Protein AF-0000000075077177 (afdb_homodimer)

pLDDT: mean 89.26, std 9.07, range [48.75, 98.31]

Structure (mmCIF, N/CA/C/O backbone):
data_AF-0000000075077177-model_v1
#
loop_
_entity.id
_entity.type
_entity.pdbx_description
1 polymer 'ISNCY family transposase'
#
loop_
_atom_site.group_PDB
_atom_site.id
_atom_site.type_symbol
_atom_site.label_atom_id
_atom_site.label_alt_id
_atom_site.label_comp_id
_atom_site.label_asym_id
_atom_site.label_entity_id
_atom_site.label_seq_id
_atom_site.pdbx_PDB_ins_code
_atom_site.Cartn_x
_atom_site.Cartn_y
_atom_site.Cartn_z
_atom_site.occupancy
_atom_site.B_iso_or_equiv
_atom_site.auth_seq_id
_atom_site.auth_comp_id
_atom_site.auth_asym_id
_atom_site.auth_atom_id
_atom_site.pdbx_PDB_model_num
ATOM 1 N N . MET A 1 1 ? 8.195 -30.578 5.145 1 78 1 MET A N 1
ATOM 2 C CA . MET A 1 1 ? 8.414 -29.609 4.086 1 78 1 MET A CA 1
ATOM 3 C C . MET A 1 1 ? 9.688 -28.797 4.344 1 78 1 MET A C 1
ATOM 5 O O . MET A 1 1 ? 10.57 -28.734 3.488 1 78 1 MET A O 1
ATOM 9 N N . ILE A 1 2 ? 9.875 -28.344 5.578 1 74.62 2 ILE A N 1
ATOM 10 C CA . ILE A 1 2 ? 11.055 -27.547 5.871 1 74.62 2 ILE A CA 1
ATOM 11 C C . ILE A 1 2 ? 12.312 -28.406 5.777 1 74.62 2 ILE A C 1
ATOM 13 O O . ILE A 1 2 ? 13.352 -27.953 5.301 1 74.62 2 ILE A O 1
ATOM 17 N N . GLU A 1 3 ? 12.117 -29.594 6.188 1 79.62 3 GLU A N 1
ATOM 18 C CA . GLU A 1 3 ? 13.25 -30.516 6.117 1 79.62 3 GLU A CA 1
ATOM 19 C C . GLU A 1 3 ? 13.664 -30.766 4.668 1 79.62 3 GLU A C 1
ATOM 21 O O . GLU A 1 3 ? 14.852 -30.828 4.355 1 79.62 3 GLU A O 1
ATOM 26 N N . ARG A 1 4 ? 12.656 -30.953 3.814 1 84.44 4 ARG A N 1
ATOM 27 C CA . ARG A 1 4 ? 12.953 -31.172 2.404 1 84.44 4 ARG A CA 1
ATOM 28 C C . ARG A 1 4 ? 13.602 -29.938 1.78 1 84.44 4 ARG A C 1
ATOM 30 O O . ARG A 1 4 ? 14.523 -30.047 0.971 1 84.44 4 ARG A O 1
ATOM 37 N N . ILE A 1 5 ? 13.125 -28.828 2.166 1 88.94 5 ILE A N 1
ATOM 38 C CA . ILE A 1 5 ? 13.695 -27.562 1.678 1 88.94 5 ILE A CA 1
ATOM 39 C C . ILE A 1 5 ? 15.156 -27.469 2.104 1 88.94 5 ILE A C 1
ATOM 41 O O . ILE A 1 5 ? 16.031 -27.141 1.289 1 88.94 5 ILE A O 1
ATOM 45 N N . ARG A 1 6 ? 15.375 -27.859 3.301 1 87.31 6 ARG A N 1
ATOM 46 C CA . ARG A 1 6 ? 16.734 -27.812 3.828 1 87.31 6 ARG A CA 1
ATOM 47 C C . ARG A 1 6 ? 17.641 -28.766 3.059 1 87.31 6 ARG A C 1
ATOM 49 O O . ARG A 1 6 ? 18.781 -28.406 2.721 1 87.31 6 ARG A O 1
ATOM 56 N N . GLN A 1 7 ? 17.172 -29.891 2.793 1 87.5 7 GLN A N 1
ATOM 57 C CA . GLN A 1 7 ? 17.953 -30.875 2.072 1 87.5 7 GLN A CA 1
ATOM 58 C C . GLN A 1 7 ? 18.375 -30.359 0.7 1 87.5 7 GLN A C 1
ATOM 60 O O . GLN A 1 7 ? 19.516 -30.547 0.286 1 87.5 7 GLN A O 1
ATOM 65 N N . VAL A 1 8 ? 17.5 -29.719 0.077 1 89 8 VAL A N 1
ATOM 66 C CA . VAL A 1 8 ? 17.797 -29.172 -1.245 1 89 8 VAL A CA 1
ATOM 67 C C . VAL A 1 8 ? 18.781 -28.016 -1.116 1 89 8 VAL A C 1
ATOM 69 O O . VAL A 1 8 ? 19.719 -27.891 -1.912 1 89 8 VAL A O 1
ATOM 72 N N . PHE A 1 9 ? 18.609 -27.219 -0.094 1 90.69 9 PHE A N 1
ATOM 73 C CA . PHE A 1 9 ? 19.469 -26.062 0.102 1 90.69 9 PHE A CA 1
ATOM 74 C C . PHE A 1 9 ? 20.875 -26.5 0.459 1 90.69 9 PHE A C 1
ATOM 76 O O . PHE A 1 9 ? 21.844 -25.781 0.183 1 90.69 9 PHE A O 1
ATOM 83 N N . GLU A 1 10 ? 21.031 -27.656 1.05 1 87.88 10 GLU A N 1
ATOM 84 C CA . GLU A 1 10 ? 22.328 -28.203 1.404 1 87.88 10 GLU A CA 1
ATOM 85 C C . GLU A 1 10 ? 23.125 -28.578 0.158 1 87.88 10 GLU A C 1
ATOM 87 O O . GLU A 1 10 ? 24.359 -28.656 0.203 1 87.88 10 GLU A O 1
ATOM 92 N N . THR A 1 11 ? 22.422 -28.766 -0.921 1 87.75 11 THR A N 1
ATOM 93 C CA . THR A 1 11 ? 23.094 -29.203 -2.145 1 87.75 11 THR A CA 1
ATOM 94 C C . THR A 1 11 ? 23.438 -28.016 -3.023 1 87.75 11 THR A C 1
ATOM 96 O O . THR A 1 11 ? 23.969 -28.172 -4.125 1 87.75 11 THR A O 1
ATOM 99 N N . LEU A 1 12 ? 23.203 -26.844 -2.594 1 89.81 12 LEU A N 1
ATOM 100 C CA . LEU A 1 12 ? 23.516 -25.656 -3.395 1 89.81 12 LEU A CA 1
ATOM 101 C C . LEU A 1 12 ? 25.016 -25.531 -3.619 1 89.81 12 LEU A C 1
ATOM 103 O O . LEU A 1 12 ? 25.812 -25.766 -2.703 1 89.81 12 LEU A O 1
ATOM 107 N N . PRO A 1 13 ? 25.344 -25.188 -4.828 1 86.75 13 PRO A N 1
ATOM 108 C CA . PRO A 1 13 ? 26.781 -25.047 -5.117 1 86.75 13 PRO A CA 1
ATOM 109 C C . PRO A 1 13 ? 27.422 -23.859 -4.398 1 86.75 13 PRO A C 1
ATOM 111 O O . PRO A 1 13 ? 26.781 -22.828 -4.215 1 86.75 13 PRO A O 1
ATOM 114 N N . ASP A 1 14 ? 28.594 -24.062 -3.91 1 80.31 14 ASP A N 1
ATOM 115 C CA . ASP A 1 14 ? 29.391 -23.016 -3.275 1 80.31 14 ASP A CA 1
ATOM 116 C C . ASP A 1 14 ? 30.562 -22.594 -4.16 1 80.31 14 ASP A C 1
ATOM 118 O O . ASP A 1 14 ? 31.516 -23.344 -4.32 1 80.31 14 ASP A O 1
ATOM 122 N N . GLY A 1 15 ? 30.375 -21.438 -4.875 1 69.94 15 GLY A N 1
ATOM 123 C CA . GLY A 1 15 ? 31.375 -20.984 -5.824 1 69.94 15 GLY A CA 1
ATOM 124 C C . GLY A 1 15 ? 32.625 -20.453 -5.156 1 69.94 15 GLY A C 1
ATOM 125 O O . GLY A 1 15 ? 33.594 -20.078 -5.832 1 69.94 15 GLY A O 1
ATOM 126 N N . ARG A 1 16 ? 32.688 -20.469 -3.898 1 72.75 16 ARG A N 1
ATOM 127 C CA . ARG A 1 16 ? 33.844 -19.875 -3.219 1 72.75 16 ARG A CA 1
ATOM 128 C C . ARG A 1 16 ? 35.031 -20.844 -3.186 1 72.75 16 ARG A C 1
ATOM 130 O O . ARG A 1 16 ? 34.844 -22.062 -3.078 1 72.75 16 ARG A O 1
ATOM 137 N N . SER A 1 17 ? 36.219 -20.281 -3.895 1 63.03 17 SER A N 1
ATOM 138 C CA . SER A 1 17 ? 37.469 -21.031 -4.039 1 63.03 17 SER A CA 1
ATOM 139 C C . SER A 1 17 ? 38.25 -21.078 -2.721 1 63.03 17 SER A C 1
ATOM 141 O O . SER A 1 17 ? 38.594 -20.047 -2.152 1 63.03 17 SER A O 1
ATOM 143 N N . GLY A 1 18 ? 37.938 -21.75 -1.528 1 56.16 18 GLY A N 1
ATOM 144 C CA . GLY A 1 18 ? 38.844 -21.859 -0.405 1 56.16 18 GLY A CA 1
ATOM 145 C C . GLY A 1 18 ? 38.219 -22.516 0.813 1 56.16 18 GLY A C 1
ATOM 146 O O . GLY A 1 18 ? 37.031 -22.812 0.829 1 56.16 18 GLY A O 1
ATOM 147 N N . THR A 1 19 ? 38.938 -23.25 1.387 1 51.66 19 THR A N 1
ATOM 148 C CA . THR A 1 19 ? 38.719 -24.078 2.578 1 51.66 19 THR A CA 1
ATOM 149 C C . THR A 1 19 ? 39.062 -23.281 3.84 1 51.66 19 THR A C 1
ATOM 151 O O . THR A 1 19 ? 39.906 -22.406 3.826 1 51.66 19 THR A O 1
ATOM 154 N N . GLY A 1 20 ? 38.5 -22.391 4.531 1 49.53 20 GLY A N 1
ATOM 155 C CA . GLY A 1 20 ? 38.906 -21.766 5.777 1 49.53 20 GLY A CA 1
ATOM 156 C C . GLY A 1 20 ? 37.875 -20.797 6.332 1 49.53 20 GLY A C 1
ATOM 157 O O . GLY A 1 20 ? 36.688 -20.922 6.066 1 49.53 20 GLY A O 1
ATOM 158 N N . VAL A 1 21 ? 38.438 -19.547 6.941 1 48.97 21 VAL A N 1
ATOM 159 C CA . VAL A 1 21 ? 37.906 -18.453 7.742 1 48.97 21 VAL A CA 1
ATOM 160 C C . VAL A 1 21 ? 36.844 -17.688 6.934 1 48.97 21 VAL A C 1
ATOM 162 O O . VAL A 1 21 ? 35.969 -17.062 7.5 1 48.97 21 VAL A O 1
ATOM 165 N N . TYR A 1 22 ? 36.875 -17.891 5.559 1 50.84 22 TYR A N 1
ATOM 166 C CA . TYR A 1 22 ? 36.031 -17.031 4.719 1 50.84 22 TYR A CA 1
ATOM 167 C C . TYR A 1 22 ? 34.688 -17.688 4.441 1 50.84 22 TYR A C 1
ATOM 169 O O . TYR A 1 22 ? 33.812 -17.078 3.811 1 50.84 22 TYR A O 1
ATOM 177 N N . GLN A 1 23 ? 34.625 -18.969 4.957 1 62 23 GLN A N 1
ATOM 178 C CA . GLN A 1 23 ? 33.375 -19.656 4.75 1 62 23 GLN A CA 1
ATOM 179 C C . GLN A 1 23 ? 32.562 -19.703 6.039 1 62 23 GLN A C 1
ATOM 181 O O . GLN A 1 23 ? 32.094 -20.781 6.449 1 62 23 GLN A O 1
ATOM 186 N N . LYS A 1 24 ? 32.562 -18.672 6.707 1 69.06 24 LYS A N 1
ATOM 187 C CA . LYS A 1 24 ? 31.859 -18.547 7.984 1 69.06 24 LYS A CA 1
ATOM 188 C C . LYS A 1 24 ? 30.375 -18.906 7.848 1 69.06 24 LYS A C 1
ATOM 190 O O . LYS A 1 24 ? 29.828 -19.594 8.711 1 69.06 24 LYS A O 1
ATOM 195 N N . TYR A 1 25 ? 29.875 -18.625 6.711 1 82.19 25 TYR A N 1
ATOM 196 C CA . TYR A 1 25 ? 28.453 -18.891 6.527 1 82.19 25 TYR A CA 1
ATOM 197 C C . TYR A 1 25 ? 28.219 -19.969 5.488 1 82.19 25 TYR A C 1
ATOM 199 O O . TYR A 1 25 ? 28.859 -19.984 4.434 1 82.19 25 TYR A O 1
ATOM 207 N N . SER A 1 26 ? 27.406 -20.938 5.898 1 85.62 26 SER A N 1
ATOM 208 C CA . SER A 1 26 ? 27.094 -22.016 4.961 1 85.62 26 SER A CA 1
ATOM 209 C C . SER A 1 26 ? 26.078 -21.547 3.918 1 85.62 26 SER A C 1
ATOM 211 O O . SER A 1 26 ? 25.344 -20.578 4.141 1 85.62 26 SER A O 1
ATOM 213 N N . MET A 1 27 ? 26.109 -22.266 2.811 1 89.25 27 MET A N 1
ATOM 214 C CA . MET A 1 27 ? 25.156 -21.969 1.751 1 89.25 27 MET A CA 1
ATOM 215 C C . MET A 1 27 ? 23.719 -22.203 2.227 1 89.25 27 MET A C 1
ATOM 217 O O . MET A 1 27 ? 22.812 -21.469 1.867 1 89.25 27 MET A O 1
ATOM 221 N N . VAL A 1 28 ? 23.641 -23.203 3.043 1 89.5 28 VAL A N 1
ATOM 222 C CA . VAL A 1 28 ? 22.328 -23.547 3.557 1 89.5 28 VAL A CA 1
ATOM 223 C C . VAL A 1 28 ? 21.797 -22.422 4.441 1 89.5 28 VAL A C 1
ATOM 225 O O . VAL A 1 28 ? 20.641 -22.031 4.34 1 89.5 28 VAL A O 1
ATOM 228 N N . ASP A 1 29 ? 22.625 -21.859 5.18 1 87.94 29 ASP A N 1
ATOM 229 C CA . ASP A 1 29 ? 22.234 -20.75 6.047 1 87.94 29 ASP A CA 1
ATOM 230 C C . ASP A 1 29 ? 21.828 -19.516 5.227 1 87.94 29 ASP A C 1
ATOM 232 O O . ASP A 1 29 ? 20.875 -18.828 5.562 1 87.94 29 ASP A O 1
ATOM 236 N N . ALA A 1 30 ? 22.562 -19.312 4.184 1 89.81 30 ALA A N 1
ATOM 237 C CA . ALA A 1 30 ? 22.266 -18.172 3.32 1 89.81 30 ALA A CA 1
ATOM 238 C C . ALA A 1 30 ? 20.922 -18.359 2.621 1 89.81 30 ALA A C 1
ATOM 240 O O . ALA A 1 30 ? 20.078 -17.453 2.615 1 89.81 30 ALA A O 1
ATOM 241 N N . ALA A 1 31 ? 20.703 -19.531 2.127 1 91.81 31 ALA A N 1
ATOM 242 C CA . ALA A 1 31 ? 19.484 -19.828 1.387 1 91.81 31 ALA A CA 1
ATOM 243 C C . ALA A 1 31 ? 18.266 -19.828 2.312 1 91.81 31 ALA A C 1
ATOM 245 O O . ALA A 1 31 ? 17.219 -19.281 1.966 1 91.81 31 ALA A O 1
ATOM 246 N N . LEU A 1 32 ? 18.438 -20.391 3.457 1 90.12 32 LEU A N 1
ATOM 247 C CA . LEU A 1 32 ? 17.344 -20.422 4.422 1 90.12 32 LEU A CA 1
ATOM 248 C C . LEU A 1 32 ? 17.031 -19.016 4.93 1 90.12 32 LEU A C 1
ATOM 250 O O . LEU A 1 32 ? 15.859 -18.688 5.168 1 90.12 32 LEU A O 1
ATOM 254 N N . SER A 1 33 ? 18.016 -18.266 5.105 1 88.62 33 SER A N 1
ATOM 255 C CA . SER A 1 33 ? 17.812 -16.875 5.523 1 88.62 33 SER A CA 1
ATOM 256 C C . SER A 1 33 ? 17.016 -16.109 4.473 1 88.62 33 SER A C 1
ATOM 258 O O . SER A 1 33 ? 16.094 -15.367 4.809 1 88.62 33 SER A O 1
ATOM 260 N N . ALA A 1 34 ? 17.406 -16.281 3.248 1 91 34 ALA A N 1
ATOM 261 C CA . ALA A 1 34 ? 16.672 -15.625 2.174 1 91 34 ALA A CA 1
ATOM 262 C C . ALA A 1 34 ? 15.227 -16.125 2.105 1 91 34 ALA A C 1
ATOM 264 O O . ALA A 1 34 ? 14.297 -15.32 2.025 1 91 34 ALA A O 1
ATOM 265 N N . PHE A 1 35 ? 15.078 -17.406 2.184 1 92.19 35 PHE A N 1
ATOM 266 C CA . PHE A 1 35 ? 13.75 -18.016 2.129 1 92.19 35 PHE A CA 1
ATOM 267 C C . PHE A 1 35 ? 12.883 -17.516 3.271 1 92.19 35 PHE A C 1
ATOM 269 O O . PHE A 1 35 ? 11.688 -17.266 3.088 1 92.19 35 PHE A O 1
ATOM 276 N N . SER A 1 36 ? 13.453 -17.359 4.41 1 90.25 36 SER A N 1
ATOM 277 C CA . SER A 1 36 ? 12.703 -16.922 5.586 1 90.25 36 SER A CA 1
ATOM 278 C C . SER A 1 36 ? 12.141 -15.523 5.402 1 90.25 36 SER A C 1
ATOM 280 O O . SER A 1 36 ? 11.055 -15.211 5.902 1 90.25 36 SER A O 1
ATOM 282 N N . VAL A 1 37 ? 12.844 -14.648 4.715 1 89.62 37 VAL A N 1
ATOM 283 C CA . VAL A 1 37 ? 12.383 -13.297 4.438 1 89.62 37 VAL A CA 1
ATOM 284 C C . VAL A 1 37 ? 11.078 -13.344 3.645 1 89.62 37 VAL A C 1
ATOM 286 O O . VAL A 1 37 ? 10.109 -12.664 3.984 1 89.62 37 VAL A O 1
ATOM 289 N N . PHE A 1 38 ? 11.055 -14.219 2.645 1 91.75 38 PHE A N 1
ATOM 290 C CA . PHE A 1 38 ? 9.906 -14.32 1.756 1 91.75 38 PHE A CA 1
ATOM 291 C C . PHE A 1 38 ? 8.773 -15.094 2.418 1 91.75 38 PHE A C 1
ATOM 293 O O . PHE A 1 38 ? 7.598 -14.766 2.238 1 91.75 38 PHE A O 1
ATOM 300 N N . PHE A 1 39 ? 9.164 -16.078 3.197 1 92.19 39 PHE A N 1
ATOM 301 C CA . PHE A 1 39 ? 8.164 -16.875 3.891 1 92.19 39 PHE A CA 1
ATOM 302 C C . PHE A 1 39 ? 7.406 -16.031 4.906 1 92.19 39 PHE A C 1
ATOM 304 O O . PHE A 1 39 ? 6.191 -16.156 5.059 1 92.19 39 PHE A O 1
ATOM 311 N N . MET A 1 40 ? 8.133 -15.156 5.512 1 90.31 40 MET A N 1
ATOM 312 C CA . MET A 1 40 ? 7.527 -14.289 6.52 1 90.31 40 MET A CA 1
ATOM 313 C C . MET A 1 40 ? 6.93 -13.047 5.879 1 90.31 40 MET A C 1
ATOM 315 O O . MET A 1 40 ? 6.371 -12.188 6.574 1 90.31 40 MET A O 1
ATOM 319 N N . GLN A 1 41 ? 7.074 -12.922 4.605 1 90.19 41 GLN A N 1
ATOM 320 C CA . GLN A 1 41 ? 6.617 -11.766 3.846 1 90.19 41 GLN A CA 1
ATOM 321 C C . GLN A 1 41 ? 7.172 -10.469 4.438 1 90.19 41 GLN A C 1
ATOM 323 O O . GLN A 1 41 ? 6.43 -9.5 4.629 1 90.19 41 GLN A O 1
ATOM 328 N N . SER A 1 42 ? 8.453 -10.492 4.758 1 86.25 42 SER A N 1
ATOM 329 C CA . SER A 1 42 ? 9.133 -9.297 5.227 1 86.25 42 SER A CA 1
ATOM 330 C C . SER A 1 42 ? 9.461 -8.359 4.07 1 86.25 42 SER A C 1
ATOM 332 O O . SER A 1 42 ? 9.844 -8.805 2.988 1 86.25 42 SER A O 1
ATOM 334 N N . PRO A 1 43 ? 9.336 -7.094 4.336 1 76.31 43 PRO A N 1
ATOM 335 C CA . PRO A 1 43 ? 9.562 -6.152 3.234 1 76.31 43 PRO A CA 1
ATOM 336 C C . PRO A 1 43 ? 11.047 -5.953 2.918 1 76.31 43 PRO A C 1
ATOM 338 O O . PRO A 1 43 ? 11.391 -5.438 1.852 1 76.31 43 PRO A O 1
ATOM 341 N N . SER A 1 44 ? 11.914 -6.27 3.93 1 76.75 44 SER A N 1
ATOM 342 C CA . SER A 1 44 ? 13.344 -6.109 3.689 1 76.75 44 SER A CA 1
ATOM 343 C C . SER A 1 44 ? 14.156 -7.141 4.469 1 76.75 44 SER A C 1
ATOM 345 O O . SER A 1 44 ? 13.695 -7.66 5.488 1 76.75 44 SER A O 1
ATOM 347 N N . PHE A 1 45 ? 15.328 -7.449 3.924 1 71.94 45 PHE A N 1
ATOM 348 C CA . PHE A 1 45 ? 16.25 -8.359 4.602 1 71.94 45 PHE A CA 1
ATOM 349 C C . PHE A 1 45 ? 16.641 -7.809 5.969 1 71.94 45 PHE A C 1
ATOM 351 O O . PHE A 1 45 ? 16.656 -8.547 6.957 1 71.94 45 PHE A O 1
ATOM 358 N N . LEU A 1 46 ? 16.891 -6.555 5.992 1 65.75 46 LEU A N 1
ATOM 359 C CA . LEU A 1 46 ? 17.359 -5.918 7.219 1 65.75 46 LEU A CA 1
ATOM 360 C C . LEU A 1 46 ? 16.297 -6.004 8.312 1 65.75 46 LEU A C 1
ATOM 362 O O . LEU A 1 46 ? 16.594 -6.371 9.453 1 65.75 46 LEU A O 1
ATOM 366 N N . ASP A 1 47 ? 15.125 -5.688 7.945 1 70.44 47 ASP A N 1
ATOM 367 C CA . ASP A 1 47 ? 14.016 -5.754 8.898 1 70.44 47 ASP A CA 1
ATOM 368 C C . ASP A 1 47 ? 13.836 -7.176 9.43 1 70.44 47 ASP A C 1
ATOM 370 O O . ASP A 1 47 ? 13.586 -7.371 10.617 1 70.44 47 ASP A O 1
ATOM 374 N N . HIS A 1 48 ? 14.008 -8.047 8.57 1 75.25 48 HIS A N 1
ATOM 375 C CA . HIS A 1 48 ? 13.844 -9.453 8.953 1 75.25 48 HIS A CA 1
ATOM 376 C C . HIS A 1 48 ? 14.953 -9.898 9.891 1 75.25 48 HIS A C 1
ATOM 378 O O . HIS A 1 48 ? 14.695 -10.578 10.891 1 75.25 48 HIS A O 1
ATOM 384 N N . GLN A 1 49 ? 16.125 -9.555 9.531 1 70 49 GLN A N 1
ATOM 385 C CA . GLN A 1 49 ? 17.266 -9.938 10.359 1 70 49 GLN A CA 1
ATOM 386 C C . GLN A 1 49 ? 17.125 -9.367 11.773 1 70 49 GLN A C 1
ATOM 388 O O . GLN A 1 49 ? 17.359 -10.062 12.758 1 70 49 GLN A O 1
ATOM 393 N N . ARG A 1 50 ? 16.688 -8.188 11.828 1 67.94 50 ARG A N 1
ATOM 394 C CA . ARG A 1 50 ? 16.469 -7.547 13.125 1 67.94 50 ARG A CA 1
ATOM 395 C C . ARG A 1 50 ? 15.398 -8.273 13.93 1 67.94 50 ARG A C 1
ATOM 397 O O . ARG A 1 50 ? 15.531 -8.445 15.141 1 67.94 50 ARG A O 1
ATOM 404 N N . THR A 1 51 ? 14.469 -8.664 13.195 1 65.94 51 THR A N 1
ATOM 405 C CA . THR A 1 51 ? 13.344 -9.328 13.828 1 65.94 51 THR A CA 1
ATOM 406 C C . THR A 1 51 ? 13.75 -10.703 14.359 1 65.94 51 THR A C 1
ATOM 408 O O . THR A 1 51 ? 13.328 -11.109 15.445 1 65.94 51 THR A O 1
ATOM 411 N N . MET A 1 52 ? 14.594 -11.281 13.547 1 67 52 MET A N 1
ATOM 412 C CA . MET A 1 52 ? 14.883 -12.672 13.875 1 67 52 MET A CA 1
ATOM 413 C C . MET A 1 52 ? 16.062 -12.773 14.844 1 67 52 MET A C 1
ATOM 415 O O . MET A 1 52 ? 16.234 -13.797 15.5 1 67 52 MET A O 1
ATOM 419 N N . GLN A 1 53 ? 16.875 -11.633 14.711 1 62.91 53 GLN A N 1
ATOM 420 C CA . GLN A 1 53 ? 18.094 -11.695 15.523 1 62.91 53 GLN A CA 1
ATOM 421 C C . GLN A 1 53 ? 17.812 -11.289 16.969 1 62.91 53 GLN A C 1
ATOM 423 O O . GLN A 1 53 ? 17.266 -10.203 17.219 1 62.91 53 GLN A O 1
ATOM 428 N N . LYS A 1 54 ? 17.375 -12.156 17.812 1 59.66 54 LYS A N 1
ATOM 429 C CA . LYS A 1 54 ? 17.266 -11.805 19.234 1 59.66 54 LYS A CA 1
ATOM 430 C C . LYS A 1 54 ? 18.531 -12.188 19.984 1 59.66 54 LYS A C 1
ATOM 432 O O . LYS A 1 54 ? 19.234 -13.109 19.594 1 59.66 54 LYS A O 1
ATOM 437 N N . GLU A 1 55 ? 18.766 -11.367 21.047 1 53.03 55 GLU A N 1
ATOM 438 C CA . GLU A 1 55 ? 19.828 -11.5 22.047 1 53.03 55 GLU A CA 1
ATOM 439 C C . GLU A 1 55 ? 19.484 -12.578 23.062 1 53.03 55 GLU A C 1
ATOM 441 O O . GLU A 1 55 ? 18.328 -12.953 23.219 1 53.03 55 GLU A O 1
ATOM 446 N N . ARG A 1 56 ? 20.312 -13.43 23.469 1 49.25 56 ARG A N 1
ATOM 447 C CA . ARG A 1 56 ? 20.406 -14.289 24.656 1 49.25 56 ARG A CA 1
ATOM 448 C C . ARG A 1 56 ? 20.344 -15.758 24.266 1 49.25 56 ARG A C 1
ATOM 450 O O . ARG A 1 56 ? 19.688 -16.562 24.938 1 49.25 56 ARG A O 1
ATOM 457 N N . GLY A 1 57 ? 20.688 -16.031 23.188 1 53.53 57 GLY A N 1
ATOM 458 C CA . GLY A 1 57 ? 20.953 -17.422 22.875 1 53.53 57 GLY A CA 1
ATOM 459 C C . GLY A 1 57 ? 19.891 -18.062 22 1 53.53 57 GLY A C 1
ATOM 460 O O . GLY A 1 57 ? 20.078 -19.172 21.5 1 53.53 57 GLY A O 1
ATOM 461 N N . LYS A 1 58 ? 18.562 -17.516 22.016 1 64.75 58 LYS A N 1
ATOM 462 C CA . LYS A 1 58 ? 17.547 -18.141 21.156 1 64.75 58 LYS A CA 1
ATOM 463 C C . LYS A 1 58 ? 17.141 -17.203 20.031 1 64.75 58 LYS A C 1
ATOM 465 O O . LYS A 1 58 ? 17.141 -15.977 20.188 1 64.75 58 LYS A O 1
ATOM 470 N N . ASN A 1 59 ? 17.094 -17.781 18.875 1 80.56 59 ASN A N 1
ATOM 471 C CA . ASN A 1 59 ? 16.719 -16.984 17.719 1 80.56 59 ASN A CA 1
ATOM 472 C C . ASN A 1 59 ? 15.68 -17.688 16.859 1 80.56 59 ASN A C 1
ATOM 474 O O . ASN A 1 59 ? 15.789 -18.906 16.625 1 80.56 59 ASN A O 1
ATOM 478 N N . ASN A 1 60 ? 14.617 -17.062 16.562 1 83.88 60 ASN A N 1
ATOM 479 C CA . ASN A 1 60 ? 13.539 -17.641 15.773 1 83.88 60 ASN A CA 1
ATOM 480 C C . ASN A 1 60 ? 14.039 -18.109 14.406 1 83.88 60 ASN A C 1
ATOM 482 O O . ASN A 1 60 ? 13.461 -19.016 13.812 1 83.88 60 ASN A O 1
ATOM 486 N N . ALA A 1 61 ? 15.133 -17.5 13.945 1 81.56 61 ALA A N 1
ATOM 487 C CA . ALA A 1 61 ? 15.711 -17.953 12.688 1 81.56 61 ALA A CA 1
ATOM 488 C C . ALA A 1 61 ? 16.188 -19.391 12.789 1 81.56 61 ALA A C 1
ATOM 490 O O . ALA A 1 61 ? 15.992 -20.188 11.867 1 81.56 61 ALA A O 1
ATOM 491 N N . GLN A 1 62 ? 16.75 -19.656 13.922 1 81.19 62 GLN A N 1
ATOM 492 C CA . GLN A 1 62 ? 17.25 -21.016 14.164 1 81.19 62 GLN A CA 1
ATOM 493 C C . GLN A 1 62 ? 16.125 -21.984 14.477 1 81.19 62 GLN A C 1
ATOM 495 O O . GLN A 1 62 ? 16.031 -23.047 13.875 1 81.19 62 GLN A O 1
ATOM 500 N N . SER A 1 63 ? 15.289 -21.625 15.359 1 84.56 63 SER A N 1
ATOM 501 C CA . SER A 1 63 ? 14.258 -22.547 15.844 1 84.56 63 SER A CA 1
ATOM 502 C C . SER A 1 63 ? 13.18 -22.766 14.789 1 84.56 63 SER A C 1
ATOM 504 O O . SER A 1 63 ? 12.641 -23.859 14.664 1 84.56 63 SER A O 1
ATOM 506 N N . LEU A 1 64 ? 12.875 -21.812 13.961 1 85.19 64 LEU A N 1
ATOM 507 C CA . LEU A 1 64 ? 11.773 -21.906 13.016 1 85.19 64 LEU A CA 1
ATOM 508 C C . LEU A 1 64 ? 12.273 -22.312 11.633 1 85.19 64 LEU A C 1
ATOM 510 O O . LEU A 1 64 ? 11.609 -23.062 10.922 1 85.19 64 LEU A O 1
ATOM 514 N N . PHE A 1 65 ? 13.461 -21.859 11.281 1 85.19 65 PHE A N 1
ATOM 515 C CA . PHE A 1 65 ? 13.906 -22.094 9.914 1 85.19 65 PHE A CA 1
ATOM 516 C C . PHE A 1 65 ? 15.172 -22.938 9.891 1 85.19 65 PHE A C 1
ATOM 518 O O . PHE A 1 65 ? 15.586 -23.422 8.836 1 85.19 65 PHE A O 1
ATOM 525 N N . GLY A 1 66 ? 15.828 -23.109 11.016 1 80.19 66 GLY A N 1
ATOM 526 C CA . GLY A 1 66 ? 17.016 -23.953 11.102 1 80.19 66 GLY A CA 1
ATOM 527 C C . GLY A 1 66 ? 18.281 -23.234 10.672 1 80.19 66 GLY A C 1
ATOM 528 O O . GLY A 1 66 ? 19.234 -23.875 10.211 1 80.19 66 GLY A O 1
ATOM 529 N N . VAL A 1 67 ? 18.281 -21.922 10.773 1 80.31 67 VAL A N 1
ATOM 530 C CA . VAL A 1 67 ? 19.469 -21.156 10.43 1 80.31 67 VAL A CA 1
ATOM 531 C C . VAL A 1 67 ? 20.438 -21.141 11.609 1 80.31 67 VAL A C 1
ATOM 533 O O . VAL A 1 67 ? 20.062 -20.781 12.727 1 80.31 67 VAL A O 1
ATOM 536 N N . TYR A 1 68 ? 21.609 -21.547 11.391 1 78.56 68 TYR A N 1
ATOM 537 C CA . TYR A 1 68 ? 22.578 -21.625 12.484 1 78.56 68 TYR A CA 1
ATOM 538 C C . TYR A 1 68 ? 23.328 -20.312 12.656 1 78.56 68 TYR A C 1
ATOM 540 O O . TYR A 1 68 ? 23.375 -19.75 13.758 1 78.56 68 TYR A O 1
ATOM 548 N N . GLN A 1 69 ? 23.906 -19.797 11.547 1 77.25 69 GLN A N 1
ATOM 549 C CA . GLN A 1 69 ? 24.531 -18.469 11.531 1 77.25 69 GLN A CA 1
ATOM 550 C C . GLN A 1 69 ? 23.844 -17.547 10.531 1 77.25 69 GLN A C 1
ATOM 552 O O . GLN A 1 69 ? 23.781 -17.859 9.336 1 77.25 69 GLN A O 1
ATOM 557 N N . ILE A 1 70 ? 23.359 -16.516 11.047 1 76.31 70 ILE A N 1
ATOM 558 C CA . ILE A 1 70 ? 22.625 -15.609 10.18 1 76.31 70 ILE A CA 1
ATOM 559 C C . ILE A 1 70 ? 23.594 -14.664 9.477 1 76.31 70 ILE A C 1
ATOM 561 O O . ILE A 1 70 ? 24.219 -13.812 10.117 1 76.31 70 ILE A O 1
ATOM 565 N N . PRO A 1 71 ? 23.766 -14.844 8.195 1 80 71 PRO A N 1
ATOM 566 C CA . PRO A 1 71 ? 24.609 -13.906 7.469 1 80 71 PRO A CA 1
ATOM 567 C C . PRO A 1 71 ? 23.984 -12.523 7.309 1 80 71 PRO A C 1
ATOM 569 O O . PRO A 1 71 ? 22.766 -12.375 7.484 1 80 71 PRO A O 1
ATOM 572 N N . SER A 1 72 ? 24.797 -11.516 7.105 1 81.12 72 SER A N 1
ATOM 573 C CA . SER A 1 72 ? 24.266 -10.195 6.777 1 81.12 72 SER A CA 1
ATOM 574 C C . SER A 1 72 ? 23.547 -10.203 5.43 1 81.12 72 SER A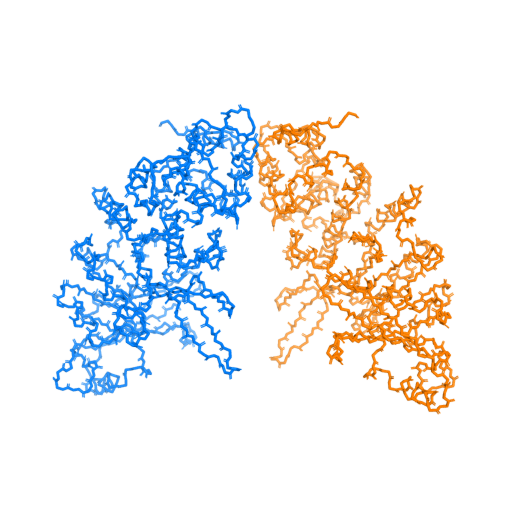 C 1
ATOM 576 O O . SER A 1 72 ? 23.703 -11.148 4.652 1 81.12 72 SER A O 1
ATOM 578 N N . ASP A 1 73 ? 22.781 -9.203 5.199 1 84.25 73 ASP A N 1
ATOM 579 C CA . ASP A 1 73 ? 22.062 -9.102 3.939 1 84.25 73 ASP A CA 1
ATOM 580 C C . ASP A 1 73 ? 23.016 -9.117 2.748 1 84.25 73 ASP A C 1
ATOM 582 O O . ASP A 1 73 ? 22.781 -9.828 1.771 1 84.25 73 ASP A O 1
ATOM 586 N N . ASN A 1 74 ? 24.094 -8.375 2.867 1 83.44 74 ASN A N 1
ATOM 587 C CA . ASN A 1 74 ? 25.078 -8.32 1.786 1 83.44 74 ASN A CA 1
ATOM 588 C C . ASN A 1 74 ? 25.734 -9.68 1.557 1 83.44 74 ASN A C 1
ATOM 590 O O . ASN A 1 74 ? 25.984 -10.062 0.415 1 83.44 74 ASN A O 1
ATOM 594 N N . GLN A 1 75 ? 25.953 -10.336 2.602 1 84.5 75 GLN A N 1
ATOM 595 C CA . GLN A 1 75 ? 26.562 -11.656 2.494 1 84.5 75 GLN A CA 1
ATOM 596 C C . GLN A 1 75 ? 25.609 -12.656 1.857 1 84.5 75 GLN A C 1
ATOM 598 O O . GLN A 1 75 ? 26.031 -13.516 1.08 1 84.5 75 GLN A O 1
ATOM 603 N N . ILE A 1 76 ? 24.359 -12.609 2.229 1 87.44 76 ILE A N 1
ATOM 604 C CA . ILE A 1 76 ? 23.359 -13.477 1.624 1 87.44 76 ILE A CA 1
ATOM 605 C C . ILE A 1 76 ? 23.328 -13.258 0.112 1 87.44 76 ILE A C 1
ATOM 607 O O . ILE A 1 76 ? 23.391 -14.227 -0.657 1 87.44 76 ILE A O 1
ATOM 611 N N . ARG A 1 77 ? 23.375 -12.055 -0.267 1 89.56 77 ARG A N 1
ATOM 612 C CA . ARG A 1 77 ? 23.297 -11.711 -1.685 1 89.56 77 ARG A CA 1
ATOM 613 C C . ARG A 1 77 ? 24.547 -12.188 -2.42 1 89.56 77 ARG A C 1
ATOM 615 O O . ARG A 1 77 ? 24.453 -12.734 -3.521 1 89.56 77 ARG A O 1
ATOM 622 N N . ASN A 1 78 ? 25.641 -12 -1.796 1 89.38 78 ASN A N 1
ATOM 623 C CA . ASN A 1 78 ? 26.906 -12.398 -2.422 1 89.38 78 ASN A CA 1
ATOM 624 C C . ASN A 1 78 ? 27 -13.914 -2.594 1 89.38 78 ASN A C 1
ATOM 626 O O . ASN A 1 78 ? 27.406 -14.398 -3.65 1 89.38 78 ASN A O 1
ATOM 630 N N . LEU A 1 79 ? 26.625 -14.625 -1.598 1 89.31 79 LEU A N 1
ATOM 631 C CA . LEU A 1 79 ? 26.703 -16.078 -1.629 1 89.31 79 LEU A CA 1
ATOM 632 C C . LEU A 1 79 ? 25.719 -16.656 -2.648 1 89.31 79 LEU A C 1
ATOM 634 O O . LEU A 1 79 ? 26.047 -17.578 -3.379 1 89.31 79 LEU A O 1
ATOM 638 N N . LEU A 1 80 ? 24.594 -16.062 -2.744 1 92.5 80 LEU A N 1
ATOM 639 C CA . LEU A 1 80 ? 23.516 -16.641 -3.547 1 92.5 80 LEU A CA 1
ATOM 640 C C . LEU A 1 80 ? 23.594 -16.156 -4.992 1 92.5 80 LEU A C 1
ATOM 642 O O . LEU A 1 80 ? 22.953 -16.734 -5.879 1 92.5 80 LEU A O 1
ATOM 646 N N . ASP A 1 81 ? 24.406 -15.18 -5.25 1 92.81 81 ASP A N 1
ATOM 647 C CA . ASP A 1 81 ? 24.516 -14.633 -6.598 1 92.81 81 ASP A CA 1
ATOM 648 C C . ASP A 1 81 ? 25.078 -15.672 -7.566 1 92.81 81 ASP A C 1
ATOM 650 O O . ASP A 1 81 ? 24.766 -15.656 -8.758 1 92.81 81 ASP A O 1
ATOM 654 N N . ALA A 1 82 ? 25.875 -16.562 -7.078 1 91.06 82 ALA A N 1
ATOM 655 C CA . ALA A 1 82 ? 26.547 -17.531 -7.93 1 91.06 82 ALA A CA 1
ATOM 656 C C . ALA A 1 82 ? 25.672 -18.781 -8.125 1 91.06 82 ALA A C 1
ATOM 658 O O . ALA A 1 82 ? 26.016 -19.656 -8.93 1 91.06 82 ALA A O 1
ATOM 659 N N . VAL A 1 83 ? 24.594 -18.844 -7.465 1 93.06 83 VAL A N 1
ATOM 660 C CA . VAL A 1 83 ? 23.75 -20.047 -7.5 1 93.06 83 VAL A CA 1
ATOM 661 C C . VAL A 1 83 ? 22.672 -19.891 -8.57 1 93.06 83 VAL A C 1
ATOM 663 O O . VAL A 1 83 ? 21.844 -18.984 -8.484 1 93.06 83 VAL A O 1
ATOM 666 N N . SER A 1 84 ? 22.672 -20.781 -9.492 1 93.19 84 SER A N 1
ATOM 667 C CA . SER A 1 84 ? 21.625 -20.797 -10.508 1 93.19 84 SER A CA 1
ATOM 668 C C . SER A 1 84 ? 20.297 -21.234 -9.914 1 93.19 84 SER A C 1
ATOM 670 O O . SER A 1 84 ? 20.234 -22.125 -9.078 1 93.19 84 SER A O 1
ATOM 672 N N . PRO A 1 85 ? 19.203 -20.641 -10.398 1 94.12 85 PRO A N 1
ATOM 673 C CA . PRO A 1 85 ? 17.891 -21.031 -9.898 1 94.12 85 PRO A CA 1
ATOM 674 C C . PRO A 1 85 ? 17.562 -22.5 -10.188 1 94.12 85 PRO A C 1
ATOM 676 O O . PRO A 1 85 ? 16.688 -23.094 -9.539 1 94.12 85 PRO A O 1
ATOM 679 N N . ASP A 1 86 ? 18.219 -23.156 -11.062 1 93.19 86 ASP A N 1
ATOM 680 C CA . ASP A 1 86 ? 18 -24.547 -11.438 1 93.19 86 ASP A CA 1
ATOM 681 C C . ASP A 1 86 ? 18.156 -25.469 -10.234 1 93.19 86 ASP A C 1
ATOM 683 O O . ASP A 1 86 ? 17.609 -26.578 -10.211 1 93.19 86 ASP A O 1
ATOM 687 N N . ALA A 1 87 ? 18.906 -24.938 -9.352 1 92.62 87 ALA A N 1
ATOM 688 C CA . ALA A 1 87 ? 19.156 -25.719 -8.141 1 92.62 87 ALA A CA 1
ATOM 689 C C . ALA A 1 87 ? 17.859 -25.953 -7.359 1 92.62 87 ALA A C 1
ATOM 691 O O . ALA A 1 87 ? 17.781 -26.891 -6.555 1 92.62 87 ALA A O 1
ATOM 692 N N . LEU A 1 88 ? 16.828 -25.172 -7.605 1 94.44 88 LEU A N 1
ATOM 693 C CA . LEU A 1 88 ? 15.594 -25.25 -6.832 1 94.44 88 LEU A CA 1
ATOM 694 C C . LEU A 1 88 ? 14.555 -26.109 -7.543 1 94.44 88 LEU A C 1
ATOM 696 O O . LEU A 1 88 ? 13.531 -26.469 -6.953 1 94.44 88 LEU A O 1
ATOM 700 N N . TRP A 1 89 ? 14.773 -26.531 -8.844 1 94.69 89 TRP A N 1
ATOM 701 C CA . TRP A 1 89 ? 13.75 -27.203 -9.648 1 94.69 89 TRP A CA 1
ATOM 702 C C . TRP A 1 89 ? 13.367 -28.547 -9.039 1 94.69 89 TRP A C 1
ATOM 704 O O . TRP A 1 89 ? 12.195 -28.906 -9.031 1 94.69 89 TRP A O 1
ATOM 714 N N . PRO A 1 90 ? 14.367 -29.203 -8.438 1 92.62 90 PRO A N 1
ATOM 715 C CA . PRO A 1 90 ? 14.008 -30.5 -7.828 1 92.62 90 PRO A CA 1
ATOM 716 C C . PRO A 1 90 ? 12.977 -30.344 -6.711 1 92.62 90 PRO A C 1
ATOM 718 O O . PRO A 1 90 ? 12.156 -31.25 -6.5 1 92.62 90 PRO A O 1
ATOM 721 N N . LEU A 1 91 ? 13.031 -29.281 -6.055 1 93.62 91 LEU A N 1
ATOM 722 C CA . LEU A 1 91 ? 12.078 -29.062 -4.977 1 93.62 91 LEU A CA 1
ATOM 723 C C . LEU A 1 91 ? 10.664 -28.875 -5.535 1 93.62 91 LEU A C 1
ATOM 725 O O . LEU A 1 91 ? 9.711 -29.469 -5.012 1 93.62 91 LEU A O 1
ATOM 729 N N . TYR A 1 92 ? 10.492 -28.109 -6.57 1 95.88 92 TYR A N 1
ATOM 730 C CA . TYR A 1 92 ? 9.203 -27.922 -7.219 1 95.88 92 TYR A CA 1
ATOM 731 C C . TYR A 1 92 ? 8.648 -29.25 -7.73 1 95.88 92 TYR A C 1
ATOM 733 O O . TYR A 1 92 ? 7.469 -29.547 -7.555 1 95.88 92 TYR A O 1
ATOM 741 N N . ARG A 1 93 ? 9.562 -30.062 -8.312 1 95.12 93 ARG A N 1
ATOM 742 C CA . ARG A 1 93 ? 9.172 -31.375 -8.828 1 95.12 93 ARG A CA 1
ATOM 743 C C . ARG A 1 93 ? 8.695 -32.281 -7.707 1 95.12 93 ARG A C 1
ATOM 745 O O . ARG A 1 93 ? 7.695 -33 -7.859 1 95.12 93 ARG A O 1
ATOM 752 N N . TRP A 1 94 ? 9.43 -32.156 -6.672 1 94.06 94 TRP A N 1
ATOM 753 C CA . TRP A 1 94 ? 9.078 -33 -5.523 1 94.06 94 TRP A CA 1
ATOM 754 C C . TRP A 1 94 ? 7.688 -32.656 -5.004 1 94.06 94 TRP A C 1
ATOM 756 O O . TRP A 1 94 ? 6.898 -33.531 -4.688 1 94.06 94 TRP A O 1
ATOM 766 N N . VAL A 1 95 ? 7.387 -31.422 -4.902 1 94.81 95 VAL A N 1
ATOM 767 C CA . VAL A 1 95 ? 6.086 -30.969 -4.414 1 94.81 95 VAL A CA 1
ATOM 768 C C . VAL A 1 95 ? 4.988 -31.453 -5.359 1 94.81 95 VAL A C 1
ATOM 770 O O . VAL A 1 95 ? 3.961 -31.969 -4.91 1 94.81 95 VAL A O 1
ATOM 773 N N . LEU A 1 96 ? 5.184 -31.297 -6.641 1 95.88 96 LEU A N 1
ATOM 774 C CA . LEU A 1 96 ? 4.195 -31.719 -7.625 1 95.88 96 LEU A CA 1
ATOM 775 C C . LEU A 1 96 ? 3.932 -33.219 -7.527 1 95.88 96 LEU A C 1
ATOM 777 O O . LEU A 1 96 ? 2.777 -33.656 -7.531 1 95.88 96 LEU A O 1
ATOM 781 N N . GLN A 1 97 ? 5 -33.969 -7.359 1 94.56 97 GLN A N 1
ATOM 782 C CA . GLN A 1 97 ? 4.875 -35.438 -7.242 1 94.56 97 GLN A CA 1
ATOM 783 C C . GLN A 1 97 ? 4.141 -35.812 -5.965 1 94.56 97 GLN A C 1
ATOM 785 O O . GLN A 1 97 ? 3.322 -36.75 -5.973 1 94.56 97 GLN A O 1
ATOM 790 N N . ALA A 1 98 ? 4.473 -35.125 -4.965 1 93.69 98 ALA A N 1
ATOM 791 C CA . ALA A 1 98 ? 3.807 -35.375 -3.691 1 93.69 98 ALA A CA 1
ATOM 792 C C . ALA A 1 98 ? 2.311 -35.094 -3.787 1 93.69 98 ALA A C 1
ATOM 794 O O . ALA A 1 98 ? 1.491 -35.844 -3.26 1 93.69 98 ALA A O 1
ATOM 795 N N . LEU A 1 99 ? 1.949 -34.031 -4.48 1 95.31 99 LEU A N 1
ATOM 796 C CA . LEU A 1 99 ? 0.547 -33.656 -4.652 1 95.31 99 LEU A CA 1
ATOM 797 C C . LEU A 1 99 ? -0.188 -34.719 -5.492 1 95.31 99 LEU A C 1
ATOM 799 O O . LEU A 1 99 ? -1.346 -35.031 -5.215 1 95.31 99 LEU A O 1
ATOM 803 N N . GLU A 1 100 ? 0.486 -35.188 -6.477 1 94.31 100 GLU A N 1
ATOM 804 C CA . GLU A 1 100 ? -0.093 -36.219 -7.316 1 94.31 100 GLU A CA 1
ATOM 805 C C . GLU A 1 100 ? -0.301 -37.5 -6.527 1 94.31 100 GLU A C 1
ATOM 807 O O . GLU A 1 100 ? -1.367 -38.125 -6.602 1 94.31 100 GLU A O 1
ATOM 812 N N . ALA A 1 101 ? 0.704 -37.844 -5.746 1 93.38 101 ALA A N 1
ATOM 813 C CA . ALA A 1 101 ? 0.667 -39.094 -4.973 1 93.38 101 ALA A CA 1
ATOM 814 C C . ALA A 1 101 ? -0.429 -39.062 -3.91 1 93.38 101 ALA A C 1
ATOM 816 O O . ALA A 1 101 ? -1.07 -40.062 -3.625 1 93.38 101 ALA A O 1
ATOM 817 N N . GLN A 1 102 ? -0.654 -37.906 -3.391 1 93.12 102 GLN A N 1
ATOM 818 C CA . GLN A 1 102 ? -1.645 -37.75 -2.332 1 93.12 102 GLN A CA 1
ATOM 819 C C . GLN A 1 102 ? -3.045 -37.562 -2.912 1 93.12 102 GLN A C 1
ATOM 821 O O . GLN A 1 102 ? -4.027 -37.531 -2.17 1 93.12 102 GLN A O 1
ATOM 826 N N . GLY A 1 103 ? -3.141 -37.375 -4.199 1 93.12 103 GLY A N 1
ATOM 827 C CA . GLY A 1 103 ? -4.434 -37.25 -4.859 1 93.12 103 GLY A CA 1
ATOM 828 C C . GLY A 1 103 ? -4.973 -35.844 -4.91 1 93.12 103 GLY A C 1
ATOM 829 O O . GLY A 1 103 ? -6.09 -35.625 -5.383 1 93.12 103 GLY A O 1
ATOM 830 N N . LYS A 1 104 ? -4.254 -34.906 -4.438 1 94.56 104 LYS A N 1
ATOM 831 C CA . LYS A 1 104 ? -4.711 -33.5 -4.43 1 94.56 104 LYS A CA 1
ATOM 832 C C . LYS A 1 104 ? -4.863 -32.969 -5.852 1 94.56 104 LYS A C 1
ATOM 834 O O . LYS A 1 104 ? -5.742 -32.156 -6.117 1 94.56 104 LYS A O 1
ATOM 839 N N . LEU A 1 105 ? -4.059 -33.406 -6.777 1 94.94 105 LEU A N 1
ATOM 840 C CA . LEU A 1 105 ? -4.102 -32.938 -8.156 1 94.94 105 LEU A CA 1
ATOM 841 C C . LEU A 1 105 ? -5.395 -33.375 -8.836 1 94.94 105 LEU A C 1
ATOM 843 O O . LEU A 1 105 ? -5.805 -32.781 -9.836 1 94.94 105 LEU A O 1
ATOM 847 N N . LYS A 1 106 ? -5.988 -34.406 -8.336 1 95.06 106 LYS A N 1
ATOM 848 C CA . LYS A 1 106 ? -7.25 -34.875 -8.898 1 95.06 106 LYS A CA 1
ATOM 849 C C . LYS A 1 106 ? -8.336 -33.812 -8.781 1 95.06 106 LYS A C 1
ATOM 851 O O . LYS A 1 106 ? -9.211 -33.719 -9.641 1 95.06 106 LYS A O 1
ATOM 856 N N . GLU A 1 107 ? -8.211 -33.031 -7.77 1 95.25 107 GLU A N 1
ATOM 857 C CA . GLU A 1 107 ? -9.18 -31.984 -7.547 1 95.25 107 GLU A CA 1
ATOM 858 C C . GLU A 1 107 ? -9.047 -30.875 -8.594 1 95.25 107 GLU A C 1
ATOM 860 O O . GLU A 1 107 ? -9.945 -30.047 -8.758 1 95.25 107 GLU A O 1
ATOM 865 N N . PHE A 1 108 ? -7.941 -30.875 -9.312 1 96.56 108 PHE A N 1
ATOM 866 C CA . PHE A 1 108 ? -7.668 -29.828 -10.297 1 96.56 108 PHE A CA 1
ATOM 867 C C . PHE A 1 108 ? -7.957 -30.312 -11.711 1 96.56 108 PHE A C 1
ATOM 869 O O . PHE A 1 108 ? -7.883 -29.547 -12.664 1 96.56 108 PHE A O 1
ATOM 876 N N . GLN A 1 109 ? -8.32 -31.531 -11.805 1 96 109 GLN A N 1
ATOM 877 C CA . GLN A 1 109 ? -8.5 -32.125 -13.125 1 96 109 GLN A CA 1
ATOM 878 C C . GLN A 1 109 ? -9.852 -31.75 -13.719 1 96 109 GLN A C 1
ATOM 880 O O . GLN A 1 109 ? -10.852 -31.656 -13 1 96 109 GLN A O 1
ATOM 885 N N . VAL A 1 110 ? -9.734 -31.469 -14.984 1 96.06 110 VAL A N 1
ATOM 886 C CA . VAL A 1 110 ? -10.922 -31.156 -15.773 1 96.06 110 VAL A CA 1
ATOM 887 C C . VAL A 1 110 ? -10.812 -31.797 -17.156 1 96.06 110 VAL A C 1
ATOM 889 O O . VAL A 1 110 ? -9.805 -32.438 -17.469 1 96.06 110 VAL A O 1
ATOM 892 N N . LEU A 1 111 ? -11.859 -31.734 -18.016 1 94.44 111 LEU A N 1
ATOM 893 C CA . LEU A 1 111 ? -11.852 -32.188 -19.406 1 94.44 111 LEU A CA 1
ATOM 894 C C . LEU A 1 111 ? -11.359 -33.625 -19.516 1 94.44 111 LEU A C 1
ATOM 896 O O . LEU A 1 111 ? -10.438 -33.906 -20.281 1 94.44 111 LEU A O 1
ATOM 900 N N . GLY A 1 112 ? -11.961 -34.5 -18.859 1 89.31 112 GLY A N 1
ATOM 901 C CA . GLY A 1 112 ? -11.555 -35.906 -18.906 1 89.31 112 GLY A CA 1
ATOM 902 C C . GLY A 1 112 ? -10.242 -36.156 -18.188 1 89.31 112 GLY A C 1
ATOM 903 O O . GLY A 1 112 ? -9.328 -36.781 -18.766 1 89.31 112 GLY A O 1
ATOM 904 N N . ASP A 1 113 ? -9.914 -35.625 -17.016 1 92.69 113 ASP A N 1
ATOM 905 C CA . ASP A 1 113 ? -8.805 -35.875 -16.094 1 92.69 113 ASP A CA 1
ATOM 906 C C . ASP A 1 113 ? -7.555 -35.094 -16.531 1 92.69 113 ASP A C 1
ATOM 908 O O . ASP A 1 113 ? -6.43 -35.562 -16.297 1 92.69 113 ASP A O 1
ATOM 912 N N . SER A 1 114 ? -7.762 -34.031 -17.266 1 96.62 114 SER A N 1
ATOM 913 C CA . SER A 1 114 ? -6.641 -33.188 -17.672 1 96.62 114 SER A CA 1
ATOM 914 C C . SER A 1 114 ? -6.316 -32.125 -16.625 1 96.62 114 SER A C 1
ATOM 916 O O . SER A 1 114 ? -7.223 -31.594 -15.992 1 96.62 114 SER A O 1
ATOM 918 N N . VAL A 1 115 ? -5.012 -31.938 -16.438 1 97.12 115 VAL A N 1
ATOM 919 C CA . VAL A 1 115 ? -4.559 -30.844 -15.594 1 97.12 115 VAL A CA 1
ATOM 920 C C . VAL A 1 115 ? -4.273 -29.609 -16.453 1 97.12 115 VAL A C 1
ATOM 922 O O . VAL A 1 115 ? -3.619 -29.703 -17.5 1 97.12 115 VAL A O 1
ATOM 925 N N . LEU A 1 116 ? -4.832 -28.484 -16.078 1 98 116 LEU A N 1
ATOM 926 C CA . LEU A 1 116 ? -4.637 -27.234 -16.812 1 98 116 LEU A CA 1
ATOM 927 C C . LEU A 1 116 ? -3.389 -26.5 -16.328 1 98 116 LEU A C 1
ATOM 929 O O . LEU A 1 116 ? -3.229 -26.281 -15.133 1 98 116 LEU A O 1
ATOM 933 N N . VAL A 1 117 ? -2.48 -26.188 -17.219 1 97.62 117 VAL A N 1
ATOM 934 C CA . VAL A 1 117 ? -1.292 -25.406 -16.906 1 97.62 117 VAL A CA 1
ATOM 935 C C . VAL A 1 117 ? -1.332 -24.078 -17.672 1 97.62 117 VAL A C 1
ATOM 937 O O . VAL A 1 117 ? -1.312 -24.078 -18.906 1 97.62 117 VAL A O 1
ATOM 940 N N . ALA A 1 118 ? -1.395 -23 -17 1 97.38 118 ALA A N 1
ATOM 941 C CA . ALA A 1 118 ? -1.431 -21.688 -17.609 1 97.38 118 ALA A CA 1
ATOM 942 C C . ALA A 1 118 ? -0.031 -21.078 -17.703 1 97.38 118 ALA A C 1
ATOM 944 O O . ALA A 1 118 ? 0.75 -21.156 -16.75 1 97.38 118 ALA A O 1
ATOM 945 N N . LEU A 1 119 ? 0.275 -20.562 -18.844 1 95.69 119 LEU A N 1
ATOM 946 C CA . LEU A 1 119 ? 1.559 -19.922 -19.078 1 95.69 119 LEU A CA 1
ATOM 947 C C . LEU A 1 119 ? 1.384 -18.406 -19.219 1 95.69 119 LEU A C 1
ATOM 949 O O . LEU A 1 119 ? 0.448 -17.938 -19.875 1 95.69 119 LEU A O 1
ATOM 953 N N . ASP A 1 120 ? 2.191 -17.703 -18.531 1 93.44 120 ASP A N 1
ATOM 954 C CA . ASP A 1 120 ? 2.176 -16.234 -18.641 1 93.44 120 ASP A CA 1
ATOM 955 C C . ASP A 1 120 ? 3.52 -15.648 -18.219 1 93.44 120 ASP A C 1
ATOM 957 O O . ASP A 1 120 ? 4.293 -16.281 -17.5 1 93.44 120 ASP A O 1
ATOM 961 N N . ARG A 1 121 ? 3.801 -14.539 -18.75 1 92.06 121 ARG A N 1
ATOM 962 C CA . ARG A 1 121 ? 5.035 -13.836 -18.422 1 92.06 121 ARG A CA 1
ATOM 963 C C . ARG A 1 121 ? 4.816 -12.828 -17.297 1 92.06 121 ARG A C 1
ATOM 965 O O . ARG A 1 121 ? 3.773 -12.172 -17.25 1 92.06 121 ARG A O 1
ATOM 972 N N . VAL A 1 122 ? 5.762 -12.773 -16.438 1 91.69 122 VAL A N 1
ATOM 973 C CA . VAL A 1 122 ? 5.695 -11.789 -15.367 1 91.69 122 VAL A CA 1
ATOM 974 C C . VAL A 1 122 ? 7.031 -11.055 -15.25 1 91.69 122 VAL A C 1
ATOM 976 O O . VAL A 1 122 ? 8.094 -11.672 -15.359 1 91.69 122 VAL A O 1
ATOM 979 N N . GLU A 1 123 ? 7 -9.797 -15.141 1 91.31 123 GLU A N 1
ATOM 980 C CA . GLU A 1 123 ? 8.195 -8.992 -14.906 1 91.31 123 GLU A CA 1
ATOM 981 C C . GLU A 1 123 ? 8.453 -8.828 -13.406 1 91.31 123 GLU A C 1
ATOM 983 O O . GLU A 1 123 ? 7.547 -8.484 -12.648 1 91.31 123 GLU A O 1
ATOM 988 N N . TYR A 1 124 ? 9.703 -9.117 -12.984 1 91.06 124 TYR A N 1
ATOM 989 C CA . TYR A 1 124 ? 9.969 -9.078 -11.555 1 91.06 124 TYR A CA 1
ATOM 990 C C . TYR A 1 124 ? 11.07 -8.07 -11.234 1 91.06 124 TYR A C 1
ATOM 992 O O . TYR A 1 124 ? 11.453 -7.902 -10.07 1 91.06 124 TYR A O 1
ATOM 1000 N N . PHE A 1 125 ? 11.633 -7.441 -12.18 1 90.88 125 PHE A N 1
ATOM 1001 C CA . PHE A 1 125 ? 12.609 -6.379 -11.992 1 90.88 125 PHE A CA 1
ATOM 1002 C C . PHE A 1 125 ? 12.578 -5.398 -13.164 1 90.88 125 PHE A C 1
ATOM 1004 O O . PHE A 1 125 ? 12.391 -5.801 -14.312 1 90.88 125 PHE A O 1
ATOM 1011 N N . SER A 1 126 ? 12.688 -4.133 -12.859 1 89.38 126 SER A N 1
ATOM 1012 C CA . SER A 1 126 ? 12.766 -3.09 -13.875 1 89.38 126 SER A CA 1
ATOM 1013 C C . SER A 1 126 ? 13.547 -1.882 -13.367 1 89.38 126 SER A C 1
ATOM 1015 O O . SER A 1 126 ? 13.336 -1.423 -12.242 1 89.38 126 SER A O 1
ATOM 1017 N N . SER A 1 127 ? 14.422 -1.463 -14.188 1 89.88 127 SER A N 1
ATOM 1018 C CA . SER A 1 127 ? 15.234 -0.321 -13.789 1 89.88 127 SER A CA 1
ATOM 1019 C C . SER A 1 127 ? 15.875 0.356 -15 1 89.88 127 SER A C 1
ATOM 1021 O O . SER A 1 127 ? 16.047 -0.266 -16.047 1 89.88 127 SER A O 1
ATOM 1023 N N . GLN A 1 128 ? 16.219 1.566 -14.836 1 87.62 128 GLN A N 1
ATOM 1024 C CA . GLN A 1 128 ? 16.953 2.275 -15.875 1 87.62 128 GLN A CA 1
ATOM 1025 C C . GLN A 1 128 ? 18.422 2.416 -15.508 1 87.62 128 GLN A C 1
ATOM 1027 O O . GLN A 1 128 ? 19.25 2.783 -16.344 1 87.62 128 GLN A O 1
ATOM 1032 N N . LYS A 1 129 ? 18.766 2.131 -14.391 1 85.81 129 LYS A N 1
ATOM 1033 C CA . LYS A 1 129 ? 20.125 2.354 -13.891 1 85.81 129 LYS A CA 1
ATOM 1034 C C . LYS A 1 129 ? 20.812 1.03 -13.586 1 85.81 129 LYS A C 1
ATOM 1036 O O . LYS A 1 129 ? 21.938 0.792 -14.047 1 85.81 129 LYS A O 1
ATOM 1041 N N . ILE A 1 130 ? 20.156 0.184 -12.883 1 87.56 130 ILE A N 1
ATOM 1042 C CA . ILE A 1 130 ? 20.734 -1.088 -12.469 1 87.56 130 ILE A CA 1
ATOM 1043 C C . ILE A 1 130 ? 20.562 -2.121 -13.578 1 87.56 130 ILE A C 1
ATOM 1045 O O . ILE A 1 130 ? 19.484 -2.275 -14.133 1 87.56 130 ILE A O 1
ATOM 1049 N N . HIS A 1 131 ? 21.656 -2.748 -13.984 1 88.19 131 HIS A N 1
ATOM 1050 C CA . HIS A 1 131 ? 21.547 -3.738 -15.047 1 88.19 131 HIS A CA 1
ATOM 1051 C C . HIS A 1 131 ? 22.641 -4.797 -14.922 1 88.19 131 HIS A C 1
ATOM 1053 O O . HIS A 1 131 ? 23.594 -4.621 -14.156 1 88.19 131 HIS A O 1
ATOM 1059 N N . CYS A 1 132 ? 22.469 -5.934 -15.492 1 86.56 132 CYS A N 1
ATOM 1060 C CA . CYS A 1 132 ? 23.438 -7.02 -15.633 1 86.56 132 CYS A CA 1
ATOM 1061 C C . CYS A 1 132 ? 23.344 -7.648 -17.016 1 86.56 132 CYS A C 1
ATOM 1063 O O . CYS A 1 132 ? 22.547 -7.215 -17.844 1 86.56 132 CYS A O 1
ATOM 1065 N N . ALA A 1 133 ? 24.141 -8.672 -17.266 1 82.69 133 ALA A N 1
ATOM 1066 C CA . ALA A 1 133 ? 24.203 -9.297 -18.578 1 82.69 133 ALA A CA 1
ATOM 1067 C C . ALA A 1 133 ? 22.953 -10.117 -18.859 1 82.69 133 ALA A C 1
ATOM 1069 O O . ALA A 1 133 ? 22.641 -10.414 -20.016 1 82.69 133 ALA A O 1
ATOM 1070 N N . CYS A 1 134 ? 22.219 -10.422 -17.875 1 83.69 134 CYS A N 1
ATOM 1071 C CA . CYS A 1 134 ? 21.047 -11.281 -18.031 1 83.69 134 CYS A CA 1
ATOM 1072 C C . CYS A 1 134 ? 19.797 -10.461 -18.266 1 83.69 134 CYS A C 1
ATOM 1074 O O . CYS A 1 134 ? 18.719 -11.016 -18.531 1 83.69 134 CYS A O 1
ATOM 1076 N N . CYS A 1 135 ? 19.875 -9.125 -18.25 1 87.88 135 CYS A N 1
ATOM 1077 C CA . CYS A 1 135 ? 18.703 -8.266 -18.391 1 87.88 135 CYS A CA 1
ATOM 1078 C C . CYS A 1 135 ? 18.266 -8.164 -19.844 1 87.88 135 CYS A C 1
ATOM 1080 O O . CYS A 1 135 ? 19.109 -8.156 -20.75 1 87.88 135 CYS A O 1
ATOM 1082 N N . SER A 1 136 ? 16.953 -8.195 -20.016 1 86.81 136 SER A N 1
ATOM 1083 C CA . SER A 1 136 ? 16.406 -7.773 -21.297 1 86.81 136 SER A CA 1
ATOM 1084 C C . SER A 1 136 ? 16.438 -6.254 -21.438 1 86.81 136 SER A C 1
ATOM 1086 O O . SER A 1 136 ? 16.25 -5.527 -20.453 1 86.81 136 SER A O 1
ATOM 1088 N N . THR A 1 137 ? 16.719 -5.789 -22.609 1 87 137 THR A N 1
ATOM 1089 C CA . THR A 1 137 ? 16.859 -4.352 -22.797 1 87 137 THR A CA 1
ATOM 1090 C C . THR A 1 137 ? 15.805 -3.828 -23.766 1 87 137 THR A C 1
ATOM 1092 O O . THR A 1 137 ? 15.438 -4.516 -24.719 1 87 137 THR A O 1
ATOM 1095 N N . LYS A 1 138 ? 15.219 -2.748 -23.391 1 83.94 138 LYS A N 1
ATOM 1096 C CA . LYS A 1 138 ? 14.289 -2.039 -24.266 1 83.94 138 LYS A CA 1
ATOM 1097 C C . LYS A 1 138 ? 14.641 -0.556 -24.359 1 83.94 138 LYS A C 1
ATOM 1099 O O . LYS A 1 138 ? 14.859 0.097 -23.328 1 83.94 138 LYS A O 1
ATOM 1104 N N . THR A 1 139 ? 14.773 -0.086 -25.531 1 85.06 139 THR A N 1
ATOM 1105 C CA . THR A 1 139 ? 15.078 1.328 -25.719 1 85.06 139 THR A CA 1
ATOM 1106 C C . THR A 1 139 ? 13.797 2.158 -25.719 1 85.06 139 THR A C 1
ATOM 1108 O O . THR A 1 139 ? 12.883 1.902 -26.516 1 85.06 139 THR A O 1
ATOM 1111 N N . LEU A 1 140 ? 13.711 3.074 -24.859 1 84.94 140 LEU A N 1
ATOM 1112 C CA . LEU A 1 140 ? 12.539 3.936 -24.766 1 84.94 140 LEU A CA 1
ATOM 1113 C C . LEU A 1 140 ? 12.57 5.02 -25.844 1 84.94 140 LEU A C 1
ATOM 1115 O O . LEU A 1 140 ? 13.602 5.234 -26.484 1 84.94 140 LEU A O 1
ATOM 1119 N N . LYS A 1 141 ? 11.438 5.664 -25.969 1 81.12 141 LYS A N 1
ATOM 1120 C CA . LYS A 1 141 ? 11.32 6.723 -26.969 1 81.12 141 LYS A CA 1
ATOM 1121 C C . LYS A 1 141 ? 12.281 7.871 -26.656 1 81.12 141 LYS A C 1
ATOM 1123 O O . LYS A 1 141 ? 12.82 8.492 -27.578 1 81.12 141 LYS A O 1
ATOM 1128 N N . ASN A 1 142 ? 12.555 8.086 -25.5 1 81.62 142 ASN A N 1
ATOM 1129 C CA . ASN A 1 142 ? 13.438 9.18 -25.109 1 81.62 142 ASN A CA 1
ATOM 1130 C C . ASN A 1 142 ? 14.906 8.781 -25.219 1 81.62 142 ASN A C 1
ATOM 1132 O O . ASN A 1 142 ? 15.789 9.562 -24.891 1 81.62 142 ASN A O 1
ATOM 1136 N N . GLY A 1 143 ? 15.102 7.516 -25.672 1 81.5 143 GLY A N 1
ATOM 1137 C CA . GLY A 1 143 ? 16.469 7.059 -25.875 1 81.5 143 GLY A CA 1
ATOM 1138 C C . GLY A 1 143 ? 17.047 6.324 -24.688 1 81.5 143 GLY A C 1
ATOM 1139 O O . GLY A 1 143 ? 18.094 5.695 -24.781 1 81.5 143 GLY A O 1
ATOM 1140 N N . ALA A 1 144 ? 16.344 6.461 -23.609 1 86.06 144 ALA A N 1
ATOM 1141 C CA . ALA A 1 144 ? 16.844 5.781 -22.422 1 86.06 144 ALA A CA 1
ATOM 1142 C C . ALA A 1 144 ? 16.656 4.273 -22.531 1 86.06 144 ALA A C 1
ATOM 1144 O O . ALA A 1 144 ? 15.719 3.809 -23.188 1 86.06 144 ALA A O 1
ATOM 1145 N N . ILE A 1 145 ? 17.625 3.51 -22.016 1 88.56 145 ILE A N 1
ATOM 1146 C CA . ILE A 1 145 ? 17.547 2.055 -22.047 1 88.56 145 ILE A CA 1
ATOM 1147 C C . ILE A 1 145 ? 16.891 1.536 -20.766 1 88.56 145 ILE A C 1
ATOM 1149 O O . ILE A 1 145 ? 17.25 1.949 -19.672 1 88.56 145 ILE A O 1
ATOM 1153 N N . HIS A 1 146 ? 15.961 0.762 -21 1 90.5 146 HIS A N 1
ATOM 1154 C CA . HIS A 1 146 ? 15.242 0.122 -19.891 1 90.5 146 HIS A CA 1
ATOM 1155 C C . HIS A 1 146 ? 15.656 -1.34 -19.75 1 90.5 146 HIS A C 1
ATOM 1157 O O . HIS A 1 146 ? 15.648 -2.09 -20.719 1 90.5 146 HIS A O 1
ATOM 1163 N N . TYR A 1 147 ? 16.094 -1.686 -18.547 1 90 147 TYR A N 1
ATOM 1164 C CA . TYR A 1 147 ? 16.5 -3.053 -18.25 1 90 147 TYR A CA 1
ATOM 1165 C C . TYR A 1 147 ? 15.422 -3.77 -17.438 1 90 147 TYR A C 1
ATOM 1167 O O . TYR A 1 147 ? 14.859 -3.199 -16.5 1 90 147 TYR A O 1
ATOM 1175 N N . ALA A 1 148 ? 15.172 -5.004 -17.859 1 92.12 148 ALA A N 1
ATOM 1176 C CA . ALA A 1 148 ? 14.109 -5.719 -17.156 1 92.12 148 ALA A CA 1
ATOM 1177 C C . ALA A 1 148 ? 14.43 -7.207 -17.047 1 92.12 148 ALA A C 1
ATOM 1179 O O . ALA A 1 148 ? 15.156 -7.754 -17.875 1 92.12 148 ALA A O 1
ATOM 1180 N N . HIS A 1 149 ? 14.008 -7.824 -15.969 1 93.25 149 HIS A N 1
ATOM 1181 C CA . HIS A 1 149 ? 13.977 -9.273 -15.812 1 93.25 149 HIS A CA 1
ATOM 1182 C C . HIS A 1 149 ? 12.547 -9.797 -15.844 1 93.25 149 HIS A C 1
ATOM 1184 O O . HIS A 1 149 ? 11.664 -9.242 -15.188 1 93.25 149 HIS A O 1
ATOM 1190 N N . SER A 1 150 ? 12.328 -10.789 -16.672 1 93.5 150 SER A N 1
ATOM 1191 C CA . SER A 1 150 ? 11.016 -11.422 -16.766 1 93.5 150 SER A CA 1
ATOM 1192 C C . SER A 1 150 ? 11.133 -12.945 -16.719 1 93.5 150 SER A C 1
ATOM 1194 O O . SER A 1 150 ? 12.227 -13.492 -16.891 1 93.5 150 SER A O 1
ATOM 1196 N N . ALA A 1 151 ? 10.055 -13.531 -16.359 1 94.69 151 ALA A N 1
ATOM 1197 C CA . ALA A 1 151 ? 10.008 -14.992 -16.312 1 94.69 151 ALA A CA 1
ATOM 1198 C C . ALA A 1 151 ? 8.641 -15.516 -16.734 1 94.69 151 ALA A C 1
ATOM 1200 O O . ALA A 1 151 ? 7.633 -14.812 -16.594 1 94.69 151 ALA A O 1
ATOM 1201 N N . VAL A 1 152 ? 8.664 -16.641 -17.359 1 95.31 152 VAL A N 1
ATOM 1202 C CA . VAL A 1 152 ? 7.43 -17.391 -17.531 1 95.31 152 VAL A CA 1
ATOM 1203 C C . VAL A 1 152 ? 7.125 -18.188 -16.266 1 95.31 152 VAL A C 1
ATOM 1205 O O . VAL A 1 152 ? 7.973 -18.922 -15.766 1 95.31 152 VAL A O 1
ATOM 1208 N N . THR A 1 153 ? 6.012 -17.953 -15.711 1 94.94 153 THR A N 1
ATOM 1209 C CA . THR A 1 153 ? 5.625 -18.609 -14.469 1 94.94 153 THR A CA 1
ATOM 1210 C C . THR A 1 153 ? 4.445 -19.547 -14.695 1 94.94 153 THR A C 1
ATOM 1212 O O . THR A 1 153 ? 3.291 -19.172 -14.516 1 94.94 153 THR A O 1
ATOM 1215 N N . PRO A 1 154 ? 4.738 -20.812 -15.047 1 96.44 154 PRO A N 1
ATOM 1216 C CA . PRO A 1 154 ? 3.656 -21.797 -15.219 1 96.44 154 PRO A CA 1
ATOM 1217 C C . PRO A 1 154 ? 2.926 -22.109 -13.914 1 96.44 154 PRO A C 1
ATOM 1219 O O . PRO A 1 154 ? 3.559 -22.219 -12.859 1 96.44 154 PRO A O 1
ATOM 1222 N N . VAL A 1 155 ? 1.613 -22.219 -14.023 1 96.88 155 VAL A N 1
ATOM 1223 C CA . VAL A 1 155 ? 0.798 -22.469 -12.836 1 96.88 155 VAL A CA 1
ATOM 1224 C C . VAL A 1 155 ? -0.312 -23.453 -13.164 1 96.88 155 VAL A C 1
ATOM 1226 O O . VAL A 1 155 ? -0.908 -23.406 -14.242 1 96.88 155 VAL A O 1
ATOM 1229 N N . ILE A 1 156 ? -0.516 -24.391 -12.305 1 97.31 156 ILE A N 1
ATOM 1230 C CA . ILE A 1 156 ? -1.673 -25.281 -12.438 1 97.31 156 ILE A CA 1
ATOM 1231 C C . ILE A 1 156 ? -2.924 -24.562 -11.93 1 97.31 156 ILE A C 1
ATOM 1233 O O . ILE A 1 156 ? -2.939 -24.047 -10.812 1 97.31 156 ILE A O 1
ATOM 1237 N N . VAL A 1 157 ? -3.943 -24.516 -12.75 1 96.94 157 VAL A N 1
ATOM 1238 C CA . VAL A 1 157 ? -5.184 -23.828 -12.414 1 96.94 157 VAL A CA 1
ATOM 1239 C C . VAL A 1 157 ? -6.371 -24.766 -12.641 1 96.94 157 VAL A C 1
ATOM 1241 O O . VAL A 1 157 ? -6.219 -25.844 -13.219 1 96.94 157 VAL A O 1
ATOM 1244 N N . SER A 1 158 ? -7.488 -24.391 -12.102 1 96.56 158 SER A N 1
ATOM 1245 C CA . SER A 1 158 ? -8.734 -25.125 -12.297 1 96.56 158 SER A CA 1
ATOM 1246 C C . SER A 1 158 ? -9.945 -24.219 -12.094 1 96.56 158 SER A C 1
ATOM 1248 O O . SER A 1 158 ? -9.945 -23.359 -11.203 1 96.56 158 SER A O 1
ATOM 1250 N N . PRO A 1 159 ? -10.969 -24.375 -12.977 1 94.25 159 PRO A N 1
ATOM 1251 C CA . PRO A 1 159 ? -12.188 -23.594 -12.758 1 94.25 159 PRO A CA 1
ATOM 1252 C C . PRO A 1 159 ? -12.883 -23.922 -11.438 1 94.25 159 PRO A C 1
ATOM 1254 O O . PRO A 1 159 ? -13.688 -23.141 -10.945 1 94.25 159 PRO A O 1
ATOM 1257 N N . HIS A 1 160 ? -12.492 -25.047 -10.867 1 92.69 160 HIS A N 1
ATOM 1258 C CA . HIS A 1 160 ? -13.188 -25.516 -9.68 1 92.69 160 HIS A CA 1
ATOM 1259 C C . HIS A 1 160 ? -12.406 -25.156 -8.414 1 92.69 160 HIS A C 1
ATOM 1261 O O . HIS A 1 160 ? -12.867 -25.438 -7.301 1 92.69 160 HIS A O 1
ATOM 1267 N N . GLN A 1 161 ? -11.258 -24.656 -8.594 1 92.5 161 GLN A N 1
ATOM 1268 C CA . GLN A 1 161 ? -10.406 -24.328 -7.453 1 92.5 161 GLN A CA 1
ATOM 1269 C C . GLN A 1 161 ? -10.031 -22.859 -7.441 1 92.5 161 GLN A C 1
ATOM 1271 O O . GLN A 1 161 ? -9.766 -22.266 -8.492 1 92.5 161 GLN A O 1
ATOM 1276 N N . ALA A 1 162 ? -10.023 -22.281 -6.273 1 89.12 162 ALA A N 1
ATOM 1277 C CA . ALA A 1 162 ? -9.602 -20.875 -6.145 1 89.12 162 ALA A CA 1
ATOM 1278 C C . ALA A 1 162 ? -8.086 -20.766 -6.074 1 89.12 162 ALA A C 1
ATOM 1280 O O . ALA A 1 162 ? -7.508 -19.781 -6.543 1 89.12 162 ALA A O 1
ATOM 1281 N N . ASP A 1 163 ? -7.492 -21.75 -5.57 1 92.12 163 ASP A N 1
ATOM 1282 C CA . ASP A 1 163 ? -6.043 -21.734 -5.395 1 92.12 163 ASP A CA 1
ATOM 1283 C C . ASP A 1 163 ? -5.332 -22.188 -6.668 1 92.12 163 ASP A C 1
ATOM 1285 O O . ASP A 1 163 ? -5.938 -22.812 -7.539 1 92.12 163 ASP A O 1
ATOM 1289 N N . VAL A 1 164 ? -4.117 -21.828 -6.793 1 95.69 164 VAL A N 1
ATOM 1290 C CA . VAL A 1 164 ? -3.277 -22.219 -7.918 1 95.69 164 VAL A CA 1
ATOM 1291 C C . VAL A 1 164 ? -2.01 -22.906 -7.402 1 95.69 164 VAL A C 1
ATOM 1293 O O . VAL A 1 164 ? -1.658 -22.766 -6.227 1 95.69 164 VAL A O 1
ATOM 1296 N N . ILE A 1 165 ? -1.374 -23.672 -8.219 1 96.25 165 ILE A N 1
ATOM 1297 C CA . ILE A 1 165 ? -0.14 -24.359 -7.859 1 96.25 165 ILE A CA 1
ATOM 1298 C C . ILE A 1 165 ? 0.996 -23.891 -8.766 1 96.25 165 ILE A C 1
ATOM 1300 O O . ILE A 1 165 ? 1.137 -24.359 -9.891 1 96.25 165 ILE A O 1
ATOM 1304 N N . PRO A 1 166 ? 1.795 -22.969 -8.219 1 96.31 166 PRO A N 1
ATOM 1305 C CA . PRO A 1 166 ? 2.922 -22.516 -9.031 1 96.31 166 PRO A CA 1
ATOM 1306 C C . PRO A 1 166 ? 3.93 -23.625 -9.32 1 96.31 166 PRO A C 1
ATOM 1308 O O . PRO A 1 166 ? 4.195 -24.469 -8.453 1 96.31 166 PRO A O 1
ATOM 1311 N N . LEU A 1 167 ? 4.43 -23.672 -10.547 1 97.12 167 LEU A N 1
ATOM 1312 C CA . LEU A 1 167 ? 5.5 -24.578 -10.945 1 97.12 167 LEU A CA 1
ATOM 1313 C C . LEU A 1 167 ? 6.82 -23.828 -11.086 1 97.12 167 LEU A C 1
ATOM 1315 O O . LEU A 1 167 ? 6.883 -22.625 -10.844 1 97.12 167 LEU A O 1
ATOM 1319 N N . ALA A 1 168 ? 7.891 -24.625 -11.359 1 96.56 168 ALA A N 1
ATOM 1320 C CA . ALA A 1 168 ? 9.195 -23.984 -11.531 1 96.56 168 ALA A CA 1
ATOM 1321 C C . ALA A 1 168 ? 9.164 -22.938 -12.648 1 96.56 168 ALA A C 1
ATOM 1323 O O . ALA A 1 168 ? 8.68 -23.219 -13.742 1 96.56 168 ALA A O 1
ATOM 1324 N N . PRO A 1 169 ? 9.625 -21.75 -12.367 1 96.38 169 PRO A N 1
ATOM 1325 C CA . PRO A 1 169 ? 9.609 -20.719 -13.398 1 96.38 169 PRO A CA 1
ATOM 1326 C C . PRO A 1 169 ? 10.711 -20.906 -14.438 1 96.38 169 PRO A C 1
ATOM 1328 O O . PRO A 1 169 ? 11.594 -21.75 -14.266 1 96.38 169 PRO A O 1
ATOM 1331 N N . GLU A 1 170 ? 10.555 -20.25 -15.57 1 96.5 170 GLU A N 1
ATOM 1332 C CA . GLU A 1 170 ? 11.586 -20.156 -16.594 1 96.5 170 GLU A CA 1
ATOM 1333 C C . GLU A 1 170 ? 11.945 -18.703 -16.891 1 96.5 170 GLU A C 1
ATOM 1335 O O . GLU A 1 170 ? 11.102 -17.922 -17.328 1 96.5 170 GLU A O 1
ATOM 1340 N N . PHE A 1 171 ? 13.195 -18.375 -16.703 1 95.12 171 PHE A N 1
ATOM 1341 C CA . PHE A 1 171 ? 13.617 -16.984 -16.781 1 95.12 171 PHE A CA 1
ATOM 1342 C C . PHE A 1 171 ? 13.984 -16.609 -18.203 1 95.12 171 PHE A C 1
ATOM 1344 O O . PHE A 1 171 ? 14.602 -17.406 -18.922 1 95.12 171 PHE A O 1
ATOM 1351 N N . ILE A 1 172 ? 13.539 -15.492 -18.578 1 93.19 172 ILE A N 1
ATOM 1352 C CA . ILE A 1 172 ? 13.828 -14.945 -19.906 1 93.19 172 ILE A CA 1
ATOM 1353 C C . ILE A 1 172 ? 15.141 -14.164 -19.859 1 93.19 172 ILE A C 1
ATOM 1355 O O . ILE A 1 172 ? 15.203 -13.086 -19.25 1 93.19 172 ILE A O 1
ATOM 1359 N N . ALA A 1 173 ? 16.172 -14.648 -20.359 1 88.62 173 ALA A N 1
ATOM 1360 C CA . ALA A 1 173 ? 17.484 -14.039 -20.391 1 88.62 173 ALA A CA 1
ATOM 1361 C C . ALA A 1 173 ? 18.203 -14.344 -21.703 1 88.62 173 ALA A C 1
ATOM 1363 O O . ALA A 1 173 ? 17.906 -15.352 -22.359 1 88.62 173 ALA A O 1
ATOM 1364 N N . PRO A 1 174 ? 19.016 -13.391 -22.078 1 83.69 174 PRO A N 1
ATOM 1365 C CA . PRO A 1 174 ? 19.781 -13.656 -23.297 1 83.69 174 PRO A CA 1
ATOM 1366 C C . PRO A 1 174 ? 20.531 -14.984 -23.25 1 83.69 174 PRO A C 1
ATOM 1368 O O . PRO A 1 174 ? 21.109 -15.328 -22.234 1 83.69 174 PRO A O 1
ATOM 1371 N N . GLN A 1 175 ? 20.297 -15.812 -24.281 1 77.38 175 GLN A N 1
ATOM 1372 C CA . GLN A 1 175 ? 20.922 -17.141 -24.344 1 77.38 175 GLN A CA 1
ATOM 1373 C C . GLN A 1 175 ? 22.281 -17.062 -25.031 1 77.38 175 GLN A C 1
ATOM 1375 O O . GLN A 1 175 ? 22.516 -16.219 -25.891 1 77.38 175 GLN A O 1
ATOM 1380 N N . ASP A 1 176 ? 23.141 -17.906 -24.469 1 66.25 176 ASP A N 1
ATOM 1381 C CA . ASP A 1 176 ? 24.5 -17.922 -25.031 1 66.25 176 ASP A CA 1
ATOM 1382 C C . ASP A 1 176 ? 24.453 -18.172 -26.547 1 66.25 176 ASP A C 1
ATOM 1384 O O . ASP A 1 176 ? 23.797 -19.094 -27 1 66.25 176 ASP A O 1
ATOM 1388 N N . GLY A 1 177 ? 25.141 -17.344 -27.297 1 59.53 177 GLY A N 1
ATOM 1389 C CA . GLY A 1 177 ? 25.344 -17.516 -28.719 1 59.53 177 GLY A CA 1
ATOM 1390 C C . GLY A 1 177 ? 24.25 -16.891 -29.562 1 59.53 177 GLY A C 1
ATOM 1391 O O . GLY A 1 177 ? 24.328 -16.906 -30.797 1 59.53 177 GLY A O 1
ATOM 1392 N N . SER A 1 178 ? 23.141 -16.516 -28.891 1 60.72 178 SER A N 1
ATOM 1393 C CA . SER A 1 178 ? 22.062 -15.961 -29.703 1 60.72 178 SER A CA 1
ATOM 1394 C C . SER A 1 178 ? 22.047 -14.438 -29.641 1 60.72 178 SER A C 1
ATOM 1396 O O . SER A 1 178 ? 22.219 -13.859 -28.578 1 60.72 178 SER A O 1
ATOM 1398 N N . ASP A 1 179 ? 22.141 -13.836 -30.797 1 61.09 179 ASP A N 1
ATOM 1399 C CA . ASP A 1 179 ? 22.109 -12.383 -30.922 1 61.09 179 ASP A CA 1
ATOM 1400 C C . ASP A 1 179 ? 20.719 -11.828 -30.609 1 61.09 179 ASP A C 1
ATOM 1402 O O . ASP A 1 179 ? 20.562 -10.633 -30.375 1 61.09 179 ASP A O 1
ATOM 1406 N N . LYS A 1 180 ? 19.781 -12.766 -30.547 1 65.75 180 LYS A N 1
ATOM 1407 C CA . LYS A 1 180 ? 18.422 -12.273 -30.391 1 65.75 180 LYS A CA 1
ATOM 1408 C C . LYS A 1 180 ? 17.984 -12.312 -28.938 1 65.75 180 LYS A C 1
ATOM 1410 O O . LYS A 1 180 ? 18.391 -13.203 -28.188 1 65.75 180 LYS A O 1
ATOM 1415 N N . GLN A 1 181 ? 17.297 -11.32 -28.562 1 77.81 181 GLN A N 1
ATOM 1416 C CA . GLN A 1 181 ? 16.734 -11.25 -27.219 1 77.81 181 GLN A CA 1
ATOM 1417 C C . GLN A 1 181 ? 15.742 -12.391 -26.984 1 77.81 181 GLN A C 1
ATOM 1419 O O . GLN A 1 181 ? 14.992 -12.773 -27.891 1 77.81 181 GLN A O 1
ATOM 1424 N N . ASP A 1 182 ? 15.992 -13.062 -25.953 1 82.94 182 ASP A N 1
ATOM 1425 C CA . ASP A 1 182 ? 15.062 -14.102 -25.516 1 82.94 182 ASP A CA 1
ATOM 1426 C C . ASP A 1 182 ? 13.641 -13.555 -25.406 1 82.94 182 ASP A C 1
ATOM 1428 O O . ASP A 1 182 ? 13.445 -12.344 -25.328 1 82.94 182 ASP A O 1
ATOM 1432 N N . TYR A 1 183 ? 12.664 -14.336 -25.688 1 85.88 183 TYR A N 1
ATOM 1433 C CA . TYR A 1 183 ? 11.289 -13.859 -25.578 1 85.88 183 TYR A CA 1
ATOM 1434 C C . TYR A 1 183 ? 10.383 -14.938 -24.984 1 85.88 183 TYR A C 1
ATOM 1436 O O . TYR A 1 183 ? 10.82 -16.062 -24.766 1 85.88 183 TYR A O 1
ATOM 1444 N N . GLU A 1 184 ? 9.242 -14.695 -24.766 1 90.5 184 GLU A N 1
ATOM 1445 C CA . GLU A 1 184 ? 8.289 -15.445 -23.938 1 90.5 184 GLU A CA 1
ATOM 1446 C C . GLU A 1 184 ? 8.055 -16.844 -24.516 1 90.5 184 GLU A C 1
ATOM 1448 O O . GLU A 1 184 ? 8.133 -17.844 -23.797 1 90.5 184 GLU A O 1
ATOM 1453 N N . LEU A 1 185 ? 7.871 -17.031 -25.781 1 92.06 185 LEU A N 1
ATOM 1454 C CA . LEU A 1 185 ? 7.586 -18.328 -26.406 1 92.06 185 LEU A CA 1
ATOM 1455 C C . LEU A 1 185 ? 8.812 -19.234 -26.359 1 92.06 185 LEU A C 1
ATOM 1457 O O . LEU A 1 185 ? 8.688 -20.438 -26.156 1 92.06 185 LEU A O 1
ATOM 1461 N N . ALA A 1 186 ? 9.93 -18.609 -26.578 1 92 186 ALA A N 1
ATOM 1462 C CA . ALA A 1 186 ? 11.164 -19.391 -26.5 1 92 186 ALA A CA 1
ATOM 1463 C C . ALA A 1 186 ? 11.383 -19.922 -25.094 1 92 186 ALA A C 1
ATOM 1465 O O . ALA A 1 186 ? 11.781 -21.078 -24.906 1 92 186 ALA A O 1
ATOM 1466 N N . ALA A 1 187 ? 11.133 -19.078 -24.188 1 94.06 187 ALA A N 1
ATOM 1467 C CA . ALA A 1 187 ? 11.273 -19.484 -22.797 1 94.06 187 ALA A CA 1
ATOM 1468 C C . ALA A 1 187 ? 10.266 -20.562 -22.438 1 94.06 187 ALA A C 1
ATOM 1470 O O . ALA A 1 187 ? 10.602 -21.516 -21.703 1 94.06 187 ALA A O 1
ATOM 1471 N N . ALA A 1 188 ? 9.062 -20.453 -22.922 1 95.44 188 ALA A N 1
ATOM 1472 C CA . ALA A 1 188 ? 8.031 -21.469 -22.672 1 95.44 188 ALA A CA 1
ATOM 1473 C C . ALA A 1 188 ? 8.438 -22.812 -23.25 1 95.44 188 ALA A C 1
ATOM 1475 O O . ALA A 1 188 ? 8.242 -23.859 -22.609 1 95.44 188 ALA A O 1
ATOM 1476 N N . ARG A 1 189 ? 8.977 -22.75 -24.391 1 94 189 ARG A N 1
ATOM 1477 C CA . ARG A 1 189 ? 9.438 -23.984 -25.016 1 94 189 ARG A CA 1
ATOM 1478 C C . ARG A 1 189 ? 10.57 -24.609 -24.219 1 94 189 ARG A C 1
ATOM 1480 O O . ARG A 1 189 ? 10.586 -25.828 -24.016 1 94 189 ARG A O 1
ATOM 1487 N N . ARG A 1 190 ? 11.492 -23.781 -23.828 1 94.25 190 ARG A N 1
ATOM 1488 C CA . ARG A 1 190 ? 12.586 -24.281 -23 1 94.25 190 ARG A CA 1
ATOM 1489 C C . ARG A 1 190 ? 12.062 -24.891 -21.703 1 94.25 190 ARG A C 1
ATOM 1491 O O . ARG A 1 190 ? 12.562 -25.922 -21.25 1 94.25 190 ARG A O 1
ATOM 1498 N N . TRP A 1 191 ? 11.094 -24.25 -21.156 1 96.06 191 TRP A N 1
ATOM 1499 C CA . TRP A 1 191 ? 10.484 -24.781 -19.938 1 96.06 191 TRP A CA 1
ATOM 1500 C C . TRP A 1 191 ? 9.875 -26.156 -20.188 1 96.06 191 TRP A C 1
ATOM 1502 O O . TRP A 1 191 ? 10.055 -27.062 -19.375 1 96.06 191 TRP A O 1
ATOM 1512 N N . LEU A 1 192 ? 9.156 -26.312 -21.266 1 95.38 192 LEU A N 1
ATOM 1513 C CA . LEU A 1 192 ? 8.5 -27.562 -21.609 1 95.38 192 LEU A CA 1
ATOM 1514 C C . LEU A 1 192 ? 9.531 -28.672 -21.828 1 95.38 192 LEU A C 1
ATOM 1516 O O . LEU A 1 192 ? 9.312 -29.828 -21.438 1 95.38 192 LEU A O 1
ATOM 1520 N N . GLU A 1 193 ? 10.586 -28.297 -22.391 1 94.44 193 GLU A N 1
ATOM 1521 C CA . GLU A 1 193 ? 11.656 -29.266 -22.625 1 94.44 193 GLU A CA 1
ATOM 1522 C C . GLU A 1 193 ? 12.258 -29.75 -21.297 1 94.44 193 GLU A C 1
ATOM 1524 O O . GLU A 1 193 ? 12.555 -30.922 -21.156 1 94.44 193 GLU A O 1
ATOM 1529 N N . ARG A 1 194 ? 12.312 -28.859 -20.438 1 94 194 ARG A N 1
ATOM 1530 C CA . ARG A 1 194 ? 12.961 -29.172 -19.156 1 94 194 ARG A CA 1
ATOM 1531 C C . ARG A 1 194 ? 11.992 -29.859 -18.203 1 94 194 ARG A C 1
ATOM 1533 O O . ARG A 1 194 ? 12.328 -30.875 -17.594 1 94 194 ARG A O 1
ATOM 1540 N N . GLU A 1 195 ? 10.766 -29.328 -18.109 1 94.56 195 GLU A N 1
ATOM 1541 C CA . GLU A 1 195 ? 9.852 -29.734 -17.047 1 94.56 195 GLU A CA 1
ATOM 1542 C C . GLU A 1 195 ? 8.742 -30.625 -17.594 1 94.56 195 GLU A C 1
ATOM 1544 O O . GLU A 1 195 ? 8.008 -31.25 -16.828 1 94.56 195 GLU A O 1
ATOM 1549 N N . GLY A 1 196 ? 8.562 -30.75 -18.906 1 92.06 196 GLY A N 1
ATOM 1550 C CA . GLY A 1 196 ? 7.457 -31.469 -19.531 1 92.06 196 GLY A CA 1
ATOM 1551 C C . GLY A 1 196 ? 7.348 -32.906 -19.062 1 92.06 196 GLY A C 1
ATOM 1552 O O . GLY A 1 196 ? 6.246 -33.406 -18.828 1 92.06 196 GLY A O 1
ATOM 1553 N N . GLY A 1 197 ? 8.508 -33.5 -18.875 1 92.25 197 GLY A N 1
ATOM 1554 C CA . GLY A 1 197 ? 8.539 -34.906 -18.5 1 92.25 197 GLY A CA 1
ATOM 1555 C C . GLY A 1 197 ? 8.117 -35.125 -17.062 1 92.25 197 GLY A C 1
ATOM 1556 O O . GLY A 1 197 ? 7.805 -36.25 -16.672 1 92.25 197 GLY A O 1
ATOM 1557 N N . HIS A 1 198 ? 8.07 -34.094 -16.297 1 94.19 198 HIS A N 1
ATOM 1558 C CA . HIS A 1 198 ? 7.746 -34.25 -14.891 1 94.19 198 HIS A CA 1
ATOM 1559 C C . HIS A 1 198 ? 6.285 -33.875 -14.617 1 94.19 198 HIS A C 1
ATOM 1561 O O . HIS A 1 198 ? 5.809 -34 -13.492 1 94.19 198 HIS A O 1
ATOM 1567 N N . LEU A 1 199 ? 5.555 -33.469 -15.672 1 95.44 199 LEU A N 1
ATOM 1568 C CA . LEU A 1 199 ? 4.141 -33.125 -15.547 1 95.44 199 LEU A CA 1
ATOM 1569 C C . LEU A 1 199 ? 3.275 -34.375 -15.633 1 95.44 199 LEU A C 1
ATOM 1571 O O . LEU A 1 199 ? 3.742 -35.438 -16.094 1 95.44 199 LEU A O 1
ATOM 1575 N N . PRO A 1 200 ? 2.045 -34.25 -15.172 1 93.56 200 PRO A N 1
ATOM 1576 C CA . PRO A 1 200 ? 1.131 -35.375 -15.367 1 93.56 200 PRO A CA 1
ATOM 1577 C C . PRO A 1 200 ? 0.981 -35.75 -16.844 1 93.56 200 PRO A C 1
ATOM 1579 O O . PRO A 1 200 ? 1.312 -34.938 -17.719 1 93.56 200 PRO A O 1
ATOM 1582 N N . ALA A 1 201 ? 0.516 -36.906 -17.078 1 90.56 201 ALA A N 1
ATOM 1583 C CA . ALA A 1 201 ? 0.432 -37.438 -18.422 1 90.56 201 ALA A CA 1
ATOM 1584 C C . ALA A 1 201 ? -0.536 -36.656 -19.281 1 90.56 201 ALA A C 1
ATOM 1586 O O . ALA A 1 201 ? -0.272 -36.406 -20.469 1 90.56 201 ALA A O 1
ATOM 1587 N N . ASN A 1 202 ? -1.6 -36.281 -18.703 1 95.5 202 ASN A N 1
ATOM 1588 C CA . ASN A 1 202 ? -2.615 -35.531 -19.438 1 95.5 202 ASN A CA 1
ATOM 1589 C C . ASN A 1 202 ? -2.658 -34.062 -18.984 1 95.5 202 ASN A C 1
ATOM 1591 O O . ASN A 1 202 ? -3.213 -33.75 -17.938 1 95.5 202 ASN A O 1
ATOM 1595 N N . VAL A 1 203 ? -2.088 -33.219 -19.844 1 97.12 203 VAL A N 1
ATOM 1596 C CA . VAL A 1 203 ? -1.996 -31.812 -19.516 1 97.12 203 VAL A CA 1
ATOM 1597 C C . VAL A 1 203 ? -2.537 -30.969 -20.656 1 97.12 203 VAL A C 1
ATOM 1599 O O . VAL A 1 203 ? -2.332 -31.297 -21.828 1 97.12 203 VAL A O 1
ATOM 1602 N N . THR A 1 204 ? -3.297 -29.953 -20.359 1 98.12 204 THR A N 1
ATOM 1603 C CA . THR A 1 204 ? -3.746 -28.953 -21.312 1 98.12 204 THR A CA 1
ATOM 1604 C C . THR A 1 204 ? -3.109 -27.594 -21 1 98.12 204 THR A C 1
ATOM 1606 O O . THR A 1 204 ? -3.254 -27.078 -19.891 1 98.12 204 THR A O 1
ATOM 1609 N N . PHE A 1 205 ? -2.465 -27.062 -21.953 1 97.94 205 PHE A N 1
ATOM 1610 C CA . PHE A 1 205 ? -1.775 -25.797 -21.766 1 97.94 205 PHE A CA 1
ATOM 1611 C C . PHE A 1 205 ? -2.678 -24.625 -22.141 1 97.94 205 PHE A C 1
ATOM 1613 O O . PHE A 1 205 ? -3.391 -24.688 -23.141 1 97.94 205 PHE A O 1
ATOM 1620 N N . LEU A 1 206 ? -2.709 -23.672 -21.266 1 97.94 206 LEU A N 1
ATOM 1621 C CA . LEU A 1 206 ? -3.441 -22.438 -21.484 1 97.94 206 LEU A CA 1
ATOM 1622 C C . LEU A 1 206 ? -2.48 -21.281 -21.719 1 97.94 206 LEU A C 1
ATOM 1624 O O . LEU A 1 206 ? -1.432 -21.203 -21.078 1 97.94 206 LEU A O 1
ATOM 1628 N N . GLY A 1 207 ? -2.801 -20.375 -22.625 1 95.62 207 GLY A N 1
ATOM 1629 C CA . GLY A 1 207 ? -1.974 -19.219 -22.906 1 95.62 207 GLY A CA 1
ATOM 1630 C C . GLY A 1 207 ? -2.736 -18.094 -23.578 1 95.62 207 GLY A C 1
ATOM 1631 O O . GLY A 1 207 ? -3.846 -18.297 -24.078 1 95.62 207 GLY A O 1
ATOM 1632 N N . ASP A 1 208 ? -2.184 -16.984 -23.547 1 94.44 208 ASP A N 1
ATOM 1633 C CA . ASP A 1 208 ? -2.803 -15.844 -24.203 1 94.44 208 ASP A CA 1
ATOM 1634 C C . ASP A 1 208 ? -2.561 -15.891 -25.719 1 94.44 208 ASP A C 1
ATOM 1636 O O . ASP A 1 208 ? -2.082 -16.906 -26.234 1 94.44 208 ASP A O 1
ATOM 1640 N N . ASP A 1 209 ? -2.971 -14.883 -26.422 1 95.44 209 ASP A N 1
ATOM 1641 C CA . ASP A 1 209 ? -2.969 -14.828 -27.875 1 95.44 209 ASP A CA 1
ATOM 1642 C C . ASP A 1 209 ? -1.555 -14.992 -28.438 1 95.44 209 ASP A C 1
ATOM 1644 O O . ASP A 1 209 ? -1.367 -15.516 -29.531 1 95.44 209 ASP A O 1
ATOM 1648 N N . LEU A 1 210 ? -0.597 -14.672 -27.656 1 93.19 210 LEU A N 1
ATOM 1649 C CA . LEU A 1 210 ? 0.799 -14.742 -28.078 1 93.19 210 LEU A CA 1
ATOM 1650 C C . LEU A 1 210 ? 1.238 -16.188 -28.266 1 93.19 210 LEU A C 1
ATOM 1652 O O . LEU A 1 210 ? 2.125 -16.469 -29.062 1 93.19 210 LEU A O 1
ATOM 1656 N N . TYR A 1 211 ? 0.633 -17.062 -27.562 1 95.81 211 TYR A N 1
ATOM 1657 C CA . TYR A 1 211 ? 1.019 -18.469 -27.578 1 95.81 211 TYR A CA 1
ATOM 1658 C C . TYR A 1 211 ? 0.357 -19.203 -28.734 1 95.81 211 TYR A C 1
ATOM 1660 O O . TYR A 1 211 ? 0.76 -20.312 -29.094 1 95.81 211 TYR A O 1
ATOM 1668 N N . CYS A 1 212 ? -0.62 -18.562 -29.281 1 96.12 212 CYS A N 1
ATOM 1669 C CA . CYS A 1 212 ? -1.391 -19.203 -30.328 1 96.12 212 CYS A CA 1
ATOM 1670 C C . CYS A 1 212 ? -0.682 -19.094 -31.672 1 96.12 212 CYS A C 1
ATOM 1672 O O . CYS A 1 212 ? -1.205 -18.484 -32.594 1 96.12 212 CYS A O 1
ATOM 1674 N N . LYS A 1 213 ? 0.467 -19.672 -31.797 1 94.69 213 LYS A N 1
ATOM 1675 C CA . LYS A 1 213 ? 1.271 -19.734 -33 1 94.69 213 LYS A CA 1
ATOM 1676 C C . LYS A 1 213 ? 1.525 -21.188 -33.406 1 94.69 213 LYS A C 1
ATOM 1678 O O . LYS A 1 213 ? 1.72 -22.047 -32.562 1 94.69 213 LYS A O 1
ATOM 1683 N N . GLN A 1 214 ? 1.601 -21.391 -34.688 1 95 214 GLN A N 1
ATOM 1684 C CA . GLN A 1 214 ? 1.652 -22.75 -35.219 1 95 214 GLN A CA 1
ATOM 1685 C C . GLN A 1 214 ? 2.848 -23.516 -34.656 1 95 214 GLN A C 1
ATOM 1687 O O . GLN A 1 214 ? 2.709 -24.656 -34.219 1 95 214 GLN A O 1
ATOM 1692 N N . PRO A 1 215 ? 4.035 -22.906 -34.594 1 93.94 215 PRO A N 1
ATOM 1693 C CA . PRO A 1 215 ? 5.168 -23.688 -34.094 1 93.94 215 PRO A CA 1
ATOM 1694 C C . PRO A 1 215 ? 4.953 -24.156 -32.656 1 93.94 215 PRO A C 1
ATOM 1696 O O . PRO A 1 215 ? 5.316 -25.297 -32.312 1 93.94 215 PRO A O 1
ATOM 1699 N N . PHE A 1 216 ? 4.426 -23.375 -31.891 1 95.38 216 PHE A N 1
ATOM 1700 C CA . PHE A 1 216 ? 4.191 -23.734 -30.484 1 95.38 216 PHE A CA 1
ATOM 1701 C C . PHE A 1 216 ? 3.094 -24.781 -30.375 1 95.38 216 PHE A C 1
ATOM 1703 O O . PHE A 1 216 ? 3.242 -25.766 -29.641 1 95.38 216 PHE A O 1
ATOM 1710 N N . CYS A 1 217 ? 2.035 -24.641 -31.078 1 96.44 217 CYS A N 1
ATOM 1711 C CA . CYS A 1 217 ? 0.937 -25.609 -31.078 1 96.44 217 CYS A CA 1
ATOM 1712 C C . CYS A 1 217 ? 1.407 -26.969 -31.562 1 96.44 217 CYS A C 1
ATOM 1714 O O . CYS A 1 217 ? 1.062 -28 -30.984 1 96.44 217 CYS A O 1
ATOM 1716 N N . GLU A 1 218 ? 2.168 -26.906 -32.594 1 96.06 218 GLU A N 1
ATOM 1717 C CA . GLU A 1 218 ? 2.695 -28.156 -33.125 1 96.06 218 GLU A CA 1
ATOM 1718 C C . GLU A 1 218 ? 3.59 -28.859 -32.125 1 96.06 218 GLU A C 1
ATOM 1720 O O . GLU A 1 218 ? 3.543 -30.094 -31.984 1 96.06 218 GLU A O 1
ATOM 1725 N N . TYR A 1 219 ? 4.348 -28.062 -31.5 1 94.94 219 TYR A N 1
ATOM 1726 C CA . TYR A 1 219 ? 5.234 -28.609 -30.484 1 94.94 219 TYR A CA 1
ATOM 1727 C C . TYR A 1 219 ? 4.441 -29.312 -29.391 1 94.94 219 TYR A C 1
ATOM 1729 O O . TYR A 1 219 ? 4.777 -30.422 -28.984 1 94.94 219 TYR A O 1
ATOM 1737 N N . LEU A 1 220 ? 3.395 -28.719 -28.906 1 95.88 220 LEU A N 1
ATOM 1738 C CA . LEU A 1 220 ? 2.551 -29.297 -27.875 1 95.88 220 LEU A CA 1
ATOM 1739 C C . LEU A 1 220 ? 1.925 -30.609 -28.344 1 95.88 220 LEU A C 1
ATOM 1741 O O . LEU A 1 220 ? 1.936 -31.609 -27.625 1 95.88 220 LEU A O 1
ATOM 1745 N N . LYS A 1 221 ? 1.489 -30.594 -29.547 1 94.69 221 LYS A N 1
ATOM 1746 C CA . LYS A 1 221 ? 0.864 -31.781 -30.125 1 94.69 221 LYS A CA 1
ATOM 1747 C C . LYS A 1 221 ? 1.864 -32.938 -30.234 1 94.69 221 LYS A C 1
ATOM 1749 O O . LYS A 1 221 ? 1.527 -34.094 -29.969 1 94.69 221 LYS A O 1
ATOM 1754 N N . GLN A 1 222 ? 2.992 -32.562 -30.641 1 93.44 222 GLN A N 1
ATOM 1755 C CA . GLN A 1 222 ? 4.043 -33.562 -30.781 1 93.44 222 GLN A CA 1
ATOM 1756 C C . GLN A 1 222 ? 4.367 -34.219 -29.438 1 93.44 222 GLN A C 1
ATOM 1758 O O . GLN A 1 222 ? 4.719 -35.375 -29.375 1 93.44 222 GLN A O 1
ATOM 1763 N N . GLN A 1 223 ? 4.242 -33.438 -28.422 1 92.69 223 GLN A N 1
ATOM 1764 C CA . GLN A 1 223 ? 4.516 -33.969 -27.078 1 92.69 223 GLN A CA 1
ATOM 1765 C C . GLN A 1 223 ? 3.293 -34.656 -26.5 1 92.69 223 GLN A C 1
ATOM 1767 O O . GLN A 1 223 ? 3.305 -35.094 -25.344 1 92.69 223 GLN A O 1
ATOM 1772 N N . GLY A 1 224 ? 2.264 -34.719 -27.266 1 91.75 224 GLY A N 1
ATOM 1773 C CA . GLY A 1 224 ? 1.049 -35.375 -26.812 1 91.75 224 GLY A CA 1
ATOM 1774 C C . GLY A 1 224 ? 0.263 -34.562 -25.812 1 91.75 224 GLY A C 1
ATOM 1775 O O . GLY A 1 224 ? -0.402 -35.125 -24.938 1 91.75 224 GLY A O 1
ATOM 1776 N N . ARG A 1 225 ? 0.405 -33.312 -25.828 1 95.56 225 ARG A N 1
ATOM 1777 C CA . ARG A 1 225 ? -0.29 -32.406 -24.906 1 95.56 225 ARG A CA 1
ATOM 1778 C C . ARG A 1 225 ? -1.388 -31.625 -25.625 1 95.56 225 ARG A C 1
ATOM 1780 O O . ARG A 1 225 ? -1.341 -31.453 -26.844 1 95.56 225 ARG A O 1
ATOM 1787 N N . HIS A 1 226 ? -2.381 -31.234 -24.875 1 97.5 226 HIS A N 1
ATOM 1788 C CA . HIS A 1 226 ? -3.48 -30.453 -25.422 1 97.5 226 HIS A CA 1
ATOM 1789 C C . HIS A 1 226 ? -3.271 -28.969 -25.172 1 97.5 226 HIS A C 1
ATOM 1791 O O . HIS A 1 226 ? -2.404 -28.578 -24.375 1 97.5 226 HIS A O 1
ATOM 1797 N N . PHE A 1 227 ? -4.031 -28.141 -25.906 1 98.12 227 PHE A N 1
ATOM 1798 C CA . PHE A 1 227 ? -3.904 -26.703 -25.672 1 98.12 227 PHE A CA 1
ATOM 1799 C C . PHE A 1 227 ? -5.246 -26 -25.859 1 98.12 227 PHE A C 1
ATOM 1801 O O . PHE A 1 227 ? -6.102 -26.484 -26.594 1 98.12 227 PHE A O 1
ATOM 1808 N N . ILE A 1 228 ? -5.531 -25.047 -25.141 1 98.31 228 ILE A N 1
ATOM 1809 C CA . ILE A 1 228 ? -6.586 -24.047 -25.297 1 98.31 228 ILE A CA 1
ATOM 1810 C C . ILE A 1 228 ? -5.98 -22.641 -25.234 1 98.31 228 ILE A C 1
ATOM 1812 O O . ILE A 1 228 ? -5.664 -22.156 -24.141 1 98.31 228 ILE A O 1
ATOM 1816 N N . LEU A 1 229 ? -5.824 -22.016 -26.344 1 98 229 LEU A N 1
ATOM 1817 C CA . LEU A 1 229 ? -5.113 -20.734 -26.422 1 98 229 LEU A CA 1
ATOM 1818 C C . LEU A 1 229 ? -6.031 -19.625 -26.922 1 98 229 LEU A C 1
ATOM 1820 O O . LEU A 1 229 ? -6.863 -19.844 -27.797 1 98 229 LEU A O 1
ATOM 1824 N N . VAL A 1 230 ? -5.898 -18.516 -26.328 1 97.19 230 VAL A N 1
ATOM 1825 C CA . VAL A 1 230 ? -6.668 -17.375 -26.781 1 97.19 230 VAL A CA 1
ATOM 1826 C C . VAL A 1 230 ? -6.332 -17.078 -28.234 1 97.19 230 VAL A C 1
ATOM 1828 O O . VAL A 1 230 ? -5.168 -17.156 -28.641 1 97.19 230 VAL A O 1
ATOM 1831 N N . CYS A 1 231 ? -7.363 -16.766 -28.969 1 97.06 231 CYS A N 1
ATOM 1832 C CA . CYS A 1 231 ? -7.219 -16.531 -30.406 1 97.06 231 CYS A CA 1
ATOM 1833 C C . CYS A 1 231 ? -7.984 -15.281 -30.844 1 97.06 231 CYS A C 1
ATOM 1835 O O . CYS A 1 231 ? -9.18 -15.352 -31.125 1 97.06 231 CYS A O 1
ATOM 1837 N N . LYS A 1 232 ? -7.273 -14.281 -30.984 1 94.56 232 LYS A N 1
ATOM 1838 C CA . LYS A 1 232 ? -7.906 -13 -31.312 1 94.56 232 LYS A CA 1
ATOM 1839 C C . LYS A 1 232 ? -7.969 -12.789 -32.812 1 94.56 232 LYS A C 1
ATOM 1841 O O . LYS A 1 232 ? -7.055 -13.172 -33.531 1 94.56 232 LYS A O 1
ATOM 1846 N N . PRO A 1 233 ? -9.008 -12.023 -33.25 1 93.81 233 PRO A N 1
ATOM 1847 C CA . PRO A 1 233 ? -9.148 -11.773 -34.688 1 93.81 233 PRO A CA 1
ATOM 1848 C C . PRO A 1 233 ? -8.016 -10.914 -35.25 1 93.81 233 PRO A C 1
ATOM 1850 O O . PRO A 1 233 ? -7.586 -11.125 -36.375 1 93.81 233 PRO A O 1
ATOM 1853 N N . GLU A 1 234 ? -7.52 -10.031 -34.469 1 92.81 234 GLU A N 1
ATOM 1854 C CA . GLU A 1 234 ? -6.484 -9.117 -34.938 1 92.81 234 GLU A CA 1
ATOM 1855 C C . GLU A 1 234 ? -5.18 -9.859 -35.219 1 92.81 234 GLU A C 1
ATOM 1857 O O . GLU A 1 234 ? -4.43 -9.469 -36.125 1 92.81 234 GLU A O 1
ATOM 1862 N N . SER A 1 235 ? -4.996 -10.938 -34.562 1 93.44 235 SER A N 1
ATOM 1863 C CA . SER A 1 235 ? -3.736 -11.664 -34.688 1 93.44 235 SER A CA 1
ATOM 1864 C C . SER A 1 235 ? -3.859 -12.828 -35.656 1 93.44 235 SER A C 1
ATOM 1866 O O . SER A 1 235 ? -2.854 -13.336 -36.156 1 93.44 235 SER A O 1
ATOM 1868 N N . HIS A 1 236 ? -5.066 -13.234 -35.938 1 95.31 236 HIS A N 1
ATOM 1869 C CA . HIS A 1 236 ? -5.289 -14.43 -36.75 1 95.31 236 HIS A CA 1
ATOM 1870 C C . HIS A 1 236 ? -6.277 -14.141 -37.875 1 95.31 236 HIS A C 1
ATOM 1872 O O . HIS A 1 236 ? -7.332 -14.773 -37.938 1 95.31 236 HIS A O 1
ATOM 1878 N N . LYS A 1 237 ? -5.852 -13.391 -38.812 1 93.81 237 LYS A N 1
ATOM 1879 C CA . LYS A 1 237 ? -6.727 -12.938 -39.875 1 93.81 237 LYS A CA 1
ATOM 1880 C C . LYS A 1 237 ? -7.156 -14.102 -40.781 1 93.81 237 LYS A C 1
ATOM 1882 O O . LYS A 1 237 ? -8.336 -14.234 -41.094 1 93.81 237 LYS A O 1
ATOM 1887 N N . THR A 1 238 ? -6.223 -14.93 -41.125 1 93.69 238 THR A N 1
ATOM 1888 C CA . THR A 1 238 ? -6.512 -16.062 -42 1 93.69 238 THR A CA 1
ATOM 1889 C C . THR A 1 238 ? -7.543 -16.984 -41.344 1 93.69 238 THR A C 1
ATOM 1891 O O . THR A 1 238 ? -8.5 -17.422 -42 1 93.69 238 THR A O 1
ATOM 1894 N N . LEU A 1 239 ? -7.348 -17.266 -40.094 1 95.31 239 LEU A N 1
ATOM 1895 C CA . LEU A 1 239 ? -8.266 -18.141 -39.375 1 95.31 239 LEU A CA 1
ATOM 1896 C C . LEU A 1 239 ? -9.68 -17.562 -39.406 1 95.31 239 LEU A C 1
ATOM 1898 O O . LEU A 1 239 ? -10.641 -18.297 -39.656 1 95.31 239 LEU A O 1
ATOM 1902 N N . TYR A 1 240 ? -9.805 -16.391 -39.219 1 95.75 240 TYR A N 1
ATOM 1903 C CA . TYR A 1 240 ? -11.125 -15.781 -39.094 1 95.75 240 TYR A CA 1
ATOM 1904 C C . TYR A 1 240 ? -11.773 -15.625 -40.469 1 95.75 240 TYR A C 1
ATOM 1906 O O . TYR A 1 240 ? -13 -15.609 -40.594 1 95.75 240 TYR A O 1
ATOM 1914 N N . GLU A 1 241 ? -10.969 -15.469 -41.5 1 95.38 241 GLU A N 1
ATOM 1915 C CA . GLU A 1 241 ? -11.523 -15.531 -42.875 1 95.38 241 GLU A CA 1
ATOM 1916 C C . GLU A 1 241 ? -12.18 -16.875 -43.125 1 95.38 241 GLU A C 1
ATOM 1918 O O . GLU A 1 241 ? -13.266 -16.953 -43.719 1 95.38 241 GLU A O 1
ATOM 1923 N N . TRP A 1 242 ? -11.523 -17.844 -42.719 1 94 242 TRP A N 1
ATOM 1924 C CA . TRP A 1 242 ? -12.07 -19.188 -42.844 1 94 242 TRP A CA 1
ATOM 1925 C C . TRP A 1 242 ? -13.336 -19.344 -42.031 1 94 242 TRP A C 1
ATOM 1927 O O . TRP A 1 242 ? -14.312 -19.938 -42.469 1 94 242 TRP A O 1
ATOM 1937 N N . VAL A 1 243 ? -13.312 -18.906 -40.812 1 95.75 243 VAL A N 1
ATOM 1938 C CA . VAL A 1 243 ? -14.477 -19 -39.938 1 95.75 243 VAL A CA 1
ATOM 1939 C C . VAL A 1 243 ? -15.672 -18.312 -40.594 1 95.75 243 VAL A C 1
ATOM 1941 O O . VAL A 1 243 ? -16.797 -18.812 -40.531 1 95.75 243 VAL A O 1
ATOM 1944 N N . GLU A 1 244 ? -15.406 -17.172 -41.188 1 95 244 GLU A N 1
ATOM 1945 C CA . GLU A 1 244 ? -16.469 -16.469 -41.906 1 95 244 GLU A CA 1
ATOM 1946 C C . GLU A 1 244 ? -17 -17.281 -43.062 1 95 244 GLU A C 1
ATOM 1948 O O . GLU A 1 244 ? -18.203 -17.312 -43.312 1 95 244 GLU A O 1
ATOM 1953 N N . ASP A 1 245 ? -16.109 -17.859 -43.75 1 94.25 245 ASP A N 1
ATOM 1954 C CA . ASP A 1 245 ? -16.5 -18.719 -44.875 1 94.25 245 ASP A CA 1
ATOM 1955 C C . ASP A 1 245 ? -17.328 -19.906 -44.375 1 94.25 245 ASP A C 1
ATOM 1957 O O . ASP A 1 245 ? -18.344 -20.25 -45 1 94.25 245 ASP A O 1
ATOM 1961 N N . PHE A 1 246 ? -16.859 -20.484 -43.312 1 94.44 246 PHE A N 1
ATOM 1962 C CA . PHE A 1 246 ? -17.594 -21.609 -42.75 1 94.44 246 PHE A CA 1
ATOM 1963 C C . PHE A 1 246 ? -18.984 -21.172 -42.281 1 94.44 246 PHE A C 1
ATOM 1965 O O . PHE A 1 246 ? -19.938 -21.938 -42.375 1 94.44 246 PHE A O 1
ATOM 1972 N N . GLN A 1 247 ? -18.984 -20.047 -41.781 1 93.06 247 GLN A N 1
ATOM 1973 C CA . GLN A 1 247 ? -20.281 -19.516 -41.344 1 93.06 247 GLN A CA 1
ATOM 1974 C C . GLN A 1 247 ? -21.234 -19.359 -42.5 1 93.06 247 GLN A C 1
ATOM 1976 O O . GLN A 1 247 ? -22.406 -19.719 -42.406 1 93.06 247 GLN A O 1
ATOM 1981 N N . ARG A 1 248 ? -20.75 -18.891 -43.625 1 93.25 248 ARG A N 1
ATOM 1982 C CA . ARG A 1 248 ? -21.547 -18.703 -44.844 1 93.25 248 ARG A CA 1
ATOM 1983 C C . ARG A 1 248 ? -22.047 -20.047 -45.375 1 93.25 248 ARG A C 1
ATOM 1985 O O . ARG A 1 248 ? -23.141 -20.141 -45.906 1 93.25 248 ARG A O 1
ATOM 1992 N N . LEU A 1 249 ? -21.281 -21.016 -45.188 1 93.75 249 LEU A N 1
ATOM 1993 C CA . LEU A 1 249 ? -21.594 -22.359 -45.688 1 93.75 249 LEU A CA 1
ATOM 1994 C C . LEU A 1 249 ? -22.438 -23.125 -44.656 1 93.75 249 LEU A C 1
ATOM 1996 O O . LEU A 1 249 ? -22.812 -24.266 -44.906 1 93.75 249 LEU A O 1
ATOM 2000 N N . GLY A 1 250 ? -22.672 -22.594 -43.469 1 90.06 250 GLY A N 1
ATOM 2001 C CA . GLY A 1 250 ? -23.469 -23.219 -42.438 1 90.06 250 GLY A CA 1
ATOM 2002 C C . GLY A 1 250 ? -22.719 -24.266 -41.625 1 90.06 250 GLY A C 1
ATOM 2003 O O . GLY A 1 250 ? -23.312 -25.172 -41.062 1 90.06 250 GLY A O 1
ATOM 2004 N N . GLN A 1 251 ? -21.406 -24.109 -41.562 1 91.44 251 GLN A N 1
ATOM 2005 C CA . GLN A 1 251 ? -20.578 -25.109 -40.906 1 91.44 251 GLN A CA 1
ATOM 2006 C C . GLN A 1 251 ? -20.156 -24.656 -39.531 1 91.44 251 GLN A C 1
ATOM 2008 O O . GLN A 1 251 ? -19.406 -25.344 -38.844 1 91.44 251 GLN A O 1
ATOM 2013 N N . VAL A 1 252 ? -20.625 -23.531 -39.156 1 94.81 252 VAL A N 1
ATOM 2014 C CA . VAL A 1 252 ? -20.375 -23.031 -37.812 1 94.81 252 VAL A CA 1
ATOM 2015 C C . VAL A 1 252 ? -21.578 -23.344 -36.906 1 94.81 252 VAL A C 1
ATOM 2017 O O . VAL A 1 252 ? -22.703 -22.984 -37.25 1 94.81 252 VAL A O 1
ATOM 2020 N N . GLU A 1 253 ? -21.344 -24.078 -35.875 1 95 253 GLU A N 1
ATOM 2021 C CA . GLU A 1 253 ? -22.406 -24.438 -34.938 1 95 253 GLU A CA 1
ATOM 2022 C C . GLU A 1 253 ? -22.578 -23.359 -33.875 1 95 253 GLU A C 1
ATOM 2024 O O . GLU A 1 253 ? -21.594 -22.844 -33.344 1 95 253 GLU A O 1
ATOM 2029 N N . VAL A 1 254 ? -23.781 -23.031 -33.656 1 95.19 254 VAL A N 1
ATOM 2030 C CA . VAL A 1 254 ? -24.094 -22.031 -32.625 1 95.19 254 VAL A CA 1
ATOM 2031 C C . VAL A 1 254 ? -24.875 -22.672 -31.484 1 95.19 254 VAL A C 1
ATOM 2033 O O . VAL A 1 254 ? -25.875 -23.375 -31.719 1 95.19 254 VAL A O 1
ATOM 2036 N N . ILE A 1 255 ? -24.359 -22.516 -30.328 1 95.38 255 ILE A N 1
ATOM 2037 C CA . ILE A 1 255 ? -24.984 -23.062 -29.141 1 95.38 255 ILE A CA 1
ATOM 2038 C C . ILE A 1 255 ? -25.281 -21.938 -28.141 1 95.38 255 ILE A C 1
ATOM 2040 O O . ILE A 1 255 ? -24.422 -21.109 -27.875 1 95.38 255 ILE A O 1
ATOM 2044 N N . GLU A 1 256 ? -26.484 -21.922 -27.578 1 94.25 256 GLU A N 1
ATOM 2045 C CA . GLU A 1 256 ? -26.859 -20.891 -26.609 1 94.25 256 GLU A CA 1
ATOM 2046 C C . GLU A 1 256 ? -27.281 -21.516 -25.281 1 94.25 256 GLU A C 1
ATOM 2048 O O . GLU A 1 256 ? -27.953 -22.547 -25.266 1 94.25 256 GLU A O 1
ATOM 2053 N N . LYS A 1 257 ? -26.734 -20.984 -24.281 1 92.62 257 LYS A N 1
ATOM 2054 C CA . LYS A 1 257 ? -27.094 -21.391 -22.938 1 92.62 257 LYS A CA 1
ATOM 2055 C C . LYS A 1 257 ? -27.469 -20.188 -22.078 1 92.62 257 LYS A C 1
ATOM 2057 O O . LYS A 1 257 ? -26.812 -19.141 -22.141 1 92.62 257 LYS A O 1
ATOM 2062 N N . ARG A 1 258 ? -28.531 -20.312 -21.297 1 90.12 258 ARG A N 1
ATOM 2063 C CA . ARG A 1 258 ? -28.953 -19.25 -20.406 1 90.12 258 ARG A CA 1
ATOM 2064 C C . ARG A 1 258 ? -28.641 -19.594 -18.953 1 90.12 258 ARG A C 1
ATOM 2066 O O . ARG A 1 258 ? -28.766 -20.734 -18.531 1 90.12 258 ARG A O 1
ATOM 2073 N N . ARG A 1 259 ? -28.016 -18.641 -18.266 1 87 259 ARG A N 1
ATOM 2074 C CA . ARG A 1 259 ? -27.641 -18.875 -16.875 1 87 259 ARG A CA 1
ATOM 2075 C C . ARG A 1 259 ? -28.094 -17.703 -15.992 1 87 259 ARG A C 1
ATOM 2077 O O . ARG A 1 259 ? -28.031 -16.547 -16.422 1 87 259 ARG A O 1
ATOM 2084 N N . TRP A 1 260 ? -28.547 -18.047 -14.844 1 86.94 260 TRP A N 1
ATOM 2085 C CA . TRP A 1 260 ? -28.922 -17.062 -13.844 1 86.94 260 TRP A CA 1
ATOM 2086 C C . TRP A 1 260 ? -27.766 -16.797 -12.875 1 86.94 260 TRP A C 1
ATOM 2088 O O . TRP A 1 260 ? -27.219 -17.734 -12.281 1 86.94 260 TRP A O 1
ATOM 2098 N N . THR A 1 261 ? -27.266 -15.594 -12.734 1 82.62 261 THR A N 1
ATOM 2099 C CA . THR A 1 261 ? -26.141 -15.234 -11.883 1 82.62 261 THR A CA 1
ATOM 2100 C C . THR A 1 261 ? -26.609 -14.867 -10.477 1 82.62 261 THR A C 1
ATOM 2102 O O . THR A 1 261 ? -25.797 -14.633 -9.586 1 82.62 261 THR A O 1
ATOM 2105 N N . GLY A 1 262 ? -27.875 -14.961 -10.203 1 75.44 262 GLY A N 1
ATOM 2106 C CA . GLY A 1 262 ? -28.438 -14.461 -8.961 1 75.44 262 GLY A CA 1
ATOM 2107 C C . GLY A 1 262 ? -28.938 -13.039 -9.062 1 75.44 262 GLY A C 1
ATOM 2108 O O . GLY A 1 262 ? -29.828 -12.625 -8.305 1 75.44 262 GLY A O 1
ATOM 2109 N N . LYS A 1 263 ? -28.453 -12.188 -9.977 1 81.38 263 LYS A N 1
ATOM 2110 C CA . LYS A 1 263 ? -28.828 -10.797 -10.148 1 81.38 263 LYS A CA 1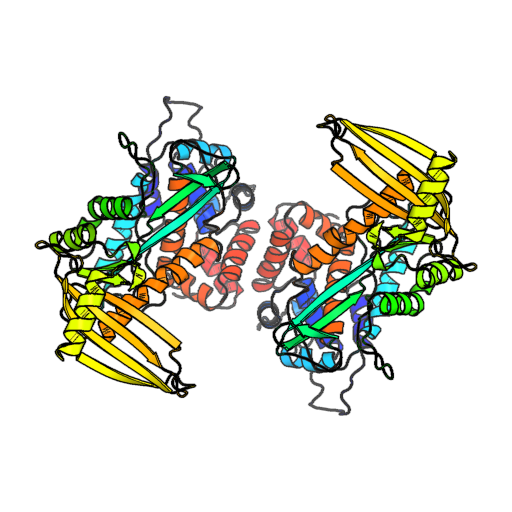
ATOM 2111 C C . LYS A 1 263 ? -29.5 -10.57 -11.508 1 81.38 263 LYS A C 1
ATOM 2113 O O . LYS A 1 263 ? -30.453 -9.812 -11.617 1 81.38 263 LYS A O 1
ATOM 2118 N N . GLN A 1 264 ? -28.922 -11.25 -12.461 1 85.19 264 GLN A N 1
ATOM 2119 C CA . GLN A 1 264 ? -29.453 -11.078 -13.812 1 85.19 264 GLN A CA 1
ATOM 2120 C C . GLN A 1 264 ? -29.297 -12.359 -14.625 1 85.19 264 GLN A C 1
ATOM 2122 O O . GLN A 1 264 ? -28.562 -13.266 -14.242 1 85.19 264 GLN A O 1
ATOM 2127 N N . ARG A 1 265 ? -30.125 -12.398 -15.625 1 89.19 265 ARG A N 1
ATOM 2128 C CA . ARG A 1 265 ? -30.031 -13.516 -16.547 1 89.19 265 ARG A CA 1
ATOM 2129 C C . ARG A 1 265 ? -29.031 -13.219 -17.656 1 89.19 265 ARG A C 1
ATOM 2131 O O . ARG A 1 265 ? -29.062 -12.141 -18.266 1 89.19 265 ARG A O 1
ATOM 2138 N N . LEU A 1 266 ? -28.047 -14.156 -17.828 1 91.94 266 LEU A N 1
ATOM 2139 C CA . LEU A 1 266 ? -27.047 -14.008 -18.891 1 91.94 266 LEU A CA 1
ATOM 2140 C C . LEU A 1 266 ? -27.203 -15.109 -19.938 1 91.94 266 LEU A C 1
ATOM 2142 O O . LEU A 1 266 ? -27.547 -16.25 -19.594 1 91.94 266 LEU A O 1
ATOM 2146 N N . THR A 1 267 ? -27.125 -14.672 -21.172 1 94.69 267 THR A N 1
ATOM 2147 C CA . THR A 1 267 ? -27.125 -15.633 -22.266 1 94.69 267 THR A CA 1
ATOM 2148 C C . THR A 1 267 ? -25.703 -15.859 -22.766 1 94.69 267 THR A C 1
ATOM 2150 O O . THR A 1 267 ? -25.016 -14.906 -23.172 1 94.69 267 THR A O 1
ATOM 2153 N N . GLU A 1 268 ? -25.281 -17.141 -22.703 1 95.25 268 GLU A N 1
ATOM 2154 C CA . GLU A 1 268 ? -24 -17.5 -23.266 1 95.25 268 GLU A CA 1
ATOM 2155 C C . GLU A 1 268 ? -24.156 -18.109 -24.656 1 95.25 268 GLU A C 1
ATOM 2157 O O . GLU A 1 268 ? -24.781 -19.156 -24.828 1 95.25 268 GLU A O 1
ATOM 2162 N N . ARG A 1 269 ? -23.641 -17.438 -25.625 1 96.38 269 ARG A N 1
ATOM 2163 C CA . ARG A 1 269 ? -23.688 -17.906 -27 1 96.38 269 ARG A CA 1
ATOM 2164 C C . ARG A 1 269 ? -22.312 -18.422 -27.438 1 96.38 269 ARG A C 1
ATOM 2166 O O . ARG A 1 269 ? -21.328 -17.703 -27.375 1 96.38 269 ARG A O 1
ATOM 2173 N N . TYR A 1 270 ? -22.312 -19.703 -27.812 1 97.12 270 TYR A N 1
ATOM 2174 C CA . TYR A 1 270 ? -21.078 -20.344 -28.266 1 97.12 270 TYR A CA 1
ATOM 2175 C C . TYR A 1 270 ? -21.094 -20.562 -29.781 1 97.12 270 TYR A C 1
ATOM 2177 O O . TYR A 1 270 ? -22.125 -20.938 -30.344 1 97.12 270 TYR A O 1
ATOM 2185 N N . ARG A 1 271 ? -20.062 -20.203 -30.422 1 97.25 271 ARG A N 1
ATOM 2186 C CA . ARG A 1 271 ? -19.844 -20.547 -31.828 1 97.25 271 ARG A CA 1
ATOM 2187 C C . ARG A 1 271 ? -18.656 -21.469 -32 1 97.25 271 ARG A C 1
ATOM 2189 O O . ARG A 1 271 ? -17.625 -21.281 -31.359 1 97.25 271 ARG A O 1
ATOM 2196 N N . ILE A 1 272 ? -18.812 -22.547 -32.844 1 97.44 272 ILE A N 1
ATOM 2197 C CA . ILE A 1 272 ? -17.766 -23.547 -33 1 97.44 272 ILE A CA 1
ATOM 2198 C C . ILE A 1 272 ? -17.469 -23.766 -34.469 1 97.44 272 ILE A C 1
ATOM 2200 O O . ILE A 1 272 ? -18.375 -23.828 -35.281 1 97.44 272 ILE A O 1
ATOM 2204 N N . ALA A 1 273 ? -16.25 -23.797 -34.781 1 96.94 273 ALA A N 1
ATOM 2205 C CA . ALA A 1 273 ? -15.758 -24.203 -36.094 1 96.94 273 ALA A CA 1
ATOM 2206 C C . ALA A 1 273 ? -14.648 -25.25 -35.969 1 96.94 273 ALA A C 1
ATOM 2208 O O . ALA A 1 273 ? -13.789 -25.141 -35.094 1 96.94 273 ALA A O 1
ATOM 2209 N N . GLN A 1 274 ? -14.656 -26.281 -36.781 1 95.69 274 GLN A N 1
ATOM 2210 C CA . GLN A 1 274 ? -13.688 -27.375 -36.656 1 95.69 274 GLN A CA 1
ATOM 2211 C C . GLN A 1 274 ? -12.719 -27.359 -37.844 1 95.69 274 GLN A C 1
ATOM 2213 O O . GLN A 1 274 ? -13.086 -26.969 -38.938 1 95.69 274 GLN A O 1
ATOM 2218 N N . GLN A 1 275 ? -11.484 -27.797 -37.5 1 95.06 275 GLN A N 1
ATOM 2219 C CA . GLN A 1 275 ? -10.445 -28.016 -38.5 1 95.06 275 GLN A CA 1
ATOM 2220 C C . GLN A 1 275 ? -10.195 -26.75 -39.344 1 95.06 275 GLN A C 1
ATOM 2222 O O . GLN A 1 275 ? -10.234 -26.781 -40.562 1 95.06 275 GLN A O 1
ATOM 2227 N N . VAL A 1 276 ? -10 -25.703 -38.625 1 96.12 276 VAL A N 1
ATOM 2228 C CA . VAL A 1 276 ? -9.727 -24.422 -39.25 1 96.12 276 VAL A CA 1
ATOM 2229 C C . VAL A 1 276 ? -8.211 -24.203 -39.344 1 96.12 276 VAL A C 1
ATOM 2231 O O . VAL A 1 276 ? -7.496 -24.391 -38.375 1 96.12 276 VAL A O 1
ATOM 2234 N N . PRO A 1 277 ? -7.688 -23.844 -40.5 1 95.69 277 PRO A N 1
ATOM 2235 C CA . PRO A 1 277 ? -6.25 -23.609 -40.625 1 95.69 277 PRO A CA 1
ATOM 2236 C C . PRO A 1 277 ? -5.801 -22.375 -39.844 1 95.69 277 PRO A C 1
ATOM 2238 O O . PRO A 1 277 ? -6.445 -21.328 -39.906 1 95.69 277 PRO A O 1
ATOM 2241 N N . LEU A 1 278 ? -4.691 -22.5 -39.156 1 94.44 278 LEU A N 1
ATOM 2242 C CA . LEU A 1 278 ? -4.191 -21.438 -38.312 1 94.44 278 LEU A CA 1
ATOM 2243 C C . LEU A 1 278 ? -3.488 -20.359 -39.125 1 94.44 278 LEU A C 1
ATOM 2245 O O . LEU A 1 278 ? -3.396 -19.203 -38.719 1 94.44 278 LEU A O 1
ATOM 2249 N N . ARG A 1 279 ? -2.926 -20.766 -40.219 1 91.5 279 ARG A N 1
ATOM 2250 C CA . ARG A 1 279 ? -2.252 -19.844 -41.125 1 91.5 279 ARG A CA 1
ATOM 2251 C C . ARG A 1 279 ? -2.576 -20.141 -42.594 1 91.5 279 ARG A C 1
ATOM 2253 O O . ARG A 1 279 ? -3.273 -21.125 -42.875 1 91.5 279 ARG A O 1
ATOM 2260 N N . ASP A 1 280 ? -2.09 -19.188 -43.438 1 88.62 280 ASP A N 1
ATOM 2261 C CA . ASP A 1 280 ? -2.396 -19.297 -44.844 1 88.62 280 ASP A CA 1
ATOM 2262 C C . ASP A 1 280 ? -1.296 -20.062 -45.594 1 88.62 280 ASP A C 1
ATOM 2264 O O . ASP A 1 280 ? -0.529 -19.469 -46.344 1 88.62 280 ASP A O 1
ATOM 2268 N N . SER A 1 281 ? -1.166 -21.297 -45.344 1 90.06 281 SER A N 1
ATOM 2269 C CA . SER A 1 281 ? -0.185 -22.141 -46.031 1 90.06 281 SER A CA 1
ATOM 2270 C C . SER A 1 281 ? -0.679 -23.578 -46.156 1 90.06 281 SER A C 1
ATOM 2272 O O . SER A 1 281 ? -1.59 -23.984 -45.438 1 90.06 281 SER A O 1
ATOM 2274 N N . ASP A 1 282 ? -0.137 -24.312 -47 1 88.56 282 ASP A N 1
ATOM 2275 C CA . ASP A 1 282 ? -0.549 -25.688 -47.25 1 88.56 282 ASP A CA 1
ATOM 2276 C C . ASP A 1 282 ? -0.243 -26.578 -46.031 1 88.56 282 ASP A C 1
ATOM 2278 O O . ASP A 1 282 ? -0.936 -27.562 -45.812 1 88.56 282 ASP A O 1
ATOM 2282 N N . ASP A 1 283 ? 0.749 -26.156 -45.312 1 91.62 283 ASP A N 1
ATOM 2283 C CA . ASP A 1 283 ? 1.136 -26.953 -44.156 1 91.62 283 ASP A CA 1
ATOM 2284 C C . ASP A 1 283 ? 0.534 -26.375 -42.875 1 91.62 283 ASP A C 1
ATOM 2286 O O . ASP A 1 283 ? 1.021 -26.656 -41.781 1 91.62 283 ASP A O 1
ATOM 2290 N N . ALA A 1 284 ? -0.529 -25.641 -43.031 1 93.81 284 ALA A N 1
ATOM 2291 C CA . ALA A 1 284 ? -1.166 -25 -41.906 1 93.81 284 ALA A CA 1
ATOM 2292 C C . ALA A 1 284 ? -1.708 -26.016 -40.906 1 93.81 284 ALA A C 1
ATOM 2294 O O . ALA A 1 284 ? -2.26 -27.047 -41.312 1 93.81 284 ALA A O 1
ATOM 2295 N N . LEU A 1 285 ? -1.367 -25.766 -39.656 1 95.44 285 LEU A N 1
ATOM 2296 C CA . LEU A 1 285 ? -1.957 -26.594 -38.625 1 95.44 285 LEU A CA 1
ATOM 2297 C C . LEU A 1 285 ? -3.461 -26.359 -38.531 1 95.44 285 LEU A C 1
ATOM 2299 O O . LEU A 1 285 ? -3.91 -25.203 -38.469 1 95.44 285 LEU A O 1
ATOM 2303 N N . LEU A 1 286 ? -4.207 -27.453 -38.562 1 96.38 286 LEU A N 1
ATOM 2304 C CA . LEU A 1 286 ? -5.652 -27.344 -38.375 1 96.38 286 LEU A CA 1
ATOM 2305 C C . LEU A 1 286 ? -6.027 -27.391 -36.906 1 96.38 286 LEU A C 1
ATOM 2307 O O . LEU A 1 286 ? -5.609 -28.297 -36.188 1 96.38 286 LEU A O 1
ATOM 2311 N N . VAL A 1 287 ? -6.738 -26.422 -36.5 1 97.25 287 VAL A N 1
ATOM 2312 C CA . VAL A 1 287 ? -7.176 -26.344 -35.125 1 97.25 287 VAL A CA 1
ATOM 2313 C C . VAL A 1 287 ? -8.695 -26.188 -35.062 1 97.25 287 VAL A C 1
ATOM 2315 O O . VAL A 1 287 ? -9.344 -25.969 -36.094 1 97.25 287 VAL A O 1
ATOM 2318 N N . ASN A 1 288 ? -9.234 -26.453 -33.906 1 97.88 288 ASN A N 1
ATOM 2319 C CA . ASN A 1 288 ? -10.641 -26.172 -33.656 1 97.88 288 ASN A CA 1
ATOM 2320 C C . ASN A 1 288 ? -10.828 -24.828 -32.938 1 97.88 288 ASN A C 1
ATOM 2322 O O . ASN A 1 288 ? -10.023 -24.453 -32.094 1 97.88 288 ASN A O 1
ATOM 2326 N N . TRP A 1 289 ? -11.828 -24.094 -33.406 1 97.88 289 TRP A N 1
ATOM 2327 C CA . TRP A 1 289 ? -12.047 -22.719 -32.938 1 97.88 289 TRP A CA 1
ATOM 2328 C C . TRP A 1 289 ? -13.391 -22.594 -32.25 1 97.88 289 TRP A C 1
ATOM 2330 O O . TRP A 1 289 ? -14.391 -23.156 -32.688 1 97.88 289 TRP A O 1
ATOM 2340 N N . CYS A 1 290 ? -13.414 -21.906 -31.125 1 97.75 290 CYS A N 1
ATOM 2341 C CA . CYS A 1 290 ? -14.672 -21.609 -30.453 1 97.75 290 CYS A CA 1
ATOM 2342 C C . CYS A 1 290 ? -14.68 -20.172 -29.922 1 97.75 290 CYS A C 1
ATOM 2344 O O . CYS A 1 290 ? -13.625 -19.625 -29.609 1 97.75 290 CYS A O 1
ATOM 2346 N N . GLU A 1 291 ? -15.781 -19.562 -29.891 1 97.31 291 GLU A N 1
ATOM 2347 C CA . GLU A 1 291 ? -15.992 -18.203 -29.391 1 97.31 291 GLU A CA 1
ATOM 2348 C C . GLU A 1 291 ? -17.172 -18.141 -28.406 1 97.31 291 GLU A C 1
ATOM 2350 O O . GLU A 1 291 ? -18.156 -18.875 -28.578 1 97.31 291 GLU A O 1
ATOM 2355 N N . ILE A 1 292 ? -17.016 -17.375 -27.406 1 96.38 292 ILE A N 1
ATOM 2356 C CA . ILE A 1 292 ? -18.094 -17.172 -26.438 1 96.38 292 ILE A CA 1
ATOM 2357 C C . ILE A 1 292 ? -18.484 -15.695 -26.406 1 96.38 292 ILE A C 1
ATOM 2359 O O . ILE A 1 292 ? -17.625 -14.82 -26.469 1 96.38 292 ILE A O 1
ATOM 2363 N N . GLU A 1 293 ? -19.719 -15.453 -26.422 1 95.75 293 GLU A N 1
ATOM 2364 C CA . GLU A 1 293 ? -20.312 -14.148 -26.172 1 95.75 293 GLU A CA 1
ATOM 2365 C C . GLU A 1 293 ? -21.312 -14.211 -25.016 1 95.75 293 GLU A C 1
ATOM 2367 O O . GLU A 1 293 ? -22.203 -15.07 -24.984 1 95.75 293 GLU A O 1
ATOM 2372 N N . VAL A 1 294 ? -21.078 -13.461 -24.047 1 94.38 294 VAL A N 1
ATOM 2373 C CA . VAL A 1 294 ? -22.031 -13.344 -22.953 1 94.38 294 VAL A CA 1
ATOM 2374 C C . VAL A 1 294 ? -22.875 -12.086 -23.125 1 94.38 294 VAL A C 1
ATOM 2376 O O . VAL A 1 294 ? -22.344 -10.977 -23.172 1 94.38 294 VAL A O 1
ATOM 2379 N N . ILE A 1 295 ? -24.109 -12.273 -23.156 1 93.94 295 ILE A N 1
ATOM 2380 C CA . ILE A 1 295 ? -25.062 -11.203 -23.453 1 93.94 295 ILE A CA 1
ATOM 2381 C C . ILE A 1 295 ? -25.969 -10.977 -22.266 1 93.94 295 ILE A C 1
ATOM 2383 O O . ILE A 1 295 ? -26.516 -11.93 -21.703 1 93.94 295 ILE A O 1
ATOM 2387 N N . ASP A 1 296 ? -26.094 -9.758 -21.891 1 91.88 296 ASP A N 1
ATOM 2388 C CA . ASP A 1 296 ? -26.953 -9.453 -20.766 1 91.88 296 ASP A CA 1
ATOM 2389 C C . ASP A 1 296 ? -28.422 -9.352 -21.203 1 91.88 296 ASP A C 1
ATOM 2391 O O . ASP A 1 296 ? -28.734 -9.617 -22.359 1 91.88 296 ASP A O 1
ATOM 2395 N N . GLU A 1 297 ? -29.297 -8.984 -20.234 1 88.88 297 GLU A N 1
ATOM 2396 C CA . GLU A 1 297 ? -30.734 -8.938 -20.484 1 88.88 297 GLU A CA 1
ATOM 2397 C C . GLU A 1 297 ? -31.078 -7.828 -21.484 1 88.88 297 GLU A C 1
ATOM 2399 O O . GLU A 1 297 ? -32.062 -7.926 -22.203 1 88.88 297 GLU A O 1
ATOM 2404 N N . GLN A 1 298 ? -30.266 -6.84 -21.516 1 89.88 298 GLN A N 1
ATOM 2405 C CA . GLN A 1 298 ? -30.516 -5.711 -22.406 1 89.88 298 GLN A CA 1
ATOM 2406 C C . GLN A 1 298 ? -29.953 -5.969 -23.797 1 89.88 298 GLN A C 1
ATOM 2408 O O . GLN A 1 298 ? -30.094 -5.141 -24.703 1 89.88 298 GLN A O 1
ATOM 2413 N N . GLY A 1 299 ? -29.281 -7.047 -23.938 1 89 299 GLY A N 1
ATOM 2414 C CA . GLY A 1 299 ? -28.734 -7.418 -25.25 1 89 299 GLY A CA 1
ATOM 2415 C C . GLY A 1 299 ? -27.312 -6.961 -25.438 1 89 299 GLY A C 1
ATOM 2416 O O . GLY A 1 299 ? -26.75 -7.098 -26.531 1 89 299 GLY A O 1
ATOM 2417 N N . HIS A 1 300 ? -26.75 -6.434 -24.375 1 91.81 300 HIS A N 1
ATOM 2418 C CA . HIS A 1 300 ? -25.375 -5.961 -24.484 1 91.81 300 HIS A CA 1
ATOM 2419 C C . HIS A 1 300 ? -24.375 -7.098 -24.234 1 91.81 300 HIS A C 1
ATOM 2421 O O . HIS A 1 300 ? -24.594 -7.941 -23.359 1 91.81 300 HIS A O 1
ATOM 2427 N N . ILE A 1 301 ? -23.391 -7.129 -25.125 1 90.56 301 ILE A N 1
ATOM 2428 C CA . ILE A 1 301 ? -22.328 -8.109 -24.953 1 90.56 301 ILE A CA 1
ATOM 2429 C C . ILE A 1 301 ? -21.422 -7.676 -23.797 1 90.56 301 ILE A C 1
ATOM 2431 O O . ILE A 1 301 ? -20.734 -6.656 -23.906 1 90.56 301 ILE A O 1
ATOM 2435 N N . VAL A 1 302 ? -21.406 -8.398 -22.766 1 89.75 302 VAL A N 1
ATOM 2436 C CA . VAL A 1 302 ? -20.641 -8.031 -21.562 1 89.75 302 VAL A CA 1
ATOM 2437 C C . VAL A 1 302 ? -19.266 -8.688 -21.609 1 89.75 302 VAL A C 1
ATOM 2439 O O . VAL A 1 302 ? -18.328 -8.211 -20.969 1 89.75 302 VAL A O 1
ATOM 2442 N N . TYR A 1 303 ? -19.172 -9.812 -22.344 1 91.38 303 TYR A N 1
ATOM 2443 C CA . TYR A 1 303 ? -17.906 -10.531 -22.438 1 91.38 303 TYR A CA 1
ATOM 2444 C C . TYR A 1 303 ? -17.812 -11.273 -23.766 1 91.38 303 TYR A C 1
ATOM 2446 O O . TYR A 1 303 ? -18.797 -11.828 -24.25 1 91.38 303 TYR A O 1
ATOM 2454 N N . ARG A 1 304 ? -16.703 -11.188 -24.375 1 94.12 304 ARG A N 1
ATOM 2455 C CA . ARG A 1 304 ? -16.438 -11.891 -25.625 1 94.12 304 ARG A CA 1
ATOM 2456 C C . ARG A 1 304 ? -14.992 -12.375 -25.688 1 94.12 304 ARG A C 1
ATOM 2458 O O . ARG A 1 304 ? -14.062 -11.633 -25.344 1 94.12 304 ARG A O 1
ATOM 2465 N N . ASN A 1 305 ? -14.781 -13.641 -26 1 95.25 305 ASN A N 1
ATOM 2466 C CA . ASN A 1 305 ? -13.453 -14.219 -26.172 1 95.25 305 ASN A CA 1
ATOM 2467 C C . ASN A 1 305 ? -13.477 -15.414 -27.125 1 95.25 305 ASN A C 1
ATOM 2469 O O . ASN A 1 305 ? -14.539 -15.977 -27.391 1 95.25 305 ASN A O 1
ATOM 2473 N N . ALA A 1 306 ? -12.398 -15.688 -27.688 1 97.25 306 ALA A N 1
ATOM 2474 C CA . ALA A 1 306 ? -12.289 -16.812 -28.625 1 97.25 306 ALA A CA 1
ATOM 2475 C C . ALA A 1 306 ? -11.039 -17.625 -28.344 1 97.25 306 ALA A C 1
ATOM 2477 O O . ALA A 1 306 ? -10.031 -17.094 -27.859 1 97.25 306 ALA A O 1
ATOM 2478 N N . PHE A 1 307 ? -11.102 -18.922 -28.656 1 97.94 307 PHE A N 1
ATOM 2479 C CA . PHE A 1 307 ? -10.016 -19.844 -28.344 1 97.94 307 PHE A CA 1
ATOM 2480 C C . PHE A 1 307 ? -9.727 -20.766 -29.516 1 97.94 307 PHE A C 1
ATOM 2482 O O . PHE A 1 307 ? -10.641 -21.109 -30.281 1 97.94 307 PHE A O 1
ATOM 2489 N N . ALA A 1 308 ? -8.5 -21.078 -29.688 1 98.06 308 ALA A N 1
ATOM 2490 C CA . ALA A 1 308 ? -8.062 -22.172 -30.547 1 98.06 308 ALA A CA 1
ATOM 2491 C C . ALA A 1 308 ? -7.656 -23.391 -29.734 1 98.06 308 ALA A C 1
ATOM 2493 O O . ALA A 1 308 ? -7.004 -23.266 -28.688 1 98.06 308 ALA A O 1
ATOM 2494 N N . THR A 1 309 ? -8.086 -24.594 -30.141 1 98.25 309 THR A N 1
ATOM 2495 C CA . THR A 1 309 ? -7.797 -25.797 -29.359 1 98.25 309 THR A CA 1
ATOM 2496 C C . THR A 1 309 ? -7.66 -27.016 -30.281 1 98.25 309 THR A C 1
ATOM 2498 O O . THR A 1 309 ? -8.023 -26.953 -31.453 1 98.25 309 THR A O 1
ATOM 2501 N N . ASP A 1 310 ? -7.004 -28.047 -29.781 1 97.31 310 ASP A N 1
ATOM 2502 C CA . ASP A 1 310 ? -6.898 -29.312 -30.516 1 97.31 310 ASP A CA 1
ATOM 2503 C C . ASP A 1 310 ? -8.008 -30.281 -30.109 1 97.31 310 ASP A C 1
ATOM 2505 O O . ASP A 1 310 ? -8.164 -31.328 -30.719 1 97.31 310 ASP A O 1
ATOM 2509 N N . TYR A 1 311 ? -8.797 -29.906 -29.141 1 96.75 311 TYR A N 1
ATOM 2510 C CA . TYR A 1 311 ? -9.938 -30.734 -28.734 1 96.75 311 TYR A CA 1
ATOM 2511 C C . TYR A 1 311 ? -11.023 -30.719 -29.812 1 96.75 311 TYR A C 1
ATOM 2513 O O . TYR A 1 311 ? -11.281 -29.672 -30.422 1 96.75 311 TYR A O 1
ATOM 2521 N N . ALA A 1 312 ? -11.586 -31.812 -29.922 1 95.88 312 ALA A N 1
ATOM 2522 C CA . ALA A 1 312 ? -12.812 -31.812 -30.719 1 95.88 312 ALA A CA 1
ATOM 2523 C C . ALA A 1 312 ? -13.93 -31.062 -30 1 95.88 312 ALA A C 1
ATOM 2525 O O . ALA A 1 312 ? -14.094 -31.203 -28.781 1 95.88 312 ALA A O 1
ATOM 2526 N N . LEU A 1 313 ? -14.625 -30.312 -30.812 1 96.12 313 LEU A N 1
ATOM 2527 C CA . LEU A 1 313 ? -15.625 -29.453 -30.172 1 96.12 313 LEU A CA 1
ATOM 2528 C C . LEU A 1 313 ? -17.031 -29.891 -30.562 1 96.12 313 LEU A C 1
ATOM 2530 O O . LEU A 1 313 ? -17.266 -30.375 -31.672 1 96.12 313 LEU A O 1
ATOM 2534 N N . GLY A 1 314 ? -17.891 -29.797 -29.656 1 94.12 314 GLY A N 1
ATOM 2535 C CA . GLY A 1 314 ? -19.312 -30.031 -29.844 1 94.12 314 GLY A CA 1
ATOM 2536 C C . GLY A 1 314 ? -20.156 -29.453 -28.719 1 94.12 314 GLY A C 1
ATOM 2537 O O . GLY A 1 314 ? -19.625 -28.844 -27.797 1 94.12 314 GLY A O 1
ATOM 2538 N N . ALA A 1 315 ? -21.438 -29.578 -28.891 1 93.31 315 ALA A N 1
ATOM 2539 C CA . ALA A 1 315 ? -22.375 -29.031 -27.922 1 93.31 315 ALA A CA 1
ATOM 2540 C C . ALA A 1 315 ? -22.141 -29.625 -26.531 1 93.31 315 ALA A C 1
ATOM 2542 O O . ALA A 1 315 ? -22.359 -28.953 -25.516 1 93.31 315 ALA A O 1
ATOM 2543 N N . HIS A 1 316 ? -21.547 -30.766 -26.531 1 93.06 316 HIS A N 1
ATOM 2544 C CA . HIS A 1 316 ? -21.422 -31.516 -25.281 1 93.06 316 HIS A CA 1
ATOM 2545 C C . HIS A 1 316 ? -20.234 -31.016 -24.469 1 93.06 316 HIS A C 1
ATOM 2547 O O . HIS A 1 316 ? -20.172 -31.219 -23.25 1 93.06 316 HIS A O 1
ATOM 2553 N N . ASN A 1 317 ? -19.234 -30.312 -25.109 1 95.06 317 ASN A N 1
ATOM 2554 C CA . ASN A 1 317 ? -18.031 -30.016 -24.328 1 95.06 317 ASN A CA 1
ATOM 2555 C C . ASN A 1 317 ? -17.578 -28.578 -24.516 1 95.06 317 ASN A C 1
ATOM 2557 O O . ASN A 1 317 ? -16.672 -28.109 -23.828 1 95.06 317 ASN A O 1
ATOM 2561 N N . VAL A 1 318 ? -18.266 -27.812 -25.375 1 96.25 318 VAL A N 1
ATOM 2562 C CA . VAL A 1 318 ? -17.781 -26.469 -25.703 1 96.25 318 VAL A CA 1
ATOM 2563 C C . VAL A 1 318 ? -17.812 -25.578 -24.469 1 96.25 318 VAL A C 1
ATOM 2565 O O . VAL A 1 318 ? -16.906 -24.781 -24.25 1 96.25 318 VAL A O 1
ATOM 2568 N N . ALA A 1 319 ? -18.797 -25.703 -23.656 1 95.06 319 ALA A N 1
ATOM 2569 C CA . ALA A 1 319 ? -18.906 -24.906 -22.438 1 95.06 319 ALA A CA 1
ATOM 2570 C C . ALA A 1 319 ? -17.766 -25.188 -21.484 1 95.06 319 ALA A C 1
ATOM 2572 O O . ALA A 1 319 ? -17.188 -24.266 -20.891 1 95.06 319 ALA A O 1
ATOM 2573 N N . ASP A 1 320 ? -17.391 -26.406 -21.391 1 95.88 320 ASP A N 1
ATOM 2574 C CA . ASP A 1 320 ? -16.297 -26.812 -20.5 1 95.88 320 ASP A CA 1
ATOM 2575 C C . ASP A 1 320 ? -14.953 -26.312 -21.031 1 95.88 320 ASP A C 1
ATOM 2577 O O . ASP A 1 320 ? -14.094 -25.891 -20.25 1 95.88 320 ASP A O 1
ATOM 2581 N N . ILE A 1 321 ? -14.82 -26.422 -22.328 1 96.94 321 ILE A N 1
ATOM 2582 C CA . ILE A 1 321 ? -13.57 -25.984 -22.953 1 96.94 321 ILE A CA 1
ATOM 2583 C C . ILE A 1 321 ? -13.398 -24.484 -22.75 1 96.94 321 ILE A C 1
ATOM 2585 O O . ILE A 1 321 ? -12.312 -24.016 -22.391 1 96.94 321 ILE A O 1
ATOM 2589 N N . VAL A 1 322 ? -14.469 -23.797 -22.906 1 96.19 322 VAL A N 1
ATOM 2590 C CA . VAL A 1 322 ? -14.422 -22.344 -22.75 1 96.19 322 VAL A CA 1
ATOM 2591 C C . VAL A 1 322 ? -14.156 -22 -21.281 1 96.19 322 VAL A C 1
ATOM 2593 O O . VAL A 1 322 ? -13.359 -21.094 -20.984 1 96.19 322 VAL A O 1
ATOM 2596 N N . SER A 1 323 ? -14.781 -22.703 -20.438 1 95.19 323 SER A N 1
ATOM 2597 C CA . SER A 1 323 ? -14.539 -22.5 -19.016 1 95.19 323 SER A CA 1
ATOM 2598 C C . SER A 1 323 ? -13.07 -22.734 -18.656 1 95.19 323 SER A C 1
ATOM 2600 O O . SER A 1 323 ? -12.477 -21.953 -17.906 1 95.19 323 SER A O 1
ATOM 2602 N N . ALA A 1 324 ? -12.539 -23.766 -19.188 1 96.19 324 ALA A N 1
ATOM 2603 C CA . ALA A 1 324 ? -11.117 -24.062 -19 1 96.19 324 ALA A CA 1
ATOM 2604 C C . ALA A 1 324 ? -10.242 -22.938 -19.547 1 96.19 324 ALA A C 1
ATOM 2606 O O . ALA A 1 324 ? -9.305 -22.484 -18.891 1 96.19 324 ALA A O 1
ATOM 2607 N N . GLY A 1 325 ? -10.547 -22.562 -20.719 1 95.44 325 GLY A N 1
ATOM 2608 C CA . GLY A 1 325 ? -9.789 -21.484 -21.328 1 95.44 325 GLY A CA 1
ATOM 2609 C C . GLY A 1 325 ? -9.82 -20.203 -20.516 1 95.44 325 GLY A C 1
ATOM 2610 O O . GLY A 1 325 ? -8.797 -19.516 -20.391 1 95.44 325 GLY A O 1
ATOM 2611 N N . ARG A 1 326 ? -10.938 -19.922 -19.984 1 92.69 326 ARG A N 1
ATOM 2612 C CA . ARG A 1 326 ? -11.117 -18.703 -19.188 1 92.69 326 ARG A CA 1
ATOM 2613 C C . ARG A 1 326 ? -10.328 -18.781 -17.891 1 92.69 326 ARG A C 1
ATOM 2615 O O . ARG A 1 326 ? -10.016 -17.75 -17.281 1 92.69 326 ARG A O 1
ATOM 2622 N N . THR A 1 327 ? -10.062 -19.906 -17.453 1 93.38 327 THR A N 1
ATOM 2623 C CA . THR A 1 327 ? -9.344 -20.094 -16.203 1 93.38 327 THR A CA 1
ATOM 2624 C C . THR A 1 327 ? -7.926 -19.531 -16.297 1 93.38 327 THR A C 1
ATOM 2626 O O . THR A 1 327 ? -7.277 -19.297 -15.266 1 93.38 327 THR A O 1
ATOM 2629 N N . ARG A 1 328 ? -7.445 -19.25 -17.469 1 90.31 328 ARG A N 1
ATOM 2630 C CA . ARG A 1 328 ? -6.129 -18.641 -17.641 1 90.31 328 ARG A CA 1
ATOM 2631 C C . ARG A 1 328 ? -6.016 -17.344 -16.828 1 90.31 328 ARG A C 1
ATOM 2633 O O . ARG A 1 328 ? -4.941 -17.031 -16.328 1 90.31 328 ARG A O 1
ATOM 2640 N N . TRP A 1 329 ? -7.113 -16.734 -16.625 1 85.31 329 TRP A N 1
ATOM 2641 C CA . TRP A 1 329 ? -7.125 -15.461 -15.914 1 85.31 329 TRP A CA 1
ATOM 2642 C C . TRP A 1 329 ? -6.68 -15.648 -14.469 1 85.31 329 TRP A C 1
ATOM 2644 O O . TRP A 1 329 ? -6.246 -14.695 -13.82 1 85.31 329 TRP A O 1
ATOM 2654 N N . LYS A 1 330 ? -6.777 -16.781 -13.969 1 82.62 330 LYS A N 1
ATOM 2655 C CA . LYS A 1 330 ? -6.371 -17.062 -12.594 1 82.62 330 LYS A CA 1
ATOM 2656 C C . LYS A 1 330 ? -4.871 -16.844 -12.406 1 82.62 330 LYS A C 1
ATOM 2658 O O . LYS A 1 330 ? -4.418 -16.516 -11.312 1 82.62 330 LYS A O 1
ATOM 2663 N N . ILE A 1 331 ? -4.133 -17.062 -13.469 1 82.75 331 ILE A N 1
ATOM 2664 C CA . ILE A 1 331 ? -2.697 -16.828 -13.375 1 82.75 331 ILE A CA 1
ATOM 2665 C C . ILE A 1 331 ? -2.436 -15.352 -13.094 1 82.75 331 ILE A C 1
ATOM 2667 O O . ILE A 1 331 ? -1.555 -15.008 -12.305 1 82.75 331 ILE A O 1
ATOM 2671 N N . GLU A 1 332 ? -3.17 -14.539 -13.719 1 78.88 332 GLU A N 1
ATOM 2672 C CA . GLU A 1 332 ? -3.006 -13.102 -13.516 1 78.88 332 GLU A CA 1
ATOM 2673 C C . GLU A 1 332 ? -3.475 -12.672 -12.133 1 78.88 332 GLU A C 1
ATOM 2675 O O . GLU A 1 332 ? -2.752 -11.984 -11.406 1 78.88 332 GLU A O 1
ATOM 2680 N N . ASN A 1 333 ? -4.555 -13.195 -11.742 1 77.12 333 ASN A N 1
ATOM 2681 C CA . ASN A 1 333 ? -5.195 -12.688 -10.531 1 77.12 333 ASN A CA 1
ATOM 2682 C C . ASN A 1 333 ? -4.703 -13.43 -9.289 1 77.12 333 ASN A C 1
ATOM 2684 O O . ASN A 1 333 ? -4.383 -12.805 -8.281 1 77.12 333 ASN A O 1
ATOM 2688 N N . GLU A 1 334 ? -4.652 -14.688 -9.391 1 81.25 334 GLU A N 1
ATOM 2689 C CA . GLU A 1 334 ? -4.398 -15.484 -8.195 1 81.25 334 GLU A CA 1
ATOM 2690 C C . GLU A 1 334 ? -2.91 -15.781 -8.039 1 81.25 334 GLU A C 1
ATOM 2692 O O . GLU A 1 334 ? -2.461 -16.172 -6.957 1 81.25 334 GLU A O 1
ATOM 2697 N N . ASN A 1 335 ? -2.229 -15.562 -9.094 1 83.62 335 ASN A N 1
ATOM 2698 C CA . ASN A 1 335 ? -0.794 -15.812 -9.008 1 83.62 335 ASN A CA 1
ATOM 2699 C C . ASN A 1 335 ? 0.008 -14.523 -9.094 1 83.62 335 ASN A C 1
ATOM 2701 O O . ASN A 1 335 ? 0.524 -14.031 -8.086 1 83.62 335 ASN A O 1
ATOM 2705 N N . ASN A 1 336 ? -0.006 -13.961 -10.297 1 84.31 336 ASN A N 1
ATOM 2706 C CA . ASN A 1 336 ? 0.835 -12.789 -10.539 1 84.31 336 ASN A CA 1
ATOM 2707 C C . ASN A 1 336 ? 0.467 -11.633 -9.617 1 84.31 336 ASN A C 1
ATOM 2709 O O . ASN A 1 336 ? 1.344 -11.016 -9.008 1 84.31 336 ASN A O 1
ATOM 2713 N N . ASN A 1 337 ? -0.758 -11.406 -9.539 1 83.62 337 ASN A N 1
ATOM 2714 C CA . ASN A 1 337 ? -1.202 -10.32 -8.672 1 83.62 337 ASN A CA 1
ATOM 2715 C C . ASN A 1 337 ? -0.908 -10.617 -7.203 1 83.62 337 ASN A C 1
ATOM 2717 O O . ASN A 1 337 ? -0.535 -9.727 -6.445 1 83.62 337 ASN A O 1
ATOM 2721 N N . THR A 1 338 ? -1.123 -11.766 -6.824 1 85.31 338 THR A N 1
ATOM 2722 C CA . THR A 1 338 ? -0.823 -12.172 -5.457 1 85.31 338 THR A CA 1
ATOM 2723 C C . THR A 1 338 ? 0.657 -11.977 -5.145 1 85.31 338 THR A C 1
ATOM 2725 O O . THR A 1 338 ? 1.008 -11.398 -4.117 1 85.31 338 THR A O 1
ATOM 2728 N N . LEU A 1 339 ? 1.473 -12.383 -6.051 1 89 339 LEU A N 1
ATOM 2729 C CA . LEU A 1 339 ? 2.916 -12.266 -5.871 1 89 339 LEU A CA 1
ATOM 2730 C C . LEU A 1 339 ? 3.332 -10.805 -5.77 1 89 339 LEU A C 1
ATOM 2732 O O . LEU A 1 339 ? 4.211 -10.453 -4.977 1 89 339 LEU A O 1
ATOM 2736 N N . LYS A 1 340 ? 2.646 -9.992 -6.488 1 86.75 340 LYS A N 1
ATOM 2737 C CA . LYS A 1 340 ? 3.051 -8.594 -6.562 1 86.75 340 LYS A CA 1
ATOM 2738 C C . LYS A 1 340 ? 2.449 -7.785 -5.418 1 86.75 340 LYS A C 1
ATOM 2740 O O . LYS A 1 340 ? 3.109 -6.902 -4.859 1 86.75 340 LYS A O 1
ATOM 2745 N N . THR A 1 341 ? 1.206 -8.117 -4.961 1 82.5 341 THR A N 1
ATOM 2746 C CA . THR A 1 341 ? 0.494 -7.137 -4.148 1 82.5 341 THR A CA 1
ATOM 2747 C C . THR A 1 341 ? 0.09 -7.738 -2.805 1 82.5 341 THR A C 1
ATOM 2749 O O . THR A 1 341 ? -0.333 -7.02 -1.897 1 82.5 341 THR A O 1
ATOM 2752 N N . LYS A 1 342 ? 0.146 -8.93 -2.68 1 84.75 342 LYS A N 1
ATOM 2753 C CA . LYS A 1 342 ? -0.361 -9.547 -1.456 1 84.75 342 LYS A CA 1
ATOM 2754 C C . LYS A 1 342 ? 0.781 -9.93 -0.521 1 84.75 342 LYS A C 1
ATOM 2756 O O . LYS A 1 342 ? 0.785 -11.023 0.046 1 84.75 342 LYS A O 1
ATOM 2761 N N . GLY A 1 343 ? 1.841 -9.078 -0.478 1 84.75 343 GLY A N 1
ATOM 2762 C CA . GLY A 1 343 ? 2.83 -9.211 0.581 1 84.75 343 GLY A CA 1
ATOM 2763 C C . GLY A 1 343 ? 4.141 -9.805 0.101 1 84.75 343 GLY A C 1
ATOM 2764 O O . GLY A 1 343 ? 5.168 -9.672 0.768 1 84.75 343 GLY A O 1
ATOM 2765 N N . TYR A 1 344 ? 4.145 -10.461 -1.055 1 89.38 344 TYR A N 1
ATOM 2766 C CA . TYR A 1 344 ? 5.371 -11.109 -1.51 1 89.38 344 TYR A CA 1
ATOM 2767 C C . TYR A 1 344 ? 6.301 -10.109 -2.178 1 89.38 344 TYR A C 1
ATOM 2769 O O . TYR A 1 344 ? 7.492 -10.383 -2.361 1 89.38 344 TYR A O 1
ATOM 2777 N N . ASN A 1 345 ? 5.805 -9.016 -2.551 1 85.62 345 ASN A N 1
ATOM 2778 C CA . ASN A 1 345 ? 6.594 -7.918 -3.105 1 85.62 345 ASN A CA 1
ATOM 2779 C C . ASN A 1 345 ? 7.457 -8.391 -4.273 1 85.62 345 ASN A C 1
ATOM 2781 O O . ASN A 1 345 ? 8.664 -8.133 -4.301 1 85.62 345 ASN A O 1
ATOM 2785 N N . PHE A 1 346 ? 6.863 -9.07 -5.176 1 89.38 346 PHE A N 1
ATOM 2786 C CA . PHE A 1 346 ? 7.574 -9.742 -6.262 1 89.38 346 PHE A CA 1
ATOM 2787 C C . PHE A 1 346 ? 8.305 -8.734 -7.137 1 89.38 346 PHE A C 1
ATOM 2789 O O . PHE A 1 346 ? 9.367 -9.031 -7.68 1 89.38 346 PHE A O 1
ATOM 2796 N N . ALA A 1 347 ? 7.855 -7.527 -7.262 1 84.44 347 ALA A N 1
ATOM 2797 C CA . ALA A 1 347 ? 8.461 -6.512 -8.117 1 84.44 347 ALA A CA 1
ATOM 2798 C C . ALA A 1 347 ? 9.5 -5.695 -7.344 1 84.44 347 ALA A C 1
ATOM 2800 O O . ALA A 1 347 ? 10.172 -4.836 -7.918 1 84.44 347 ALA A O 1
ATOM 2801 N N . HIS A 1 348 ? 9.625 -5.98 -6.086 1 84.81 348 HIS A N 1
ATOM 2802 C CA . HIS A 1 348 ? 10.609 -5.285 -5.266 1 84.81 348 HIS A CA 1
ATOM 2803 C C . HIS A 1 348 ? 12.023 -5.797 -5.539 1 84.81 348 HIS A C 1
ATOM 2805 O O . HIS A 1 348 ? 12.227 -7 -5.703 1 84.81 348 HIS A O 1
ATOM 2811 N N . ASN A 1 349 ? 12.93 -4.902 -5.496 1 84.81 349 ASN A N 1
ATOM 2812 C CA . ASN A 1 349 ? 14.32 -5.285 -5.707 1 84.81 349 ASN A CA 1
ATOM 2813 C C . ASN A 1 349 ? 14.984 -5.723 -4.406 1 84.81 349 ASN A C 1
ATOM 2815 O O . ASN A 1 349 ? 15.609 -4.91 -3.717 1 84.81 349 ASN A O 1
ATOM 2819 N N . PHE A 1 350 ? 14.93 -6.934 -4.09 1 87.56 350 PHE A N 1
ATOM 2820 C CA . PHE A 1 350 ? 15.578 -7.477 -2.902 1 87.56 350 PHE A CA 1
ATOM 2821 C C . PHE A 1 350 ? 17.062 -7.66 -3.135 1 87.56 350 PHE A C 1
ATOM 2823 O O . PHE A 1 350 ? 17.844 -7.812 -2.182 1 87.56 350 PHE A O 1
ATOM 2830 N N . GLY A 1 351 ? 17.453 -7.645 -4.359 1 87.56 351 GLY A N 1
ATOM 2831 C CA . GLY A 1 351 ? 18.812 -7.816 -4.82 1 87.56 351 GLY A CA 1
ATOM 2832 C C . GLY A 1 351 ? 18.906 -8.188 -6.285 1 87.56 351 GLY A C 1
ATOM 2833 O O . GLY A 1 351 ? 18.375 -9.219 -6.707 1 87.56 351 GLY A O 1
ATOM 2834 N N . HIS A 1 352 ? 19.547 -7.398 -6.977 1 88.81 352 HIS A N 1
ATOM 2835 C CA . HIS A 1 352 ? 19.703 -7.652 -8.406 1 88.81 352 HIS A CA 1
ATOM 2836 C C . HIS A 1 352 ? 20.844 -8.625 -8.68 1 88.81 352 HIS A C 1
ATOM 2838 O O . HIS A 1 352 ? 20.672 -9.602 -9.414 1 88.81 352 HIS A O 1
ATOM 2844 N N . GLY A 1 353 ? 21.953 -8.336 -7.949 1 88.69 353 GLY A N 1
ATOM 2845 C CA . GLY A 1 353 ? 23.141 -9.164 -8.148 1 88.69 353 GLY A CA 1
ATOM 2846 C C . GLY A 1 353 ? 23.75 -8.984 -9.523 1 88.69 353 GLY A C 1
ATOM 2847 O O . GLY A 1 353 ? 23.406 -8.055 -10.25 1 88.69 353 GLY A O 1
ATOM 2848 N N . LYS A 1 354 ? 24.734 -9.875 -9.867 1 87.69 354 LYS A N 1
ATOM 2849 C CA . LYS A 1 354 ? 25.453 -9.766 -11.133 1 87.69 354 LYS A CA 1
ATOM 2850 C C . LYS A 1 354 ? 25.234 -11 -12 1 87.69 354 LYS A C 1
ATOM 2852 O O . LYS A 1 354 ? 25.359 -10.93 -13.227 1 87.69 354 LYS A O 1
ATOM 2857 N N . LYS A 1 355 ? 24.812 -12.062 -11.453 1 91.31 355 LYS A N 1
ATOM 2858 C CA . LYS A 1 355 ? 24.672 -13.305 -12.203 1 91.31 355 LYS A CA 1
ATOM 2859 C C . LYS A 1 355 ? 23.25 -13.859 -12.094 1 91.31 355 LYS A C 1
ATOM 2861 O O . LYS A 1 355 ? 22.391 -13.555 -12.922 1 91.31 355 LYS A O 1
ATOM 2866 N N . HIS A 1 356 ? 22.984 -14.539 -10.977 1 92 356 HIS A N 1
ATOM 2867 C CA . HIS A 1 356 ? 21.719 -15.281 -10.906 1 92 356 HIS A CA 1
ATOM 2868 C C . HIS A 1 356 ? 20.859 -14.797 -9.742 1 92 356 HIS A C 1
ATOM 2870 O O . HIS A 1 356 ? 19.766 -15.328 -9.516 1 92 356 HIS A O 1
ATOM 2876 N N . LEU A 1 357 ? 21.281 -13.844 -9.055 1 92.94 357 LEU A N 1
ATOM 2877 C CA . LEU A 1 357 ? 20.672 -13.516 -7.773 1 92.94 357 LEU A CA 1
ATOM 2878 C C . LEU A 1 357 ? 19.188 -13.18 -7.945 1 92.94 357 LEU A C 1
ATOM 2880 O O . LEU A 1 357 ? 18.344 -13.742 -7.254 1 92.94 357 LEU A O 1
ATOM 2884 N N . ALA A 1 358 ? 18.875 -12.281 -8.867 1 93.5 358 ALA A N 1
ATOM 2885 C CA . ALA A 1 358 ? 17.484 -11.852 -9.07 1 93.5 358 ALA A CA 1
ATOM 2886 C C . ALA A 1 358 ? 16.578 -13.039 -9.391 1 93.5 358 ALA A C 1
ATOM 2888 O O . ALA A 1 358 ? 15.492 -13.164 -8.828 1 93.5 358 ALA A O 1
ATOM 2889 N N . ALA A 1 359 ? 17.031 -13.883 -10.242 1 94.56 359 ALA A N 1
ATOM 2890 C CA . ALA A 1 359 ? 16.266 -15.047 -10.656 1 94.56 359 ALA A CA 1
ATOM 2891 C C . ALA A 1 359 ? 16.094 -16.031 -9.5 1 94.56 359 ALA A C 1
ATOM 2893 O O . ALA A 1 359 ? 15.016 -16.609 -9.312 1 94.56 359 ALA A O 1
ATOM 2894 N N . LEU A 1 360 ? 17.141 -16.188 -8.773 1 94.75 360 LEU A N 1
ATOM 2895 C CA . LEU A 1 360 ? 17.094 -17.094 -7.637 1 94.75 360 LEU A CA 1
ATOM 2896 C C . LEU A 1 360 ? 16.109 -16.594 -6.578 1 94.75 360 LEU A C 1
ATOM 2898 O O . LEU A 1 360 ? 15.305 -17.359 -6.062 1 94.75 360 LEU A O 1
ATOM 2902 N N . LEU A 1 361 ? 16.203 -15.344 -6.242 1 94.5 361 LEU A N 1
ATOM 2903 C CA . LEU A 1 361 ? 15.297 -14.766 -5.254 1 94.5 361 LEU A CA 1
ATOM 2904 C C . LEU A 1 361 ? 13.852 -14.859 -5.727 1 94.5 361 LEU A C 1
ATOM 2906 O O . LEU A 1 361 ? 12.953 -15.156 -4.938 1 94.5 361 LEU A O 1
ATOM 2910 N N . ALA A 1 362 ? 13.648 -14.602 -7.012 1 95.31 362 ALA A N 1
ATOM 2911 C CA . ALA A 1 362 ? 12.305 -14.742 -7.566 1 95.31 362 ALA A CA 1
ATOM 2912 C C . ALA A 1 362 ? 11.781 -16.172 -7.383 1 95.31 362 ALA A C 1
ATOM 2914 O O . ALA A 1 362 ? 10.617 -16.359 -7.023 1 95.31 362 ALA A O 1
ATOM 2915 N N . SER A 1 363 ? 12.602 -17.094 -7.633 1 96.25 363 SER A N 1
ATOM 2916 C CA . SER A 1 363 ? 12.234 -18.484 -7.465 1 96.25 363 SER A CA 1
ATOM 2917 C C . SER A 1 363 ? 11.883 -18.797 -6.016 1 96.25 363 SER A C 1
ATOM 2919 O O . SER A 1 363 ? 10.969 -19.578 -5.742 1 96.25 363 SER A O 1
ATOM 2921 N N . LEU A 1 364 ? 12.641 -18.219 -5.109 1 95.12 364 LEU A N 1
ATOM 2922 C CA . LEU A 1 364 ? 12.391 -18.422 -3.688 1 95.12 364 LEU A CA 1
ATOM 2923 C C . LEU A 1 364 ? 11.062 -17.812 -3.27 1 95.12 364 LEU A C 1
ATOM 2925 O O . LEU A 1 364 ? 10.367 -18.344 -2.412 1 95.12 364 LEU A O 1
ATOM 2929 N N . ILE A 1 365 ? 10.734 -16.672 -3.836 1 95.56 365 ILE A N 1
ATOM 2930 C CA . ILE A 1 365 ? 9.461 -16.031 -3.549 1 95.56 365 ILE A CA 1
ATOM 2931 C C . ILE A 1 365 ? 8.312 -16.922 -4.008 1 95.56 365 ILE A C 1
ATOM 2933 O O . ILE A 1 365 ? 7.355 -17.141 -3.262 1 95.56 365 ILE A O 1
ATOM 2937 N N . ILE A 1 366 ? 8.406 -17.438 -5.203 1 96.06 366 ILE A N 1
ATOM 2938 C CA . ILE A 1 366 ? 7.379 -18.312 -5.742 1 96.06 366 ILE A CA 1
ATOM 2939 C C . ILE A 1 366 ? 7.277 -19.578 -4.883 1 96.06 366 ILE A C 1
ATOM 2941 O O . ILE A 1 366 ? 6.18 -20.078 -4.629 1 96.06 366 ILE A O 1
ATOM 2945 N N . LEU A 1 367 ? 8.422 -20.031 -4.441 1 95 367 LEU A N 1
ATOM 2946 C CA . LEU A 1 367 ? 8.445 -21.203 -3.566 1 95 367 LEU A CA 1
ATOM 2947 C C . LEU A 1 367 ? 7.723 -20.922 -2.254 1 95 367 LEU A C 1
ATOM 2949 O O . LEU A 1 367 ? 6.961 -21.75 -1.765 1 95 367 LEU A O 1
ATOM 2953 N N . ALA A 1 368 ? 8.016 -19.797 -1.682 1 94.5 368 ALA A N 1
ATOM 2954 C CA . ALA A 1 368 ? 7.328 -19.406 -0.451 1 94.5 368 ALA A CA 1
ATOM 2955 C C . ALA A 1 368 ? 5.816 -19.406 -0.644 1 94.5 368 ALA A C 1
ATOM 2957 O O . ALA A 1 368 ? 5.074 -19.891 0.209 1 94.5 368 ALA A O 1
ATOM 2958 N N . PHE A 1 369 ? 5.367 -18.844 -1.739 1 95.38 369 PHE A N 1
ATOM 2959 C CA . PHE A 1 369 ? 3.951 -18.828 -2.074 1 95.38 369 PHE A CA 1
ATOM 2960 C C . PHE A 1 369 ? 3.389 -20.234 -2.152 1 95.38 369 PHE A C 1
ATOM 2962 O O . PHE A 1 369 ? 2.328 -20.516 -1.592 1 95.38 369 PHE A O 1
ATOM 2969 N N . LEU A 1 370 ? 4.121 -21.062 -2.855 1 95.5 370 LEU A N 1
ATOM 2970 C CA . LEU A 1 370 ? 3.723 -22.453 -2.992 1 95.5 370 LEU A CA 1
ATOM 2971 C C . LEU A 1 370 ? 3.615 -23.125 -1.627 1 95.5 370 LEU A C 1
ATOM 2973 O O . LEU A 1 370 ? 2.625 -23.797 -1.337 1 95.5 370 LEU A O 1
ATOM 2977 N N . VAL A 1 371 ? 4.578 -22.969 -0.775 1 94.12 371 VAL A N 1
ATOM 2978 C CA . VAL A 1 371 ? 4.605 -23.578 0.545 1 94.12 371 VAL A CA 1
ATOM 2979 C C . VAL A 1 371 ? 3.42 -23.094 1.372 1 94.12 371 VAL A C 1
ATOM 2981 O O . VAL A 1 371 ? 2.791 -23.859 2.096 1 94.12 371 VAL A O 1
ATOM 2984 N N . HIS A 1 372 ? 3.123 -21.828 1.296 1 94.06 372 HIS A N 1
ATOM 2985 C CA . HIS A 1 372 ? 1.966 -21.281 2 1 94.06 372 HIS A CA 1
ATOM 2986 C C . HIS A 1 372 ? 0.68 -21.969 1.562 1 94.06 372 HIS A C 1
ATOM 2988 O O . HIS A 1 372 ? -0.177 -22.281 2.393 1 94.06 372 HIS A O 1
ATOM 2994 N N . THR A 1 373 ? 0.534 -22.156 0.232 1 93.69 373 THR A N 1
ATOM 2995 C CA . THR A 1 373 ? -0.635 -22.844 -0.303 1 93.69 373 THR A CA 1
ATOM 2996 C C . THR A 1 373 ? -0.732 -24.266 0.261 1 93.69 373 THR A C 1
ATOM 2998 O O . THR A 1 373 ? -1.809 -24.703 0.673 1 93.69 373 THR A O 1
ATOM 3001 N N . LEU A 1 374 ? 0.398 -24.938 0.359 1 93.94 374 LEU A N 1
ATOM 3002 C CA . LEU A 1 374 ? 0.432 -26.297 0.883 1 93.94 374 LEU A CA 1
ATOM 3003 C C . LEU A 1 374 ? 0.055 -26.328 2.361 1 93.94 374 LEU A C 1
ATOM 3005 O O . LEU A 1 374 ? -0.689 -27.203 2.803 1 93.94 374 LEU A O 1
ATOM 3009 N N . LEU A 1 375 ? 0.603 -25.406 3.088 1 93.12 375 LEU A N 1
ATOM 3010 C CA . LEU A 1 375 ? 0.283 -25.312 4.508 1 93.12 375 LEU A CA 1
ATOM 3011 C C . LEU A 1 375 ? -1.21 -25.078 4.719 1 93.12 375 LEU A C 1
ATOM 3013 O O . LEU A 1 375 ? -1.814 -25.672 5.617 1 93.12 375 LEU A O 1
ATOM 3017 N N . GLN A 1 376 ? -1.793 -24.281 3.928 1 92.62 376 GLN A N 1
ATOM 3018 C CA . GLN A 1 376 ? -3.225 -24.016 4.008 1 92.62 376 GLN A CA 1
ATOM 3019 C C . GLN A 1 376 ? -4.039 -25.281 3.771 1 92.62 376 GLN A C 1
ATOM 3021 O O . GLN A 1 376 ? -5.105 -25.469 4.363 1 92.62 376 GLN A O 1
ATOM 3026 N N . TRP A 1 377 ? -3.5 -26.172 2.926 1 93.38 377 TRP A N 1
ATOM 3027 C CA . TRP A 1 377 ? -4.234 -27.375 2.555 1 93.38 377 TRP A CA 1
ATOM 3028 C C . TRP A 1 377 ? -4.004 -28.484 3.572 1 93.38 377 TRP A C 1
ATOM 3030 O O . TRP A 1 377 ? -4.922 -29.25 3.881 1 93.38 377 TRP A O 1
ATOM 3040 N N . PHE A 1 378 ? -2.797 -28.578 4.16 1 92.38 378 PHE A N 1
ATOM 3041 C CA . PHE A 1 378 ? -2.439 -29.828 4.82 1 92.38 378 PHE A CA 1
ATOM 3042 C C . PHE A 1 378 ? -2.145 -29.594 6.297 1 92.38 378 PHE A C 1
ATOM 3044 O O . PHE A 1 378 ? -2.055 -30.547 7.078 1 92.38 378 PHE A O 1
ATOM 3051 N N . ASP A 1 379 ? -1.884 -28.375 6.707 1 92.38 379 ASP A N 1
ATOM 3052 C CA . ASP A 1 379 ? -1.627 -28.062 8.109 1 92.38 379 ASP A CA 1
ATOM 3053 C C . ASP A 1 379 ? -2.881 -27.516 8.789 1 92.38 379 ASP A C 1
ATOM 3055 O O . ASP A 1 379 ? -3.34 -26.422 8.469 1 92.38 379 ASP A O 1
ATOM 3059 N N . GLN A 1 380 ? -3.359 -28.234 9.734 1 93.19 380 GLN A N 1
ATOM 3060 C CA . GLN A 1 380 ? -4.633 -27.906 10.367 1 93.19 380 GLN A CA 1
ATOM 3061 C C . GLN A 1 380 ? -4.523 -26.609 11.156 1 93.19 380 GLN A C 1
ATOM 3063 O O . GLN A 1 380 ? -5.418 -25.75 11.094 1 93.19 380 GLN A O 1
ATOM 3068 N N . CYS A 1 381 ? -3.461 -26.453 11.938 1 93.94 381 CYS A N 1
ATOM 3069 C CA . CYS A 1 381 ? -3.285 -25.25 12.727 1 93.94 381 CYS A CA 1
ATOM 3070 C C . CYS A 1 381 ? -3.191 -24.016 11.836 1 93.94 381 CYS A C 1
ATOM 3072 O O . CYS A 1 381 ? -3.828 -23 12.102 1 93.94 381 CYS A O 1
ATOM 3074 N N . TYR A 1 382 ? -2.432 -24.156 10.766 1 93.25 382 TYR A N 1
ATOM 3075 C CA . TYR A 1 382 ? -2.266 -23.062 9.82 1 93.25 382 TYR A CA 1
ATOM 3076 C C . TYR A 1 382 ? -3.598 -22.672 9.188 1 93.25 382 TYR A C 1
ATOM 3078 O O . TYR A 1 382 ? -3.934 -21.484 9.102 1 93.25 382 TYR A O 1
ATOM 3086 N N . ARG A 1 383 ? -4.332 -23.609 8.852 1 93 383 ARG A N 1
ATOM 3087 C CA . ARG A 1 383 ? -5.625 -23.406 8.203 1 93 383 ARG A CA 1
ATOM 3088 C C . ARG A 1 383 ? -6.586 -22.688 9.141 1 93 383 ARG A C 1
ATOM 3090 O O . ARG A 1 383 ? -7.27 -21.734 8.734 1 93 383 ARG A O 1
ATOM 3097 N N . LEU A 1 384 ? -6.637 -23.094 10.367 1 93.31 384 LEU A N 1
ATOM 3098 C CA . LEU A 1 384 ? -7.527 -22.484 11.352 1 93.31 384 LEU A CA 1
ATOM 3099 C C . LEU A 1 384 ? -7.172 -21.031 11.57 1 93.31 384 LEU A C 1
ATOM 3101 O O . LEU A 1 384 ? -8.055 -20.172 11.648 1 93.31 384 LEU A O 1
ATOM 3105 N N . LEU A 1 385 ? -5.895 -20.766 11.688 1 93.5 385 LEU A N 1
ATOM 3106 C CA . LEU A 1 385 ? -5.441 -19.406 11.898 1 93.5 385 LEU A CA 1
ATOM 3107 C C . LEU A 1 385 ? -5.785 -18.516 10.695 1 93.5 385 LEU A C 1
ATOM 3109 O O . LEU A 1 385 ? -6.246 -17.391 10.867 1 93.5 385 LEU A O 1
ATOM 3113 N N . ARG A 1 386 ? -5.621 -19.062 9.469 1 91.25 386 ARG A N 1
ATOM 3114 C CA . ARG A 1 386 ? -5.914 -18.312 8.25 1 91.25 386 ARG A CA 1
ATOM 3115 C C . ARG A 1 386 ? -7.406 -18.031 8.125 1 91.25 386 ARG A C 1
ATOM 3117 O O . ARG A 1 386 ? -7.809 -16.984 7.617 1 91.25 386 ARG A O 1
ATOM 3124 N N . GLU A 1 387 ? -8.125 -18.891 8.531 1 89 387 GLU A N 1
ATOM 3125 C CA . GLU A 1 387 ? -9.57 -18.703 8.492 1 89 387 GLU A CA 1
ATOM 3126 C C . GLU A 1 387 ? -10.031 -17.656 9.492 1 89 387 GLU A C 1
ATOM 3128 O O . GLU A 1 387 ? -10.922 -16.859 9.195 1 89 387 GLU A O 1
ATOM 3133 N N . GLU A 1 388 ? -9.375 -17.703 10.633 1 87.31 388 GLU A N 1
ATOM 3134 C CA . GLU A 1 388 ? -9.734 -16.75 11.688 1 87.31 388 GLU A CA 1
ATOM 3135 C C . GLU A 1 388 ? -9.266 -15.344 11.336 1 87.31 388 GLU A C 1
ATOM 3137 O O . GLU A 1 388 ? -10 -14.375 11.539 1 87.31 388 GLU A O 1
ATOM 3142 N N . LEU A 1 389 ? -8.008 -15.305 10.953 1 86 389 LEU A N 1
ATOM 3143 C CA . LEU A 1 389 ? -7.434 -14.023 10.547 1 86 389 LEU A CA 1
ATOM 3144 C C . LEU A 1 389 ? -7.66 -13.766 9.062 1 86 389 LEU A C 1
ATOM 3146 O O . LEU A 1 389 ? -6.762 -13.984 8.25 1 86 389 LEU A O 1
ATOM 3150 N N . SER A 1 390 ? -8.781 -13.352 8.648 1 69.75 390 SER A N 1
ATOM 3151 C CA . SER A 1 390 ? -9.289 -13.414 7.285 1 69.75 390 SER A CA 1
ATOM 3152 C C . SER A 1 390 ? -8.367 -12.672 6.32 1 69.75 390 SER A C 1
ATOM 3154 O O . SER A 1 390 ? -8.172 -13.109 5.188 1 69.75 390 SER A O 1
ATOM 3156 N N . SER A 1 391 ? -7.812 -11.633 6.82 1 81.12 391 SER A N 1
ATOM 3157 C CA . SER A 1 391 ? -6.898 -10.945 5.906 1 81.12 391 SER A CA 1
ATOM 3158 C C . SER A 1 391 ? -5.5 -11.547 5.969 1 81.12 391 SER A C 1
ATOM 3160 O O . SER A 1 391 ? -4.949 -11.742 7.055 1 81.12 391 SER A O 1
ATOM 3162 N N . ARG A 1 392 ? -4.941 -11.914 4.777 1 85.56 392 ARG A N 1
ATOM 3163 C CA . ARG A 1 392 ? -3.576 -12.414 4.688 1 85.56 392 ARG A CA 1
ATOM 3164 C C . ARG A 1 392 ? -2.59 -11.445 5.32 1 85.56 392 ARG A C 1
ATOM 3166 O O . ARG A 1 392 ? -1.636 -11.859 5.98 1 85.56 392 ARG A O 1
ATOM 3173 N N . LYS A 1 393 ? -2.916 -10.258 5.184 1 86.12 393 LYS A N 1
ATOM 3174 C CA . LYS A 1 393 ? -2.037 -9.219 5.711 1 86.12 393 LYS A CA 1
ATOM 3175 C C . LYS A 1 393 ? -1.978 -9.273 7.234 1 86.12 393 LYS A C 1
ATOM 3177 O O . LYS A 1 393 ? -0.896 -9.203 7.82 1 86.12 393 LYS A O 1
ATOM 3182 N N . THR A 1 394 ? -3.111 -9.414 7.828 1 88.38 394 THR A N 1
ATOM 3183 C CA . THR A 1 394 ? -3.166 -9.484 9.289 1 88.38 394 THR A CA 1
ATOM 3184 C C . THR A 1 394 ? -2.418 -10.711 9.797 1 88.38 394 THR A C 1
ATOM 3186 O O . THR A 1 394 ? -1.687 -10.633 10.789 1 88.38 394 THR A O 1
ATOM 3189 N N . PHE A 1 395 ? -2.611 -11.82 9.141 1 92.62 395 PHE A N 1
ATOM 3190 C CA . PHE A 1 395 ? -1.953 -13.062 9.539 1 92.62 395 PHE A CA 1
ATOM 3191 C C . PHE A 1 395 ? -0.439 -12.891 9.555 1 92.62 395 PHE A C 1
ATOM 3193 O O . PHE A 1 395 ? 0.214 -13.188 10.555 1 92.62 395 PHE A O 1
ATOM 3200 N N . PHE A 1 396 ? 0.144 -12.383 8.508 1 92.62 396 PHE A N 1
ATOM 3201 C CA . PHE A 1 396 ? 1.595 -12.289 8.406 1 92.62 396 PHE A CA 1
ATOM 3202 C C . PHE A 1 396 ? 2.125 -11.164 9.289 1 92.62 396 PHE A C 1
ATOM 3204 O O . PHE A 1 396 ? 3.229 -11.258 9.828 1 92.62 396 PHE A O 1
ATOM 3211 N N . ASN A 1 397 ? 1.356 -10.094 9.438 1 90.19 397 ASN A N 1
ATOM 3212 C CA . ASN A 1 397 ? 1.738 -9.055 10.391 1 90.19 397 ASN A CA 1
ATOM 3213 C C . ASN A 1 397 ? 1.85 -9.617 11.805 1 90.19 397 ASN A C 1
ATOM 3215 O O . ASN A 1 397 ? 2.793 -9.297 12.531 1 90.19 397 ASN A O 1
ATOM 3219 N N . ASP A 1 398 ? 0.864 -10.391 12.148 1 92.81 398 ASP A N 1
ATOM 3220 C CA . ASP A 1 398 ? 0.871 -10.992 13.477 1 92.81 398 ASP A CA 1
ATOM 3221 C C . ASP A 1 398 ? 2.068 -11.93 13.648 1 92.81 398 ASP A C 1
ATOM 3223 O O . ASP A 1 398 ? 2.717 -11.93 14.695 1 92.81 398 ASP A O 1
ATOM 3227 N N . LEU A 1 399 ? 2.303 -12.742 12.594 1 92 399 LEU A N 1
ATOM 3228 C CA . LEU A 1 399 ? 3.447 -13.648 12.633 1 92 399 LEU A CA 1
ATOM 3229 C C . LEU A 1 399 ? 4.738 -12.875 12.906 1 92 399 LEU A C 1
ATOM 3231 O O . LEU A 1 399 ? 5.516 -13.258 13.781 1 92 399 LEU A O 1
ATOM 3235 N N . ARG A 1 400 ? 4.949 -11.812 12.227 1 90.12 400 ARG A N 1
ATOM 3236 C CA . ARG A 1 400 ? 6.176 -11.031 12.367 1 90.12 400 ARG A CA 1
ATOM 3237 C C . ARG A 1 400 ? 6.227 -10.32 13.711 1 90.12 400 ARG A C 1
ATOM 3239 O O . ARG A 1 400 ? 7.277 -10.258 14.352 1 90.12 400 ARG A O 1
ATOM 3246 N N . ALA A 1 401 ? 5.125 -9.812 14.109 1 91 401 ALA A N 1
ATOM 3247 C CA . ALA A 1 401 ? 5.078 -9.125 15.398 1 91 401 ALA A CA 1
ATOM 3248 C C . ALA A 1 401 ? 5.398 -10.086 16.547 1 91 401 ALA A C 1
ATOM 3250 O O . ALA A 1 401 ? 6.242 -9.789 17.391 1 91 401 ALA A O 1
ATOM 3251 N N . LEU A 1 402 ? 4.75 -11.211 16.578 1 92.44 402 LEU A N 1
ATOM 3252 C CA . LEU A 1 402 ? 4.93 -12.164 17.672 1 92.44 402 LEU A CA 1
ATOM 3253 C C . LEU A 1 402 ? 6.359 -12.695 17.703 1 92.44 402 LEU A C 1
ATOM 3255 O O . LEU A 1 402 ? 6.941 -12.852 18.781 1 92.44 402 LEU A O 1
ATOM 3259 N N . THR A 1 403 ? 6.914 -12.93 16.516 1 90.38 403 THR A N 1
ATOM 3260 C CA . THR A 1 403 ? 8.266 -13.469 16.484 1 90.38 403 THR A CA 1
ATOM 3261 C C . THR A 1 403 ? 9.289 -12.391 16.828 1 90.38 403 THR A C 1
ATOM 3263 O O . THR A 1 403 ? 10.438 -12.695 17.141 1 90.38 403 THR A O 1
ATOM 3266 N N . ARG A 1 404 ? 8.945 -11.125 16.75 1 87.5 404 ARG A N 1
ATOM 3267 C CA . ARG A 1 404 ? 9.812 -10.023 17.172 1 87.5 404 ARG A CA 1
ATOM 3268 C C . ARG A 1 404 ? 9.922 -9.961 18.688 1 87.5 404 ARG A C 1
ATOM 3270 O O . ARG A 1 404 ? 10.969 -9.586 19.234 1 87.5 404 ARG A O 1
ATOM 3277 N N . TYR A 1 405 ? 8.852 -10.398 19.391 1 90.31 405 TYR A N 1
ATOM 3278 C CA . TYR A 1 405 ? 8.789 -10.203 20.844 1 90.31 405 TYR A CA 1
ATOM 3279 C C . TYR A 1 405 ? 9 -11.516 21.578 1 90.31 405 TYR A C 1
ATOM 3281 O O . TYR A 1 405 ? 9.32 -11.516 22.781 1 90.31 405 TYR A O 1
ATOM 3289 N N . PHE A 1 406 ? 8.836 -12.664 20.844 1 90.12 406 PHE A N 1
ATOM 3290 C CA . PHE A 1 406 ? 8.914 -13.961 21.5 1 90.12 406 PHE A CA 1
ATOM 3291 C C . PHE A 1 406 ? 9.789 -14.922 20.703 1 90.12 406 PHE A C 1
ATOM 3293 O O . PHE A 1 406 ? 9.945 -14.758 19.484 1 90.12 406 PHE A O 1
ATOM 3300 N N . CYS A 1 407 ? 10.352 -15.867 21.406 1 89.31 407 CYS A N 1
ATOM 3301 C CA . CYS A 1 407 ? 11.039 -17 20.781 1 89.31 407 CYS A CA 1
ATOM 3302 C C . CYS A 1 407 ? 10.18 -18.25 20.859 1 89.31 407 CYS A C 1
ATOM 3304 O O . CYS A 1 407 ? 9.555 -18.531 21.891 1 89.31 407 CYS A O 1
ATOM 3306 N N . PHE A 1 408 ? 10.109 -18.844 19.828 1 91.19 408 PHE A N 1
ATOM 3307 C CA . PHE A 1 408 ? 9.328 -20.078 19.766 1 91.19 408 PHE A CA 1
ATOM 3308 C C . PHE A 1 408 ? 10.211 -21.266 19.422 1 91.19 408 PHE A C 1
ATOM 3310 O O . PHE A 1 408 ? 11.117 -21.156 18.594 1 91.19 408 PHE A O 1
ATOM 3317 N N . ASP A 1 409 ? 9.898 -22.375 19.938 1 89.56 409 ASP A N 1
ATOM 3318 C CA . ASP A 1 409 ? 10.719 -23.578 19.75 1 89.56 409 ASP A CA 1
ATOM 3319 C C . ASP A 1 409 ? 10.5 -24.188 18.375 1 89.56 409 ASP A C 1
ATOM 3321 O O . ASP A 1 409 ? 11.375 -24.875 17.844 1 89.56 409 ASP A O 1
ATOM 3325 N N . SER A 1 410 ? 9.32 -24.047 17.938 1 90.06 410 SER A N 1
ATOM 3326 C CA . SER A 1 410 ? 8.945 -24.625 16.656 1 90.06 410 SER A CA 1
ATOM 3327 C C . SER A 1 410 ? 7.766 -23.875 16.031 1 90.06 410 SER A C 1
ATOM 3329 O O . SER A 1 410 ? 7.129 -23.047 16.688 1 90.06 410 SER A O 1
ATOM 3331 N N . TRP A 1 411 ? 7.555 -24.172 14.781 1 90.81 411 TRP A N 1
ATOM 3332 C CA . TRP A 1 411 ? 6.383 -23.609 14.117 1 90.81 411 TRP A CA 1
ATOM 3333 C C . TRP A 1 411 ? 5.098 -24.062 14.797 1 90.81 411 TRP A C 1
ATOM 3335 O O . TRP A 1 411 ? 4.145 -23.297 14.922 1 90.81 411 TRP A O 1
ATOM 3345 N N . GLN A 1 412 ? 5.125 -25.312 15.219 1 91.12 412 GLN A N 1
ATOM 3346 C CA . GLN A 1 412 ? 3.965 -25.828 15.93 1 91.12 412 GLN A CA 1
ATOM 3347 C C . GLN A 1 412 ? 3.709 -25.047 17.219 1 91.12 412 GLN A C 1
ATOM 3349 O O . GLN A 1 412 ? 2.564 -24.703 17.531 1 91.12 412 GLN A O 1
ATOM 3354 N N . HIS A 1 413 ? 4.762 -24.828 17.922 1 93.75 413 HIS A N 1
ATOM 3355 C CA . HIS A 1 413 ? 4.656 -24.031 19.141 1 93.75 413 HIS A CA 1
ATOM 3356 C C . HIS A 1 413 ? 4.078 -22.656 18.844 1 93.75 413 HIS A C 1
ATOM 3358 O O . HIS A 1 413 ? 3.188 -22.172 19.547 1 93.75 413 HIS A O 1
ATOM 3364 N N . LEU A 1 414 ? 4.578 -22 17.812 1 93.75 414 LEU A N 1
ATOM 3365 C CA . LEU A 1 414 ? 4.113 -20.672 17.406 1 93.75 414 LEU A CA 1
ATOM 3366 C C . LEU A 1 414 ? 2.631 -20.703 17.047 1 93.75 414 LEU A C 1
ATOM 3368 O O . LEU A 1 414 ? 1.854 -19.875 17.531 1 93.75 414 LEU A O 1
ATOM 3372 N N . MET A 1 415 ? 2.205 -21.641 16.266 1 94.75 415 MET A N 1
ATOM 3373 C CA . MET A 1 415 ? 0.82 -21.734 15.805 1 94.75 415 MET A CA 1
ATOM 3374 C C . MET A 1 415 ? -0.117 -22.016 16.984 1 94.75 415 MET A C 1
ATOM 3376 O O . MET A 1 415 ? -1.201 -21.438 17.062 1 94.75 415 MET A O 1
ATOM 3380 N N . GLU A 1 416 ? 0.312 -22.891 17.797 1 94.88 416 GLU A N 1
ATOM 3381 C CA . GLU A 1 416 ? -0.505 -23.188 18.969 1 94.88 416 GLU A CA 1
ATOM 3382 C C . GLU A 1 416 ? -0.634 -21.969 19.875 1 94.88 416 GLU A C 1
ATOM 3384 O O . GLU A 1 416 ? -1.694 -21.734 20.469 1 94.88 416 GLU A O 1
ATOM 3389 N N . PHE A 1 417 ? 0.469 -21.312 20.016 1 94.56 417 PHE A N 1
ATOM 3390 C CA . PHE A 1 417 ? 0.469 -20.078 20.781 1 94.56 417 PHE A CA 1
ATOM 3391 C C . PHE A 1 417 ? -0.562 -19.094 20.234 1 94.56 417 PHE A C 1
ATOM 3393 O O . PHE A 1 417 ? -1.321 -18.484 20.984 1 94.56 417 PHE A O 1
ATOM 3400 N N . MET A 1 418 ? -0.594 -18.922 18.938 1 94.56 418 MET A N 1
ATOM 3401 C CA . MET A 1 418 ? -1.523 -18.016 18.281 1 94.56 418 MET A CA 1
ATOM 3402 C C . MET A 1 418 ? -2.965 -18.484 18.453 1 94.56 418 MET A C 1
ATOM 3404 O O . MET A 1 418 ? -3.852 -17.672 18.75 1 94.56 418 MET A O 1
ATOM 3408 N N . LEU A 1 419 ? -3.154 -19.781 18.266 1 93.88 419 LEU A N 1
ATOM 3409 C CA . LEU A 1 419 ? -4.492 -20.328 18.438 1 93.88 419 LEU A CA 1
ATOM 3410 C C . LEU A 1 419 ? -5.004 -20.109 19.859 1 93.88 419 LEU A C 1
ATOM 3412 O O . LEU A 1 419 ? -6.156 -19.703 20.047 1 93.88 419 LEU A O 1
ATOM 3416 N N . ASP A 1 420 ? -4.152 -20.328 20.781 1 92.5 420 ASP A N 1
ATOM 3417 C CA . ASP A 1 420 ? -4.512 -20.125 22.188 1 92.5 420 ASP A CA 1
ATOM 3418 C C . ASP A 1 420 ? -4.848 -18.656 22.453 1 92.5 420 ASP A C 1
ATOM 3420 O O . ASP A 1 420 ? -5.84 -18.344 23.109 1 92.5 420 ASP A O 1
ATOM 3424 N N . GLY A 1 421 ? -4.004 -17.828 21.938 1 89.38 421 GLY A N 1
ATOM 3425 C CA . GLY A 1 421 ? -4.23 -16.406 22.109 1 89.38 421 GLY A CA 1
ATOM 3426 C C . GLY A 1 421 ? -5.535 -15.922 21.5 1 89.38 421 GLY A C 1
ATOM 3427 O O . GLY A 1 421 ? -6.129 -14.953 21.984 1 89.38 421 GLY A O 1
ATOM 3428 N N . LEU A 1 422 ? -6.004 -16.562 20.438 1 88.19 422 LEU A N 1
ATOM 3429 C CA . LEU A 1 422 ? -7.234 -16.203 19.75 1 88.19 422 LEU A CA 1
ATOM 3430 C C . LEU A 1 422 ? -8.422 -17 20.281 1 88.19 422 LEU A C 1
ATOM 3432 O O . LEU A 1 422 ? -9.531 -16.891 19.766 1 88.19 422 LEU A O 1
ATOM 3436 N N . ASN A 1 423 ? -8.148 -17.766 21.281 1 87.88 423 ASN A N 1
ATOM 3437 C CA . ASN A 1 423 ? -9.156 -18.609 21.922 1 87.88 423 ASN A CA 1
ATOM 3438 C C . ASN A 1 423 ? -9.789 -19.594 20.938 1 87.88 423 ASN A C 1
ATOM 3440 O O . ASN A 1 423 ? -11.008 -19.734 20.906 1 87.88 423 ASN A O 1
ATOM 3444 N N . ILE A 1 424 ? -8.977 -20.125 20.062 1 89.56 424 ILE A N 1
ATOM 3445 C CA . ILE A 1 424 ? -9.383 -21.172 19.125 1 89.56 424 ILE A CA 1
ATOM 3446 C C . ILE A 1 424 ? -8.867 -22.516 19.609 1 89.56 424 ILE A C 1
ATOM 3448 O O . ILE A 1 424 ? -7.688 -22.656 19.938 1 89.56 424 ILE A O 1
ATOM 3452 N N . PRO A 1 425 ? -9.703 -23.469 19.672 1 90.44 425 PRO A N 1
ATOM 3453 C CA . PRO A 1 425 ? -9.266 -24.797 20.109 1 90.44 425 PRO A CA 1
ATOM 3454 C C . PRO A 1 425 ? -8.164 -25.375 19.234 1 90.44 425 PRO A C 1
ATOM 3456 O O . PRO A 1 425 ? -8.25 -25.312 18 1 90.44 425 PRO A O 1
ATOM 3459 N N . ILE A 1 426 ? -7.121 -25.922 19.844 1 91.19 426 ILE A N 1
ATOM 3460 C CA . ILE A 1 426 ? -6 -26.531 19.141 1 91.19 426 ILE A CA 1
ATOM 3461 C C . ILE A 1 426 ? -6.398 -27.922 18.656 1 91.19 426 ILE A C 1
ATOM 3463 O O . ILE A 1 426 ? -6.895 -28.75 19.438 1 91.19 426 ILE A O 1
ATOM 3467 N N . PRO A 1 427 ? -6.27 -28.109 17.406 1 87.44 427 PRO A N 1
ATOM 3468 C CA . PRO A 1 427 ? -6.625 -29.438 16.906 1 87.44 427 PRO A CA 1
ATOM 3469 C C . PRO A 1 427 ? -5.648 -30.516 17.359 1 87.44 427 PRO A C 1
ATOM 3471 O O . PRO A 1 427 ? -4.453 -30.25 17.5 1 87.44 427 PRO A O 1
ATOM 3474 N N . HIS A 1 428 ? -6.172 -31.688 18.016 1 76.12 428 HIS A N 1
ATOM 3475 C CA . HIS A 1 428 ? -5.363 -32.844 18.422 1 76.12 428 HIS A CA 1
ATOM 3476 C C . HIS A 1 428 ? -5.355 -33.906 17.344 1 76.12 428 HIS A C 1
ATOM 3478 O O . HIS A 1 428 ? -6.336 -34.062 16.609 1 76.12 428 HIS A O 1
ATOM 3484 N N . MET B 1 1 ? -3.893 12.586 29.031 1 77.88 1 MET B N 1
ATOM 3485 C CA . MET B 1 1 ? -4.41 12.859 27.688 1 77.88 1 MET B CA 1
ATOM 3486 C C . MET B 1 1 ? -5.676 12.055 27.422 1 77.88 1 MET B C 1
ATOM 3488 O O . MET B 1 1 ? -6.715 12.617 27.078 1 77.88 1 MET B O 1
ATOM 3492 N N . ILE B 1 2 ? -5.672 10.773 27.781 1 74.62 2 ILE B N 1
ATOM 3493 C CA . ILE B 1 2 ? -6.844 9.953 27.516 1 74.62 2 ILE B CA 1
ATOM 3494 C C . ILE B 1 2 ? -8 10.398 28.406 1 74.62 2 ILE B C 1
ATOM 3496 O O . ILE B 1 2 ? -9.156 10.414 27.969 1 74.62 2 ILE B O 1
ATOM 3500 N N . GLU B 1 3 ? -7.617 10.781 29.547 1 79.62 3 GLU B N 1
ATOM 3501 C CA . GLU B 1 3 ? -8.648 11.25 30.469 1 79.62 3 GLU B CA 1
ATOM 3502 C C . GLU B 1 3 ? -9.305 12.523 29.953 1 79.62 3 GLU B C 1
ATOM 3504 O O . GLU B 1 3 ? -10.523 12.695 30.062 1 79.62 3 GLU B O 1
ATOM 3509 N N . ARG B 1 4 ? -8.477 13.43 29.438 1 84.38 4 ARG B N 1
ATOM 3510 C CA . ARG B 1 4 ? -9.016 14.664 28.891 1 84.38 4 ARG B CA 1
ATOM 3511 C C . ARG B 1 4 ? -9.891 14.383 27.672 1 84.38 4 ARG B C 1
ATOM 3513 O O . ARG B 1 4 ? -10.938 15.016 27.484 1 84.38 4 ARG B O 1
ATOM 3520 N N . ILE B 1 5 ? -9.469 13.477 26.891 1 88.81 5 ILE B N 1
ATOM 3521 C CA . ILE B 1 5 ? -10.242 13.094 25.719 1 88.81 5 ILE B CA 1
ATOM 3522 C C . ILE B 1 5 ? -11.594 12.531 26.156 1 88.81 5 ILE B C 1
ATOM 3524 O O . ILE B 1 5 ? -12.633 12.922 25.609 1 88.81 5 ILE B O 1
ATOM 3528 N N . ARG B 1 6 ? -11.539 11.773 27.172 1 87.38 6 ARG B N 1
ATOM 3529 C CA . ARG B 1 6 ? -12.766 11.188 27.688 1 87.38 6 ARG B CA 1
ATOM 3530 C C . ARG B 1 6 ? -13.711 12.266 28.203 1 87.38 6 ARG B C 1
ATOM 3532 O O . ARG B 1 6 ? -14.922 12.219 27.938 1 87.38 6 ARG B O 1
ATOM 3539 N N . GLN B 1 7 ? -13.18 13.188 28.875 1 87.38 7 GLN B N 1
ATOM 3540 C CA . GLN B 1 7 ? -13.984 14.266 29.438 1 87.38 7 GLN B CA 1
ATOM 3541 C C . GLN B 1 7 ? -14.711 15.031 28.328 1 87.38 7 GLN B C 1
ATOM 3543 O O . GLN B 1 7 ? -15.898 15.359 28.469 1 87.38 7 GLN B O 1
ATOM 3548 N N . VAL B 1 8 ? -14.039 15.25 27.297 1 89 8 VAL B N 1
ATOM 3549 C CA . VAL B 1 8 ? -14.641 15.969 26.188 1 89 8 VAL B CA 1
ATOM 3550 C C . VAL B 1 8 ? -15.688 15.094 25.5 1 89 8 VAL B C 1
ATOM 3552 O O . VAL B 1 8 ? -16.766 15.57 25.141 1 89 8 VAL B O 1
ATOM 3555 N N . PHE B 1 9 ? -15.398 13.82 25.391 1 90.69 9 PHE B N 1
ATOM 3556 C CA . PHE B 1 9 ? -16.312 12.906 24.719 1 90.69 9 PHE B CA 1
ATOM 3557 C C . PHE B 1 9 ? -17.594 12.719 25.547 1 90.69 9 PHE B C 1
ATOM 3559 O O . PHE B 1 9 ? -18.656 12.43 25 1 90.69 9 PHE B O 1
ATOM 3566 N N . GLU B 1 10 ? -17.484 12.906 26.844 1 87.88 10 GLU B N 1
ATOM 3567 C CA . GLU B 1 10 ? -18.641 12.805 27.734 1 87.88 10 GLU B CA 1
ATOM 3568 C C . GLU B 1 10 ? -19.625 13.945 27.484 1 87.88 10 GLU B C 1
ATOM 3570 O O . GLU B 1 10 ? -20.812 13.828 27.812 1 87.88 10 GLU B O 1
ATOM 3575 N N . THR B 1 11 ? -19.125 15.008 26.922 1 87.62 11 THR B N 1
ATOM 3576 C CA . THR B 1 11 ? -19.969 16.188 26.719 1 87.62 11 THR B CA 1
ATOM 3577 C C . THR B 1 11 ? -20.609 16.172 25.328 1 87.62 11 THR B C 1
ATOM 3579 O O . THR B 1 11 ? -21.312 17.109 24.953 1 87.62 11 THR B O 1
ATOM 3582 N N . LEU B 1 12 ? -20.406 15.164 24.578 1 89.81 12 LEU B N 1
ATOM 3583 C CA . LEU B 1 12 ? -20.969 15.102 23.234 1 89.81 12 LEU B CA 1
ATOM 3584 C C . LEU B 1 12 ? -22.5 15.062 23.281 1 89.81 12 LEU B C 1
ATOM 3586 O O . LEU B 1 12 ? -23.078 14.375 24.141 1 89.81 12 LEU B O 1
ATOM 3590 N N . PRO B 1 13 ? -23.078 15.812 22.406 1 86.62 13 PRO B N 1
ATOM 3591 C CA . PRO B 1 13 ? -24.547 15.82 22.406 1 86.62 13 PRO B CA 1
ATOM 3592 C C . PRO B 1 13 ? -25.156 14.492 21.969 1 86.62 13 PRO B C 1
ATOM 3594 O O . PRO B 1 13 ? -24.594 13.812 21.094 1 86.62 13 PRO B O 1
ATOM 3597 N N . ASP B 1 14 ? -26.172 14.086 22.625 1 80 14 ASP B N 1
ATOM 3598 C CA . ASP B 1 14 ? -26.922 12.883 22.281 1 80 14 ASP B CA 1
ATOM 3599 C C . ASP B 1 14 ? -28.281 13.242 21.672 1 80 14 ASP B C 1
ATOM 3601 O O . ASP B 1 14 ? -29.172 13.719 22.359 1 80 14 ASP B O 1
ATOM 3605 N N . GLY B 1 15 ? -28.344 13.188 20.328 1 69.19 15 GLY B N 1
ATOM 3606 C CA . GLY B 1 15 ? -29.547 13.578 19.609 1 69.19 15 GLY B CA 1
ATOM 3607 C C . GLY B 1 15 ? -30.688 12.602 19.781 1 69.19 15 GLY B C 1
ATOM 3608 O O . GLY B 1 15 ? -31.797 12.844 19.312 1 69.19 15 GLY B O 1
ATOM 3609 N N . ARG B 1 16 ? -30.469 11.656 20.609 1 72.25 16 ARG B N 1
ATOM 3610 C CA . ARG B 1 16 ? -31.516 10.648 20.75 1 72.25 16 ARG B CA 1
ATOM 3611 C C . ARG B 1 16 ? -32.531 11.062 21.812 1 72.25 16 ARG B C 1
ATOM 3613 O O . ARG B 1 16 ? -32.188 11.68 22.812 1 72.25 16 ARG B O 1
ATOM 3620 N N . SER B 1 17 ? -33.844 11.336 21.484 1 63.12 17 SER B N 1
ATOM 3621 C CA . SER B 1 17 ? -34.906 11.852 22.359 1 63.12 17 SER B CA 1
ATOM 3622 C C . SER B 1 17 ? -35.188 10.883 23.5 1 63.12 17 SER B C 1
ATOM 3624 O O . SER B 1 17 ? -35.625 11.297 24.578 1 63.12 17 SER B O 1
ATOM 3626 N N . GLY B 1 18 ? -35.062 9.57 23.375 1 54.72 18 GLY B N 1
ATOM 3627 C CA . GLY B 1 18 ? -35.781 8.656 24.266 1 54.72 18 GLY B CA 1
ATOM 3628 C C . GLY B 1 18 ? -34.906 8.172 25.422 1 54.72 18 GLY B C 1
ATOM 3629 O O . GLY B 1 18 ? -33.719 8.461 25.469 1 54.72 18 GLY B O 1
ATOM 3630 N N . THR B 1 19 ? -35.469 8.188 26.562 1 49.62 19 THR B N 1
ATOM 3631 C CA . THR B 1 19 ? -35.094 7.668 27.859 1 49.62 19 THR B CA 1
ATOM 3632 C C . THR B 1 19 ? -35.25 6.152 27.922 1 49.62 19 THR B C 1
ATOM 3634 O O . THR B 1 19 ? -36.062 5.582 27.188 1 49.62 19 THR B O 1
ATOM 3637 N N . GLY B 1 20 ? -34.438 5.133 27.797 1 49.22 20 GLY B N 1
ATOM 3638 C CA . GLY B 1 20 ? -34.656 3.717 28.062 1 49.22 20 GLY B CA 1
ATOM 3639 C C . GLY B 1 20 ? -33.625 2.83 27.359 1 49.22 20 GLY B C 1
ATOM 3640 O O . GLY B 1 20 ? -32.5 3.256 27.094 1 49.22 20 GLY B O 1
ATOM 3641 N N . VAL B 1 21 ? -34.219 1.621 26.766 1 48.75 21 VAL B N 1
ATOM 3642 C CA . VAL B 1 21 ? -33.625 0.413 26.188 1 48.75 21 VAL B CA 1
ATOM 3643 C C . VAL B 1 21 ? -32.812 0.771 24.938 1 48.75 21 VAL B C 1
ATOM 3645 O O . VAL B 1 21 ? -31.906 0.048 24.562 1 48.75 21 VAL B O 1
ATOM 3648 N N . TYR B 1 22 ? -33.062 2.023 24.375 1 51.19 22 TYR B N 1
ATOM 3649 C CA . TYR B 1 22 ? -32.469 2.336 23.078 1 51.19 22 TYR B CA 1
ATOM 3650 C C . TYR B 1 22 ? -31.156 3.07 23.219 1 51.19 22 TYR B C 1
ATOM 3652 O O . TYR B 1 22 ? -30.469 3.336 22.234 1 51.19 22 TYR B O 1
ATOM 3660 N N . GLN B 1 23 ? -30.891 3.375 24.547 1 62.03 23 GLN B N 1
ATOM 3661 C CA . GLN B 1 23 ? -29.625 4.07 24.781 1 62.03 23 GLN B CA 1
ATOM 3662 C C . GLN B 1 23 ? -28.594 3.135 25.391 1 62.03 23 GLN B C 1
ATOM 3664 O O . GLN B 1 23 ? -27.953 3.473 26.391 1 62.03 23 GLN B O 1
ATOM 3669 N N . LYS B 1 24 ? -28.562 2 24.922 1 69.44 24 LYS B N 1
ATOM 3670 C CA . LYS B 1 24 ? -27.656 0.958 25.391 1 69.44 24 LYS B CA 1
ATOM 3671 C C . LYS B 1 24 ? -26.203 1.424 25.328 1 69.44 24 LYS B C 1
ATOM 3673 O O . LYS B 1 24 ? -25.422 1.175 26.25 1 69.44 24 LYS B O 1
ATOM 3678 N N . TYR B 1 25 ? -25.938 2.23 24.391 1 82.19 25 TYR B N 1
ATOM 3679 C CA . TYR B 1 25 ? -24.562 2.668 24.219 1 82.19 25 TYR B CA 1
ATOM 3680 C C . TYR B 1 25 ? -24.422 4.164 24.469 1 82.19 25 TYR B C 1
ATOM 3682 O O . TYR B 1 25 ? -25.25 4.957 24.016 1 82.19 25 TYR B O 1
ATOM 3690 N N . SER B 1 26 ? -23.469 4.484 25.328 1 85.56 26 SER B N 1
ATOM 3691 C CA . SER B 1 26 ? -23.219 5.895 25.609 1 85.56 26 SER B CA 1
ATOM 3692 C C . SER B 1 26 ? -22.484 6.57 24.469 1 85.56 26 SER B C 1
ATOM 3694 O O . SER B 1 26 ? -21.812 5.902 23.672 1 85.56 26 SER B O 1
ATOM 3696 N N . MET B 1 27 ? -22.656 7.863 24.422 1 89.25 27 MET B N 1
ATOM 3697 C CA . MET B 1 27 ? -21.953 8.641 23.406 1 89.25 27 MET B CA 1
ATOM 3698 C C . MET B 1 27 ? -20.438 8.539 23.594 1 89.25 27 MET B C 1
ATOM 3700 O O . MET B 1 27 ? -19.688 8.484 22.625 1 89.25 27 MET B O 1
ATOM 3704 N N . VAL B 1 28 ? -20.109 8.469 24.844 1 89.44 28 VAL B N 1
ATOM 3705 C CA . VAL B 1 28 ? -18.672 8.391 25.156 1 89.44 28 VAL B CA 1
ATOM 3706 C C . VAL B 1 28 ? -18.109 7.07 24.625 1 89.44 28 VAL B C 1
ATOM 3708 O O . VAL B 1 28 ? -17.031 7.047 24.031 1 89.44 28 VAL B O 1
ATOM 3711 N N . ASP B 1 29 ? -18.828 6.066 24.75 1 88.06 29 ASP B N 1
ATOM 3712 C CA . ASP B 1 29 ? -18.375 4.766 24.266 1 88.06 29 ASP B CA 1
ATOM 3713 C C . ASP B 1 29 ? -18.281 4.758 22.734 1 88.06 29 ASP B C 1
ATOM 3715 O O . ASP B 1 29 ? -17.344 4.172 22.172 1 88.06 29 ASP B O 1
ATOM 3719 N N . ALA B 1 30 ? -19.203 5.398 22.125 1 89.75 30 ALA B N 1
ATOM 3720 C CA . ALA B 1 30 ? -19.188 5.469 20.672 1 89.75 30 ALA B CA 1
ATOM 3721 C C . ALA B 1 30 ? -17.984 6.277 20.172 1 89.75 30 ALA B C 1
ATOM 3723 O O . ALA B 1 30 ? -17.266 5.84 19.281 1 89.75 30 ALA B O 1
ATOM 3724 N N . ALA B 1 31 ? -17.766 7.379 20.812 1 91.81 31 ALA B N 1
ATOM 3725 C CA . ALA B 1 31 ? -16.688 8.273 20.391 1 91.81 31 ALA B CA 1
ATOM 3726 C C . ALA B 1 31 ? -15.32 7.641 20.672 1 91.81 31 ALA B C 1
ATOM 3728 O O . ALA B 1 31 ? -14.422 7.711 19.844 1 91.81 31 ALA B O 1
ATOM 3729 N N . LEU B 1 32 ? -15.211 7.02 21.797 1 90.12 32 LEU B N 1
ATOM 3730 C CA . LEU B 1 32 ? -13.961 6.367 22.156 1 90.12 32 LEU B CA 1
ATOM 3731 C C . LEU B 1 32 ? -13.688 5.18 21.25 1 90.12 32 LEU B C 1
ATOM 3733 O O . LEU B 1 32 ? -12.539 4.91 20.891 1 90.12 32 LEU B O 1
ATOM 3737 N N . SER B 1 33 ? -14.711 4.512 20.922 1 88.69 33 SER B N 1
ATOM 3738 C CA . SER B 1 33 ? -14.555 3.395 20 1 88.69 33 SER B CA 1
ATOM 3739 C C . SER B 1 33 ? -14.062 3.871 18.641 1 88.69 33 SER B C 1
ATOM 3741 O O . SER B 1 33 ? -13.156 3.266 18.047 1 88.69 33 SER B O 1
ATOM 3743 N N . ALA B 1 34 ? -14.648 4.93 18.172 1 90.94 34 ALA B N 1
ATOM 3744 C CA . ALA B 1 34 ? -14.203 5.488 16.906 1 90.94 34 ALA B CA 1
ATOM 3745 C C . ALA B 1 34 ? -12.758 5.977 17 1 90.94 34 ALA B C 1
ATOM 3747 O O . ALA B 1 34 ? -11.938 5.672 16.125 1 90.94 34 ALA B O 1
ATOM 3748 N N . PHE B 1 35 ? -12.469 6.672 18.047 1 92.19 35 PHE B N 1
ATOM 3749 C CA . PHE B 1 35 ? -11.125 7.195 18.266 1 92.19 35 PHE B CA 1
ATOM 3750 C C . PHE B 1 35 ? -10.102 6.066 18.328 1 92.19 35 PHE B C 1
ATOM 3752 O O . PHE B 1 35 ? -9 6.191 17.797 1 92.19 35 PHE B O 1
ATOM 3759 N N . SER B 1 36 ? -10.461 5.008 18.938 1 90.25 36 SER B N 1
ATOM 3760 C CA . SER B 1 36 ? -9.547 3.883 19.109 1 90.25 36 SER B CA 1
ATOM 3761 C C . SER B 1 36 ? -9.164 3.275 17.766 1 90.25 36 SER B C 1
ATOM 3763 O O . SER B 1 36 ? -8.039 2.801 17.578 1 90.25 36 SER B O 1
ATOM 3765 N N . VAL B 1 37 ? -10.07 3.246 16.812 1 89.75 37 VAL B N 1
ATOM 3766 C CA . VAL B 1 37 ? -9.797 2.729 15.469 1 89.75 37 VAL B CA 1
ATOM 3767 C C . VAL B 1 37 ? -8.672 3.531 14.82 1 89.75 37 VAL B C 1
ATOM 3769 O O . VAL B 1 37 ? -7.734 2.957 14.273 1 89.75 37 VAL B O 1
ATOM 3772 N N . PHE B 1 38 ? -8.766 4.855 14.969 1 91.81 38 PHE B N 1
ATOM 3773 C CA . PHE B 1 38 ? -7.801 5.746 14.336 1 91.81 38 PHE B CA 1
ATOM 3774 C C . PHE B 1 38 ? -6.492 5.773 15.109 1 91.81 38 PHE B C 1
ATOM 3776 O O . PHE B 1 38 ? -5.414 5.84 14.523 1 91.81 38 PHE B O 1
ATOM 3783 N N . PHE B 1 39 ? -6.633 5.676 16.406 1 92.19 39 PHE B N 1
ATOM 3784 C CA . PHE B 1 39 ? -5.438 5.68 17.25 1 92.19 39 PHE B CA 1
ATOM 3785 C C . PHE B 1 39 ? -4.59 4.441 16.984 1 92.19 39 PHE B C 1
ATOM 3787 O O . PHE B 1 39 ? -3.361 4.52 16.953 1 92.19 39 PHE B O 1
ATOM 3794 N N . MET B 1 40 ? -5.262 3.377 16.766 1 90.44 40 MET B N 1
ATOM 3795 C CA . MET B 1 40 ? -4.562 2.121 16.5 1 90.44 40 MET B CA 1
ATOM 3796 C C . MET B 1 40 ? -4.227 1.972 15.031 1 90.44 40 MET B C 1
ATOM 3798 O O . MET B 1 40 ? -3.631 0.972 14.617 1 90.44 40 MET B O 1
ATOM 3802 N N . GLN B 1 41 ? -4.625 2.91 14.25 1 90.25 41 GLN B N 1
ATOM 3803 C CA . GLN B 1 41 ? -4.441 2.895 12.797 1 90.25 41 GLN B CA 1
ATOM 3804 C C . GLN B 1 41 ? -4.992 1.611 12.188 1 90.25 41 GLN B C 1
ATOM 3806 O O . GLN B 1 41 ? -4.328 0.967 11.375 1 90.25 41 GLN B O 1
ATOM 3811 N N . SER B 1 42 ? -6.176 1.247 12.641 1 86.56 42 SER B N 1
ATOM 3812 C CA . SER B 1 42 ? -6.875 0.104 12.062 1 86.56 42 SER B CA 1
ATOM 3813 C C . SER B 1 42 ? -7.512 0.463 10.727 1 86.56 42 SER B C 1
ATOM 3815 O O . SER B 1 42 ? -8.055 1.558 10.562 1 86.56 42 SER B O 1
ATOM 3817 N N . PRO B 1 43 ? -7.473 -0.471 9.82 1 76.38 43 PRO B N 1
ATOM 3818 C CA . PRO B 1 43 ? -7.996 -0.15 8.484 1 76.38 43 PRO B CA 1
ATOM 3819 C C . PRO B 1 43 ? -9.523 -0.154 8.438 1 76.38 43 PRO B C 1
ATOM 3821 O O . PRO B 1 43 ? -10.117 0.382 7.496 1 76.38 43 PRO B O 1
ATOM 3824 N N . SER B 1 44 ? -10.148 -0.867 9.43 1 77.25 44 SER B N 1
ATOM 3825 C CA . SER B 1 44 ? -11.609 -0.908 9.438 1 77.25 44 SER B CA 1
ATOM 3826 C C . SER B 1 44 ? -12.148 -1.02 10.859 1 77.25 44 SER B C 1
ATOM 3828 O O . SER B 1 44 ? -11.445 -1.493 11.758 1 77.25 44 SER B O 1
ATOM 3830 N N . PHE B 1 45 ? -13.367 -0.515 11.023 1 72.75 45 PHE B N 1
ATOM 3831 C CA . PHE B 1 45 ? -14.047 -0.624 12.312 1 72.75 45 PHE B CA 1
ATOM 3832 C C . PHE B 1 45 ? -14.227 -2.084 12.703 1 72.75 45 PHE B C 1
ATOM 3834 O O . PHE B 1 45 ? -13.977 -2.457 13.852 1 72.75 45 PHE B O 1
ATOM 3841 N N . LEU B 1 46 ? -14.602 -2.854 11.75 1 66.38 46 LEU B N 1
ATOM 3842 C CA . LEU B 1 46 ? -14.891 -4.262 12.016 1 66.38 46 LEU B CA 1
ATOM 3843 C C . LEU B 1 46 ? -13.641 -4.992 12.484 1 66.38 46 LEU B C 1
ATOM 3845 O O . LEU B 1 46 ? -13.688 -5.727 13.477 1 66.38 46 LEU B O 1
ATOM 3849 N N . ASP B 1 47 ? -12.609 -4.77 11.812 1 70.5 47 ASP B N 1
ATOM 3850 C CA . ASP B 1 47 ? -11.344 -5.395 12.18 1 70.5 47 ASP B CA 1
ATOM 3851 C C . ASP B 1 47 ? -10.914 -4.984 13.586 1 70.5 47 ASP B C 1
ATOM 3853 O O . ASP B 1 47 ? -10.422 -5.812 14.359 1 70.5 47 ASP B O 1
ATOM 3857 N N . HIS B 1 48 ? -11.141 -3.801 13.852 1 75.5 48 HIS B N 1
ATOM 3858 C CA . HIS B 1 48 ? -10.758 -3.277 15.156 1 75.5 48 HIS B CA 1
ATOM 3859 C C . HIS B 1 48 ? -11.609 -3.875 16.266 1 75.5 48 HIS B C 1
ATOM 3861 O O . HIS B 1 48 ? -11.094 -4.266 17.312 1 75.5 48 HIS B O 1
ATOM 3867 N N . GLN B 1 49 ? -12.867 -3.887 16.031 1 70.44 49 GLN B N 1
ATOM 3868 C CA . GLN B 1 49 ? -13.773 -4.441 17.031 1 70.44 49 GLN B CA 1
ATOM 3869 C C . GLN B 1 49 ? -13.445 -5.902 17.328 1 70.44 49 GLN B C 1
ATOM 3871 O O . GLN B 1 49 ? -13.414 -6.316 18.484 1 70.44 49 GLN B O 1
ATOM 3876 N N . ARG B 1 50 ? -13.141 -6.598 16.328 1 68 50 ARG B N 1
ATOM 3877 C CA . ARG B 1 50 ? -12.766 -7.996 16.484 1 68 50 ARG B CA 1
ATOM 3878 C C . ARG B 1 50 ? -11.484 -8.133 17.297 1 68 50 ARG B C 1
ATOM 3880 O O . ARG B 1 50 ? -11.367 -9.023 18.141 1 68 50 ARG B O 1
ATOM 3887 N N . THR B 1 51 ? -10.672 -7.242 17.031 1 66.19 51 THR B N 1
ATOM 3888 C CA . THR B 1 51 ? -9.375 -7.27 17.688 1 66.19 51 THR B CA 1
ATOM 3889 C C . THR B 1 51 ? -9.516 -6.938 19.172 1 66.19 51 THR B C 1
ATOM 3891 O O . THR B 1 51 ? -8.867 -7.562 20.016 1 66.19 51 THR B O 1
ATOM 3894 N N . MET B 1 52 ? -10.422 -6.008 19.391 1 68.19 52 MET B N 1
ATOM 3895 C CA . MET B 1 52 ? -10.469 -5.484 20.75 1 68.19 52 MET B CA 1
ATOM 3896 C C . MET B 1 52 ? -11.406 -6.312 21.625 1 68.19 52 MET B C 1
ATOM 3898 O O . MET B 1 52 ? -11.32 -6.277 22.844 1 68.19 52 MET B O 1
ATOM 3902 N N . GLN B 1 53 ? -12.406 -6.91 20.859 1 64.31 53 GLN B N 1
ATOM 3903 C CA . GLN B 1 53 ? -13.414 -7.633 21.625 1 64.31 53 GLN B CA 1
ATOM 3904 C C . GLN B 1 53 ? -12.938 -9.039 21.984 1 64.31 53 GLN B C 1
ATOM 3906 O O . GLN B 1 53 ? -12.539 -9.805 21.094 1 64.31 53 GLN B O 1
ATOM 3911 N N . LYS B 1 54 ? -12.398 -9.164 23.188 1 61.12 54 LYS B N 1
ATOM 3912 C CA . LYS B 1 54 ? -12.109 -10.531 23.641 1 61.12 54 LYS B CA 1
ATOM 3913 C C . LYS B 1 54 ? -13.148 -11 24.656 1 61.12 54 LYS B C 1
ATOM 3915 O O . LYS B 1 54 ? -13.695 -10.203 25.406 1 61.12 54 LYS B O 1
ATOM 3920 N N . GLU B 1 55 ? -13.797 -12.172 24.406 1 52.47 55 GLU B N 1
ATOM 3921 C CA . GLU B 1 55 ? -14.891 -12.75 25.188 1 52.47 55 GLU B CA 1
ATOM 3922 C C . GLU B 1 55 ? -14.469 -12.961 26.641 1 52.47 55 GLU B C 1
ATOM 3924 O O . GLU B 1 55 ? -15.305 -12.898 27.547 1 52.47 55 GLU B O 1
ATOM 3929 N N . ARG B 1 56 ? -13.234 -13.211 27 1 49.56 56 ARG B N 1
ATOM 3930 C CA . ARG B 1 56 ? -13 -13.766 28.328 1 49.56 56 ARG B CA 1
ATOM 3931 C C . ARG B 1 56 ? -13.047 -12.68 29.391 1 49.56 56 ARG B C 1
ATOM 3933 O O . ARG B 1 56 ? -12.242 -12.68 30.328 1 49.56 56 ARG B O 1
ATOM 3940 N N . GLY B 1 57 ? -13.93 -11.734 29.328 1 54.59 57 GLY B N 1
ATOM 3941 C CA . GLY B 1 57 ? -14.156 -10.758 30.391 1 54.59 57 GLY B CA 1
ATOM 3942 C C . GLY B 1 57 ? -13.258 -9.547 30.281 1 54.59 57 GLY B C 1
ATOM 3943 O O . GLY B 1 57 ? -13.492 -8.531 30.938 1 54.59 57 GLY B O 1
ATOM 3944 N N . LYS B 1 58 ? -12.008 -9.703 29.734 1 65.19 58 LYS B N 1
ATOM 3945 C CA . LYS B 1 58 ? -11.156 -8.531 29.594 1 65.19 58 LYS B CA 1
ATOM 3946 C C . LYS B 1 58 ? -11.055 -8.094 28.141 1 65.19 58 LYS B C 1
ATOM 3948 O O . LYS B 1 58 ? -11.133 -8.914 27.234 1 65.19 58 LYS B O 1
ATOM 3953 N N . ASN B 1 59 ? -11.203 -6.82 28 1 80.69 59 ASN B N 1
ATOM 3954 C CA . ASN B 1 59 ? -11.156 -6.281 26.656 1 80.69 59 ASN B CA 1
ATOM 3955 C C . ASN B 1 59 ? -10.234 -5.07 26.562 1 80.69 59 ASN B C 1
ATOM 3957 O O . ASN B 1 59 ? -10.25 -4.203 27.438 1 80.69 59 ASN B O 1
ATOM 3961 N N . ASN B 1 60 ? -9.305 -5.105 25.703 1 84.31 60 ASN B N 1
ATOM 3962 C CA . ASN B 1 60 ? -8.344 -4.016 25.516 1 84.31 60 ASN B CA 1
ATOM 3963 C C . ASN B 1 60 ? -9.047 -2.695 25.219 1 84.31 60 ASN B C 1
ATOM 3965 O O . ASN B 1 60 ? -8.516 -1.624 25.516 1 84.31 60 ASN B O 1
ATOM 3969 N N . ALA B 1 61 ? -10.281 -2.791 24.672 1 81.69 61 ALA B N 1
ATOM 3970 C CA . ALA B 1 61 ? -11.039 -1.565 24.453 1 81.69 61 ALA B CA 1
ATOM 3971 C C . ALA B 1 61 ? -11.344 -0.861 25.781 1 81.69 61 ALA B C 1
ATOM 3973 O O . ALA B 1 61 ? -11.25 0.365 25.875 1 81.69 61 ALA B O 1
ATOM 3974 N N . GLN B 1 62 ? -11.633 -1.681 26.719 1 81.31 62 GLN B N 1
ATOM 3975 C CA . GLN B 1 62 ? -11.945 -1.146 28.047 1 81.31 62 GLN B CA 1
ATOM 3976 C C . GLN B 1 62 ? -10.68 -0.721 28.781 1 81.31 62 GLN B C 1
ATOM 3978 O O . GLN B 1 62 ? -10.602 0.396 29.297 1 81.31 62 GLN B O 1
ATOM 3983 N N . SER B 1 63 ? -9.742 -1.563 28.828 1 84.75 63 SER B N 1
ATOM 3984 C CA . SER B 1 63 ? -8.555 -1.316 29.641 1 84.75 63 SER B CA 1
ATOM 3985 C C . SER B 1 63 ? -7.68 -0.227 29.031 1 84.75 63 SER B C 1
ATOM 3987 O O . SER B 1 63 ? -7.074 0.566 29.75 1 84.75 63 SER B O 1
ATOM 3989 N N . LEU B 1 64 ? -7.637 -0.077 27.75 1 85.31 64 LEU B N 1
ATOM 3990 C CA . LEU B 1 64 ? -6.734 0.861 27.094 1 85.31 64 LEU B CA 1
ATOM 3991 C C . LEU B 1 64 ? -7.453 2.162 26.75 1 85.31 64 LEU B C 1
ATOM 3993 O O . LEU B 1 64 ? -6.867 3.244 26.844 1 85.31 64 LEU B O 1
ATOM 3997 N N . PHE B 1 65 ? -8.719 2.062 26.406 1 85.25 65 PHE B N 1
ATOM 3998 C CA . PHE B 1 65 ? -9.398 3.258 25.922 1 85.25 65 PHE B CA 1
ATOM 3999 C C . PHE B 1 65 ? -10.555 3.635 26.828 1 85.25 65 PHE B C 1
ATOM 4001 O O . PHE B 1 65 ? -11.117 4.723 26.719 1 85.25 65 PHE B O 1
ATOM 4008 N N . GLY B 1 66 ? -10.969 2.762 27.719 1 80.38 66 GLY B N 1
ATOM 4009 C CA . GLY B 1 66 ? -12.023 3.061 28.656 1 80.38 66 GLY B CA 1
ATOM 4010 C C . GLY B 1 66 ? -13.414 2.869 28.094 1 80.38 66 GLY B C 1
ATOM 4011 O O . GLY B 1 66 ? -14.367 3.525 28.516 1 80.38 66 GLY B O 1
ATOM 4012 N N . VAL B 1 67 ? -13.508 2.023 27.078 1 80.56 67 VAL B N 1
ATOM 4013 C CA . VAL B 1 67 ? -14.82 1.737 26.484 1 80.56 67 VAL B CA 1
ATOM 4014 C C . VAL B 1 67 ? -15.539 0.679 27.312 1 80.56 67 VAL B C 1
ATOM 4016 O O . VAL B 1 67 ? -14.992 -0.401 27.562 1 80.56 67 VAL B O 1
ATOM 4019 N N . TYR B 1 68 ? -16.688 0.963 27.766 1 78.75 68 TYR B N 1
ATOM 4020 C CA . TYR B 1 68 ? -17.406 0.03 28.625 1 78.75 68 TYR B CA 1
ATOM 4021 C C . TYR B 1 68 ? -18.234 -0.946 27.797 1 78.75 68 TYR B C 1
ATOM 4023 O O . TYR B 1 68 ? -18.125 -2.162 27.969 1 78.75 68 TYR B O 1
ATOM 4031 N N . GLN B 1 69 ? -19.047 -0.408 26.875 1 77.5 69 GLN B N 1
ATOM 4032 C CA . GLN B 1 69 ? -19.797 -1.222 25.922 1 77.5 69 GLN B CA 1
ATOM 4033 C C . GLN B 1 69 ? -19.422 -0.868 24.484 1 77.5 69 GLN B C 1
ATOM 4035 O O . GLN B 1 69 ? -19.578 0.279 24.062 1 77.5 69 GLN B O 1
ATOM 4040 N N . ILE B 1 70 ? -18.938 -1.831 23.844 1 76.75 70 ILE B N 1
ATOM 4041 C CA . ILE B 1 70 ? -18.5 -1.573 22.484 1 76.75 70 ILE B CA 1
ATOM 4042 C C . ILE B 1 70 ? -19.672 -1.657 21.516 1 76.75 70 ILE B C 1
ATOM 4044 O O . ILE B 1 70 ? -20.234 -2.734 21.312 1 76.75 70 ILE B O 1
ATOM 4048 N N . PRO B 1 71 ? -20.062 -0.532 20.984 1 80.31 71 PRO B N 1
ATOM 4049 C CA . PRO B 1 71 ? -21.141 -0.582 19.984 1 80.31 71 PRO B CA 1
ATOM 4050 C C . PRO B 1 71 ? -20.688 -1.191 18.656 1 80.31 71 PRO B C 1
ATOM 4052 O O . PRO B 1 71 ? -19.484 -1.297 18.406 1 80.31 71 PRO B O 1
ATOM 4055 N N . SER B 1 72 ? -21.625 -1.691 17.891 1 81.31 72 SER B N 1
ATOM 4056 C CA . SER B 1 72 ? -21.312 -2.139 16.547 1 81.31 72 SER B CA 1
ATOM 4057 C C . SER B 1 72 ? -20.859 -0.974 15.664 1 81.31 72 SER B C 1
ATOM 4059 O O . SER B 1 72 ? -21.062 0.189 16.016 1 81.31 72 SER B O 1
ATOM 4061 N N . ASP B 1 73 ? -20.25 -1.284 14.586 1 84.44 73 ASP B N 1
ATOM 4062 C CA . ASP B 1 73 ? -19.781 -0.256 13.664 1 84.44 73 ASP B CA 1
ATOM 4063 C C . ASP B 1 73 ? -20.938 0.622 13.188 1 84.44 73 ASP B C 1
ATOM 4065 O O . ASP B 1 73 ? -20.828 1.85 13.188 1 84.44 73 ASP B O 1
ATOM 4069 N N . ASN B 1 74 ? -22.047 -0.016 12.844 1 83.38 74 ASN B N 1
ATOM 4070 C CA . ASN B 1 74 ? -23.203 0.733 12.391 1 83.38 74 ASN B CA 1
ATOM 4071 C C . ASN B 1 74 ? -23.75 1.644 13.484 1 83.38 74 ASN B C 1
ATOM 4073 O O . ASN B 1 74 ? -24.188 2.766 13.203 1 83.38 74 ASN B O 1
ATOM 4077 N N . GLN B 1 75 ? -23.703 1.153 14.633 1 84.56 75 GLN B N 1
ATOM 4078 C CA . GLN B 1 75 ? -24.203 1.943 15.758 1 84.56 75 GLN B CA 1
ATOM 4079 C C . GLN B 1 75 ? -23.281 3.133 16.031 1 84.56 75 GLN B C 1
ATOM 4081 O O . GLN B 1 75 ? -23.766 4.219 16.375 1 84.56 75 GLN B O 1
ATOM 4086 N N . ILE B 1 76 ? -22 2.922 15.977 1 87.44 76 ILE B N 1
ATOM 4087 C CA . ILE B 1 76 ? -21.047 4.012 16.141 1 87.44 76 ILE B CA 1
ATOM 4088 C C . ILE B 1 76 ? -21.328 5.113 15.133 1 87.44 76 ILE B C 1
ATOM 4090 O O . ILE B 1 76 ? -21.438 6.289 15.492 1 87.44 76 ILE B O 1
ATOM 4094 N N . ARG B 1 77 ? -21.562 4.715 13.945 1 89.56 77 ARG B N 1
ATOM 4095 C CA . ARG B 1 77 ? -21.797 5.668 12.867 1 89.56 77 ARG B CA 1
ATOM 4096 C C . ARG B 1 77 ? -23.109 6.418 13.078 1 89.56 77 ARG B C 1
ATOM 4098 O O . ARG B 1 77 ? -23.172 7.637 12.891 1 89.56 77 ARG B O 1
ATOM 4105 N N . ASN B 1 78 ? -24.078 5.707 13.492 1 89.25 78 ASN B N 1
ATOM 4106 C CA . ASN B 1 78 ? -25.391 6.316 13.703 1 89.25 78 ASN B CA 1
ATOM 4107 C C . ASN B 1 78 ? -25.359 7.324 14.844 1 89.25 78 ASN B C 1
ATOM 4109 O O . ASN B 1 78 ? -25.906 8.422 14.727 1 89.25 78 ASN B O 1
ATOM 4113 N N . LEU B 1 79 ? -24.75 6.961 15.898 1 89.31 79 LEU B N 1
ATOM 4114 C CA . LEU B 1 79 ? -24.672 7.824 17.078 1 89.31 79 LEU B CA 1
ATOM 4115 C C . LEU B 1 79 ? -23.844 9.078 16.781 1 89.31 79 LEU B C 1
ATOM 4117 O O . LEU B 1 79 ? -24.219 10.18 17.188 1 89.31 79 LEU B O 1
ATOM 4121 N N . LEU B 1 80 ? -22.828 8.93 16.047 1 92.38 80 LEU B N 1
ATOM 4122 C CA . LEU B 1 80 ? -21.875 10.016 15.852 1 92.38 80 LEU B CA 1
ATOM 4123 C C . LEU B 1 80 ? -22.281 10.891 14.68 1 92.38 80 LEU B C 1
ATOM 4125 O O . LEU B 1 80 ? -21.781 12.008 14.523 1 92.38 80 LEU B O 1
ATOM 4129 N N . ASP B 1 81 ? -23.219 10.453 13.891 1 92.69 81 ASP B N 1
ATOM 4130 C CA . ASP B 1 81 ? -23.641 11.211 12.719 1 92.69 81 ASP B CA 1
ATOM 4131 C C . ASP B 1 81 ? -24.281 12.539 13.133 1 92.69 81 ASP B C 1
ATOM 4133 O O . ASP B 1 81 ? -24.203 13.523 12.391 1 92.69 81 ASP B O 1
ATOM 4137 N N . ALA B 1 82 ? -24.859 12.578 14.281 1 91 82 ALA B N 1
ATOM 4138 C CA . ALA B 1 82 ? -25.578 13.766 14.727 1 91 82 ALA B CA 1
ATOM 4139 C C . ALA B 1 82 ? -24.656 14.727 15.461 1 91 82 ALA B C 1
ATOM 4141 O O . ALA B 1 82 ? -25.047 15.852 15.789 1 91 82 ALA B O 1
ATOM 4142 N N . VAL B 1 83 ? -23.453 14.344 15.672 1 93 83 VAL B N 1
ATOM 4143 C CA . VAL B 1 83 ? -22.531 15.156 16.453 1 93 83 VAL B CA 1
ATOM 4144 C C . VAL B 1 83 ? -21.703 16.031 15.531 1 93 83 VAL B C 1
ATOM 4146 O O . VAL B 1 83 ? -20.953 15.539 14.688 1 93 83 VAL B O 1
ATOM 4149 N N . SER B 1 84 ? -21.797 17.312 15.742 1 93.06 84 SER B N 1
ATOM 4150 C CA . SER B 1 84 ? -20.969 18.25 14.992 1 93.06 84 SER B CA 1
ATOM 4151 C C . SER B 1 84 ? -19.5 18.141 15.406 1 93.06 84 SER B C 1
ATOM 4153 O O . SER B 1 84 ? -19.203 18 16.594 1 93.06 84 SER B O 1
ATOM 4155 N N . PRO B 1 85 ? -18.594 18.297 14.445 1 94 85 PRO B N 1
ATOM 4156 C CA . PRO B 1 85 ? -17.172 18.266 14.797 1 94 85 PRO B CA 1
ATOM 4157 C C . PRO B 1 85 ? -16.781 19.375 15.758 1 94 85 PRO B C 1
ATOM 4159 O O . PRO B 1 85 ? -15.742 19.281 16.422 1 94 85 PRO B O 1
ATOM 4162 N N . ASP B 1 86 ? -17.531 20.391 15.922 1 93.12 86 ASP B N 1
ATOM 4163 C CA . ASP B 1 86 ? -17.25 21.531 16.797 1 93.12 86 ASP B CA 1
ATOM 4164 C C . ASP B 1 86 ? -17.078 21.078 18.25 1 93.12 86 ASP B C 1
ATOM 4166 O O . ASP B 1 86 ? -16.438 21.75 19.047 1 93.12 86 ASP B O 1
ATOM 4170 N N . ALA B 1 87 ? -17.688 19.969 18.453 1 92.62 87 ALA B N 1
ATOM 4171 C CA . ALA B 1 87 ? -17.625 19.422 19.812 1 92.62 87 ALA B CA 1
ATOM 4172 C C . ALA B 1 87 ? -16.188 19.047 20.188 1 92.62 87 ALA B C 1
ATOM 4174 O O . ALA B 1 87 ? -15.867 18.953 21.375 1 92.62 87 ALA B O 1
ATOM 4175 N N . LEU B 1 88 ? -15.305 18.906 19.203 1 94.38 88 LEU B N 1
ATOM 4176 C CA . LEU B 1 88 ? -13.945 18.453 19.453 1 94.38 88 LEU B CA 1
ATOM 4177 C C . LEU B 1 88 ? -12.984 19.625 19.562 1 94.38 88 LEU B C 1
ATOM 4179 O O . LEU B 1 88 ? -11.836 19.469 19.984 1 94.38 88 LEU B O 1
ATOM 4183 N N . TRP B 1 89 ? -13.406 20.906 19.234 1 94.62 89 TRP B N 1
ATOM 4184 C CA . TRP B 1 89 ? -12.5 22.047 19.125 1 94.62 89 TRP B CA 1
ATOM 4185 C C . TRP B 1 89 ? -11.875 22.375 20.469 1 94.62 89 TRP B C 1
ATOM 4187 O O . TRP B 1 89 ? -10.688 22.703 20.547 1 94.62 89 TRP B O 1
ATOM 4197 N N . PRO B 1 90 ? -12.664 22.156 21.531 1 92.62 90 PRO B N 1
ATOM 4198 C CA . PRO B 1 90 ? -12.07 22.453 22.844 1 92.62 90 PRO B CA 1
ATOM 4199 C C . PRO B 1 90 ? -10.859 21.562 23.156 1 92.62 90 PRO B C 1
ATOM 4201 O O . PRO B 1 90 ? -9.938 22 23.844 1 92.62 90 PRO B O 1
ATOM 4204 N N . LEU B 1 91 ? -10.898 20.406 22.656 1 93.56 91 LEU B N 1
ATOM 4205 C CA . LEU B 1 91 ? -9.781 19.5 22.891 1 93.56 91 LEU B CA 1
ATOM 4206 C C . LEU B 1 91 ? -8.523 20 22.172 1 93.56 91 LEU B C 1
ATOM 4208 O O . LEU B 1 91 ? -7.438 20.016 22.75 1 93.56 91 LEU B O 1
ATOM 4212 N N . TYR B 1 92 ? -8.633 20.406 20.953 1 95.88 92 TYR B N 1
ATOM 4213 C CA . TYR B 1 92 ? -7.512 20.953 20.188 1 95.88 92 TYR B CA 1
ATOM 4214 C C . TYR B 1 92 ? -6.945 22.203 20.875 1 95.88 92 TYR B C 1
ATOM 4216 O O . TYR B 1 92 ? -5.727 22.344 20.984 1 95.88 92 TYR B O 1
ATOM 4224 N N . ARG B 1 93 ? -7.867 23.047 21.391 1 95.06 93 ARG B N 1
ATOM 4225 C CA . ARG B 1 93 ? -7.461 24.266 22.094 1 95.06 93 ARG B CA 1
ATOM 4226 C C . ARG B 1 93 ? -6.684 23.938 23.359 1 95.06 93 ARG B C 1
ATOM 4228 O O . ARG B 1 93 ? -5.668 24.562 23.656 1 95.06 93 ARG B O 1
ATOM 4235 N N . TRP B 1 94 ? -7.215 22.938 23.969 1 94.06 94 TRP B N 1
ATOM 4236 C CA . TRP B 1 94 ? -6.57 22.531 25.219 1 94.06 94 TRP B CA 1
ATOM 4237 C C . TRP B 1 94 ? -5.145 22.047 24.953 1 94.06 94 TRP B C 1
ATOM 4239 O O . TRP B 1 94 ? -4.227 22.391 25.703 1 94.06 94 TRP B O 1
ATOM 4249 N N . VAL B 1 95 ? -4.945 21.281 23.953 1 94.88 95 VAL B N 1
ATOM 4250 C CA . VAL B 1 95 ? -3.627 20.766 23.609 1 94.88 95 VAL B CA 1
ATOM 4251 C C . VAL B 1 95 ? -2.688 21.922 23.281 1 94.88 95 VAL B C 1
ATOM 4253 O O . VAL B 1 95 ? -1.55 21.953 23.75 1 94.88 95 VAL B O 1
ATOM 4256 N N . LEU B 1 96 ? -3.143 22.844 22.469 1 95.88 96 LEU B N 1
ATOM 4257 C CA . LEU B 1 96 ? -2.326 23.984 22.078 1 95.88 96 LEU B CA 1
ATOM 4258 C C . LEU B 1 96 ? -1.904 24.812 23.297 1 95.88 96 LEU B C 1
ATOM 4260 O O . LEU B 1 96 ? -0.735 25.172 23.422 1 95.88 96 LEU B O 1
ATOM 4264 N N . GLN B 1 97 ? -2.844 25 24.203 1 94.56 97 GLN B N 1
ATOM 4265 C CA . GLN B 1 97 ? -2.562 25.75 25.422 1 94.56 97 GLN B CA 1
ATOM 4266 C C . GLN B 1 97 ? -1.558 25.031 26.297 1 94.56 97 GLN B C 1
ATOM 4268 O O . GLN B 1 97 ? -0.671 25.656 26.891 1 94.56 97 GLN B O 1
ATOM 4273 N N . ALA B 1 98 ? -1.756 23.781 26.359 1 93.75 98 ALA B N 1
ATOM 4274 C CA . ALA B 1 98 ? -0.834 22.969 27.156 1 93.75 98 ALA B CA 1
ATOM 4275 C C . ALA B 1 98 ? 0.579 23.031 26.578 1 93.75 98 ALA B C 1
ATOM 4277 O O . ALA B 1 98 ? 1.555 23.125 27.328 1 93.75 98 ALA B O 1
ATOM 4278 N N . LEU B 1 99 ? 0.695 23.016 25.266 1 95.31 99 LEU B N 1
ATOM 4279 C CA . LEU B 1 99 ? 1.994 23.078 24.609 1 95.31 99 LEU B CA 1
ATOM 4280 C C . LEU B 1 99 ? 2.652 24.438 24.844 1 95.31 99 LEU B C 1
ATOM 4282 O O . LEU B 1 99 ? 3.867 24.516 25.031 1 95.31 99 LEU B O 1
ATOM 4286 N N . GLU B 1 100 ? 1.853 25.438 24.797 1 94.31 100 GLU B N 1
ATOM 4287 C CA . GLU B 1 100 ? 2.357 26.781 25.062 1 94.31 100 GLU B CA 1
ATOM 4288 C C . GLU B 1 100 ? 2.836 26.922 26.516 1 94.31 100 GLU B C 1
ATOM 4290 O O . GLU B 1 100 ? 3.922 27.438 26.766 1 94.31 100 GLU B O 1
ATOM 4295 N N . ALA B 1 101 ? 2.041 26.375 27.422 1 93.31 101 ALA B N 1
ATOM 4296 C CA . ALA B 1 101 ? 2.346 26.469 28.844 1 93.31 101 ALA B CA 1
ATOM 4297 C C . ALA B 1 101 ? 3.613 25.703 29.188 1 93.31 101 ALA B C 1
ATOM 4299 O O . ALA B 1 101 ? 4.395 26.125 30.047 1 93.31 101 ALA B O 1
ATOM 4300 N N . GLN B 1 102 ? 3.82 24.641 28.516 1 93.25 102 GLN B N 1
ATOM 4301 C CA . GLN B 1 102 ? 4.977 23.797 28.797 1 93.25 102 GLN B CA 1
ATOM 4302 C C . GLN B 1 102 ? 6.215 24.297 28.062 1 93.25 102 GLN B C 1
ATOM 4304 O O . GLN B 1 102 ? 7.312 23.766 28.25 1 93.25 102 GLN B O 1
ATOM 4309 N N . GLY B 1 103 ? 6.043 25.234 27.156 1 93.12 103 GLY B N 1
ATOM 4310 C CA . GLY B 1 103 ? 7.172 25.844 26.469 1 93.12 103 GLY B CA 1
ATOM 4311 C C . GLY B 1 103 ? 7.551 25.109 25.188 1 93.12 103 GLY B C 1
ATOM 4312 O O . GLY B 1 103 ? 8.523 25.484 24.531 1 93.12 103 GLY B O 1
ATOM 4313 N N . LYS B 1 104 ? 6.84 24.094 24.812 1 94.56 104 LYS B N 1
ATOM 4314 C CA . LYS B 1 104 ? 7.152 23.328 23.609 1 94.56 104 LYS B CA 1
ATOM 4315 C C . LYS B 1 104 ? 6.98 24.188 22.359 1 94.56 104 LYS B C 1
ATOM 4317 O O . LYS B 1 104 ? 7.707 24.016 21.375 1 94.56 104 LYS B O 1
ATOM 4322 N N . LEU B 1 105 ? 6.066 25.125 22.344 1 94.94 105 LEU B N 1
ATOM 4323 C CA . LEU B 1 105 ? 5.793 25.969 21.188 1 94.94 105 LEU B CA 1
ATOM 4324 C C . LEU B 1 105 ? 6.973 26.891 20.906 1 94.94 105 LEU B C 1
ATOM 4326 O O . LEU B 1 105 ? 7.117 27.391 19.797 1 94.94 105 LEU B O 1
ATOM 4330 N N . LYS B 1 106 ? 7.758 27.141 21.906 1 95.06 106 LYS B N 1
ATOM 4331 C CA . LYS B 1 106 ? 8.93 28 21.734 1 95.06 106 LYS B CA 1
ATOM 4332 C C . LYS B 1 106 ? 9.906 27.391 20.734 1 95.06 106 LYS B C 1
ATOM 4334 O O . LYS B 1 106 ? 10.586 28.125 20 1 95.06 106 LYS B O 1
ATOM 4339 N N . GLU B 1 107 ? 9.898 26.109 20.703 1 95.25 107 GLU B N 1
ATOM 4340 C CA . GLU B 1 107 ? 10.781 25.422 19.781 1 95.25 107 GLU B CA 1
ATOM 4341 C C . GLU B 1 107 ? 10.336 25.609 18.328 1 95.25 107 GLU B C 1
ATOM 4343 O O . GLU B 1 107 ? 11.102 25.344 17.406 1 95.25 107 GLU B O 1
ATOM 4348 N N . PHE B 1 108 ? 9.117 26.078 18.141 1 96.5 108 PHE B N 1
ATOM 4349 C CA . PHE B 1 108 ? 8.562 26.234 16.797 1 96.5 108 PHE B CA 1
ATOM 4350 C C . PHE B 1 108 ? 8.617 27.703 16.359 1 96.5 108 PHE B C 1
ATOM 4352 O O . PHE B 1 108 ? 8.281 28.016 15.211 1 96.5 108 PHE B O 1
ATOM 4359 N N . GLN B 1 109 ? 9.078 28.516 17.203 1 96 109 GLN B N 1
ATOM 4360 C CA . GLN B 1 109 ? 9.055 29.953 16.922 1 96 109 GLN B CA 1
ATOM 4361 C C . GLN B 1 109 ? 10.227 30.344 16.031 1 96 109 GLN B C 1
ATOM 4363 O O . GLN B 1 109 ? 11.336 29.828 16.172 1 96 109 GLN B O 1
ATOM 4368 N N . VAL B 1 110 ? 9.836 31.188 15.117 1 96 110 VAL B N 1
ATOM 4369 C CA . VAL B 1 110 ? 10.812 31.766 14.195 1 96 110 VAL B CA 1
ATOM 4370 C C . VAL B 1 110 ? 10.5 33.25 13.969 1 96 110 VAL B C 1
ATOM 4372 O O . VAL B 1 110 ? 9.516 33.75 14.492 1 96 110 VAL B O 1
ATOM 4375 N N . LEU B 1 111 ? 11.344 34.031 13.25 1 94.44 111 LEU B N 1
ATOM 4376 C CA . LEU B 1 111 ? 11.117 35.406 12.836 1 94.44 111 LEU B CA 1
ATOM 4377 C C . LEU B 1 111 ? 10.75 36.281 14.039 1 94.44 111 LEU B C 1
ATOM 4379 O O . LEU B 1 111 ? 9.734 36.969 14.023 1 94.44 111 LEU B O 1
ATOM 4383 N N . GLY B 1 112 ? 11.555 36.312 15.008 1 89.38 112 GLY B N 1
ATOM 4384 C CA . GLY B 1 112 ? 11.281 37.125 16.188 1 89.38 112 GLY B CA 1
ATOM 4385 C C . GLY B 1 112 ? 10.164 36.562 17.047 1 89.38 112 GLY B C 1
ATOM 4386 O O . GLY B 1 112 ? 9.203 37.281 17.359 1 89.38 112 GLY B O 1
ATOM 4387 N N . ASP B 1 113 ? 10.031 35.281 17.344 1 92.69 113 ASP B N 1
ATOM 4388 C CA . ASP B 1 113 ? 9.148 34.562 18.25 1 92.69 113 ASP B CA 1
ATOM 4389 C C . ASP B 1 113 ? 7.777 34.344 17.625 1 92.69 113 ASP B C 1
ATOM 4391 O O . ASP B 1 113 ? 6.766 34.281 18.328 1 92.69 113 ASP B O 1
ATOM 4395 N N . SER B 1 114 ? 7.727 34.312 16.312 1 96.69 114 SER B N 1
ATOM 4396 C CA . SER B 1 114 ? 6.469 34.062 15.625 1 96.69 114 SER B CA 1
ATOM 4397 C C . SER B 1 114 ? 6.25 32.562 15.414 1 96.69 114 SER B C 1
ATOM 4399 O O . SER B 1 114 ? 7.203 31.828 15.141 1 96.69 114 SER B O 1
ATOM 4401 N N . VAL B 1 115 ? 4.992 32.156 15.586 1 97.12 115 VAL B N 1
ATOM 4402 C CA . VAL B 1 115 ? 4.605 30.797 15.258 1 97.12 115 VAL B CA 1
ATOM 4403 C C . VAL B 1 115 ? 4.043 30.75 13.844 1 97.12 115 VAL B C 1
ATOM 4405 O O . VAL B 1 115 ? 3.201 31.562 13.469 1 97.12 115 VAL B O 1
ATOM 4408 N N . LEU B 1 116 ? 4.562 29.844 13.039 1 98 116 LEU B N 1
ATOM 4409 C CA . LEU B 1 116 ? 4.102 29.719 11.664 1 98 116 LEU B CA 1
ATOM 4410 C C . LEU B 1 116 ? 2.906 28.766 11.578 1 98 116 LEU B C 1
ATOM 4412 O O . LEU B 1 116 ? 2.955 27.656 12.094 1 98 116 LEU B O 1
ATOM 4416 N N . VAL B 1 117 ? 1.812 29.203 11.008 1 97.69 117 VAL B N 1
ATOM 4417 C CA . VAL B 1 117 ? 0.634 28.375 10.766 1 97.69 117 VAL B CA 1
ATOM 4418 C C . VAL B 1 117 ? 0.395 28.25 9.266 1 97.69 117 VAL B C 1
ATOM 4420 O O . VAL B 1 117 ? 0.136 29.234 8.578 1 97.69 117 VAL B O 1
ATOM 4423 N N . ALA B 1 118 ? 0.483 27.078 8.758 1 97.38 118 ALA B N 1
ATOM 4424 C CA . ALA B 1 118 ? 0.269 26.812 7.34 1 97.38 118 ALA B CA 1
ATOM 4425 C C . ALA B 1 118 ? -1.175 26.406 7.07 1 97.38 118 ALA B C 1
ATOM 4427 O O . ALA B 1 118 ? -1.747 25.594 7.812 1 97.38 118 ALA B O 1
ATOM 4428 N N . LEU B 1 119 ? -1.74 26.984 6.078 1 95.69 119 LEU B N 1
ATOM 4429 C CA . LEU B 1 119 ? -3.104 26.672 5.664 1 95.69 119 LEU B CA 1
ATOM 4430 C C . LEU B 1 119 ? -3.109 25.922 4.332 1 95.69 119 LEU B C 1
ATOM 4432 O O . LEU B 1 119 ? -2.367 26.281 3.414 1 95.69 119 LEU B O 1
ATOM 4436 N N . ASP B 1 120 ? -3.84 24.891 4.297 1 93.38 120 ASP B N 1
ATOM 4437 C CA . ASP B 1 120 ? -3.988 24.125 3.061 1 93.38 120 ASP B CA 1
ATOM 4438 C C . ASP B 1 120 ? -5.281 23.312 3.064 1 93.38 120 ASP B C 1
ATOM 4440 O O . ASP B 1 120 ? -5.836 23.016 4.125 1 93.38 120 ASP B O 1
ATOM 4444 N N . ARG B 1 121 ? -5.758 23.078 1.936 1 91.75 121 ARG B N 1
ATOM 4445 C CA . ARG B 1 121 ? -6.973 22.281 1.772 1 91.75 121 ARG B CA 1
ATOM 4446 C C . ARG B 1 121 ? -6.641 20.812 1.543 1 91.75 121 ARG B C 1
ATOM 4448 O O . ARG B 1 121 ? -5.676 20.484 0.846 1 91.75 121 ARG B O 1
ATOM 4455 N N . VAL B 1 122 ? -7.406 19.984 2.162 1 91.56 122 VAL B N 1
ATOM 4456 C CA . VAL B 1 122 ? -7.23 18.547 1.946 1 91.56 122 VAL B CA 1
ATOM 4457 C C . VAL B 1 122 ? -8.586 17.891 1.676 1 91.56 122 VAL B C 1
ATOM 4459 O O . VAL B 1 122 ? -9.586 18.234 2.318 1 91.56 122 VAL B O 1
ATOM 4462 N N . GLU B 1 123 ? -8.656 17.094 0.714 1 91.12 123 GLU B N 1
ATOM 4463 C CA . GLU B 1 123 ? -9.852 16.312 0.423 1 91.12 123 GLU B CA 1
ATOM 4464 C C . GLU B 1 123 ? -9.836 14.977 1.167 1 91.12 123 GLU B C 1
ATOM 4466 O O . GLU B 1 123 ? -8.836 14.258 1.137 1 91.12 123 GLU B O 1
ATOM 4471 N N . TYR B 1 124 ? -10.953 14.68 1.878 1 90.81 124 TYR B N 1
ATOM 4472 C CA . TYR B 1 124 ? -10.938 13.469 2.689 1 90.81 124 TYR B CA 1
ATOM 4473 C C . TYR B 1 124 ? -12.047 12.516 2.262 1 90.81 124 TYR B C 1
ATOM 4475 O O . TYR B 1 124 ? -12.219 11.445 2.85 1 90.81 124 TYR B O 1
ATOM 4483 N N . PHE B 1 125 ? -12.844 12.859 1.337 1 90.62 125 PHE B N 1
ATOM 4484 C CA . PHE B 1 125 ? -13.867 11.984 0.762 1 90.62 125 PHE B CA 1
ATOM 4485 C C . PHE B 1 125 ? -14.148 12.367 -0.687 1 90.62 125 PHE B C 1
ATOM 4487 O O . PHE B 1 125 ? -14.148 13.547 -1.035 1 90.62 125 PHE B O 1
ATOM 4494 N N . SER B 1 126 ? -14.312 11.375 -1.516 1 89.06 126 SER B N 1
ATOM 4495 C CA . SER B 1 126 ? -14.68 11.586 -2.912 1 89.06 126 SER B CA 1
ATOM 4496 C C . SER B 1 126 ? -15.461 10.398 -3.461 1 89.06 126 SER B C 1
ATOM 4498 O O . SER B 1 126 ? -15.078 9.242 -3.254 1 89.06 126 SER B O 1
ATOM 4500 N N . SER B 1 127 ? -16.531 10.734 -4.086 1 89.56 127 SER B N 1
ATOM 4501 C CA . SER B 1 127 ? -17.344 9.664 -4.633 1 89.56 127 SER B CA 1
ATOM 4502 C C . SER B 1 127 ? -18.266 10.18 -5.73 1 89.56 127 SER B C 1
ATOM 4504 O O . SER B 1 127 ? -18.594 11.375 -5.773 1 89.56 127 SER B O 1
ATOM 4506 N N . GLN B 1 128 ? -18.688 9.328 -6.555 1 87.38 128 GLN B N 1
ATOM 4507 C CA . GLN B 1 128 ? -19.688 9.68 -7.566 1 87.38 128 GLN B CA 1
ATOM 4508 C C . GLN B 1 128 ? -21.062 9.148 -7.191 1 87.38 128 GLN B C 1
ATOM 4510 O O . GLN B 1 128 ? -22.062 9.539 -7.793 1 87.38 128 GLN B O 1
ATOM 4515 N N . LYS B 1 129 ? -21.141 8.367 -6.277 1 85.56 129 LYS B N 1
ATOM 4516 C CA . LYS B 1 129 ? -22.391 7.691 -5.918 1 85.56 129 LYS B CA 1
ATOM 4517 C C . LYS B 1 129 ? -22.875 8.141 -4.547 1 85.56 129 LYS B C 1
ATOM 4519 O O . LYS B 1 129 ? -24.047 8.508 -4.391 1 85.56 129 LYS B O 1
ATOM 4524 N N . ILE B 1 130 ? -22.031 8.156 -3.605 1 87.12 130 ILE B N 1
ATOM 4525 C CA . ILE B 1 130 ? -22.391 8.492 -2.232 1 87.12 130 ILE B CA 1
ATOM 4526 C C . ILE B 1 130 ? -22.328 10 -2.039 1 87.12 130 ILE B C 1
ATOM 4528 O O . ILE B 1 130 ? -21.359 10.656 -2.426 1 87.12 130 ILE B O 1
ATOM 4532 N N . HIS B 1 131 ? -23.406 10.57 -1.558 1 87.69 131 HIS B N 1
ATOM 4533 C CA . HIS B 1 131 ? -23.422 12.016 -1.367 1 87.69 131 HIS B CA 1
ATOM 4534 C C . HIS B 1 131 ? -24.359 12.414 -0.233 1 87.69 131 HIS B C 1
ATOM 4536 O O . HIS B 1 131 ? -25.156 11.602 0.233 1 87.69 131 HIS B O 1
ATOM 4542 N N . CYS B 1 132 ? -24.188 13.555 0.34 1 86.19 132 CYS B N 1
ATOM 4543 C CA . CYS B 1 132 ? -25.047 14.203 1.321 1 86.19 132 CYS B CA 1
ATOM 4544 C C . CYS B 1 132 ? -25.172 15.695 1.042 1 86.19 132 CY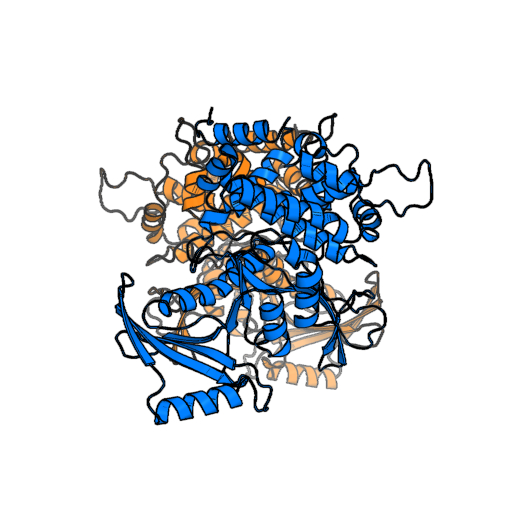S B C 1
ATOM 4546 O O . CYS B 1 132 ? -24.594 16.203 0.079 1 86.19 132 CYS B O 1
ATOM 4548 N N . ALA B 1 133 ? -25.891 16.406 1.888 1 82.25 133 ALA B N 1
ATOM 4549 C CA . ALA B 1 133 ? -26.141 17.828 1.676 1 82.25 133 ALA B CA 1
ATOM 4550 C C . ALA B 1 133 ? -24.891 18.656 1.943 1 82.25 133 ALA B C 1
ATOM 4552 O O . ALA B 1 133 ? -24.781 19.797 1.479 1 82.25 133 ALA B O 1
ATOM 4553 N N . CYS B 1 134 ? -23.953 18.109 2.602 1 83.19 134 CYS B N 1
ATOM 4554 C CA . CYS B 1 134 ? -22.766 18.844 2.994 1 83.19 134 CYS B CA 1
ATOM 4555 C C . CYS B 1 134 ? -21.656 18.688 1.956 1 83.19 134 CYS B C 1
ATOM 4557 O O . CYS B 1 134 ? -20.609 19.328 2.061 1 83.19 134 CYS B O 1
ATOM 4559 N N . CYS B 1 135 ? -21.875 17.891 0.902 1 87.5 135 CYS B N 1
ATOM 4560 C CA . CYS B 1 135 ? -20.844 17.625 -0.097 1 87.5 135 CYS B CA 1
ATOM 4561 C C . CYS B 1 135 ? -20.703 18.781 -1.07 1 87.5 135 CYS B C 1
ATOM 4563 O O . CYS B 1 135 ? -21.703 19.422 -1.416 1 87.5 135 CYS B O 1
ATOM 4565 N N . SER B 1 136 ? -19.438 19.078 -1.391 1 86.44 136 SER B N 1
ATOM 4566 C CA . SER B 1 136 ? -19.203 19.922 -2.549 1 86.44 136 SER B CA 1
ATOM 4567 C C . SER B 1 136 ? -19.406 19.156 -3.852 1 86.44 136 SER B C 1
ATOM 4569 O O . SER B 1 136 ? -19.109 17.969 -3.934 1 86.44 136 SER B O 1
ATOM 4571 N N . THR B 1 137 ? -19.953 19.797 -4.832 1 86.75 137 THR B N 1
ATOM 4572 C CA . THR B 1 137 ? -20.266 19.109 -6.074 1 86.75 137 THR B CA 1
ATOM 4573 C C . THR B 1 137 ? -19.469 19.703 -7.238 1 86.75 137 THR B C 1
ATOM 4575 O O . THR B 1 137 ? -19.219 20.906 -7.281 1 86.75 137 THR B O 1
ATOM 4578 N N . LYS B 1 138 ? -18.938 18.828 -8.016 1 83.62 138 LYS B N 1
ATOM 4579 C CA . LYS B 1 138 ? -18.266 19.219 -9.258 1 83.62 138 LYS B CA 1
ATOM 4580 C C . LYS B 1 138 ? -18.781 18.391 -10.438 1 83.62 138 LYS B C 1
ATOM 4582 O O . LYS B 1 138 ? -18.859 17.172 -10.352 1 83.62 138 LYS B O 1
ATOM 4587 N N . THR B 1 139 ? -19.172 19.062 -11.445 1 85.12 139 THR B N 1
ATOM 4588 C CA . THR B 1 139 ? -19.641 18.359 -12.641 1 85.12 139 THR B CA 1
ATOM 4589 C C . THR B 1 139 ? -18.469 18.016 -13.555 1 85.12 139 THR B C 1
ATOM 4591 O O . THR B 1 139 ? -17.703 18.891 -13.961 1 85.12 139 THR B O 1
ATOM 4594 N N . LEU B 1 140 ? -18.312 16.797 -13.828 1 84.88 140 LEU B N 1
ATOM 4595 C CA . LEU B 1 140 ? -17.234 16.344 -14.688 1 84.88 140 LEU B CA 1
ATOM 4596 C C . LEU B 1 140 ? -17.578 16.562 -16.156 1 84.88 140 LEU B C 1
ATOM 4598 O O . LEU B 1 140 ? -18.719 16.859 -16.5 1 84.88 140 LEU B O 1
ATOM 4602 N N . LYS B 1 141 ? -16.547 16.438 -16.922 1 80.75 141 LYS B N 1
ATOM 4603 C CA . LYS B 1 141 ? -16.719 16.641 -18.359 1 80.75 141 LYS B CA 1
ATOM 4604 C C . LYS B 1 141 ? -17.703 15.648 -18.938 1 80.75 141 LYS B C 1
ATOM 4606 O O . LYS B 1 141 ? -18.469 15.984 -19.859 1 80.75 141 LYS B O 1
ATOM 4611 N N . ASN B 1 142 ? -17.781 14.547 -18.438 1 81.94 142 ASN B N 1
ATOM 4612 C CA . ASN B 1 142 ? -18.672 13.508 -18.953 1 81.94 142 ASN B CA 1
ATOM 4613 C C . ASN B 1 142 ? -20.094 13.68 -18.406 1 81.94 142 ASN B C 1
ATOM 4615 O O . ASN B 1 142 ? -20.969 12.867 -18.703 1 81.94 142 ASN B O 1
ATOM 4619 N N . GLY B 1 143 ? -20.25 14.766 -17.609 1 81.5 143 GLY B N 1
ATOM 4620 C CA . GLY B 1 143 ? -21.578 15.055 -17.094 1 81.5 143 GLY B CA 1
ATOM 4621 C C . GLY B 1 143 ? -21.828 14.453 -15.734 1 81.5 143 GLY B C 1
ATOM 4622 O O . GLY B 1 143 ? -22.828 14.789 -15.078 1 81.5 143 GLY B O 1
ATOM 4623 N N . ALA B 1 144 ? -20.969 13.57 -15.383 1 86.25 144 ALA B N 1
ATOM 4624 C CA . ALA B 1 144 ? -21.156 12.945 -14.078 1 86.25 144 ALA B CA 1
ATOM 4625 C C . ALA B 1 144 ? -20.844 13.922 -12.953 1 86.25 144 ALA B C 1
ATOM 4627 O O . ALA B 1 144 ? -20.016 14.82 -13.117 1 86.25 144 ALA B O 1
ATOM 4628 N N . ILE B 1 145 ? -21.625 13.859 -11.875 1 88.5 145 ILE B N 1
ATOM 4629 C CA . ILE B 1 145 ? -21.422 14.742 -10.727 1 88.5 145 ILE B CA 1
ATOM 4630 C C . ILE B 1 145 ? -20.484 14.07 -9.727 1 88.5 145 ILE B C 1
ATOM 4632 O O . ILE B 1 145 ? -20.672 12.898 -9.383 1 88.5 145 ILE B O 1
ATOM 4636 N N . HIS B 1 146 ? -19.547 14.789 -9.391 1 90.44 146 HIS B N 1
ATOM 4637 C CA . HIS B 1 146 ? -18.578 14.344 -8.398 1 90.44 146 HIS B CA 1
ATOM 4638 C C . HIS B 1 146 ? -18.797 15.023 -7.059 1 90.44 146 HIS B C 1
ATOM 4640 O O . HIS B 1 146 ? -18.922 16.25 -6.992 1 90.44 146 HIS B O 1
ATOM 4646 N N . TYR B 1 147 ? -18.969 14.211 -6.023 1 89.69 147 TYR B N 1
ATOM 4647 C CA . TYR B 1 147 ? -19.172 14.719 -4.672 1 89.69 147 TYR B CA 1
ATOM 4648 C C . TYR B 1 147 ? -17.891 14.586 -3.846 1 89.69 147 TYR B C 1
ATOM 4650 O O . TYR B 1 147 ? -17.219 13.562 -3.902 1 89.69 147 TYR B O 1
ATOM 4658 N N . ALA B 1 148 ? -17.609 15.68 -3.121 1 92 148 ALA B N 1
ATOM 4659 C CA . ALA B 1 148 ? -16.375 15.625 -2.354 1 92 148 ALA B CA 1
ATOM 4660 C C . ALA B 1 148 ? -16.516 16.375 -1.028 1 92 148 ALA B C 1
ATOM 4662 O O . ALA B 1 148 ? -17.328 17.281 -0.909 1 92 148 ALA B O 1
ATOM 4663 N N . HIS B 1 149 ? -15.844 15.898 0.003 1 93.12 149 HIS B N 1
ATOM 4664 C CA . HIS B 1 149 ? -15.641 16.609 1.256 1 93.12 149 HIS B CA 1
ATOM 4665 C C . HIS B 1 149 ? -14.203 17.094 1.392 1 93.12 149 HIS B C 1
ATOM 4667 O O . HIS B 1 149 ? -13.266 16.328 1.139 1 93.12 149 HIS B O 1
ATOM 4673 N N . SER B 1 150 ? -14.055 18.344 1.685 1 93.31 150 SER B N 1
ATOM 4674 C CA . SER B 1 150 ? -12.734 18.938 1.894 1 93.31 150 SER B CA 1
ATOM 4675 C C . SER B 1 150 ? -12.688 19.766 3.174 1 93.31 150 SER B C 1
ATOM 4677 O O . SER B 1 150 ? -13.734 20.109 3.729 1 93.31 150 SER B O 1
ATOM 4679 N N . ALA B 1 151 ? -11.516 19.922 3.641 1 94.56 151 ALA B N 1
ATOM 4680 C CA . ALA B 1 151 ? -11.312 20.734 4.844 1 94.56 151 ALA B CA 1
ATOM 4681 C C . ALA B 1 151 ? -10.008 21.516 4.77 1 94.56 151 ALA B C 1
ATOM 4683 O O . ALA B 1 151 ? -9.062 21.109 4.09 1 94.56 151 ALA B O 1
ATOM 4684 N N . VAL B 1 152 ? -10.039 22.672 5.328 1 95.25 152 VAL B N 1
ATOM 4685 C CA . VAL B 1 152 ? -8.797 23.391 5.609 1 95.25 152 VAL B CA 1
ATOM 4686 C C . VAL B 1 152 ? -8.172 22.844 6.895 1 95.25 152 VAL B C 1
ATOM 4688 O O . VAL B 1 152 ? -8.836 22.781 7.934 1 95.25 152 VAL B O 1
ATOM 4691 N N . THR B 1 153 ? -7.004 22.359 6.805 1 94.81 153 THR B N 1
ATOM 4692 C CA . THR B 1 153 ? -6.32 21.781 7.957 1 94.81 153 THR B CA 1
ATOM 4693 C C . THR B 1 153 ? -5.121 22.641 8.359 1 94.81 153 THR B C 1
ATOM 4695 O O . THR B 1 153 ? -3.996 22.391 7.926 1 94.81 153 THR B O 1
ATOM 4698 N N . PRO B 1 154 ? -5.344 23.625 9.25 1 96.44 154 PRO B N 1
ATOM 4699 C CA . PRO B 1 154 ? -4.223 24.438 9.727 1 96.44 154 PRO B CA 1
ATOM 4700 C C . PRO B 1 154 ? -3.232 23.641 10.57 1 96.44 154 PRO B C 1
ATOM 4702 O O . PRO B 1 154 ? -3.637 22.797 11.375 1 96.44 154 PRO B O 1
ATOM 4705 N N . VAL B 1 155 ? -1.96 23.922 10.352 1 96.88 155 VAL B N 1
ATOM 4706 C CA . VAL B 1 155 ? -0.914 23.172 11.047 1 96.88 155 VAL B CA 1
ATOM 4707 C C . VAL B 1 155 ? 0.208 24.125 11.461 1 96.88 155 VAL B C 1
ATOM 4709 O O . VAL B 1 155 ? 0.579 25.031 10.703 1 96.88 155 VAL B O 1
ATOM 4712 N N . ILE B 1 156 ? 0.662 24 12.656 1 97.31 156 ILE B N 1
ATOM 4713 C CA . ILE B 1 156 ? 1.853 24.734 13.078 1 97.31 156 ILE B CA 1
ATOM 4714 C C . ILE B 1 156 ? 3.102 24.031 12.547 1 97.31 156 ILE B C 1
ATOM 4716 O O . ILE B 1 156 ? 3.281 22.828 12.75 1 97.31 156 ILE B O 1
ATOM 4720 N N . VAL B 1 157 ? 3.932 24.781 11.859 1 96.94 157 VAL B N 1
ATOM 4721 C CA . VAL B 1 157 ? 5.141 24.234 11.25 1 96.94 157 VAL B CA 1
ATOM 4722 C C . VAL B 1 157 ? 6.348 25.062 11.648 1 96.94 157 VAL B C 1
ATOM 4724 O O . VAL B 1 157 ? 6.195 26.141 12.234 1 96.94 157 VAL B O 1
ATOM 4727 N N . SER B 1 158 ? 7.508 24.531 11.43 1 96.62 158 SER B N 1
ATOM 4728 C CA . SER B 1 158 ? 8.758 25.25 11.672 1 96.62 158 SER B CA 1
ATOM 4729 C C . SER B 1 158 ? 9.891 24.672 10.828 1 96.62 158 SER B C 1
ATOM 4731 O O . SER B 1 158 ? 9.977 23.453 10.633 1 96.62 158 SER B O 1
ATOM 4733 N N . PRO B 1 159 ? 10.734 25.578 10.273 1 94.19 159 PRO B N 1
ATOM 4734 C CA . PRO B 1 159 ? 11.891 25.078 9.531 1 94.19 159 PRO B CA 1
ATOM 4735 C C . PRO B 1 159 ? 12.852 24.281 10.406 1 94.19 159 PRO B C 1
ATOM 4737 O O . PRO B 1 159 ? 13.648 23.5 9.891 1 94.19 159 PRO B O 1
ATOM 4740 N N . HIS B 1 160 ? 12.695 24.422 11.688 1 92.62 160 HIS B N 1
ATOM 4741 C CA . HIS B 1 160 ? 13.648 23.797 12.609 1 92.62 160 HIS B CA 1
ATOM 4742 C C . HIS B 1 160 ? 13.102 22.5 13.164 1 92.62 160 HIS B C 1
ATOM 4744 O O . HIS B 1 160 ? 13.789 21.797 13.922 1 92.62 160 HIS B O 1
ATOM 4750 N N . GLN B 1 161 ? 11.891 22.234 12.875 1 92.5 161 GLN B N 1
ATOM 4751 C CA . GLN B 1 161 ? 11.25 21.031 13.422 1 92.5 161 GLN B CA 1
ATOM 4752 C C . GLN B 1 161 ? 10.734 20.125 12.297 1 92.5 161 GLN B C 1
ATOM 4754 O O . GLN B 1 161 ? 10.219 20.609 11.289 1 92.5 161 GLN B O 1
ATOM 4759 N N . ALA B 1 162 ? 10.883 18.844 12.492 1 89.19 162 ALA B N 1
ATOM 4760 C CA . ALA B 1 162 ? 10.367 17.891 11.516 1 89.19 162 ALA B CA 1
ATOM 4761 C C . ALA B 1 162 ? 8.883 17.609 11.758 1 89.19 162 ALA B C 1
ATOM 4763 O O . ALA B 1 162 ? 8.133 17.359 10.82 1 89.19 162 ALA B O 1
ATOM 4764 N N . ASP B 1 163 ? 8.508 17.719 12.961 1 92.19 163 ASP B N 1
ATOM 4765 C CA . ASP B 1 163 ? 7.121 17.422 13.328 1 92.19 163 ASP B CA 1
ATOM 4766 C C . ASP B 1 163 ? 6.223 18.641 13.109 1 92.19 163 ASP B C 1
ATOM 4768 O O . ASP B 1 163 ? 6.707 19.766 13.023 1 92.19 163 ASP B O 1
ATOM 4772 N N . VAL B 1 164 ? 4.98 18.406 12.977 1 95.69 164 VAL B N 1
ATOM 4773 C CA . VAL B 1 164 ? 3.982 19.469 12.828 1 95.69 164 VAL B CA 1
ATOM 4774 C C . VAL B 1 164 ? 2.908 19.312 13.898 1 95.69 164 VAL B C 1
ATOM 4776 O O . VAL B 1 164 ? 2.775 18.25 14.516 1 95.69 164 VAL B O 1
ATOM 4779 N N . ILE B 1 165 ? 2.209 20.359 14.18 1 96.38 165 ILE B N 1
ATOM 4780 C CA . ILE B 1 165 ? 1.138 20.344 15.172 1 96.38 165 ILE B CA 1
ATOM 4781 C C . ILE B 1 165 ? -0.189 20.688 14.5 1 96.38 165 ILE B C 1
ATOM 4783 O O . ILE B 1 165 ? -0.493 21.875 14.281 1 96.38 165 ILE B O 1
ATOM 4787 N N . PRO B 1 166 ? -0.957 19.641 14.227 1 96.38 166 PRO B N 1
ATOM 4788 C CA . PRO B 1 166 ? -2.26 19.922 13.617 1 96.38 166 PRO B CA 1
ATOM 4789 C C . PRO B 1 166 ? -3.189 20.688 14.555 1 96.38 166 PRO B C 1
ATOM 4791 O O . PRO B 1 166 ? -3.201 20.453 15.758 1 96.38 166 PRO B O 1
ATOM 4794 N N . LEU B 1 167 ? -3.908 21.672 14.008 1 97.19 167 LEU B N 1
ATOM 4795 C CA . LEU B 1 167 ? -4.941 22.406 14.719 1 97.19 167 LEU B CA 1
ATOM 4796 C C . LEU B 1 167 ? -6.332 21.953 14.289 1 97.19 167 LEU B C 1
ATOM 4798 O O . LEU B 1 167 ? -6.465 21.047 13.461 1 97.19 167 LEU B O 1
ATOM 4802 N N . ALA B 1 168 ? -7.355 22.516 14.977 1 96.56 168 ALA B N 1
ATOM 4803 C CA . ALA B 1 168 ? -8.727 22.156 14.617 1 96.56 168 ALA B 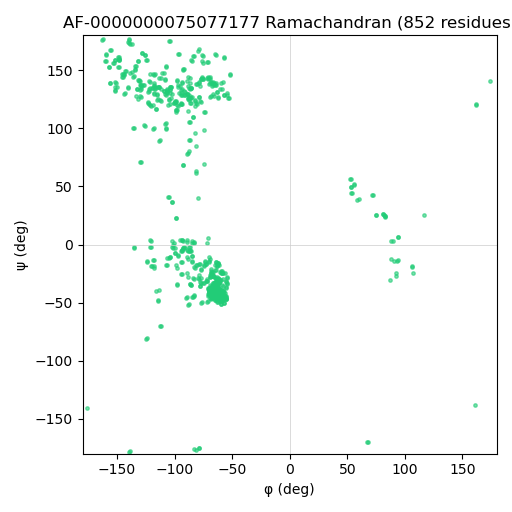CA 1
ATOM 4804 C C . ALA B 1 168 ? -9.008 22.453 13.148 1 96.56 168 ALA B C 1
ATOM 4806 O O . ALA B 1 168 ? -8.711 23.562 12.672 1 96.56 168 ALA B O 1
ATOM 4807 N N . PRO B 1 169 ? -9.516 21.484 12.43 1 96.31 169 PRO B N 1
ATOM 4808 C CA . PRO B 1 169 ? -9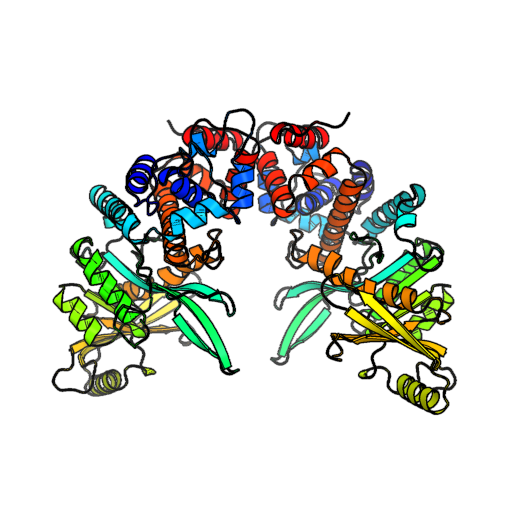.805 21.719 11.016 1 96.31 169 PRO B CA 1
ATOM 4809 C C . PRO B 1 169 ? -11.062 22.562 10.805 1 96.31 169 PRO B C 1
ATOM 4811 O O . PRO B 1 169 ? -11.805 22.828 11.75 1 96.31 169 PRO B O 1
ATOM 4814 N N . GLU B 1 170 ? -11.188 23.125 9.609 1 96.44 170 GLU B N 1
ATOM 4815 C CA . GLU B 1 170 ? -12.398 23.812 9.156 1 96.44 170 GLU B CA 1
ATOM 4816 C C . GLU B 1 170 ? -12.953 23.156 7.891 1 96.44 170 GLU B C 1
ATOM 4818 O O . GLU B 1 170 ? -12.289 23.141 6.848 1 96.44 170 GLU B O 1
ATOM 4823 N N . PHE B 1 171 ? -14.156 22.688 7.977 1 94.94 171 PHE B N 1
ATOM 4824 C CA . PHE B 1 171 ? -14.727 21.906 6.887 1 94.94 171 PHE B CA 1
ATOM 4825 C C . PHE B 1 171 ? -15.398 22.797 5.859 1 94.94 171 PHE B C 1
ATOM 4827 O O . PHE B 1 171 ? -16.062 23.781 6.223 1 94.94 171 PHE B O 1
ATOM 4834 N N . ILE B 1 172 ? -15.133 22.516 4.656 1 92.94 172 ILE B N 1
ATOM 4835 C CA . ILE B 1 172 ? -15.727 23.234 3.535 1 92.94 172 ILE B CA 1
ATOM 4836 C C . ILE B 1 172 ? -17.078 22.609 3.174 1 92.94 172 ILE B C 1
ATOM 4838 O O . ILE B 1 172 ? -17.125 21.5 2.645 1 92.94 172 ILE B O 1
ATOM 4842 N N . ALA B 1 173 ? -18.125 23.188 3.488 1 88.25 173 ALA B N 1
ATOM 4843 C CA . ALA B 1 173 ? -19.484 22.719 3.229 1 88.25 173 ALA B CA 1
ATOM 4844 C C . ALA B 1 173 ? -20.391 23.891 2.869 1 88.25 173 ALA B C 1
ATOM 4846 O O . ALA B 1 173 ? -20.141 25.031 3.266 1 88.25 173 ALA B O 1
ATOM 4847 N N . PRO B 1 174 ? -21.359 23.547 2.045 1 83.12 174 PRO B N 1
ATOM 4848 C CA . PRO B 1 174 ? -22.312 24.609 1.712 1 83.12 174 PRO B CA 1
ATOM 4849 C C . PRO B 1 174 ? -22.906 25.266 2.949 1 83.12 174 PRO B C 1
ATOM 4851 O O . PRO B 1 174 ? -23.25 24.578 3.914 1 83.12 174 PRO B O 1
ATOM 4854 N N . GLN B 1 175 ? -22.797 26.609 3.014 1 76.19 175 GLN B N 1
ATOM 4855 C CA . GLN B 1 175 ? -23.297 27.375 4.156 1 76.19 175 GLN B CA 1
ATOM 4856 C C . GLN B 1 175 ? -24.766 27.734 3.975 1 76.19 175 GLN B C 1
ATOM 4858 O O . GLN B 1 175 ? -25.219 27.922 2.848 1 76.19 175 GLN B O 1
ATOM 4863 N N . ASP B 1 176 ? -25.406 27.688 5.129 1 65.38 176 ASP B N 1
ATOM 4864 C CA . ASP B 1 176 ? -26.828 28.016 5.086 1 65.38 176 ASP B CA 1
ATOM 4865 C C . ASP B 1 176 ? -27.062 29.391 4.434 1 65.38 176 ASP B C 1
ATOM 4867 O O . ASP B 1 176 ? -26.406 30.359 4.801 1 65.38 176 ASP B O 1
ATOM 4871 N N . GLY B 1 177 ? -27.922 29.453 3.477 1 59.06 177 GLY B N 1
ATOM 4872 C CA . GLY B 1 177 ? -28.391 30.688 2.861 1 59.06 177 GLY B CA 1
ATOM 4873 C C . GLY B 1 177 ? -27.547 31.109 1.675 1 59.06 177 GLY B C 1
ATOM 4874 O O . GLY B 1 177 ? -27.875 32.094 0.996 1 59.06 177 GLY B O 1
ATOM 4875 N N . SER B 1 178 ? -26.375 30.484 1.548 1 60.06 178 SER B N 1
ATOM 4876 C CA . SER B 1 178 ? -25.531 30.922 0.436 1 60.06 178 SER B CA 1
ATOM 4877 C C . SER B 1 178 ? -25.656 29.984 -0.755 1 60.06 178 SER B C 1
ATOM 4879 O O . SER B 1 178 ? -25.656 28.766 -0.588 1 60.06 178 SER B O 1
ATOM 4881 N N . ASP B 1 179 ? -26.047 30.547 -1.877 1 60.5 179 ASP B N 1
ATOM 4882 C CA . ASP B 1 179 ? -26.188 29.781 -3.115 1 60.5 179 ASP B CA 1
ATOM 4883 C C . ASP B 1 179 ? -24.828 29.359 -3.652 1 60.5 179 ASP B C 1
ATOM 4885 O O . ASP B 1 179 ? -24.734 28.5 -4.531 1 60.5 179 ASP B O 1
ATOM 4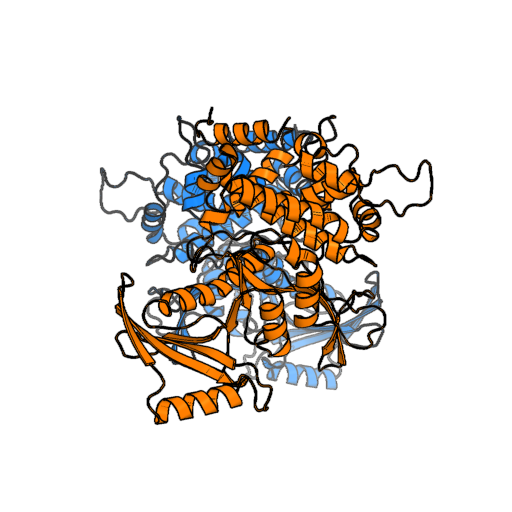889 N N . LYS B 1 180 ? -23.797 29.953 -3.037 1 65.06 180 LYS B N 1
ATOM 4890 C CA . LYS B 1 180 ? -22.484 29.672 -3.609 1 65.06 180 LYS B CA 1
ATOM 4891 C C . LYS B 1 180 ? -21.781 28.562 -2.84 1 65.06 180 LYS B C 1
ATOM 4893 O O . LYS B 1 180 ? -21.938 28.438 -1.625 1 65.06 180 LYS B O 1
ATOM 4898 N N . GLN B 1 181 ? -21.125 27.75 -3.562 1 77.5 181 GLN B N 1
ATOM 4899 C CA . GLN B 1 181 ? -20.328 26.688 -2.979 1 77.5 181 GLN B CA 1
ATOM 4900 C C . GLN B 1 181 ? -19.203 27.25 -2.113 1 77.5 181 GLN B C 1
ATOM 4902 O O . GLN B 1 181 ? -18.625 28.297 -2.449 1 77.5 181 GLN B O 1
ATOM 4907 N N . ASP B 1 182 ? -19.188 26.797 -0.941 1 82.5 182 ASP B N 1
ATOM 4908 C CA . ASP B 1 182 ? -18.094 27.156 -0.039 1 82.5 182 ASP B CA 1
ATOM 4909 C C . ASP B 1 182 ? -16.734 26.891 -0.688 1 82.5 182 ASP B C 1
ATOM 4911 O O . ASP B 1 182 ? -16.641 26.141 -1.666 1 82.5 182 ASP B O 1
ATOM 4915 N N . TYR B 1 183 ? -15.766 27.672 -0.405 1 85.56 183 TYR B N 1
ATOM 4916 C CA . TYR B 1 183 ? -14.453 27.453 -0.996 1 85.56 183 TYR B CA 1
ATOM 4917 C C . TYR B 1 183 ? -13.344 27.688 0.029 1 85.56 183 TYR B C 1
ATOM 4919 O O . TYR B 1 183 ? -13.617 28.109 1.157 1 85.56 183 TYR B O 1
ATOM 4927 N N . GLU B 1 184 ? -12.203 27.484 -0.252 1 90.25 184 GLU B N 1
ATOM 4928 C CA . GLU B 1 184 ? -11.047 27.344 0.627 1 90.25 184 GLU B CA 1
ATOM 4929 C C . GLU B 1 184 ? -10.789 28.641 1.395 1 90.25 184 GLU B C 1
ATOM 4931 O O . GLU B 1 184 ? -10.625 28.625 2.617 1 90.25 184 GLU B O 1
ATOM 4936 N N . LEU B 1 185 ? -10.836 29.812 0.812 1 91.88 185 LEU B N 1
ATOM 4937 C CA . LEU B 1 185 ? -10.547 31.078 1.46 1 91.88 185 LEU B CA 1
ATOM 4938 C C . LEU B 1 185 ? -11.648 31.453 2.451 1 91.88 185 LEU B C 1
ATOM 4940 O O . LEU B 1 185 ? -11.367 32 3.523 1 91.88 185 LEU B O 1
ATOM 4944 N N . ALA B 1 186 ? -12.852 31.141 2.045 1 91.81 186 ALA B N 1
ATOM 4945 C CA . ALA B 1 186 ? -13.961 31.406 2.957 1 91.81 186 ALA B CA 1
ATOM 4946 C C . ALA B 1 186 ? -13.859 30.547 4.215 1 91.81 186 ALA B C 1
ATOM 4948 O O . ALA B 1 186 ? -14.094 31.031 5.324 1 91.81 186 ALA B O 1
ATOM 4949 N N . ALA B 1 187 ? -13.516 29.359 3.977 1 94 187 ALA B N 1
ATOM 4950 C CA . ALA B 1 187 ? -13.344 28.438 5.105 1 94 187 ALA B CA 1
ATOM 4951 C C . ALA B 1 187 ? -12.188 28.891 5.996 1 94 187 ALA B C 1
ATOM 4953 O O . ALA B 1 187 ? -12.281 28.812 7.223 1 94 187 ALA B O 1
ATOM 4954 N N . ALA B 1 188 ? -11.117 29.344 5.406 1 95.31 188 ALA B N 1
ATOM 4955 C CA . ALA B 1 188 ? -9.969 29.828 6.164 1 95.31 188 ALA B CA 1
ATOM 4956 C C . ALA B 1 188 ? -10.344 31.047 7.012 1 95.31 188 ALA B C 1
ATO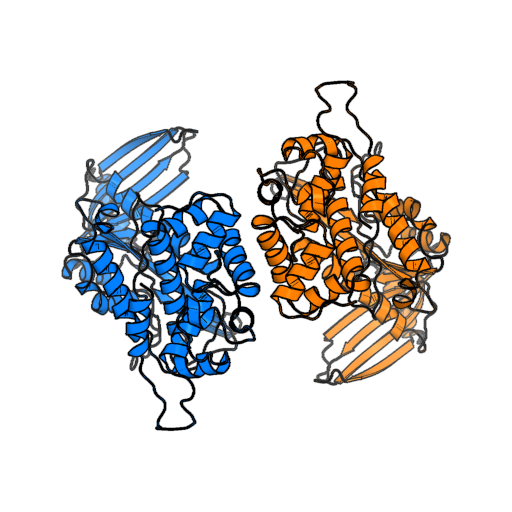M 4958 O O . ALA B 1 188 ? -9.922 31.156 8.164 1 95.31 188 ALA B O 1
ATOM 4959 N N . ARG B 1 189 ? -11.094 31.875 6.426 1 93.94 189 ARG B N 1
ATOM 4960 C CA . ARG B 1 189 ? -11.539 33.031 7.164 1 93.94 189 ARG B CA 1
ATOM 4961 C C . ARG B 1 189 ? -12.43 32.656 8.336 1 93.94 189 ARG B C 1
ATOM 4963 O O . ARG B 1 189 ? -12.297 33.188 9.438 1 93.94 189 ARG B O 1
ATOM 4970 N N . ARG B 1 190 ? -13.336 31.766 8.055 1 94.19 190 ARG B N 1
ATOM 4971 C CA . ARG B 1 190 ? -14.195 31.25 9.125 1 94.19 190 ARG B CA 1
ATOM 4972 C C . ARG B 1 190 ? -13.375 30.625 10.234 1 94.19 190 ARG B C 1
ATOM 4974 O O . ARG B 1 190 ? -13.68 30.797 11.422 1 94.19 190 ARG B O 1
ATOM 4981 N N . TRP B 1 191 ? -12.383 29.922 9.852 1 96 191 TRP B N 1
ATOM 4982 C CA . TRP B 1 191 ? -11.508 29.297 10.828 1 96 191 TRP B CA 1
ATOM 4983 C C . TRP B 1 191 ? -10.82 30.344 11.695 1 96 191 TRP B C 1
ATOM 4985 O O . TRP B 1 191 ? -10.75 30.203 12.922 1 96 191 TRP B O 1
ATOM 4995 N N . LEU B 1 192 ? -10.312 31.406 11.07 1 95.31 192 LEU B N 1
ATOM 4996 C CA . LEU B 1 192 ? -9.625 32.469 11.781 1 95.31 192 LEU B CA 1
ATOM 4997 C C . LEU B 1 192 ? -10.562 33.188 12.75 1 95.31 192 LEU B C 1
ATOM 4999 O O . LEU B 1 192 ? -10.156 33.562 13.852 1 95.31 192 LEU B O 1
ATOM 5003 N N . GLU B 1 193 ? -11.742 33.312 12.336 1 94.38 193 GLU B N 1
ATOM 5004 C CA . GLU B 1 193 ? -12.734 33.938 13.188 1 94.38 193 GLU B CA 1
ATOM 5005 C C . GLU B 1 193 ? -13.023 33.094 14.43 1 94.38 193 GLU B C 1
ATOM 5007 O O . GLU B 1 193 ? -13.172 33.625 15.531 1 94.38 193 GLU B O 1
ATOM 5012 N N . ARG B 1 194 ? -12.984 31.875 14.203 1 93.94 194 ARG B N 1
ATOM 5013 C CA . ARG B 1 194 ? -13.344 30.969 15.289 1 93.94 194 ARG B CA 1
ATOM 5014 C C . ARG B 1 194 ? -12.141 30.688 16.188 1 93.94 194 ARG B C 1
ATOM 5016 O O . ARG B 1 194 ? -12.258 30.75 17.406 1 93.94 194 ARG B O 1
ATOM 5023 N N . GLU B 1 195 ? -10.984 30.406 15.57 1 94.56 195 GLU B N 1
ATOM 5024 C CA . GLU B 1 195 ? -9.844 29.891 16.328 1 94.56 195 GLU B CA 1
ATOM 5025 C C . GLU B 1 195 ? -8.781 30.953 16.531 1 94.56 195 GLU B C 1
ATOM 5027 O O . GLU B 1 195 ? -7.852 30.766 17.328 1 94.56 195 GLU B O 1
ATOM 5032 N N . GLY B 1 196 ? -8.836 32.094 15.852 1 92.06 196 GLY B N 1
ATOM 5033 C CA . GLY B 1 196 ? -7.809 33.125 15.875 1 92.06 196 GLY B CA 1
ATOM 5034 C C . GLY B 1 196 ? -7.473 33.625 17.281 1 92.06 196 GLY B C 1
ATOM 5035 O O . GLY B 1 196 ? -6.305 33.812 17.594 1 92.06 196 GLY B O 1
ATOM 5036 N N . GLY B 1 197 ? -8.508 33.688 18.078 1 92.12 197 GLY B N 1
ATOM 5037 C CA . GLY B 1 197 ? -8.328 34.188 19.422 1 92.12 197 GLY B CA 1
ATOM 5038 C C . GLY B 1 197 ? -7.617 33.219 20.344 1 92.12 197 GLY B C 1
ATOM 5039 O O . GLY B 1 197 ? -7.125 33.594 21.406 1 92.12 197 GLY B O 1
ATOM 5040 N N . HIS B 1 198 ? -7.535 32 19.922 1 94.12 198 HIS B N 1
ATOM 5041 C CA . HIS B 1 198 ? -6.934 30.969 20.75 1 94.12 198 HIS B CA 1
ATOM 5042 C C . HIS B 1 198 ? -5.488 30.688 20.344 1 94.12 198 HIS B C 1
ATOM 5044 O O . HIS B 1 198 ? -4.797 29.906 20.984 1 94.12 198 HIS B O 1
ATOM 5050 N N . LEU B 1 199 ? -5.023 31.375 19.266 1 95.38 199 LEU B N 1
ATOM 5051 C CA . LEU B 1 199 ? -3.65 31.219 18.797 1 95.38 199 LEU B CA 1
ATOM 5052 C C . LEU B 1 199 ? -2.697 32.094 19.594 1 95.38 199 LEU B C 1
ATOM 5054 O O . LEU B 1 199 ? -3.133 33.031 20.281 1 95.38 199 LEU B O 1
ATOM 5058 N N . PRO B 1 200 ? -1.416 31.766 19.5 1 93.56 200 PRO B N 1
ATOM 5059 C CA . PRO B 1 200 ? -0.446 32.656 20.125 1 93.56 200 PRO B CA 1
ATOM 5060 C C . PRO B 1 200 ? -0.54 34.094 19.594 1 93.56 200 PRO B C 1
ATOM 5062 O O . PRO B 1 200 ? -1.104 34.312 18.516 1 93.56 200 PRO B O 1
ATOM 5065 N N . ALA B 1 201 ? -0.022 35 20.328 1 90.56 201 ALA B N 1
ATOM 5066 C CA . ALA B 1 201 ? -0.141 36.406 20 1 90.56 201 ALA B CA 1
ATOM 5067 C C . ALA B 1 201 ? 0.557 36.75 18.688 1 90.56 201 ALA B C 1
ATOM 5069 O O . ALA B 1 201 ? 0.05 37.531 17.891 1 90.56 201 ALA B O 1
ATOM 5070 N N . ASN B 1 202 ? 1.673 36.188 18.516 1 95.5 202 ASN B N 1
ATOM 5071 C CA . ASN B 1 202 ? 2.449 36.438 17.297 1 95.5 202 ASN B CA 1
ATOM 5072 C C . ASN B 1 202 ? 2.43 35.219 16.359 1 95.5 202 ASN B C 1
ATOM 5074 O O . ASN B 1 202 ? 3.141 34.25 16.578 1 95.5 202 ASN B O 1
ATOM 5078 N N . VAL B 1 203 ? 1.618 35.375 15.297 1 97.12 203 VAL B N 1
ATOM 5079 C CA . VAL B 1 203 ? 1.452 34.281 14.359 1 97.12 203 VAL B CA 1
ATOM 5080 C C . VAL B 1 203 ? 1.681 34.781 12.938 1 97.12 203 VAL B C 1
ATOM 5082 O O . VAL B 1 203 ? 1.299 35.906 12.594 1 97.12 203 VAL B O 1
ATOM 5085 N N . THR B 1 204 ? 2.379 34.031 12.148 1 98.12 204 THR B N 1
ATOM 5086 C CA . THR B 1 204 ? 2.535 34.25 10.719 1 98.12 204 THR B CA 1
ATOM 5087 C C . THR B 1 204 ? 1.841 33.156 9.922 1 98.12 204 THR B C 1
ATOM 5089 O O . THR B 1 204 ? 2.139 31.969 10.086 1 98.12 204 THR B O 1
ATOM 5092 N N . PHE B 1 205 ? 0.972 33.531 9.086 1 97.94 205 PHE B N 1
ATOM 5093 C CA . PHE B 1 205 ? 0.212 32.594 8.297 1 97.94 205 PHE B CA 1
ATOM 5094 C C . PHE B 1 205 ? 0.905 32.312 6.969 1 97.94 205 PHE B C 1
ATOM 5096 O O . PHE B 1 205 ? 1.416 33.219 6.32 1 97.94 205 PHE B O 1
ATOM 5103 N N . LEU B 1 206 ? 1.014 31.047 6.684 1 97.94 206 LEU B N 1
ATOM 5104 C CA . LEU B 1 206 ? 1.562 30.594 5.41 1 97.94 206 LEU B CA 1
ATOM 5105 C C . LEU B 1 206 ? 0.467 30.016 4.527 1 97.94 206 LEU B C 1
ATOM 5107 O O . LEU B 1 206 ? -0.445 29.344 5.02 1 97.94 206 LEU B O 1
ATOM 5111 N N . GLY B 1 207 ? 0.521 30.25 3.223 1 95.56 207 GLY B N 1
ATOM 5112 C CA . GLY B 1 207 ? -0.455 29.719 2.283 1 95.56 207 GLY B CA 1
ATOM 5113 C C . GLY B 1 207 ? 0.051 29.688 0.853 1 95.56 207 GLY B C 1
ATOM 5114 O O . GLY B 1 207 ? 1.062 30.328 0.533 1 95.56 207 GLY B O 1
ATOM 5115 N N . ASP B 1 208 ? -0.604 28.969 0.09 1 94.38 208 ASP B N 1
ATOM 5116 C CA . ASP B 1 208 ? -0.24 28.922 -1.322 1 94.38 208 ASP B CA 1
ATOM 5117 C C . ASP B 1 208 ? -0.759 30.141 -2.076 1 94.38 208 ASP B C 1
ATOM 5119 O O . ASP B 1 208 ? -1.223 31.094 -1.462 1 94.38 208 ASP B O 1
ATOM 5123 N N . ASP B 1 209 ? -0.583 30.156 -3.369 1 95.38 209 ASP B N 1
ATOM 5124 C CA . ASP B 1 209 ? -0.87 31.312 -4.219 1 95.38 209 ASP B CA 1
ATOM 5125 C C . ASP B 1 209 ? -2.342 31.703 -4.129 1 95.38 209 ASP B C 1
ATOM 5127 O O . ASP B 1 209 ? -2.682 32.875 -4.281 1 95.38 209 ASP B O 1
ATOM 5131 N N . LEU B 1 210 ? -3.162 30.797 -3.771 1 93.12 210 LEU B N 1
ATOM 5132 C CA . LEU B 1 210 ? -4.598 31.031 -3.684 1 93.12 210 LEU B CA 1
ATOM 5133 C C . LEU B 1 210 ? -4.922 31.984 -2.529 1 93.12 210 LEU B C 1
ATOM 5135 O O . LEU B 1 210 ? -5.918 32.719 -2.576 1 93.12 210 LEU B O 1
ATOM 5139 N N . TYR B 1 211 ? -4.105 31.984 -1.54 1 95.81 211 TYR B N 1
ATOM 5140 C CA . TYR B 1 211 ? -4.348 32.781 -0.338 1 95.81 211 TYR B CA 1
ATOM 5141 C C . TYR B 1 211 ? -3.854 34.188 -0.516 1 95.81 211 TYR B C 1
ATOM 5143 O O . TYR B 1 211 ? -4.207 35.094 0.265 1 95.81 211 TYR B O 1
ATOM 5151 N N . CYS B 1 212 ? -3.068 34.344 -1.531 1 96.12 212 CYS B N 1
ATOM 5152 C CA . CYS B 1 212 ? -2.453 35.656 -1.737 1 96.12 212 CYS B CA 1
ATOM 5153 C C . CYS B 1 212 ? -3.416 36.625 -2.439 1 96.12 212 CYS B C 1
ATOM 5155 O O . CYS B 1 212 ? -3.152 37.062 -3.557 1 96.12 212 CYS B O 1
ATOM 5157 N N . LYS B 1 213 ? -4.508 36.906 -1.82 1 94.75 213 LYS B N 1
ATOM 5158 C CA . LYS B 1 213 ? -5.523 37.875 -2.283 1 94.75 213 LYS B CA 1
ATOM 5159 C C . LYS B 1 213 ? -5.707 39 -1.291 1 94.75 213 LYS B C 1
ATOM 5161 O O . LYS B 1 213 ? -5.645 38.812 -0.077 1 94.75 213 LYS B O 1
ATOM 5166 N N . GLN B 1 214 ? -6 40.156 -1.818 1 95 214 GLN B N 1
ATOM 5167 C CA . GLN B 1 214 ? -6.016 41.375 -1.01 1 95 214 GLN B CA 1
ATOM 5168 C C . GLN B 1 214 ? -7.004 41.25 0.148 1 95 214 GLN B C 1
ATOM 5170 O O . GLN B 1 214 ? -6.668 41.562 1.292 1 95 214 GLN B O 1
ATOM 5175 N N . PRO B 1 215 ? -8.219 40.719 -0.078 1 93.88 215 PRO B N 1
ATOM 5176 C CA . PRO B 1 215 ? -9.148 40.656 1.053 1 93.88 215 PRO B CA 1
ATOM 5177 C C . PRO B 1 215 ? -8.617 39.781 2.195 1 93.88 215 PRO B C 1
ATOM 5179 O O . PRO B 1 215 ? -8.789 40.125 3.367 1 93.88 215 PRO B O 1
ATOM 5182 N N . PHE B 1 216 ? -8.016 38.75 1.896 1 95.31 216 PHE B N 1
ATOM 5183 C CA . PHE B 1 216 ? -7.492 37.844 2.916 1 95.31 216 PHE B CA 1
ATOM 5184 C C . PHE B 1 216 ? -6.293 38.469 3.621 1 95.31 216 PHE B C 1
ATOM 5186 O O . PHE B 1 216 ? -6.199 38.438 4.848 1 95.31 216 PHE B O 1
ATOM 5193 N N . CYS B 1 217 ? -5.406 39.094 2.906 1 96.38 217 CYS B N 1
ATOM 5194 C CA . CYS B 1 217 ? -4.238 39.75 3.473 1 96.38 217 CYS B CA 1
ATOM 5195 C C . CYS B 1 217 ? -4.66 40.875 4.398 1 96.38 217 CYS B C 1
ATOM 5197 O O . CYS B 1 217 ? -4.109 41.031 5.488 1 96.38 217 CYS B O 1
ATOM 5199 N N . GLU B 1 218 ? -5.605 41.594 3.932 1 96.06 218 GLU B N 1
ATOM 5200 C CA . GLU B 1 218 ? -6.102 42.688 4.738 1 96.06 218 GLU B CA 1
ATOM 5201 C C . GLU B 1 218 ? -6.711 42.188 6.047 1 96.06 218 GLU B C 1
ATOM 5203 O O . GLU B 1 218 ? -6.52 42.812 7.102 1 96.06 218 GLU B O 1
ATOM 5208 N N . TYR B 1 219 ? -7.406 41.156 5.879 1 94.88 219 TYR B N 1
ATOM 5209 C CA . TYR B 1 219 ? -8.023 40.594 7.062 1 94.88 219 TYR B CA 1
ATOM 5210 C C . TYR B 1 219 ? -6.969 40.156 8.086 1 94.88 219 TYR B C 1
ATOM 5212 O O . TYR B 1 219 ? -7.109 40.438 9.273 1 94.88 219 TYR B O 1
ATOM 5220 N N . LEU B 1 220 ? -5.918 39.562 7.672 1 95.81 220 LEU B N 1
ATOM 5221 C CA . LEU B 1 220 ? -4.836 39.125 8.555 1 95.81 220 LEU B CA 1
ATOM 5222 C C . LEU B 1 220 ? -4.184 40.344 9.227 1 95.81 220 LEU B C 1
ATOM 5224 O O . LEU B 1 220 ? -3.957 40.344 10.438 1 95.81 220 LEU B O 1
ATOM 5228 N N . LYS B 1 221 ? -3.988 41.344 8.477 1 94.69 221 LYS B N 1
ATOM 5229 C CA . LYS B 1 221 ? -3.367 42.562 8.992 1 94.69 221 LYS B CA 1
ATOM 5230 C C . LYS B 1 221 ? -4.25 43.219 10.047 1 94.69 221 LYS B C 1
ATOM 5232 O O . LYS B 1 221 ? -3.752 43.719 11.07 1 94.69 221 LYS B O 1
ATOM 5237 N N . GLN B 1 222 ? -5.465 43.219 9.727 1 93.38 222 GLN B N 1
ATOM 5238 C CA . GLN B 1 222 ? -6.418 43.812 10.656 1 93.38 222 GLN B CA 1
ATOM 5239 C C . GLN B 1 222 ? -6.41 43.062 11.992 1 93.38 222 GLN B C 1
ATOM 5241 O O . GLN B 1 222 ? -6.621 43.656 13.047 1 93.38 222 GLN B O 1
ATOM 5246 N N . GLN B 1 223 ? -6.168 41.812 11.93 1 92.69 223 GLN B N 1
ATOM 5247 C CA . GLN B 1 223 ? -6.125 41 13.141 1 92.69 223 GLN B CA 1
ATOM 5248 C C . GLN B 1 223 ? -4.746 41.062 13.797 1 92.69 223 GLN B C 1
ATOM 5250 O O . GLN B 1 223 ? -4.492 40.344 14.781 1 92.69 223 GLN B O 1
ATOM 5255 N N . GLY B 1 224 ? -3.891 41.812 13.219 1 91.81 224 GLY B N 1
ATOM 5256 C CA . GLY B 1 224 ? -2.553 41.969 13.766 1 91.81 224 GLY B CA 1
ATOM 5257 C C . GLY B 1 224 ? -1.671 40.75 13.516 1 91.81 224 GLY B C 1
ATOM 5258 O O . GLY B 1 224 ? -0.796 40.438 14.328 1 91.81 224 GLY B O 1
ATOM 5259 N N . ARG B 1 225 ? -1.942 40 12.508 1 95.62 225 ARG B N 1
ATOM 5260 C CA . ARG B 1 225 ? -1.177 38.812 12.164 1 95.62 225 ARG B CA 1
ATOM 5261 C C . ARG B 1 225 ? -0.322 39.062 10.922 1 95.62 225 ARG B C 1
ATOM 5263 O O . ARG B 1 225 ? -0.621 39.938 10.117 1 95.62 225 ARG B O 1
ATOM 5270 N N . HIS B 1 226 ? 0.757 38.344 10.844 1 97.5 226 HIS B N 1
ATOM 5271 C CA . HIS B 1 226 ? 1.65 38.438 9.688 1 97.5 226 HIS B CA 1
ATOM 5272 C C . HIS B 1 226 ? 1.346 37.344 8.672 1 97.5 226 HIS B C 1
ATOM 5274 O O . HIS B 1 226 ? 0.616 36.375 8.969 1 97.5 226 HIS B O 1
ATOM 5280 N N . PHE B 1 227 ? 1.851 37.531 7.449 1 98.12 227 PHE B N 1
ATOM 5281 C CA . PHE B 1 227 ? 1.631 36.5 6.445 1 98.12 227 PHE B CA 1
ATOM 5282 C C . PHE B 1 227 ? 2.832 36.375 5.52 1 98.12 227 PHE B C 1
ATOM 5284 O O . PHE B 1 227 ? 3.576 37.344 5.332 1 98.12 227 PHE B O 1
ATOM 5291 N N . ILE B 1 228 ? 3.158 35.281 5.09 1 98.25 228 ILE B N 1
ATOM 5292 C CA . ILE B 1 228 ? 4.059 34.906 3.996 1 98.25 228 ILE B CA 1
ATOM 5293 C C . ILE B 1 228 ? 3.342 34 3.018 1 98.25 228 ILE B C 1
ATOM 5295 O O . ILE B 1 228 ? 3.195 32.812 3.281 1 98.25 228 ILE B O 1
ATOM 5299 N N . LEU B 1 229 ? 2.908 34.5 1.907 1 98 229 LEU B N 1
ATOM 5300 C CA . LEU B 1 229 ? 2.07 33.781 0.972 1 98 229 LEU B CA 1
ATOM 5301 C C . LEU B 1 229 ? 2.766 33.625 -0.377 1 98 229 LEU B C 1
ATOM 5303 O O . LEU B 1 229 ? 3.426 34.531 -0.848 1 98 229 LEU B O 1
ATOM 5307 N N . VAL B 1 230 ? 2.645 32.469 -0.916 1 97.19 230 VAL B N 1
ATOM 5308 C CA . VAL B 1 230 ? 3.193 32.25 -2.25 1 97.19 230 VAL B CA 1
ATOM 5309 C C . VAL B 1 230 ? 2.555 33.25 -3.236 1 97.19 230 VAL B C 1
ATOM 5311 O O . VAL B 1 230 ? 1.349 33.5 -3.174 1 97.19 230 VAL B O 1
ATOM 5314 N N . CYS B 1 231 ? 3.395 33.75 -4.102 1 97.06 231 CYS B N 1
ATOM 5315 C CA . CYS B 1 231 ? 2.953 34.781 -5.055 1 97.06 231 CYS B CA 1
ATOM 5316 C C . CYS B 1 231 ? 3.492 34.469 -6.449 1 97.06 231 CYS B C 1
ATOM 5318 O O . CYS B 1 231 ? 4.613 34.875 -6.781 1 97.06 231 CYS B O 1
ATOM 5320 N N . LYS B 1 232 ? 2.672 33.938 -7.207 1 94.5 232 LYS B N 1
ATOM 5321 C CA . LYS B 1 232 ? 3.102 33.531 -8.539 1 94.5 232 LYS B CA 1
ATOM 5322 C C . LYS B 1 232 ? 2.852 34.625 -9.562 1 94.5 232 LYS B C 1
ATOM 5324 O O . LYS B 1 232 ? 1.856 35.344 -9.477 1 94.5 232 LYS B O 1
ATOM 5329 N N . PRO B 1 233 ? 3.709 34.625 -10.617 1 93.75 233 PRO B N 1
ATOM 5330 C CA . PRO B 1 233 ? 3.551 35.656 -11.648 1 93.75 233 PRO B CA 1
ATOM 5331 C C . PRO B 1 233 ? 2.254 35.5 -12.438 1 93.75 233 PRO B C 1
ATOM 5333 O O . PRO B 1 233 ? 1.641 36.5 -12.82 1 93.75 233 PRO B O 1
ATOM 5336 N N . GLU B 1 234 ? 1.83 34.312 -12.625 1 92.81 234 GLU B N 1
ATOM 5337 C CA . GLU B 1 234 ? 0.639 34.062 -13.43 1 92.81 234 GLU B CA 1
ATOM 5338 C C . GLU B 1 234 ? -0.616 34.594 -12.742 1 92.81 234 GLU B C 1
ATOM 5340 O O . GLU B 1 234 ? -1.554 35.031 -13.414 1 92.81 234 GLU B O 1
ATOM 5345 N N . SER B 1 235 ? -0.572 34.656 -11.469 1 93.5 235 SER B N 1
ATOM 5346 C CA . SER B 1 235 ? -1.753 35.031 -10.703 1 93.5 235 SER B CA 1
ATOM 5347 C C . SER B 1 235 ? -1.706 36.531 -10.336 1 93.5 235 SER B C 1
ATOM 5349 O O . SER B 1 235 ? -2.734 37.125 -10.016 1 93.5 235 SER B O 1
ATOM 5351 N N . HIS B 1 236 ? -0.537 37.094 -10.383 1 95.31 236 HIS B N 1
ATOM 5352 C CA . HIS B 1 236 ? -0.358 38.469 -9.914 1 95.31 236 HIS B CA 1
ATOM 5353 C C . HIS B 1 236 ? 0.369 39.312 -10.961 1 95.31 236 HIS B C 1
ATOM 5355 O O . HIS B 1 236 ? 1.45 39.844 -10.688 1 95.31 236 HIS B O 1
ATOM 5361 N N . LYS B 1 237 ? -0.304 39.594 -12.008 1 93.75 237 LYS B N 1
ATOM 5362 C CA . LYS B 1 237 ? 0.302 40.281 -13.141 1 93.75 237 LYS B CA 1
ATOM 5363 C C . LYS B 1 237 ? 0.668 41.719 -12.773 1 93.75 237 LYS B C 1
ATOM 5365 O O . LYS B 1 237 ? 1.77 42.188 -13.078 1 93.75 237 LYS B O 1
ATOM 5370 N N . THR B 1 238 ? -0.232 42.406 -12.133 1 93.56 238 THR B N 1
ATOM 5371 C CA . THR B 1 238 ? -0.006 43.781 -11.75 1 93.56 238 THR B CA 1
ATOM 5372 C C . THR B 1 238 ? 1.213 43.906 -10.844 1 93.56 238 THR B C 1
ATOM 5374 O O . THR B 1 238 ? 2.059 44.781 -11.039 1 93.56 238 THR B O 1
ATOM 5377 N N . LEU B 1 239 ? 1.289 43.031 -9.891 1 95.31 239 LEU B N 1
ATOM 5378 C CA . LEU B 1 239 ? 2.406 43.062 -8.953 1 95.31 239 LEU B CA 1
ATOM 5379 C C . LEU B 1 239 ? 3.732 42.875 -9.68 1 95.31 239 LEU B C 1
ATOM 5381 O O . LEU B 1 239 ? 4.688 43.625 -9.438 1 95.31 239 LEU B O 1
ATOM 5385 N N . TYR B 1 240 ? 3.771 42.062 -10.57 1 95.75 240 TYR B N 1
ATOM 5386 C CA . TYR B 1 240 ? 5.027 41.781 -11.25 1 95.75 240 TYR B CA 1
ATOM 5387 C C . TYR B 1 240 ? 5.375 42.844 -12.266 1 95.75 240 TYR B C 1
ATOM 5389 O O . TYR B 1 240 ? 6.551 43.062 -12.57 1 95.75 240 TYR B O 1
ATOM 5397 N N . GLU B 1 241 ? 4.383 43.531 -12.805 1 95.31 241 GLU B N 1
ATOM 5398 C CA . GLU B 1 241 ? 4.668 44.688 -13.609 1 95.31 241 GLU B CA 1
ATOM 5399 C C . GLU B 1 241 ? 5.387 45.781 -12.789 1 95.31 241 GLU B C 1
ATOM 5401 O O . GLU B 1 241 ? 6.344 46.375 -13.266 1 95.31 241 GLU B O 1
ATOM 5406 N N . TRP B 1 242 ? 4.918 45.906 -11.656 1 93.88 242 TRP B N 1
ATOM 5407 C CA . TRP B 1 242 ? 5.555 46.875 -10.758 1 93.88 242 TRP B CA 1
ATOM 5408 C C . TRP B 1 242 ? 6.969 46.406 -10.398 1 93.88 242 TRP B C 1
ATOM 5410 O O . TRP B 1 242 ? 7.895 47.219 -10.352 1 93.88 242 TRP B O 1
ATOM 5420 N N . VAL B 1 243 ? 7.133 45.156 -10.086 1 95.75 243 VAL B N 1
ATOM 5421 C CA . VAL B 1 243 ? 8.453 44.625 -9.75 1 95.75 243 VAL B CA 1
ATOM 5422 C C . VAL B 1 243 ? 9.422 44.875 -10.898 1 95.75 243 VAL B C 1
ATOM 5424 O O . VAL B 1 243 ? 10.578 45.25 -10.672 1 95.75 243 VAL B O 1
ATOM 5427 N N . GLU B 1 244 ? 8.938 44.688 -12.094 1 94.94 244 GLU B N 1
ATOM 5428 C CA . GLU B 1 244 ? 9.766 44.969 -13.266 1 94.94 244 GLU B CA 1
ATOM 5429 C C . GLU B 1 244 ? 10.133 46.438 -13.352 1 94.94 244 GLU B C 1
ATOM 5431 O O . GLU B 1 244 ? 11.266 46.781 -13.695 1 94.94 244 GLU B O 1
ATOM 5436 N N . ASP B 1 245 ? 9.195 47.25 -13.094 1 94.12 245 ASP B N 1
ATOM 5437 C CA . ASP B 1 245 ? 9.453 48.688 -13.086 1 94.12 245 ASP B CA 1
ATOM 5438 C C . ASP B 1 245 ? 10.469 49.062 -12.016 1 94.12 245 ASP B C 1
ATOM 5440 O O . ASP B 1 245 ? 11.375 49.844 -12.266 1 94.12 245 ASP B O 1
ATOM 5444 N N . PHE B 1 246 ? 10.273 48.5 -10.875 1 94.31 246 PHE B N 1
ATOM 5445 C CA . PHE B 1 246 ? 11.211 48.75 -9.781 1 94.31 246 PHE B CA 1
ATOM 5446 C C . PHE B 1 246 ? 12.609 48.25 -10.141 1 94.31 246 PHE B C 1
ATOM 5448 O O . PHE B 1 246 ? 13.602 48.875 -9.773 1 94.31 246 PHE B O 1
ATOM 5455 N N . GLN B 1 247 ? 12.617 47.188 -10.773 1 92.94 247 GLN B N 1
ATOM 5456 C CA . GLN B 1 247 ? 13.898 46.656 -11.211 1 92.94 247 GLN B CA 1
ATOM 5457 C C . GLN B 1 247 ? 14.594 47.625 -12.172 1 92.94 247 GLN B C 1
ATOM 5459 O O . GLN B 1 247 ? 15.797 47.844 -12.055 1 92.94 247 GLN B O 1
ATOM 5464 N N . ARG B 1 248 ? 13.859 48.188 -13.078 1 93.19 248 ARG B N 1
ATOM 5465 C CA . ARG B 1 248 ? 14.398 49.156 -14.039 1 93.19 248 ARG B CA 1
ATOM 5466 C C . ARG B 1 248 ? 14.898 50.406 -13.336 1 93.19 248 ARG B C 1
ATOM 5468 O O . ARG B 1 248 ? 15.883 51.031 -13.766 1 93.19 248 ARG B O 1
ATOM 5475 N N . LEU B 1 249 ? 14.281 50.75 -12.297 1 93.62 249 LEU B N 1
ATOM 5476 C CA . LEU B 1 249 ? 14.633 51.938 -11.555 1 93.62 249 LEU B CA 1
ATOM 5477 C C . LEU B 1 249 ? 15.727 51.656 -10.531 1 93.62 249 LEU B C 1
ATOM 5479 O O . LEU B 1 249 ? 16.172 52.562 -9.805 1 93.62 249 LEU B O 1
ATOM 5483 N N . GLY B 1 250 ? 16.125 50.406 -10.352 1 89.88 250 GLY B N 1
ATOM 5484 C CA . GLY B 1 250 ? 17.172 50 -9.43 1 89.88 250 GLY B CA 1
ATOM 5485 C C . GLY B 1 250 ? 16.688 49.875 -7.996 1 89.88 250 GLY B C 1
ATOM 5486 O O . GLY B 1 250 ? 17.484 50.031 -7.055 1 89.88 250 GLY B O 1
ATOM 5487 N N . GLN B 1 251 ? 15.422 49.625 -7.84 1 91.31 251 GLN B N 1
ATOM 5488 C CA . GLN B 1 251 ? 14.836 49.594 -6.504 1 91.31 251 GLN B CA 1
ATOM 5489 C C . GLN B 1 251 ? 14.656 48.156 -6.02 1 91.31 251 GLN B C 1
ATOM 5491 O O . GLN B 1 251 ? 14.125 47.906 -4.93 1 91.31 251 GLN B O 1
ATOM 5496 N N . VAL B 1 252 ? 15.047 47.25 -6.812 1 94.75 252 VAL B N 1
ATOM 5497 C CA . VAL B 1 252 ? 15.016 45.844 -6.418 1 94.75 252 VAL B CA 1
ATOM 5498 C C . VAL B 1 252 ? 16.391 45.406 -5.906 1 94.75 252 VAL B C 1
ATOM 5500 O O . VAL B 1 252 ? 17.391 45.594 -6.602 1 94.75 252 VAL B O 1
ATOM 5503 N N . GLU B 1 253 ? 16.422 45 -4.695 1 94.88 253 GLU B N 1
ATOM 5504 C CA . GLU B 1 253 ? 17.672 44.562 -4.09 1 94.88 253 GLU B CA 1
ATOM 5505 C C . GLU B 1 253 ? 17.938 43.094 -4.398 1 94.88 253 GLU B C 1
ATOM 5507 O O . GLU B 1 253 ? 17.031 42.25 -4.328 1 94.88 253 GLU B O 1
ATOM 5512 N N . VAL B 1 254 ? 19.141 42.812 -4.77 1 95.06 254 VAL B N 1
ATOM 5513 C CA . VAL B 1 254 ? 19.531 41.438 -5.074 1 95.06 254 VAL B CA 1
ATOM 5514 C C . VAL B 1 254 ? 20.578 40.969 -4.066 1 95.06 254 VAL B C 1
ATOM 5516 O O . VAL B 1 254 ? 21.562 41.688 -3.811 1 95.06 254 VAL B O 1
ATOM 5519 N N . ILE B 1 255 ? 20.281 39.906 -3.449 1 95.31 255 ILE B N 1
ATOM 5520 C CA . ILE B 1 255 ? 21.188 39.312 -2.465 1 95.31 255 ILE B CA 1
ATOM 5521 C C . ILE B 1 255 ? 21.547 37.906 -2.881 1 95.31 255 ILE B C 1
ATOM 5523 O O . ILE B 1 255 ? 20.672 37.094 -3.244 1 95.31 255 ILE B O 1
ATOM 5527 N N . GLU B 1 256 ? 22.828 37.531 -2.816 1 94.12 256 GLU B N 1
ATOM 5528 C CA . GLU B 1 256 ? 23.281 36.188 -3.178 1 94.12 256 GLU B CA 1
ATOM 5529 C C . GLU B 1 256 ? 24.016 35.531 -2.018 1 94.12 256 GLU B C 1
ATOM 5531 O O . GLU B 1 256 ? 24.781 36.188 -1.303 1 94.12 256 GLU B O 1
ATOM 5536 N N . LYS B 1 257 ? 23.609 34.375 -1.8 1 92.38 257 LYS B N 1
ATOM 5537 C CA . LYS B 1 257 ? 24.266 33.531 -0.79 1 92.38 257 LYS B CA 1
ATOM 5538 C C . LYS B 1 257 ? 24.672 32.188 -1.364 1 92.38 257 LYS B C 1
ATOM 5540 O O . LYS B 1 257 ? 23.906 31.562 -2.111 1 92.38 257 LYS B O 1
ATOM 5545 N N . ARG B 1 258 ? 25.891 31.719 -1.031 1 89.94 258 ARG B N 1
ATOM 5546 C CA . ARG B 1 258 ? 26.375 30.422 -1.48 1 89.94 258 ARG B CA 1
ATOM 5547 C C . ARG B 1 258 ? 26.375 29.406 -0.337 1 89.94 258 ARG B C 1
ATOM 5549 O O . ARG B 1 258 ? 26.703 29.75 0.801 1 89.94 258 ARG B O 1
ATOM 5556 N N . ARG B 1 259 ? 25.797 28.25 -0.6 1 86.81 259 ARG B N 1
ATOM 5557 C CA . ARG B 1 259 ? 25.734 27.219 0.426 1 86.81 259 ARG B CA 1
ATOM 5558 C C . ARG B 1 259 ? 26.219 25.875 -0.119 1 86.81 259 ARG B C 1
ATOM 5560 O O . ARG B 1 259 ? 25.953 25.547 -1.276 1 86.81 259 ARG B O 1
ATOM 5567 N N . TRP B 1 260 ? 26.938 25.203 0.722 1 86.62 260 TRP B N 1
ATOM 5568 C CA . TRP B 1 260 ? 27.391 23.859 0.392 1 86.62 260 TRP B CA 1
ATOM 5569 C C . TRP B 1 260 ? 26.438 22.812 0.94 1 86.62 260 TRP B C 1
ATOM 5571 O O . TRP B 1 260 ? 26.125 22.812 2.133 1 86.62 260 TRP B O 1
ATOM 5581 N N . THR B 1 261 ? 25.844 21.953 0.146 1 82.38 261 THR B N 1
ATOM 5582 C CA . THR B 1 261 ? 24.875 20.938 0.555 1 82.38 261 THR B CA 1
ATOM 5583 C C . THR B 1 261 ? 25.594 19.641 0.927 1 82.38 261 THR B C 1
ATOM 5585 O O . THR B 1 261 ? 24.938 18.688 1.371 1 82.38 261 THR B O 1
ATOM 5588 N N . GLY B 1 262 ? 26.875 19.594 0.926 1 74.81 262 GLY B N 1
ATOM 5589 C CA . GLY B 1 262 ? 27.609 18.344 1.096 1 74.81 262 GLY B CA 1
ATOM 5590 C C . GLY B 1 262 ? 27.938 17.672 -0.218 1 74.81 262 GLY B C 1
ATOM 5591 O O . GLY B 1 262 ? 28.922 16.922 -0.307 1 74.81 262 GLY B O 1
ATOM 5592 N N . LYS B 1 263 ? 27.188 17.844 -1.303 1 80.81 263 LYS B N 1
ATOM 5593 C CA . LYS B 1 263 ? 27.391 17.234 -2.607 1 80.81 263 LYS B CA 1
ATOM 5594 C C . LYS B 1 263 ? 27.75 18.266 -3.664 1 80.81 263 LYS B C 1
ATOM 5596 O O . LYS B 1 263 ? 28.594 18.016 -4.523 1 80.81 263 LYS B O 1
ATOM 5601 N N . GLN B 1 264 ? 27.078 19.391 -3.531 1 85 264 GLN B N 1
ATOM 5602 C CA . GLN B 1 264 ? 27.312 20.438 -4.516 1 85 264 GLN B CA 1
ATOM 5603 C C . GLN B 1 264 ? 27.141 21.812 -3.9 1 85 264 GLN B C 1
ATOM 5605 O O . GLN B 1 264 ? 26.578 21.953 -2.812 1 85 264 GLN B O 1
ATOM 5610 N N . ARG B 1 265 ? 27.75 22.734 -4.578 1 89.19 265 ARG B N 1
ATOM 5611 C CA . ARG B 1 265 ? 27.578 24.125 -4.168 1 89.19 265 ARG B CA 1
ATOM 5612 C C . ARG B 1 265 ? 26.359 24.75 -4.832 1 89.19 265 ARG B C 1
ATOM 5614 O O . ARG B 1 265 ? 26.172 24.609 -6.043 1 89.19 265 ARG B O 1
ATOM 5621 N N . LEU B 1 266 ? 25.453 25.328 -3.979 1 92 266 LEU B N 1
ATOM 5622 C CA . LEU B 1 266 ? 24.266 25.984 -4.488 1 92 266 LEU B CA 1
ATOM 5623 C C . LEU B 1 266 ? 24.328 27.484 -4.215 1 92 266 LEU B C 1
ATOM 5625 O O . LEU B 1 266 ? 24.844 27.922 -3.178 1 92 266 LEU B O 1
ATOM 5629 N N . THR B 1 267 ? 23.969 28.219 -5.234 1 94.62 267 THR B N 1
ATOM 5630 C CA . THR B 1 267 ? 23.844 29.672 -5.07 1 94.62 267 THR B CA 1
ATOM 5631 C C . THR B 1 267 ? 22.391 30.062 -4.898 1 94.62 267 THR B C 1
ATOM 5633 O O . THR B 1 267 ? 21.547 29.766 -5.754 1 94.62 267 THR B O 1
ATOM 5636 N N . GLU B 1 268 ? 22.125 30.719 -3.736 1 95.19 268 GLU B N 1
ATOM 5637 C CA . GLU B 1 268 ? 20.797 31.25 -3.504 1 95.19 268 GLU B CA 1
ATOM 5638 C C . GLU B 1 268 ? 20.734 32.75 -3.822 1 95.19 268 GLU B C 1
ATOM 5640 O O . GLU B 1 268 ? 21.438 33.562 -3.189 1 95.19 268 GLU B O 1
ATOM 5645 N N . ARG B 1 269 ? 20 33.062 -4.809 1 96.31 269 ARG B N 1
ATOM 5646 C CA . ARG B 1 269 ? 19.812 34.469 -5.199 1 96.31 269 ARG B CA 1
ATOM 5647 C C . ARG B 1 269 ? 18.453 34.969 -4.762 1 96.31 269 ARG B C 1
ATOM 5649 O O . ARG B 1 269 ? 17.422 34.406 -5.129 1 96.31 269 ARG B O 1
ATOM 5656 N N . TYR B 1 270 ? 18.5 36.031 -3.93 1 97.06 270 TYR B N 1
ATOM 5657 C CA . TYR B 1 270 ? 17.266 36.656 -3.432 1 97.06 270 TYR B CA 1
ATOM 5658 C C . TYR B 1 270 ? 17.031 38 -4.105 1 97.06 270 TYR B C 1
ATOM 5660 O O . TYR B 1 270 ? 17.953 38.781 -4.301 1 97.06 270 TYR B O 1
ATOM 5668 N N . ARG B 1 271 ? 15.852 38.188 -4.543 1 97.19 271 ARG B N 1
ATOM 5669 C CA . ARG B 1 271 ? 15.406 39.5 -5.016 1 97.19 271 ARG B CA 1
ATOM 5670 C C . ARG B 1 271 ? 14.305 40.062 -4.125 1 97.19 271 ARG B C 1
ATOM 5672 O O . ARG B 1 271 ? 13.398 39.344 -3.721 1 97.19 271 ARG B O 1
ATOM 5679 N N . ILE B 1 272 ? 14.398 41.375 -3.77 1 97.38 272 ILE B N 1
ATOM 5680 C CA . ILE B 1 272 ? 13.445 41.969 -2.832 1 97.38 272 ILE B CA 1
ATOM 5681 C C . ILE B 1 272 ? 12.883 43.281 -3.412 1 97.38 272 ILE B C 1
ATOM 5683 O O . ILE B 1 272 ? 13.617 44.062 -4 1 97.38 272 ILE B O 1
ATOM 5687 N N . ALA B 1 273 ? 11.641 43.438 -3.348 1 96.94 273 ALA B N 1
ATOM 5688 C CA . ALA B 1 273 ? 10.945 44.688 -3.65 1 96.94 273 ALA B CA 1
ATOM 5689 C C . ALA B 1 273 ? 9.992 45.062 -2.525 1 96.94 273 ALA B C 1
ATOM 5691 O O . ALA B 1 273 ? 9.297 44.188 -1.976 1 96.94 273 ALA B O 1
ATOM 5692 N N . GLN B 1 274 ? 9.961 46.312 -2.117 1 95.56 274 GLN B N 1
ATOM 5693 C CA . GLN B 1 274 ? 9.141 46.75 -0.995 1 95.56 274 GLN B CA 1
ATOM 5694 C C . GLN B 1 274 ? 7.973 47.594 -1.47 1 95.56 274 GLN B C 1
ATOM 5696 O O . GLN B 1 274 ? 8.086 48.312 -2.471 1 95.56 274 GLN B O 1
ATOM 5701 N N . GLN B 1 275 ? 6.867 47.469 -0.716 1 95 275 GLN B N 1
ATOM 5702 C CA . GLN B 1 275 ? 5.684 48.281 -0.897 1 95 275 GLN B CA 1
ATOM 5703 C C . GLN B 1 275 ? 5.164 48.188 -2.33 1 95 275 GLN B C 1
ATOM 5705 O O . GLN B 1 275 ? 4.969 49.219 -2.988 1 95 275 GLN B O 1
ATOM 5710 N N . VAL B 1 276 ? 4.992 47 -2.738 1 96.06 276 VAL B N 1
ATOM 5711 C CA . VAL B 1 276 ? 4.473 46.75 -4.074 1 96.06 276 VAL B CA 1
ATOM 5712 C C . VAL B 1 276 ? 2.963 46.531 -4.012 1 96.06 276 VAL B C 1
ATOM 5714 O O . VAL B 1 276 ? 2.469 45.781 -3.178 1 96.06 276 VAL B O 1
ATOM 5717 N N . PRO B 1 277 ? 2.195 47.219 -4.848 1 95.69 277 PRO B N 1
ATOM 5718 C CA . PRO B 1 277 ? 0.745 47.031 -4.828 1 95.69 277 PRO B CA 1
ATOM 5719 C C . PRO B 1 277 ? 0.337 45.625 -5.301 1 95.69 277 PRO B C 1
ATOM 5721 O O . PRO B 1 277 ? 0.849 45.125 -6.312 1 95.69 277 PRO B O 1
ATOM 5724 N N . LEU B 1 278 ? -0.613 45.031 -4.605 1 94.44 278 LEU B N 1
ATOM 5725 C CA . LEU B 1 278 ? -1.046 43.688 -4.902 1 94.44 278 LEU B CA 1
ATOM 5726 C C . LEU B 1 278 ? -2 43.656 -6.094 1 94.44 278 LEU B C 1
ATOM 5728 O O . LEU B 1 278 ? -2.125 42.656 -6.777 1 94.44 278 LEU B O 1
ATOM 5732 N N . ARG B 1 279 ? -2.717 44.75 -6.258 1 91.44 279 ARG B N 1
ATOM 5733 C CA . ARG B 1 279 ? -3.641 44.844 -7.383 1 91.44 279 ARG B CA 1
ATOM 5734 C C . ARG B 1 279 ? -3.561 46.25 -8.008 1 91.44 279 ARG B C 1
ATOM 5736 O O . ARG B 1 279 ? -2.83 47.094 -7.527 1 91.44 279 ARG B O 1
ATOM 5743 N N . ASP B 1 280 ? -4.312 46.312 -9.172 1 88.44 280 ASP B N 1
ATOM 5744 C CA . ASP B 1 280 ? -4.273 47.562 -9.922 1 88.44 280 ASP B CA 1
ATOM 5745 C C . ASP B 1 280 ? -5.406 48.5 -9.508 1 88.44 280 ASP B C 1
ATOM 5747 O O . ASP B 1 280 ? -6.359 48.719 -10.266 1 88.44 280 ASP B O 1
ATOM 5751 N N . SER B 1 281 ? -5.355 49 -8.328 1 89.81 281 SER B N 1
ATOM 5752 C CA . SER B 1 281 ? -6.355 49.938 -7.848 1 89.81 281 SER B CA 1
ATOM 5753 C C . SER B 1 281 ? -5.75 50.938 -6.852 1 89.81 281 SER B C 1
ATOM 5755 O O . SER B 1 281 ? -4.68 50.688 -6.293 1 89.81 281 SER B O 1
ATOM 5757 N N . ASP B 1 282 ? -6.375 52 -6.633 1 88.5 282 ASP B N 1
ATOM 5758 C CA . ASP B 1 282 ? -5.879 53.031 -5.734 1 88.5 282 ASP B CA 1
ATOM 5759 C C . ASP B 1 282 ? -5.859 52.531 -4.289 1 88.5 282 ASP B C 1
ATOM 5761 O O . ASP B 1 282 ? -5.039 53 -3.486 1 88.5 282 ASP B O 1
ATOM 5765 N N . ASP B 1 283 ? -6.734 51.594 -4.027 1 91.62 283 ASP B N 1
ATOM 5766 C CA . ASP B 1 283 ? -6.816 51.094 -2.664 1 91.62 283 ASP B CA 1
ATOM 5767 C C . ASP B 1 283 ? -6.039 49.781 -2.527 1 91.62 283 ASP B C 1
ATOM 5769 O O . ASP B 1 283 ? -6.277 49 -1.601 1 91.62 283 ASP B O 1
ATOM 5773 N N . ALA B 1 284 ? -5.105 49.594 -3.42 1 93.75 284 ALA B N 1
ATOM 5774 C CA . ALA B 1 284 ? -4.328 48.375 -3.436 1 93.75 284 ALA B CA 1
ATOM 5775 C C . ALA B 1 284 ? -3.508 48.219 -2.158 1 93.75 284 ALA B C 1
ATOM 5777 O O . ALA B 1 284 ? -2.943 49.188 -1.657 1 93.75 284 ALA B O 1
ATOM 5778 N N . LEU B 1 285 ? -3.625 47.031 -1.602 1 95.44 285 LEU B N 1
ATOM 5779 C CA . LEU B 1 285 ? -2.766 46.719 -0.462 1 95.44 285 LEU B CA 1
ATOM 5780 C C . LEU B 1 285 ? -1.303 46.656 -0.887 1 95.44 285 LEU B C 1
ATOM 5782 O O . LEU B 1 285 ? -0.968 46 -1.874 1 95.44 285 LEU B O 1
ATOM 5786 N N . LEU B 1 286 ? -0.476 47.406 -0.162 1 96.38 286 LEU B N 1
ATOM 5787 C CA . LEU B 1 286 ? 0.958 47.344 -0.427 1 96.38 286 LEU B CA 1
ATOM 5788 C C . LEU B 1 286 ? 1.61 46.188 0.353 1 96.38 286 LEU B C 1
ATOM 5790 O O . LEU B 1 286 ? 1.43 46.094 1.568 1 96.38 286 LEU B O 1
ATOM 5794 N N . VAL B 1 287 ? 2.283 45.375 -0.352 1 97.25 287 VAL B N 1
ATOM 5795 C CA . VAL B 1 287 ? 2.969 44.25 0.275 1 97.25 287 VAL B CA 1
ATOM 5796 C C . VAL B 1 287 ? 4.445 44.281 -0.112 1 97.25 287 VAL B C 1
ATOM 5798 O O . VAL B 1 287 ? 4.855 45.031 -0.991 1 97.25 287 VAL B O 1
ATOM 5801 N N . ASN B 1 288 ? 5.227 43.562 0.64 1 97.88 288 ASN B N 1
ATOM 5802 C CA . ASN B 1 288 ? 6.625 43.312 0.282 1 97.88 288 ASN B CA 1
ATOM 5803 C C . ASN B 1 288 ? 6.809 42 -0.445 1 97.88 288 ASN B C 1
ATOM 5805 O O . ASN B 1 288 ? 6.152 41 -0.114 1 97.88 288 ASN B O 1
ATOM 5809 N N . TRP B 1 289 ? 7.613 42.031 -1.488 1 97.88 289 TRP B N 1
ATOM 5810 C CA . TRP B 1 289 ? 7.781 40.906 -2.387 1 97.88 289 TRP B CA 1
ATOM 5811 C C . TRP B 1 289 ? 9.219 40.375 -2.365 1 97.88 289 TRP B C 1
ATOM 5813 O O . TRP B 1 289 ? 10.164 41.188 -2.336 1 97.88 289 TRP B O 1
ATOM 5823 N N . CYS B 1 290 ? 9.391 39.094 -2.281 1 97.69 290 CYS B N 1
ATOM 5824 C CA . CYS B 1 290 ? 10.727 38.5 -2.41 1 97.69 290 CYS B CA 1
ATOM 5825 C C . CYS B 1 290 ? 10.688 37.25 -3.271 1 97.69 290 CYS B C 1
ATOM 5827 O O . CYS B 1 290 ? 9.664 36.562 -3.332 1 97.69 290 CYS B O 1
ATOM 5829 N N . GLU B 1 291 ? 11.711 36.969 -3.961 1 97.25 291 GLU B N 1
ATOM 5830 C CA . GLU B 1 291 ? 11.875 35.781 -4.824 1 97.25 291 GLU B CA 1
ATOM 5831 C C . GLU B 1 291 ? 13.203 35.094 -4.555 1 97.25 291 GLU B C 1
ATOM 5833 O O . GLU B 1 291 ? 14.211 35.75 -4.254 1 97.25 291 GLU B O 1
ATOM 5838 N N . ILE B 1 292 ? 13.172 33.812 -4.586 1 96.31 292 ILE B N 1
ATOM 5839 C CA . ILE B 1 292 ? 14.391 33.031 -4.422 1 96.31 292 ILE B CA 1
ATOM 5840 C C . ILE B 1 292 ? 14.641 32.188 -5.668 1 96.31 292 ILE B C 1
ATOM 5842 O O . ILE B 1 292 ? 13.695 31.625 -6.246 1 96.31 292 ILE B O 1
ATOM 5846 N N . GLU B 1 293 ? 15.812 32.188 -6.109 1 95.69 293 GLU B N 1
ATOM 5847 C CA . GLU B 1 293 ? 16.312 31.281 -7.137 1 95.69 293 GLU B CA 1
ATOM 5848 C C . GLU B 1 293 ? 17.516 30.484 -6.633 1 95.69 293 GLU B C 1
ATOM 5850 O O . GLU B 1 293 ? 18.469 31.062 -6.102 1 95.69 293 GLU B O 1
ATOM 5855 N N . VAL B 1 294 ? 17.391 29.266 -6.672 1 94.31 294 VAL B N 1
ATOM 5856 C CA . VAL B 1 294 ? 18.516 28.391 -6.328 1 94.31 294 VAL B CA 1
ATOM 5857 C C . VAL B 1 294 ? 19.188 27.891 -7.602 1 94.31 294 VAL B C 1
ATOM 5859 O O . VAL B 1 294 ? 18.531 27.234 -8.43 1 94.31 294 VAL B O 1
ATOM 5862 N N . ILE B 1 295 ? 20.406 28.141 -7.707 1 93.88 295 ILE B N 1
ATOM 5863 C CA . ILE B 1 295 ? 21.172 27.859 -8.922 1 93.88 295 ILE B CA 1
ATOM 5864 C C . ILE B 1 295 ? 22.266 26.844 -8.617 1 93.88 295 ILE B C 1
ATOM 5866 O O . ILE B 1 295 ? 23 27 -7.637 1 93.88 295 ILE B O 1
ATOM 5870 N N . ASP B 1 296 ? 22.328 25.844 -9.406 1 91.81 296 ASP B N 1
ATOM 5871 C CA . ASP B 1 296 ? 23.359 24.828 -9.203 1 91.81 296 ASP B CA 1
ATOM 5872 C C . ASP B 1 296 ? 24.688 25.281 -9.805 1 91.81 296 ASP B C 1
ATOM 5874 O O . ASP B 1 296 ? 24.812 26.406 -10.297 1 91.81 296 ASP B O 1
ATOM 5878 N N . GLU B 1 297 ? 25.688 24.375 -9.719 1 88.88 297 GLU B N 1
ATOM 5879 C CA . GLU B 1 297 ? 27.047 24.688 -10.18 1 88.88 297 GLU B CA 1
ATOM 5880 C C . GLU B 1 297 ? 27.078 24.875 -11.695 1 88.88 297 GLU B C 1
ATOM 5882 O O . GLU B 1 297 ? 27.922 25.625 -12.211 1 88.88 297 GLU B O 1
ATOM 5887 N N . GLN B 1 298 ? 26.188 24.266 -12.359 1 89.88 298 GLN B N 1
ATOM 5888 C CA . GLN B 1 298 ? 26.156 24.344 -13.82 1 89.88 298 GLN B CA 1
ATOM 5889 C C . GLN B 1 298 ? 25.359 25.562 -14.281 1 89.88 298 GLN B C 1
ATOM 5891 O O . GLN B 1 298 ? 25.25 25.828 -15.477 1 89.88 298 GLN B O 1
ATOM 5896 N N . GLY B 1 299 ? 24.781 26.234 -13.359 1 88.88 299 GLY B N 1
ATOM 5897 C CA . GLY B 1 299 ? 24.031 27.453 -13.688 1 88.88 299 GLY B CA 1
ATOM 5898 C C . GLY B 1 299 ? 22.547 27.203 -13.891 1 88.88 299 GLY B C 1
ATOM 5899 O O . GLY B 1 299 ? 21.812 28.109 -14.266 1 88.88 299 GLY B O 1
ATOM 5900 N N . HIS B 1 300 ? 22.156 25.984 -13.609 1 91.88 300 HIS B N 1
ATOM 5901 C CA . HIS B 1 300 ? 20.734 25.656 -13.781 1 91.88 300 HIS B CA 1
ATOM 5902 C C . HIS B 1 300 ? 19.938 26.016 -12.539 1 91.88 300 HIS B C 1
ATOM 5904 O O . HIS B 1 300 ? 20.406 25.828 -11.414 1 91.88 300 HIS B O 1
ATOM 5910 N N . ILE B 1 301 ? 18.797 26.656 -12.828 1 90.44 301 ILE B N 1
ATOM 5911 C CA . ILE B 1 301 ? 17.891 26.969 -11.727 1 90.44 301 ILE B CA 1
ATOM 5912 C C . ILE B 1 301 ? 17.188 25.703 -11.266 1 90.44 301 ILE B C 1
ATOM 5914 O O . ILE B 1 301 ? 16.391 25.125 -12.008 1 90.44 301 ILE B O 1
ATOM 5918 N N . VAL B 1 302 ? 17.453 25.281 -10.094 1 89.75 302 VAL B N 1
ATOM 5919 C CA . VAL B 1 302 ? 16.906 24.031 -9.586 1 89.75 302 VAL B CA 1
ATOM 5920 C C . VAL B 1 302 ? 15.625 24.312 -8.805 1 89.75 302 VAL B C 1
ATOM 5922 O O . VAL B 1 302 ? 14.781 23.422 -8.664 1 89.75 302 VAL B O 1
ATOM 5925 N N . TYR B 1 303 ? 15.516 25.547 -8.281 1 91.31 303 TYR B N 1
ATOM 5926 C CA . TYR B 1 303 ? 14.328 25.922 -7.516 1 91.31 303 TYR B CA 1
ATOM 5927 C C . TYR B 1 303 ? 14.047 27.406 -7.637 1 91.31 303 TYR B C 1
ATOM 5929 O O . TYR B 1 303 ? 14.977 28.219 -7.652 1 91.31 303 TYR B O 1
ATOM 5937 N N . ARG B 1 304 ? 12.844 27.734 -7.84 1 94.06 304 ARG B N 1
ATOM 5938 C CA . ARG B 1 304 ? 12.406 29.141 -7.918 1 94.06 304 ARG B CA 1
ATOM 5939 C C . ARG B 1 304 ? 11.039 29.312 -7.277 1 94.06 304 ARG B C 1
ATOM 5941 O O . ARG B 1 304 ? 10.133 28.516 -7.496 1 94.06 304 ARG B O 1
ATOM 5948 N N . ASN B 1 305 ? 10.906 30.297 -6.391 1 95.12 305 ASN B N 1
ATOM 5949 C CA . ASN B 1 305 ? 9.633 30.625 -5.758 1 95.12 305 ASN B CA 1
ATOM 5950 C C . ASN B 1 305 ? 9.586 32.094 -5.332 1 95.12 305 ASN B C 1
ATOM 5952 O O . ASN B 1 305 ? 10.625 32.75 -5.238 1 95.12 305 ASN B O 1
ATOM 5956 N N . ALA B 1 306 ? 8.445 32.594 -5.223 1 97.25 306 ALA B N 1
ATOM 5957 C CA . ALA B 1 306 ? 8.273 34 -4.812 1 97.25 306 ALA B CA 1
ATOM 5958 C C . ALA B 1 306 ? 7.184 34.125 -3.754 1 97.25 306 ALA B C 1
ATOM 5960 O O . ALA B 1 306 ? 6.242 33.312 -3.723 1 97.25 306 ALA B O 1
ATOM 5961 N N . PHE B 1 307 ? 7.316 35.125 -2.885 1 97.94 307 PHE B N 1
ATOM 5962 C CA . PHE B 1 307 ? 6.398 35.312 -1.764 1 97.94 307 PHE B CA 1
ATOM 5963 C C . PHE B 1 307 ? 5.984 36.75 -1.617 1 97.94 307 PHE B C 1
ATOM 5965 O O . PHE B 1 307 ? 6.758 37.656 -1.943 1 97.94 307 PHE B O 1
ATOM 5972 N N . ALA B 1 308 ? 4.785 36.938 -1.224 1 98 308 ALA B N 1
ATOM 5973 C CA . ALA B 1 308 ? 4.305 38.25 -0.734 1 98 308 ALA B CA 1
ATOM 5974 C C . ALA B 1 308 ? 4.184 38.25 0.787 1 98 308 ALA B C 1
ATOM 5976 O O . ALA B 1 308 ? 3.738 37.25 1.38 1 98 308 ALA B O 1
ATOM 5977 N N . THR B 1 309 ? 4.641 39.312 1.455 1 98.25 309 THR B N 1
ATOM 5978 C CA . THR B 1 309 ? 4.629 39.344 2.914 1 98.25 309 THR B CA 1
ATOM 5979 C C . THR B 1 309 ? 4.438 40.781 3.412 1 98.25 309 THR B C 1
ATOM 5981 O O . THR B 1 309 ? 4.559 41.75 2.641 1 98.25 309 THR B O 1
ATOM 5984 N N . ASP B 1 310 ? 3.998 40.906 4.66 1 97.31 310 ASP B N 1
ATOM 5985 C CA . ASP B 1 310 ? 3.879 42.219 5.281 1 97.31 310 ASP B CA 1
ATOM 5986 C C . ASP B 1 310 ? 5.137 42.562 6.074 1 97.31 310 ASP B C 1
ATOM 5988 O O . ASP B 1 310 ? 5.281 43.688 6.559 1 97.31 310 ASP B O 1
ATOM 5992 N N . TYR B 1 311 ? 6.051 41.656 6.18 1 96.75 311 TYR B N 1
ATOM 5993 C CA . TYR B 1 311 ? 7.32 41.906 6.84 1 96.75 311 TYR B CA 1
ATOM 5994 C C . TYR B 1 311 ? 8.172 42.875 6.02 1 96.75 311 TYR B C 1
ATOM 5996 O O . TYR B 1 311 ? 8.203 42.812 4.793 1 96.75 311 TYR B O 1
ATOM 6004 N N . ALA B 1 312 ? 8.812 43.656 6.754 1 95.75 312 ALA B N 1
ATOM 6005 C CA . ALA B 1 312 ? 9.852 44.438 6.07 1 95.75 312 ALA B CA 1
ATOM 6006 C C . ALA B 1 312 ? 11.016 43.531 5.656 1 95.75 312 ALA B C 1
ATOM 6008 O O . ALA B 1 312 ? 11.422 42.656 6.41 1 95.75 312 ALA B O 1
ATOM 6009 N N . LEU B 1 313 ? 11.453 43.812 4.453 1 96.06 313 LEU B N 1
ATOM 6010 C CA . LEU B 1 313 ? 12.461 42.906 3.92 1 96.06 313 LEU B CA 1
ATOM 6011 C C . LEU B 1 313 ? 13.812 43.594 3.795 1 96.06 313 LEU B C 1
ATOM 6013 O O . LEU B 1 313 ? 13.867 44.812 3.521 1 96.06 313 LEU B O 1
ATOM 6017 N N . GLY B 1 314 ? 14.812 42.938 4.043 1 94.06 314 GLY B N 1
ATOM 6018 C CA . GLY B 1 314 ? 16.188 43.344 3.873 1 94.06 314 GLY B CA 1
ATOM 6019 C C . GLY B 1 314 ? 17.172 42.188 3.855 1 94.06 314 GLY B C 1
ATOM 6020 O O . GLY B 1 314 ? 16.781 41.031 3.979 1 94.06 314 GLY B O 1
ATOM 6021 N N . ALA B 1 315 ? 18.406 42.531 3.631 1 93.12 315 ALA B N 1
ATOM 6022 C CA . ALA B 1 315 ? 19.469 41.531 3.551 1 93.12 315 ALA B CA 1
ATOM 6023 C C . ALA B 1 315 ? 19.562 40.75 4.844 1 93.12 315 ALA B C 1
ATOM 6025 O O . ALA B 1 315 ? 19.906 39.562 4.824 1 93.12 315 ALA B O 1
ATOM 6026 N N . HIS B 1 316 ? 19.078 41.344 5.879 1 92.94 316 HIS B N 1
ATOM 6027 C CA . HIS B 1 316 ? 19.266 40.75 7.195 1 92.94 316 HIS B CA 1
ATOM 6028 C C . HIS B 1 316 ? 18.219 39.688 7.469 1 92.94 316 HIS B C 1
ATOM 6030 O O . HIS B 1 316 ? 18.406 38.812 8.328 1 92.94 316 HIS B O 1
ATOM 6036 N N . ASN B 1 317 ? 17.047 39.688 6.73 1 95 317 ASN B N 1
ATOM 6037 C CA . ASN B 1 317 ? 16 38.75 7.16 1 95 317 ASN B CA 1
ATOM 6038 C C . ASN B 1 317 ? 15.391 38.031 5.977 1 95 317 ASN B C 1
ATOM 6040 O O . ASN B 1 317 ? 14.578 37.125 6.164 1 95 317 ASN B O 1
ATOM 6044 N N . VAL B 1 318 ? 15.805 38.344 4.746 1 96.25 318 VAL B N 1
ATOM 6045 C CA . VAL B 1 318 ? 15.133 37.781 3.574 1 96.25 318 VAL B CA 1
ATOM 6046 C C . VAL B 1 318 ? 15.32 36.281 3.535 1 96.25 318 VAL B C 1
ATOM 6048 O O . VAL B 1 318 ? 14.398 35.531 3.182 1 96.25 318 VAL B O 1
ATOM 6051 N N . ALA B 1 319 ? 16.453 35.812 3.912 1 95 319 ALA B N 1
ATOM 6052 C CA . ALA B 1 319 ? 16.719 34.375 3.91 1 95 319 ALA B CA 1
ATOM 6053 C C . ALA B 1 319 ? 15.805 33.625 4.898 1 95 319 ALA B C 1
ATOM 6055 O O . ALA B 1 319 ? 15.273 32.562 4.59 1 95 319 ALA B O 1
ATOM 6056 N N . ASP B 1 320 ? 15.586 34.219 6.004 1 95.81 320 ASP B N 1
ATOM 6057 C CA . ASP B 1 320 ? 14.727 33.656 7.031 1 95.81 320 ASP B CA 1
ATOM 6058 C C . ASP B 1 320 ? 13.266 33.656 6.598 1 95.81 320 ASP B C 1
ATOM 6060 O O . ASP B 1 320 ? 12.531 32.688 6.852 1 95.81 320 ASP B O 1
ATOM 6064 N N . ILE B 1 321 ? 12.891 34.719 5.98 1 96.81 321 ILE B N 1
ATOM 6065 C CA . ILE B 1 321 ? 11.516 34.844 5.516 1 96.81 321 ILE B CA 1
ATOM 6066 C C . ILE B 1 321 ? 11.234 33.812 4.445 1 96.81 321 ILE B C 1
ATOM 6068 O O . ILE B 1 321 ? 10.195 33.125 4.48 1 96.81 321 ILE B O 1
ATOM 6072 N N . VAL B 1 322 ? 12.188 33.656 3.611 1 96.12 322 VAL B N 1
ATOM 6073 C CA . VAL B 1 322 ? 12.031 32.656 2.539 1 96.12 322 VAL B CA 1
ATOM 6074 C C . VAL B 1 322 ? 12.016 31.25 3.121 1 96.12 322 VAL B C 1
ATOM 6076 O O . VAL B 1 322 ? 11.219 30.422 2.707 1 96.12 322 VAL B O 1
ATOM 6079 N N . SER B 1 323 ? 12.859 31.047 4.043 1 95.12 323 SER B N 1
ATOM 6080 C CA . SER B 1 323 ? 12.875 29.75 4.711 1 95.12 323 SER B CA 1
ATOM 6081 C C . SER B 1 323 ? 11.531 29.453 5.375 1 95.12 323 SER B C 1
ATOM 6083 O O . SER B 1 323 ? 11.023 28.328 5.281 1 95.12 323 SER B O 1
ATOM 6085 N N . ALA B 1 324 ? 11.016 30.422 6.016 1 96.19 324 ALA B N 1
ATOM 6086 C CA . ALA B 1 324 ? 9.695 30.281 6.637 1 96.19 324 ALA B CA 1
ATOM 6087 C C . ALA B 1 324 ? 8.625 30 5.59 1 96.19 324 ALA B C 1
ATOM 6089 O O . ALA B 1 324 ? 7.789 29.109 5.77 1 96.19 324 ALA B O 1
ATOM 6090 N N . GLY B 1 325 ? 8.664 30.75 4.582 1 95.38 325 GLY B N 1
ATOM 6091 C CA . GLY B 1 325 ? 7.699 30.547 3.51 1 95.38 325 GLY B CA 1
ATOM 6092 C C . GLY B 1 325 ? 7.758 29.156 2.912 1 95.38 325 GLY B C 1
ATOM 6093 O O . GLY B 1 325 ? 6.719 28.547 2.631 1 95.38 325 GLY B O 1
ATOM 6094 N N . ARG B 1 326 ? 8.93 28.672 2.775 1 92.69 326 ARG B N 1
ATOM 6095 C CA . ARG B 1 326 ? 9.141 27.344 2.201 1 92.69 326 ARG B CA 1
ATOM 6096 C C . ARG B 1 326 ? 8.617 26.25 3.135 1 92.69 326 ARG B C 1
ATOM 6098 O O . ARG B 1 326 ? 8.328 25.141 2.697 1 92.69 326 ARG B O 1
ATOM 6105 N N . THR B 1 327 ? 8.547 26.531 4.336 1 93.31 327 THR B N 1
ATOM 6106 C CA . THR B 1 327 ? 8.102 25.562 5.328 1 93.31 327 THR B CA 1
ATOM 6107 C C . THR B 1 327 ? 6.648 25.156 5.086 1 93.31 327 THR B C 1
ATOM 6109 O O . THR B 1 327 ? 6.184 24.141 5.594 1 93.31 327 THR B O 1
ATOM 6112 N N . ARG B 1 328 ? 5.926 25.891 4.289 1 90.38 328 ARG B N 1
ATOM 6113 C CA . ARG B 1 328 ? 4.551 25.547 3.945 1 90.38 328 ARG B CA 1
ATOM 6114 C C . ARG B 1 328 ? 4.473 24.125 3.383 1 90.38 328 ARG B C 1
ATOM 6116 O O . ARG B 1 328 ? 3.49 23.422 3.611 1 90.38 328 ARG B O 1
ATOM 6123 N N . TRP B 1 329 ? 5.523 23.734 2.783 1 85.31 329 TRP B N 1
ATOM 6124 C CA . TRP B 1 329 ? 5.551 22.422 2.152 1 85.31 329 TRP B CA 1
ATOM 6125 C C . TRP B 1 329 ? 5.414 21.312 3.193 1 85.31 329 TRP B C 1
ATOM 6127 O O . TRP B 1 329 ? 5.023 20.188 2.867 1 85.31 329 TRP B O 1
ATOM 6137 N N . LYS B 1 330 ? 5.719 21.578 4.383 1 82.56 330 LYS B N 1
ATOM 6138 C CA . LYS B 1 330 ? 5.613 20.594 5.457 1 82.56 330 LYS B CA 1
ATOM 6139 C C . LYS B 1 330 ? 4.164 20.156 5.672 1 82.56 330 LYS B C 1
ATOM 6141 O O . LYS B 1 330 ? 3.9 19.031 6.098 1 82.56 330 LYS B O 1
ATOM 6146 N N . ILE B 1 331 ? 3.268 21.062 5.387 1 82.94 331 ILE B N 1
ATOM 6147 C CA . ILE B 1 331 ? 1.861 20.703 5.531 1 82.94 331 ILE B CA 1
ATOM 6148 C C . ILE B 1 331 ? 1.514 19.594 4.543 1 82.94 331 ILE B C 1
ATOM 6150 O O . ILE B 1 331 ? 0.771 18.656 4.875 1 82.94 331 ILE B O 1
ATOM 6154 N N . GLU B 1 332 ? 2.027 19.688 3.396 1 79.25 332 GLU B N 1
ATOM 6155 C CA . GLU B 1 332 ? 1.765 18.672 2.379 1 79.25 332 GLU B CA 1
ATOM 6156 C C . GLU B 1 332 ? 2.449 17.359 2.723 1 79.25 332 GLU B C 1
ATOM 6158 O O . GLU B 1 332 ? 1.814 16.297 2.713 1 79.25 332 GLU B O 1
ATOM 6163 N N . ASN B 1 333 ? 3.641 17.453 3.148 1 77.5 333 ASN B N 1
ATOM 6164 C CA . ASN B 1 333 ? 4.449 16.25 3.291 1 77.5 333 ASN B CA 1
ATOM 6165 C C . ASN B 1 333 ? 4.281 15.625 4.672 1 77.5 333 ASN B C 1
ATOM 6167 O O . ASN B 1 333 ? 4.121 14.414 4.793 1 77.5 333 ASN B O 1
ATOM 6171 N N . GLU B 1 334 ? 4.32 16.438 5.648 1 81.38 334 GLU B N 1
ATOM 6172 C CA . GLU B 1 334 ? 4.383 15.914 7.008 1 81.38 334 GLU B CA 1
ATOM 6173 C C . GLU B 1 334 ? 2.988 15.805 7.621 1 81.38 334 GLU B C 1
ATOM 6175 O O . GLU B 1 334 ? 2.795 15.109 8.617 1 81.38 334 GLU B O 1
ATOM 6180 N N . ASN B 1 335 ? 2.088 16.453 6.992 1 83.75 335 ASN B N 1
ATOM 6181 C CA . ASN B 1 335 ? 0.729 16.375 7.516 1 83.75 335 ASN B CA 1
ATOM 6182 C C . ASN B 1 335 ? -0.198 15.625 6.57 1 83.75 335 ASN B C 1
ATOM 6184 O O . ASN B 1 335 ? -0.562 14.477 6.84 1 83.75 335 ASN B O 1
ATOM 6188 N N . ASN B 1 336 ? -0.462 16.281 5.449 1 84.88 336 ASN B N 1
ATOM 6189 C CA . ASN B 1 336 ? -1.441 15.711 4.527 1 84.88 336 ASN B CA 1
ATOM 6190 C C . ASN B 1 336 ? -1.017 14.328 4.035 1 84.88 336 ASN B C 1
ATOM 6192 O O . ASN B 1 336 ? -1.814 13.391 4.043 1 84.88 336 ASN B O 1
ATOM 6196 N N . ASN B 1 337 ? 0.178 14.258 3.658 1 84 337 ASN B N 1
ATOM 6197 C CA . ASN B 1 337 ? 0.674 12.969 3.182 1 84 337 ASN B CA 1
ATOM 6198 C C . ASN B 1 337 ? 0.697 11.93 4.297 1 84 337 ASN B C 1
ATOM 6200 O O . ASN B 1 337 ? 0.392 10.758 4.066 1 84 337 ASN B O 1
ATOM 6204 N N . THR B 1 338 ? 1.087 12.312 5.395 1 85.62 338 THR B N 1
ATOM 6205 C CA . THR B 1 338 ? 1.096 11.414 6.543 1 85.62 338 THR B CA 1
ATOM 6206 C C . THR B 1 338 ? -0.311 10.898 6.836 1 85.62 338 THR B C 1
ATOM 6208 O O . THR B 1 338 ? -0.513 9.695 7.004 1 85.62 338 THR B O 1
ATOM 6211 N N . LEU B 1 339 ? -1.245 11.781 6.812 1 89.12 339 LEU B N 1
ATOM 6212 C CA . LEU B 1 339 ? -2.633 11.422 7.09 1 89.12 339 LEU B CA 1
ATOM 6213 C C . LEU B 1 339 ? -3.158 10.445 6.043 1 89.12 339 LEU B C 1
ATOM 6215 O O . LEU B 1 339 ? -3.896 9.516 6.371 1 89.12 339 LEU B O 1
ATOM 6219 N N . LYS B 1 340 ? -2.703 10.633 4.867 1 86.81 340 LYS B N 1
ATOM 6220 C CA . LYS B 1 340 ? -3.248 9.836 3.768 1 86.81 340 LYS B CA 1
ATOM 6221 C C . LYS B 1 340 ? -2.516 8.508 3.639 1 86.81 340 LYS B C 1
ATOM 6223 O O . LYS B 1 340 ? -3.133 7.477 3.355 1 86.81 340 LYS B O 1
ATOM 6228 N N . THR B 1 341 ? -1.184 8.453 3.932 1 82.38 341 THR B N 1
ATOM 6229 C CA . THR B 1 341 ? -0.421 7.301 3.457 1 82.38 341 THR B CA 1
ATOM 6230 C C . THR B 1 341 ? 0.278 6.598 4.617 1 82.38 341 THR B C 1
ATOM 6232 O O . THR B 1 341 ? 0.792 5.488 4.457 1 82.38 341 THR B O 1
ATOM 6235 N N . LYS B 1 342 ? 0.365 7.18 5.664 1 84.81 342 LYS B N 1
ATOM 6236 C CA . LYS B 1 342 ? 1.146 6.59 6.75 1 84.81 342 LYS B CA 1
ATOM 6237 C C . LYS B 1 342 ? 0.238 5.945 7.789 1 84.81 342 LYS B C 1
ATOM 6239 O O . LYS B 1 342 ? 0.438 6.125 8.992 1 84.81 342 LYS B O 1
ATOM 6244 N N . GLY B 1 343 ? -0.874 5.316 7.309 1 84.75 343 GLY B N 1
ATOM 6245 C CA . GLY B 1 343 ? -1.627 4.438 8.188 1 84.75 343 GLY B CA 1
ATOM 6246 C C . GLY B 1 343 ? -2.939 5.035 8.648 1 84.75 343 GLY B C 1
ATOM 6247 O O . GLY B 1 343 ? -3.83 4.316 9.109 1 84.75 343 GLY B O 1
ATOM 6248 N N . TYR B 1 344 ? -3.096 6.355 8.555 1 89.38 344 TYR B N 1
ATOM 6249 C CA . TYR B 1 344 ? -4.312 6.977 9.062 1 89.38 344 TYR B CA 1
ATOM 6250 C C . TYR B 1 344 ? -5.453 6.848 8.062 1 89.38 344 TYR B C 1
ATOM 6252 O O . TYR B 1 344 ? -6.621 7.043 8.406 1 89.38 344 TYR B O 1
ATOM 6260 N N . ASN B 1 345 ? -5.141 6.562 6.875 1 85.56 345 ASN B N 1
ATOM 6261 C CA . ASN B 1 345 ? -6.129 6.297 5.836 1 85.56 345 ASN B CA 1
ATOM 6262 C C . ASN B 1 345 ? -7.145 7.43 5.727 1 85.56 345 ASN B C 1
ATOM 6264 O O . ASN B 1 345 ? -8.352 7.188 5.73 1 85.56 345 ASN B O 1
ATOM 6268 N N . PHE B 1 346 ? -6.672 8.617 5.656 1 89.38 346 PHE B N 1
ATOM 6269 C CA . PHE B 1 346 ? -7.504 9.812 5.727 1 89.38 346 PHE B CA 1
ATOM 6270 C C . PHE B 1 346 ? -8.477 9.867 4.559 1 89.38 346 PHE B C 1
ATOM 6272 O O . PHE B 1 346 ? -9.594 10.375 4.695 1 89.38 346 PHE B O 1
ATOM 6279 N N . ALA B 1 347 ? -8.188 9.305 3.432 1 84.19 347 ALA B N 1
ATOM 6280 C CA . ALA B 1 347 ? -9.047 9.344 2.25 1 84.19 347 ALA B CA 1
ATOM 6281 C C . ALA B 1 347 ? -9.984 8.141 2.215 1 84.19 347 ALA B C 1
ATOM 6283 O O . ALA B 1 347 ? -10.828 8.039 1.323 1 84.19 347 ALA B O 1
ATOM 6284 N N . HIS B 1 348 ? -9.852 7.285 3.17 1 84.69 348 HIS B N 1
ATOM 6285 C CA . HIS B 1 348 ? -10.719 6.117 3.248 1 84.69 348 HIS B CA 1
ATOM 6286 C C . HIS B 1 348 ? -12.102 6.492 3.771 1 84.69 348 HIS B C 1
ATOM 6288 O O . HIS B 1 348 ? -12.219 7.309 4.688 1 84.69 348 HIS B O 1
ATOM 6294 N N . ASN B 1 349 ? -13.062 5.852 3.26 1 84.5 349 ASN B N 1
ATOM 6295 C CA . ASN B 1 349 ? -14.422 6.098 3.711 1 84.5 349 ASN B CA 1
ATOM 6296 C C . ASN B 1 349 ? -14.781 5.234 4.914 1 84.5 349 ASN B C 1
ATOM 6298 O O . ASN B 1 349 ? -15.336 4.141 4.758 1 84.5 349 ASN B O 1
ATOM 6302 N N . PHE B 1 350 ? -14.555 5.695 6.059 1 87.5 350 PHE B N 1
ATOM 6303 C CA . PHE B 1 350 ? -14.906 4.98 7.281 1 87.5 350 PHE B CA 1
ATOM 6304 C C . PHE B 1 350 ? -16.391 5.121 7.582 1 87.5 350 PHE B C 1
ATOM 6306 O O . PHE B 1 350 ? -16.938 4.359 8.375 1 87.5 350 PHE B O 1
ATOM 6313 N N . GLY B 1 351 ? -17 6.062 6.965 1 87.44 351 GLY B N 1
ATOM 6314 C CA . GLY B 1 351 ? -18.406 6.395 7.105 1 87.44 351 GLY B CA 1
ATOM 6315 C C . GLY B 1 351 ? -18.75 7.785 6.609 1 87.44 351 GLY B C 1
ATOM 6316 O O . GLY B 1 351 ? -18.203 8.773 7.109 1 87.44 351 GLY B O 1
ATOM 6317 N N . HIS B 1 352 ? -19.578 7.812 5.703 1 88.69 352 HIS B N 1
ATOM 6318 C CA . HIS B 1 352 ? -19.969 9.102 5.141 1 88.69 352 HIS B CA 1
ATOM 6319 C C . HIS B 1 352 ? -21.047 9.773 5.996 1 88.69 352 HIS B C 1
ATOM 6321 O O . HIS B 1 352 ? -20.922 10.953 6.328 1 88.69 352 HIS B O 1
ATOM 6327 N N . GLY B 1 353 ? -22.016 8.898 6.391 1 88.38 353 GLY B N 1
ATOM 6328 C CA . GLY B 1 353 ? -23.109 9.422 7.176 1 88.38 353 GLY B CA 1
ATOM 6329 C C . GLY B 1 353 ? -24 10.367 6.391 1 88.38 353 GLY B C 1
ATOM 6330 O O . GLY B 1 353 ? -23.891 10.469 5.168 1 88.38 353 GLY B O 1
ATOM 6331 N N . LYS B 1 354 ? -24.938 11.07 7.109 1 87.38 354 LYS B N 1
ATOM 6332 C CA . LYS B 1 354 ? -25.906 11.953 6.461 1 87.38 354 LYS B CA 1
ATOM 6333 C C . LYS B 1 354 ? -25.719 13.398 6.918 1 87.38 354 LYS B C 1
ATOM 6335 O O . LYS B 1 354 ? -26.078 14.336 6.203 1 87.38 354 LYS B O 1
ATOM 6340 N N . LYS B 1 355 ? -25.109 13.617 8.008 1 91 355 LYS B N 1
ATOM 6341 C CA . LYS B 1 355 ? -24.984 14.961 8.562 1 91 355 LYS B CA 1
ATOM 6342 C C . LYS B 1 355 ? -23.531 15.336 8.797 1 91 355 LYS B C 1
ATOM 6344 O O . LYS B 1 355 ? -22.875 15.914 7.926 1 91 355 LYS B O 1
ATOM 6349 N N . HIS B 1 356 ? -22.984 14.852 9.922 1 91.75 356 HIS B N 1
ATOM 6350 C CA . HIS B 1 356 ? -21.672 15.352 10.32 1 91.75 356 HIS B CA 1
ATOM 6351 C C . HIS B 1 356 ? -20.656 14.219 10.422 1 91.75 356 HIS B C 1
ATOM 6353 O O . HIS B 1 356 ? -19.5 14.445 10.766 1 91.75 356 HIS B O 1
ATOM 6359 N N . LEU B 1 357 ? -21.047 13.062 10.094 1 92.88 357 LEU B N 1
ATOM 6360 C CA . LEU B 1 357 ? -20.234 11.898 10.43 1 92.88 357 LEU B CA 1
ATOM 6361 C C . LEU B 1 357 ? -18.844 11.992 9.781 1 92.88 357 LEU B C 1
ATOM 6363 O O . LEU B 1 357 ? -17.828 11.852 10.453 1 92.88 357 LEU B O 1
ATOM 6367 N N . ALA B 1 358 ? -18.797 12.25 8.477 1 93.31 358 ALA B N 1
ATOM 6368 C CA . ALA B 1 358 ? -17.531 12.312 7.75 1 93.31 358 ALA B CA 1
ATOM 6369 C C . ALA B 1 358 ? -16.594 13.352 8.359 1 93.31 358 ALA B C 1
ATOM 6371 O O . ALA B 1 358 ? -15.414 13.078 8.578 1 93.31 358 ALA B O 1
ATOM 6372 N N . ALA B 1 359 ? -17.109 14.484 8.656 1 94.44 359 ALA B N 1
ATOM 6373 C CA . ALA B 1 359 ? -16.328 15.57 9.227 1 94.44 359 ALA B CA 1
ATOM 6374 C C . ALA B 1 359 ? -15.836 15.219 10.625 1 94.44 359 ALA B C 1
ATOM 6376 O O . ALA B 1 359 ? -14.695 15.516 10.984 1 94.44 359 ALA B O 1
ATOM 6377 N N . LEU B 1 360 ? -16.703 14.617 11.359 1 94.62 360 LEU B N 1
ATOM 6378 C CA . LEU B 1 360 ? -16.344 14.227 12.727 1 94.62 360 LEU B CA 1
ATOM 6379 C C . LEU B 1 360 ? -15.242 13.18 12.719 1 94.62 360 LEU B C 1
ATOM 6381 O O . LEU B 1 360 ? -14.273 13.289 13.477 1 94.62 360 LEU B O 1
ATOM 6385 N N . LEU B 1 361 ? -15.391 12.172 11.906 1 94.44 361 LEU B N 1
ATOM 6386 C CA . LEU B 1 361 ? -14.375 11.133 11.812 1 94.44 361 LEU B CA 1
ATOM 6387 C C . LEU B 1 361 ? -13.047 11.711 11.344 1 94.44 361 LEU B C 1
ATOM 6389 O O . LEU B 1 361 ? -11.984 11.336 11.859 1 94.44 361 LEU B O 1
ATOM 6393 N N . ALA B 1 362 ? -13.109 12.625 10.383 1 95.25 362 ALA B N 1
ATOM 6394 C CA . ALA B 1 362 ? -11.891 13.289 9.93 1 95.25 362 ALA B CA 1
ATOM 6395 C C . ALA B 1 362 ? -11.203 14.016 11.086 1 95.25 362 ALA B C 1
ATOM 6397 O O . ALA B 1 362 ? -9.984 13.961 11.219 1 95.25 362 ALA B O 1
ATOM 6398 N N . SER B 1 363 ? -11.969 14.664 11.852 1 96.25 363 SER B N 1
ATOM 6399 C CA . SER B 1 363 ? -11.438 15.375 13 1 96.25 363 SER B CA 1
ATOM 6400 C C . SER B 1 363 ? -10.789 14.422 14 1 96.25 363 SER B C 1
ATOM 6402 O O . SER B 1 363 ? -9.766 14.75 14.609 1 96.25 363 SER B O 1
ATOM 6404 N N . LEU B 1 364 ? -11.406 13.273 14.172 1 95.12 364 LEU B N 1
ATOM 6405 C CA . LEU B 1 364 ? -10.875 12.273 15.086 1 95.12 364 LEU B CA 1
ATOM 6406 C C . LEU B 1 364 ? -9.555 11.703 14.57 1 95.12 364 LEU B C 1
ATOM 6408 O O . LEU B 1 364 ? -8.656 11.391 15.352 1 95.12 364 LEU B O 1
ATOM 6412 N N . ILE B 1 365 ? -9.453 11.539 13.273 1 95.56 365 ILE B N 1
ATOM 6413 C CA . ILE B 1 365 ? -8.219 11.062 12.664 1 95.56 365 ILE B CA 1
ATOM 6414 C C . ILE B 1 365 ? -7.098 12.062 12.914 1 95.56 365 ILE B C 1
ATOM 6416 O O . ILE B 1 365 ? -6 11.688 13.336 1 95.56 365 ILE B O 1
ATOM 6420 N N . ILE B 1 366 ? -7.367 13.328 12.68 1 96.06 366 ILE B N 1
ATOM 6421 C CA . ILE B 1 366 ? -6.383 14.375 12.898 1 96.06 366 ILE B CA 1
ATOM 6422 C C . ILE B 1 366 ? -5.996 14.422 14.375 1 96.06 366 ILE B C 1
ATOM 6424 O O . ILE B 1 366 ? -4.824 14.617 14.711 1 96.06 366 ILE B O 1
ATOM 6428 N N . LEU B 1 367 ? -6.984 14.211 15.211 1 94.94 367 LEU B N 1
ATOM 6429 C CA . LEU B 1 367 ? -6.73 14.18 16.641 1 94.94 367 LEU B CA 1
ATOM 6430 C C . LEU B 1 367 ? -5.801 13.023 17.016 1 94.94 367 LEU B C 1
ATOM 6432 O O . LEU B 1 367 ? -4.879 13.195 17.812 1 94.94 367 LEU B O 1
ATOM 6436 N N . ALA B 1 368 ? -6.086 11.875 16.469 1 94.5 368 ALA B N 1
ATOM 6437 C CA . ALA B 1 368 ? -5.219 10.727 16.719 1 94.5 368 ALA B CA 1
ATOM 6438 C C . ALA B 1 368 ? -3.775 11.039 16.312 1 94.5 368 ALA B C 1
ATOM 6440 O O . ALA B 1 368 ? -2.84 10.703 17.047 1 94.5 368 ALA B O 1
ATOM 6441 N N . PHE B 1 369 ? -3.604 11.641 15.172 1 95.44 369 PHE B N 1
ATOM 6442 C CA . PHE B 1 369 ? -2.283 12.039 14.695 1 95.44 369 PHE B CA 1
ATOM 6443 C C . PHE B 1 369 ? -1.611 12.984 15.688 1 95.44 369 PHE B C 1
ATOM 6445 O O . PHE B 1 369 ? -0.441 12.805 16.031 1 95.44 369 PHE B O 1
ATOM 6452 N N . LEU B 1 370 ? -2.383 13.953 16.094 1 95.5 370 LEU B N 1
ATOM 6453 C CA . LEU B 1 370 ? -1.882 14.914 17.078 1 95.5 370 LEU B CA 1
ATOM 6454 C C . LEU B 1 370 ? -1.45 14.211 18.359 1 95.5 370 LEU B C 1
ATOM 6456 O O . LEU B 1 370 ? -0.359 14.469 18.875 1 95.5 370 LEU B O 1
ATOM 6460 N N . VAL B 1 371 ? -2.24 13.328 18.891 1 94.12 371 VAL B N 1
ATOM 6461 C CA . VAL B 1 371 ? -1.949 12.625 20.125 1 94.12 371 VAL B CA 1
ATOM 6462 C C . VAL B 1 371 ? -0.687 11.781 19.953 1 94.12 371 VAL B C 1
ATOM 6464 O O . VAL B 1 371 ? 0.143 11.703 20.875 1 94.12 371 VAL B O 1
ATOM 6467 N N . HIS B 1 372 ? -0.538 11.141 18.844 1 94.06 372 HIS B N 1
ATOM 6468 C CA . HIS B 1 372 ? 0.671 10.367 18.578 1 94.06 372 HIS B CA 1
ATOM 6469 C C . HIS B 1 372 ? 1.913 11.25 18.641 1 94.06 372 HIS B C 1
ATOM 6471 O O . HIS B 1 372 ? 2.938 10.836 19.203 1 94.06 372 HIS B O 1
ATOM 6477 N N . THR B 1 373 ? 1.823 12.453 18.031 1 93.69 373 THR B N 1
ATOM 6478 C CA . THR B 1 373 ? 2.932 13.398 18.062 1 93.69 373 THR B CA 1
ATOM 6479 C C . THR B 1 373 ? 3.273 13.773 19.5 1 93.69 373 THR B C 1
ATOM 6481 O O . THR B 1 373 ? 4.445 13.797 19.891 1 93.69 373 THR B O 1
ATOM 6484 N N . LEU B 1 374 ? 2.256 13.969 20.312 1 94 374 LEU B N 1
ATOM 6485 C CA . LEU B 1 374 ? 2.457 14.328 21.719 1 94 374 LEU B CA 1
ATOM 6486 C C . LEU B 1 374 ? 3.107 13.188 22.484 1 94 374 LEU B C 1
ATOM 6488 O O . LEU B 1 374 ? 4.008 13.414 23.297 1 94 374 LEU B O 1
ATOM 6492 N N . LEU B 1 375 ? 2.619 12.008 22.25 1 93.19 375 LEU B N 1
ATOM 6493 C CA . LEU B 1 375 ? 3.193 10.844 22.906 1 93.19 375 LEU B CA 1
ATOM 6494 C C . LEU B 1 375 ? 4.668 10.688 22.547 1 93.19 375 LEU B C 1
ATOM 6496 O O . LEU B 1 375 ? 5.488 10.359 23.406 1 93.19 375 LEU B O 1
ATOM 6500 N N . GLN B 1 376 ? 5.004 10.93 21.359 1 92.62 376 GLN B N 1
ATOM 6501 C CA . GLN B 1 376 ? 6.391 10.844 20.906 1 92.62 376 GLN B CA 1
ATOM 6502 C C . GLN B 1 376 ? 7.266 11.852 21.641 1 92.62 376 GLN B C 1
ATOM 6504 O O . GLN B 1 376 ? 8.438 11.578 21.922 1 92.62 376 GLN B O 1
ATOM 6509 N N . TRP B 1 377 ? 6.672 13 21.984 1 93.44 377 TRP B N 1
ATOM 6510 C CA . TRP B 1 377 ? 7.438 14.07 22.609 1 93.44 377 TRP B CA 1
ATOM 6511 C C . TRP B 1 377 ? 7.52 13.867 24.125 1 93.44 377 TRP B C 1
ATOM 6513 O O . TRP B 1 377 ? 8.547 14.156 24.734 1 93.44 377 TRP B O 1
ATOM 6523 N N . PHE B 1 378 ? 6.457 13.328 24.766 1 92.56 378 PHE B N 1
ATOM 6524 C CA . PHE B 1 378 ? 6.359 13.484 26.219 1 92.56 378 PHE B CA 1
ATOM 6525 C C . PHE B 1 378 ? 6.336 12.125 26.906 1 92.56 378 PHE B C 1
ATOM 6527 O O . PHE B 1 378 ? 6.5 12.039 28.125 1 92.56 378 PHE B O 1
ATOM 6534 N N . ASP B 1 379 ? 6.031 11.062 26.188 1 92.44 379 ASP B N 1
ATOM 6535 C CA . ASP B 1 379 ? 6.023 9.727 26.766 1 92.44 379 ASP B CA 1
ATOM 6536 C C . ASP B 1 379 ? 7.324 8.984 26.469 1 92.44 379 ASP B C 1
ATOM 6538 O O . ASP B 1 379 ? 7.602 8.648 25.312 1 92.44 379 ASP B O 1
ATOM 6542 N N . GLN B 1 380 ? 8.047 8.688 27.484 1 93.38 380 GLN B N 1
ATOM 6543 C CA . GLN B 1 380 ? 9.383 8.109 27.328 1 93.38 380 GLN B CA 1
ATOM 6544 C C . GLN B 1 380 ? 9.297 6.699 26.734 1 93.38 380 GLN B C 1
ATOM 6546 O O . GLN B 1 380 ? 10.078 6.352 25.844 1 93.38 380 GLN B O 1
ATOM 6551 N N . CYS B 1 381 ? 8.391 5.887 27.25 1 94 381 CYS B N 1
ATOM 6552 C CA . CYS B 1 381 ? 8.258 4.523 26.75 1 94 381 CYS B CA 1
ATOM 6553 C C . CYS B 1 381 ? 7.867 4.523 25.281 1 94 381 CYS B C 1
ATOM 6555 O O . CYS B 1 381 ? 8.445 3.781 24.484 1 94 381 CYS B O 1
ATOM 6557 N N . TYR B 1 382 ? 6.934 5.391 24.938 1 93.31 382 TYR B N 1
ATOM 6558 C CA . TYR B 1 382 ? 6.48 5.496 23.547 1 93.31 382 TYR B CA 1
ATOM 6559 C C . TYR B 1 382 ? 7.621 5.918 22.641 1 93.31 382 TYR B C 1
ATOM 6561 O O . TYR B 1 382 ? 7.812 5.336 21.562 1 93.31 382 TYR B O 1
ATOM 6569 N N . ARG B 1 383 ? 8.367 6.812 23.062 1 93.06 383 ARG B N 1
ATOM 6570 C CA . ARG B 1 383 ? 9.484 7.34 22.297 1 93.06 383 ARG B CA 1
ATOM 6571 C C . ARG B 1 383 ? 10.531 6.258 22.031 1 93.06 383 ARG B C 1
ATOM 6573 O O . ARG B 1 383 ? 11.023 6.109 20.922 1 93.06 383 ARG B O 1
ATOM 6580 N N . LEU B 1 384 ? 10.852 5.516 23.062 1 93.38 384 LEU B N 1
ATOM 6581 C CA . LEU B 1 384 ? 11.852 4.457 22.938 1 93.38 384 LEU B CA 1
ATOM 6582 C C . LEU B 1 384 ? 11.398 3.393 21.953 1 93.38 384 LEU B C 1
ATOM 6584 O O . LEU B 1 384 ? 12.195 2.922 21.125 1 93.38 384 LEU B O 1
ATOM 6588 N N . LEU B 1 385 ? 10.156 3.033 22.047 1 93.56 385 LEU B N 1
ATOM 6589 C CA . LEU B 1 385 ? 9.617 2.021 21.141 1 93.56 385 LEU B CA 1
ATOM 6590 C C . LEU B 1 385 ? 9.633 2.514 19.703 1 93.56 385 LEU B C 1
ATOM 6592 O O . LEU B 1 385 ? 10.008 1.77 18.797 1 93.56 385 LEU B O 1
ATOM 6596 N N . ARG B 1 386 ? 9.281 3.799 19.484 1 91.44 386 ARG B N 1
ATOM 6597 C CA . ARG B 1 386 ? 9.25 4.375 18.156 1 91.44 386 ARG B CA 1
ATOM 6598 C C . ARG B 1 386 ? 10.656 4.465 17.562 1 91.44 386 ARG B C 1
ATOM 6600 O O . ARG B 1 386 ? 10.844 4.301 16.359 1 91.44 386 ARG B O 1
ATOM 6607 N N . GLU B 1 387 ? 11.531 4.719 18.328 1 89 387 GLU B N 1
ATOM 6608 C CA . GLU B 1 387 ? 12.914 4.793 17.891 1 89 387 GLU B CA 1
ATOM 6609 C C . GLU B 1 387 ? 13.445 3.416 17.5 1 89 387 GLU B C 1
ATOM 6611 O O . GLU B 1 387 ? 14.188 3.281 16.531 1 89 387 GLU B O 1
ATOM 6616 N N . GLU B 1 388 ? 13.039 2.453 18.312 1 87.12 388 GLU B N 1
ATOM 6617 C CA . GLU B 1 388 ? 13.5 1.089 18.062 1 87.12 388 GLU B CA 1
ATOM 6618 C C . GLU B 1 388 ? 12.844 0.5 16.812 1 87.12 388 GLU B C 1
ATOM 6620 O O . GLU B 1 388 ? 13.508 -0.155 16.016 1 87.12 388 GLU B O 1
ATOM 6625 N N . LEU B 1 389 ? 11.539 0.663 16.812 1 85.81 389 LEU B N 1
ATOM 6626 C CA . LEU B 1 389 ? 10.781 0.173 15.664 1 85.81 389 LEU B CA 1
ATOM 6627 C C . LEU B 1 389 ? 10.711 1.231 14.57 1 85.81 389 LEU B C 1
ATOM 6629 O O . LEU B 1 389 ? 9.727 1.965 14.469 1 85.81 389 LEU B O 1
ATOM 6633 N N . SER B 1 390 ? 11.68 1.404 13.781 1 69.5 390 SER B N 1
ATOM 6634 C CA . SER B 1 390 ? 11.953 2.568 12.945 1 69.5 390 SER B CA 1
ATOM 6635 C C . SER B 1 390 ? 10.797 2.854 12 1 69.5 390 SER B C 1
ATOM 6637 O O . SER B 1 390 ? 10.461 4.012 11.742 1 69.5 390 SER B O 1
ATOM 6639 N N . SER B 1 391 ? 10.188 1.808 11.539 1 80.81 391 SER B N 1
ATOM 6640 C CA . SER B 1 391 ? 9.055 2.092 10.664 1 80.81 391 SER B CA 1
ATOM 6641 C C . SER B 1 391 ? 7.766 2.252 11.469 1 80.81 391 SER B C 1
ATOM 6643 O O . SER B 1 391 ? 7.461 1.429 12.336 1 80.81 391 SER B O 1
ATOM 6645 N N . ARG B 1 392 ? 7.035 3.377 11.211 1 85.44 392 ARG B N 1
ATOM 6646 C CA . ARG B 1 392 ? 5.738 3.605 11.844 1 85.44 392 ARG B CA 1
ATOM 6647 C C . ARG B 1 392 ? 4.797 2.43 11.602 1 85.44 392 ARG B C 1
ATOM 6649 O O . ARG B 1 392 ? 4.039 2.041 12.492 1 85.44 392 ARG B O 1
ATOM 6656 N N . LYS B 1 393 ? 4.957 1.884 10.508 1 86.12 393 LYS B N 1
ATOM 6657 C CA . LYS B 1 393 ? 4.094 0.766 10.141 1 86.12 393 LYS B CA 1
ATOM 6658 C C . LYS B 1 393 ? 4.336 -0.439 11.047 1 86.12 393 LYS B C 1
ATOM 6660 O O . LYS B 1 393 ? 3.387 -1.061 11.523 1 86.12 393 LYS B O 1
ATOM 6665 N N . THR B 1 394 ? 5.578 -0.719 11.266 1 88.38 394 THR B N 1
ATOM 6666 C CA . THR B 1 394 ? 5.918 -1.849 12.125 1 88.38 394 THR B CA 1
ATOM 6667 C C . THR B 1 394 ? 5.406 -1.621 13.547 1 88.38 394 THR B C 1
ATOM 6669 O O . THR B 1 394 ? 4.875 -2.539 14.172 1 88.38 394 THR B O 1
ATOM 6672 N N . PHE B 1 395 ? 5.582 -0.43 14.039 1 92.62 395 PHE B N 1
ATOM 6673 C CA . PHE B 1 395 ? 5.137 -0.091 15.391 1 92.62 395 PHE B CA 1
ATOM 6674 C C . PHE B 1 395 ? 3.643 -0.355 15.547 1 92.62 395 PHE B C 1
ATOM 6676 O O . PHE B 1 395 ? 3.229 -1.06 16.469 1 92.62 395 PHE B O 1
ATOM 6683 N N . PHE B 1 396 ? 2.824 0.129 14.672 1 92.56 396 PHE B N 1
ATOM 6684 C CA . PHE B 1 396 ? 1.377 0.01 14.812 1 92.56 396 PHE B CA 1
ATOM 6685 C C . PHE B 1 396 ? 0.916 -1.406 14.492 1 92.56 396 PHE B C 1
ATOM 6687 O O . PHE B 1 396 ? -0.049 -1.898 15.086 1 92.56 396 PHE B O 1
ATOM 6694 N N . ASN B 1 397 ? 1.584 -2.07 13.562 1 90.19 397 ASN B N 1
ATOM 6695 C CA . ASN B 1 397 ? 1.291 -3.48 13.336 1 90.19 397 ASN B CA 1
ATOM 6696 C C . ASN B 1 397 ? 1.511 -4.312 14.594 1 90.19 397 ASN B C 1
ATOM 6698 O O . ASN B 1 397 ? 0.699 -5.18 14.922 1 90.19 397 ASN B O 1
ATOM 6702 N N . ASP B 1 398 ? 2.631 -4.035 15.219 1 92.69 398 ASP B N 1
ATOM 6703 C CA . ASP B 1 398 ? 2.938 -4.762 16.453 1 92.69 398 ASP B CA 1
ATOM 6704 C C . ASP B 1 398 ? 1.894 -4.477 17.531 1 92.69 398 ASP B C 1
ATOM 6706 O O . ASP B 1 398 ? 1.461 -5.391 18.234 1 92.69 398 ASP B O 1
ATOM 6710 N N . LEU B 1 399 ? 1.532 -3.168 17.641 1 92 399 LEU B N 1
ATOM 6711 C CA . LEU B 1 399 ? 0.512 -2.793 18.609 1 92 399 LEU B CA 1
ATOM 6712 C C . LEU B 1 399 ? -0.77 -3.588 18.391 1 92 399 LEU B C 1
ATOM 6714 O O . LEU B 1 399 ? -1.328 -4.152 19.328 1 92 399 LEU B O 1
ATOM 6718 N N . ARG B 1 400 ? -1.207 -3.684 17.203 1 90.31 400 ARG B N 1
ATOM 6719 C CA . ARG B 1 400 ? -2.453 -4.371 16.875 1 90.31 400 ARG B CA 1
ATOM 6720 C C . ARG B 1 400 ? -2.314 -5.875 17.062 1 90.31 400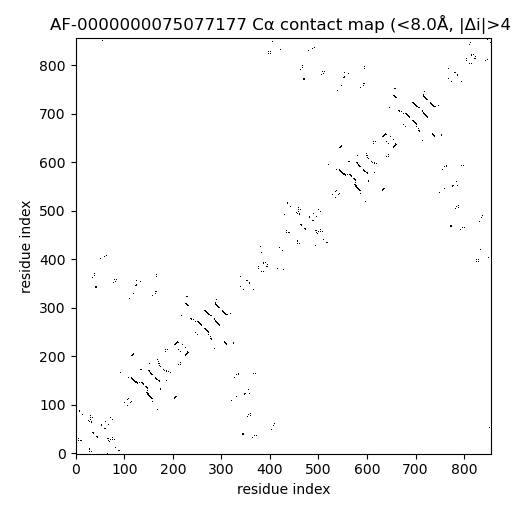 ARG B C 1
ATOM 6722 O O . ARG B 1 400 ? -3.225 -6.527 17.578 1 90.31 400 ARG B O 1
ATOM 6729 N N . ALA B 1 401 ? -1.21 -6.383 16.672 1 91 401 ALA B N 1
ATOM 6730 C CA . ALA B 1 401 ? -0.987 -7.816 16.828 1 91 401 ALA B CA 1
ATOM 6731 C C . ALA B 1 401 ? -0.985 -8.219 18.297 1 91 401 ALA B C 1
ATOM 6733 O O . ALA B 1 401 ? -1.68 -9.156 18.703 1 91 401 ALA B O 1
ATOM 6734 N N . LEU B 1 402 ? -0.236 -7.527 19.109 1 92.5 402 LEU B N 1
ATOM 6735 C CA . LEU B 1 402 ? -0.109 -7.871 20.516 1 92.5 402 LEU B CA 1
ATOM 6736 C C . LEU B 1 402 ? -1.448 -7.73 21.234 1 92.5 402 LEU B C 1
ATOM 6738 O O . LEU B 1 402 ? -1.795 -8.562 22.078 1 92.5 402 LEU B O 1
ATOM 6742 N N . THR B 1 403 ? -2.193 -6.695 20.875 1 90.44 403 THR B N 1
ATOM 6743 C CA . THR B 1 403 ? -3.473 -6.492 21.547 1 90.44 403 THR B CA 1
ATOM 6744 C C . THR B 1 403 ? -4.504 -7.504 21.062 1 90.44 403 THR B C 1
ATOM 6746 O O . THR B 1 403 ? -5.539 -7.699 21.703 1 90.44 403 THR B O 1
ATOM 6749 N N . ARG B 1 404 ? -4.309 -8.148 19.938 1 87.62 404 ARG B N 1
ATOM 6750 C CA . ARG B 1 404 ? -5.176 -9.211 19.438 1 87.62 404 ARG B CA 1
ATOM 6751 C C . ARG B 1 404 ? -5 -10.484 20.266 1 87.62 404 ARG B C 1
ATOM 6753 O O . ARG B 1 404 ? -5.957 -11.242 20.453 1 87.62 404 ARG B O 1
ATOM 6760 N N . TYR B 1 405 ? -3.775 -10.695 20.797 1 90.56 405 TYR B N 1
ATOM 6761 C CA . TYR B 1 405 ? -3.457 -11.969 21.422 1 90.56 405 TYR B CA 1
ATOM 6762 C C . TYR B 1 405 ? -3.398 -11.828 22.938 1 90.56 405 TYR B C 1
ATOM 6764 O O . TYR B 1 405 ? -3.479 -12.82 23.672 1 90.56 405 TYR B O 1
ATOM 6772 N N . PHE B 1 406 ? -3.27 -10.539 23.422 1 90.31 406 PHE B N 1
ATOM 6773 C CA . PHE B 1 406 ? -3.092 -10.32 24.859 1 90.31 406 PHE B CA 1
ATOM 6774 C C . PHE B 1 406 ? -4.004 -9.203 25.344 1 90.31 406 PHE B C 1
ATOM 6776 O O . PHE B 1 406 ? -4.422 -8.344 24.578 1 90.31 406 PHE B O 1
ATOM 6783 N N . CYS B 1 407 ? -4.328 -9.281 26.609 1 89.56 407 CYS B N 1
ATOM 6784 C CA . CYS B 1 407 ? -5 -8.188 27.312 1 89.56 407 CYS B CA 1
ATOM 6785 C C . CYS B 1 407 ? -4.023 -7.434 28.203 1 89.56 407 CYS B C 1
ATOM 6787 O O . CYS B 1 407 ? -3.191 -8.047 28.875 1 89.56 407 CYS B O 1
ATOM 6789 N N . PHE B 1 408 ? -4.094 -6.246 28.109 1 91.38 408 PHE B N 1
ATOM 6790 C CA . PHE B 1 408 ? -3.217 -5.402 28.906 1 91.38 408 PHE B CA 1
ATOM 6791 C C . PHE B 1 408 ? -4.031 -4.52 29.844 1 91.38 408 PHE B C 1
ATOM 6793 O O . PHE B 1 408 ? -5.09 -4.016 29.469 1 91.38 408 PHE B O 1
ATOM 6800 N N . ASP B 1 409 ? -3.521 -4.258 30.969 1 89.81 409 ASP B N 1
ATOM 6801 C CA . ASP B 1 409 ? -4.242 -3.502 32 1 89.81 409 ASP B CA 1
ATOM 6802 C C . ASP B 1 409 ? -4.23 -2.008 31.688 1 89.81 409 ASP B C 1
ATOM 6804 O O . ASP B 1 409 ? -5.117 -1.271 32.125 1 89.81 409 ASP B O 1
ATOM 6808 N N . SER B 1 410 ? -3.176 -1.615 31.078 1 90.12 410 SER B N 1
ATOM 6809 C CA . SER B 1 410 ? -3.002 -0.203 30.766 1 90.12 410 SER B CA 1
ATOM 6810 C C . SER B 1 410 ? -2.049 -0.019 29.578 1 90.12 410 SER B C 1
ATOM 6812 O O . SER B 1 410 ? -1.381 -0.966 29.156 1 90.12 410 SER B O 1
ATOM 6814 N N . TRP B 1 411 ? -2.053 1.179 29.078 1 90.88 411 TRP B N 1
ATOM 6815 C CA . TRP B 1 411 ? -1.095 1.508 28.031 1 90.88 411 TRP B CA 1
ATOM 6816 C C . TRP B 1 411 ? 0.337 1.355 28.531 1 90.88 411 TRP B C 1
ATOM 6818 O O . TRP B 1 411 ? 1.216 0.903 27.797 1 90.88 411 TRP B O 1
ATOM 6828 N N . GLN B 1 412 ? 0.519 1.733 29.797 1 91.25 412 GLN B N 1
ATOM 6829 C CA . GLN B 1 412 ? 1.842 1.579 30.391 1 91.25 412 GLN B CA 1
ATOM 6830 C C . GLN B 1 412 ? 2.264 0.113 30.422 1 91.25 412 GLN B C 1
ATOM 6832 O O . GLN B 1 412 ? 3.406 -0.217 30.094 1 91.25 412 GLN B O 1
ATOM 6837 N N . HIS B 1 413 ? 1.353 -0.693 30.844 1 93.81 413 HIS B N 1
ATOM 6838 C CA . HIS B 1 413 ? 1.612 -2.129 30.844 1 93.81 413 HIS B CA 1
ATOM 6839 C C . HIS B 1 413 ? 1.98 -2.633 29.453 1 93.81 413 HIS B C 1
ATOM 6841 O O . HIS B 1 413 ? 2.939 -3.393 29.297 1 93.81 413 HIS B O 1
ATOM 6847 N N . LEU B 1 414 ? 1.232 -2.223 28.453 1 93.81 414 LEU B N 1
ATOM 6848 C CA . LEU B 1 414 ? 1.48 -2.627 27.078 1 93.81 414 LEU B CA 1
ATOM 6849 C C . LEU B 1 414 ? 2.861 -2.168 26.625 1 93.81 414 LEU B C 1
ATOM 6851 O O . LEU B 1 414 ? 3.631 -2.959 26.062 1 93.81 414 LEU B O 1
ATOM 6855 N N . MET B 1 415 ? 3.211 -0.938 26.844 1 94.81 415 MET B N 1
ATOM 6856 C CA . MET B 1 415 ? 4.488 -0.386 26.406 1 94.81 415 MET B CA 1
ATOM 6857 C C . MET B 1 415 ? 5.652 -1.07 27.109 1 94.81 415 MET B C 1
ATOM 6859 O O . MET B 1 415 ? 6.672 -1.373 26.484 1 94.81 415 MET B O 1
ATOM 6863 N N . GLU B 1 416 ? 5.48 -1.281 28.344 1 94.94 416 GLU B N 1
ATOM 6864 C CA . GLU B 1 416 ? 6.531 -1.971 29.094 1 94.94 416 GLU B CA 1
ATOM 6865 C C . GLU B 1 416 ? 6.711 -3.402 28.594 1 94.94 416 GLU B C 1
ATOM 6867 O O . GLU B 1 416 ? 7.836 -3.904 28.531 1 94.94 416 GLU B O 1
ATOM 6872 N N . PHE B 1 417 ? 5.598 -4.004 28.344 1 94.5 417 PHE B N 1
ATOM 6873 C CA . PHE B 1 417 ? 5.621 -5.344 27.766 1 94.5 417 PHE B CA 1
ATOM 6874 C C . PHE B 1 417 ? 6.426 -5.359 26.469 1 94.5 417 PHE B C 1
ATOM 6876 O O . PHE B 1 417 ? 7.25 -6.25 26.266 1 94.5 417 PHE B O 1
ATOM 6883 N N . MET B 1 418 ? 6.191 -4.414 25.609 1 94.56 418 MET B N 1
ATOM 6884 C CA . MET B 1 418 ? 6.883 -4.32 24.328 1 94.56 418 MET B CA 1
ATOM 6885 C C . MET B 1 418 ? 8.367 -4.047 24.531 1 94.56 418 MET B C 1
ATOM 6887 O O . MET B 1 418 ? 9.211 -4.664 23.875 1 94.56 418 MET B O 1
ATOM 6891 N N . LEU B 1 419 ? 8.656 -3.127 25.453 1 93.88 419 LEU B N 1
ATOM 6892 C CA . LEU B 1 419 ? 10.047 -2.809 25.734 1 93.88 419 LEU B CA 1
ATOM 6893 C C . LEU B 1 419 ? 10.797 -4.039 26.234 1 93.88 419 LEU B C 1
ATOM 6895 O O . LEU B 1 419 ? 11.914 -4.312 25.812 1 93.88 419 LEU B O 1
ATOM 6899 N N . ASP B 1 420 ? 10.164 -4.734 27.094 1 92.44 420 ASP B N 1
ATOM 6900 C CA . ASP B 1 420 ? 10.758 -5.953 27.641 1 92.44 420 ASP B CA 1
ATOM 6901 C C . ASP B 1 420 ? 10.992 -6.984 26.531 1 92.44 420 ASP B C 1
ATOM 6903 O O . ASP B 1 420 ? 12.062 -7.602 26.469 1 92.44 420 ASP B O 1
ATOM 6907 N N . GLY B 1 421 ? 9.992 -7.145 25.75 1 89.19 421 GLY B N 1
ATOM 6908 C CA . GLY B 1 421 ? 10.102 -8.094 24.641 1 89.19 421 GLY B CA 1
ATOM 6909 C C . GLY B 1 421 ? 11.211 -7.746 23.672 1 89.19 421 GLY B C 1
ATOM 6910 O O . GLY B 1 421 ? 11.789 -8.633 23.047 1 89.19 421 GLY B O 1
ATOM 6911 N N . LEU B 1 422 ? 11.539 -6.469 23.5 1 88.12 422 LEU B N 1
ATOM 6912 C CA . LEU B 1 422 ? 12.57 -6 22.594 1 88.12 422 LEU B CA 1
ATOM 6913 C C . LEU B 1 422 ? 13.906 -5.855 23.297 1 88.12 422 LEU B C 1
ATOM 6915 O O . LEU B 1 422 ? 14.883 -5.391 22.719 1 88.12 422 LEU B O 1
ATOM 6919 N N . ASN B 1 423 ? 13.914 -6.234 24.547 1 87.75 423 ASN B N 1
ATOM 6920 C CA . ASN B 1 423 ? 15.102 -6.172 25.375 1 87.75 423 ASN B CA 1
ATOM 6921 C C . ASN B 1 423 ? 15.625 -4.742 25.5 1 87.75 423 ASN B C 1
ATOM 6923 O O . ASN B 1 423 ? 16.828 -4.508 25.375 1 87.75 423 ASN B O 1
ATOM 6927 N N . ILE B 1 424 ? 14.703 -3.809 25.609 1 89.62 424 ILE B N 1
ATOM 6928 C CA . ILE B 1 424 ? 15.031 -2.408 25.859 1 89.62 424 ILE B CA 1
ATOM 6929 C C . ILE B 1 424 ? 14.75 -2.062 27.312 1 89.62 424 ILE B C 1
ATOM 6931 O O . ILE B 1 424 ? 13.68 -2.365 27.844 1 89.62 424 ILE B O 1
ATOM 6935 N N . PRO B 1 425 ? 15.68 -1.467 27.953 1 90.5 425 PRO B N 1
ATOM 6936 C CA . PRO B 1 425 ? 15.461 -1.11 29.359 1 90.5 425 PRO B CA 1
ATOM 6937 C C . PRO B 1 425 ? 14.281 -0.166 29.547 1 90.5 425 PRO B C 1
ATOM 6939 O O . PRO B 1 425 ? 14.125 0.801 28.797 1 90.5 425 PRO B O 1
ATOM 6942 N N . ILE B 1 426 ? 13.422 -0.454 30.516 1 91.38 426 ILE B N 1
ATOM 6943 C CA . ILE B 1 426 ? 12.25 0.359 30.844 1 91.38 426 ILE B CA 1
ATOM 6944 C C . ILE B 1 426 ? 12.688 1.599 31.625 1 91.38 426 ILE B C 1
ATOM 6946 O O . ILE B 1 426 ? 13.398 1.491 32.625 1 91.38 426 ILE B O 1
ATOM 6950 N N . PRO B 1 427 ? 12.352 2.695 31.094 1 87.56 427 PRO B N 1
ATOM 6951 C CA . PRO B 1 427 ? 12.742 3.906 31.828 1 87.56 427 PRO B CA 1
ATOM 6952 C C . PRO B 1 427 ? 11.984 4.066 33.156 1 87.56 427 PRO B C 1
ATOM 6954 O O . PRO B 1 427 ? 10.812 3.674 33.25 1 87.56 427 PRO B O 1
ATOM 6957 N N . HIS B 1 428 ? 12.734 4.277 34.344 1 76.44 428 HIS B N 1
ATOM 6958 C CA . HIS B 1 428 ? 12.141 4.531 35.656 1 76.44 428 HIS B CA 1
ATOM 6959 C C . HIS B 1 428 ? 12 6.027 35.938 1 76.44 428 HIS B C 1
ATOM 6961 O O . HIS B 1 428 ? 12.828 6.82 35.469 1 76.44 428 HIS B O 1
#

Organism: Methylotuvimicrobium buryatense (NCBI:txid95641)

Foldseek 3Di:
DLVVVLVLQQPWDFPDDDDDPVPPAHSSLLLLLLLVCLLLLPPASVLQCLLQDDPDPFGQSCQARNRDDHDDLVVSLVRCLPTALVSCQVVLLVVQVVCVVVCVQQQQADDVGAWEKEKDKDWQEKDQPDEAQFWDWDQDPVRGIMTTKMKIWIWTFHLRDLAIAIHFIFIFGDDPPDPDGGDRLNSVVVCCVVCVVSDDPEYEYEYEQVCLDQVNCVVCVVSVYKYKYWHDCVSQVQQVVVVVVCVVVVQKDKDWDWDDPVPFIKIKIKIKHFQGFRDDDPPGGGWIKMKIFIATPVGDTPDITMITIRDDDDPVCRVVSVSSNVRSCSCVVNNNCCCCPQSSVSNDPNDDHHHRSNVNSSSSSSVSVNVLVVCCVPPPLSVVLCVVVVRSVSSSVVVSVCSSVDGANYPLRVSVVVCVVVVHDDDD/DLVVVLVLQQPWDFPPPDDDPVPPAHSSLLLLLLLVCLLLLPPASVLQCLLQDDPPPFGQSCQARNRDDHDDLVVSLVRCLPTALVSCQVVLLVVQVVCVVVCVQQQQADDVRAWEKEKDKDWQEKDQPDEAQFWDWDQDPVRGIMTTKMKIWIWTFHLRDLAIAIHFIFIFGDDPPDPDGGDRLNSVVVCCVVCVVSDDPEYEYEYEQVCLDQVNCVVCVVSVYKYKYWHDCVSQVQQVVVVVVCVVVVQKDKDWDWDDPVPFIKIKIKIKHFQGFRDDDPPGGGWIKMKIFIATPVGDTPDITMITIRDDDDPVCRVVSVSSNVRSCSCVVNNNCCCCPQSSVSNDPNDDHHHRSNVNSSSSSSVSVNVLVVCCVPPPLSVVLCVVQVRSVSSSVVVSVCSSVDGANYPLRVSVVVCVVVVHDDDD

InterPro domains:
  IPR012337 Ribonuclease H-like superfamily [SSF53098] (155-380)

Nearest PDB structures (foldseek):
  3ecp-assembly1_A-2  TM=5.760E-01  e=7.520E-11  Escherichia coli
  4ft6-assembly1_A  TM=2.711E-01  e=1.844E+00  Pseudomonas aeruginosa PAO1
  5kku-assembly4_D  TM=1.654E-01  e=6.947E-01  Bacillus amyloliquefaciens
  8huc-assembly1_A  TM=1.221E-01  e=4.897E+00  Pseudomonas aeruginosa UCBPP-PA14
  5kku-assembly4_D  TM=1.654E-01  e=5.504E-01  Bacillus amyloliquefaciens

Secondary structure (DSSP, 8-state):
-HHHHHHHHHT-------SSTT--S-HHHHHHHHHHHHHTT-S-HHHHHHHH--SSS--HHHHHH--SS---HHHHHHHHHTS-GGGGHHHHHHHHHHHHHHTGGGGGEETTTEEEEE--EEEEEEESS---TT-EEEE-TTS-EEEEEEEE--EEE-TT-S--EE---EEE-PPTT--SPP-HHHHHHHHHHHHGGGS-SSEEEEE-GGG--HHHHHHHHHTT-EEEEE--TTT-HHHHHHHHHHHHTT--EEEEEEEE-SSSEEEEEEEEEEEEESSSSTTPPEEEEEEEEEE-TTS-EEEEEEEEESS---TTTHHHHHHHHHTTHHIIIIIIHHHHHSSS-TTS-S---SSSHHHHHHHHHHHHHHHHHHHHHH-HHHHHHHHHS-SHHHHHHHHHHHHHH---SSHHHHHHHHHHHTTPPPP-/-HHHHHHHHHT--------STT--S-HHHHHHHHHHHHHTT-S-HHHHHHHH--SSS--HIIIII--SS---HHHHHHHHHTS-GGGGHHHHHHHHHHHHHTTGGGGGEETTTEEEEE--EEEEEEESS---TT-EEEE-TTS-EEEEEEEE--EEE-TT-S--EE---EEE-PPTT--SPP-HHHHHHHHHHHHGGGS-SSEEEEE-GGG--HHHHHHHHHTT-EEEEE--TTT-HHHHHHHHHHHHTT--EEEEEEEE-SSSEEEEEEEEEEEEESSSSTTPPEEEEEEEEEE-TTS-EEEEEEEEESS---TTTHHHHHHHHHTTHHIIIIIIHHHHHSSS-TTS-S---SSSHHHHHHHHHHHHHHHHHHHHHH-HHHHHHHHHS-SHHHHHHHHHHHHHH---SSHHHHHHHHHHHTTPPPP-

Sequence (856 aa):
MIERIRQVFETLPDGRSGTGVYQKYSMVDAALSAFSVFFMQSPSFLDHQRTMQKERGKNNAQSLFGVYQIPSDNQIRNLLDAVSPDALWPLYRWVLQALEAQGKLKEFQVLGDSVLVALDRVEYFSSQKIHCACCSTKTLKNGAIHYAHSAVTPVIVSPHQADVIPLAPEFIAPQDGSDKQDYELAAARRWLEREGGHLPANVTFLGDDLYCKQPFCEYLKQQGRHFILVCKPESHKTLYEWVEDFQRLGQVEVIEKRRWTGKQRLTERYRIAQQVPLRDSDDALLVNWCEIEVIDEQGHIVYRNAFATDYALGAHNVADIVSAGRTRWKIENENNNTLKTKGYNFAHNFGHGKKHLAALLASLIILAFLVHTLLQWFDQCYRLLREELSSRKTFFNDLRALTRYFCFDSWQHLMEFMLDGLNIPIPHMIERIRQVFETLPDGRSGTGVYQKYSMVDAALSAFSVFFMQSPSFLDHQRTMQKERGKNNAQSLFGVYQIPSDNQIRNLLDAVSPDALWPLYRWVLQALEAQGKLKEFQVLGDSVLVALDRVEYFSSQKIHCACCSTKTLKNGAIHYAHSAVTPVIVSPHQADVIPLAPEFIAPQDGSDKQDYELAAARRWLEREGGHLPANVTFLGDDLYCKQPFCEYLKQQGRHFILVCKPESHKTLYEWVEDFQRLGQVEVIEKRRWTGKQRLTERYRIAQQVPLRDSDDALLVNWCEIEVIDEQGHIVYRNAFATDYALGAHNVADIVSAGRTRWKIENENNNTLKTKGYNFAHNFGHGKKHLAALLASLIILAFLVHTLLQWFDQCYRLLREELSSRKTFFNDLRALTRYFCFDSWQHLMEFMLDGLNIPIPH

Radius of gyration: 32.79 Å; Cα contacts (8 Å, |Δi|>4): 1529; chains: 2; bounding box: 75×92×83 Å

Solvent-accessible surface area (backbone atoms only — not comparable to full-atom values): 46258 Å² total; per-residue (Å²): 105,69,65,59,52,46,56,49,36,63,66,51,73,72,84,70,91,73,86,61,89,88,57,78,57,51,62,36,23,34,50,44,52,54,39,48,29,41,59,50,40,42,94,39,62,64,61,36,47,58,37,31,57,48,85,84,87,53,34,38,41,33,42,61,66,64,29,83,52,82,62,53,64,68,52,31,50,61,63,43,16,75,28,57,50,70,68,50,43,62,56,44,52,48,52,53,50,51,34,52,73,71,47,58,50,61,69,35,37,41,90,89,68,21,36,36,36,28,49,47,77,46,71,39,38,75,34,71,77,65,74,48,81,47,41,40,77,45,74,42,94,88,64,48,55,35,27,32,37,38,28,37,49,35,25,38,39,30,81,83,41,86,66,66,47,67,47,66,64,28,69,38,36,57,46,90,93,47,92,54,76,52,46,70,67,60,30,50,50,51,37,45,70,70,47,49,83,77,48,69,82,47,37,30,39,26,32,49,51,85,55,58,38,64,72,55,50,50,50,36,48,73,71,62,34,46,42,34,18,28,46,48,64,88,81,28,55,55,30,48,52,48,52,51,52,32,45,74,73,64,60,44,47,75,46,78,46,77,45,75,75,86,84,49,54,35,38,40,39,35,39,37,40,71,68,40,40,60,43,92,51,94,82,36,52,62,28,20,37,39,35,43,38,33,24,41,82,86,65,46,74,79,43,74,53,34,34,38,22,74,58,87,77,45,91,89,44,42,67,57,52,50,45,52,45,57,34,43,54,45,50,52,57,63,40,52,40,33,37,46,68,66,53,54,43,45,56,50,83,90,48,61,61,70,69,24,19,38,59,28,53,49,51,41,42,53,46,31,52,40,50,53,52,47,37,51,74,72,33,68,64,54,30,53,50,48,64,70,36,69,47,69,64,58,46,41,44,32,53,52,33,49,44,42,49,44,76,41,77,29,62,66,53,45,48,48,51,51,31,53,36,65,71,40,85,76,85,130,107,69,65,57,51,47,58,50,35,62,66,51,72,70,86,67,85,76,85,62,88,87,55,78,57,53,64,37,23,32,49,44,52,54,40,48,28,42,59,51,40,43,95,39,61,66,60,37,49,58,37,29,59,43,86,86,81,54,32,37,42,32,41,59,66,63,28,83,52,83,62,53,63,68,51,32,49,59,62,43,17,75,29,57,51,72,67,51,42,61,56,46,50,48,52,52,50,49,35,52,73,71,48,59,51,62,70,34,38,42,90,90,68,21,37,35,35,29,49,46,78,46,71,40,39,74,34,71,78,66,74,47,80,47,41,41,77,44,74,42,94,88,65,49,55,34,26,30,36,36,27,39,49,35,26,39,40,28,81,85,42,86,66,68,46,67,48,66,64,28,70,38,35,56,45,91,92,48,92,55,76,51,45,70,67,60,30,51,50,52,37,43,70,68,48,48,83,77,48,71,82,47,36,29,40,26,32,48,54,84,55,60,38,64,72,55,50,49,51,38,49,73,70,62,34,46,42,34,19,29,46,48,63,89,81,30,54,55,31,47,52,48,51,51,50,33,46,75,72,66,60,45,49,75,46,77,46,77,45,75,74,87,84,51,54,34,38,38,38,34,38,37,40,70,69,40,40,61,43,93,50,96,81,36,54,62,28,21,37,38,36,42,37,32,24,42,83,87,66,47,72,78,43,74,55,34,34,38,23,73,58,86,78,45,91,88,45,42,67,58,51,50,46,53,46,58,35,42,55,44,50,51,57,63,39,53,40,34,36,46,69,68,52,54,42,44,57,51,84,88,48,62,60,70,70,23,19,38,60,28,51,50,51,41,43,51,46,31,53,42,50,52,54,48,36,51,74,73,32,66,64,54,31,53,50,49,64,69,36,70,47,68,64,57,45,41,42,32,52,52,33,50,45,43,49,44,76,42,76,28,61,66,53,45,48,49,52,50,30,53,37,64,72,39,86,74,87,129